Protein AF-A0A0R3LY32-F1 (afdb_monomer_lite)

Foldseek 3Di:
DDPVVLVVLVVVLVVLVVVLVVLVVVCVVPNDPVSVVVNVVSVVVSVVSVVVSVVVVVPVVDDDDDDDDDDPPPDDPAFEEEEEEPFAPQEPTQADAAPADPPPPDPVNHSGFRSSVVVLLVLLVVLCVVLVGHYDYFGQHYDDLNSLVVRVVVVVVVPHLEYEYEGAAADAQPDKAKEKEAADPQLLLLSQLLLVLLCVLLVADDVRSVYYDHCVVVVPCNSNHVDPGPPYMYIHSIYSNYHVRSVSCVVCSSVSSVSNSVSSCVVVVHDDDDDPDDDDDDDDDDDDPLPVVQQVLLVVLLVCLLPDDDLQNQLSLLVNLQLCVQCVSRSRCCCVVQVASNQAFDDPQLVVLFDWDWDQDPVGIGTGTRGPDSNSNVVSVVVCCVPPPQNPPLVVQSPHNLSSCVSVVCVSQNCVRPVCSSVSSVVSSVVRPCSSHDDDPDDDRADDAQLNVDDFDAPVNVVVVVVPDDPVRVVVLVVQLVFQFEDDLCFALFRVLVVDPDDFFDKFKFFLQLVVLLCVLAQFPCCVCPQFWAKEKAAQKDFPAPACQPPLDKDRITMMGGGHDGLFFQRMKIWTARPVVRIIHIAGWHQAHHSSLLVCCQPPVNFAWAAAFDKAKWWFADRNLFAGWTWRAPARPGAFWAKIWHAHPGSYTGLLTDIDTHRNRQIEEAQSAQHRRGGHGRHHIHGHWDTDSVQDTDTSRQSRSVSSVQDGSHRDHGHMHMYGYHHPVSSVVSRVCVVVVHDSVNVNQSHKHAANNFDDLQLLLCVVLVPPDRPRHRGRVVLVSQSVVVCVPPSGGSSIDGPVNCVVVVSCSSPDDD

Structure (mmCIF, N/CA/C/O backbone):
data_AF-A0A0R3LY32-F1
#
_entry.id   AF-A0A0R3LY32-F1
#
loop_
_atom_site.group_PDB
_atom_site.id
_atom_site.type_symbol
_atom_site.label_atom_id
_atom_site.label_alt_id
_atom_site.label_comp_id
_atom_site.label_asym_id
_atom_site.label_entity_id
_atom_site.label_seq_id
_atom_site.pdbx_PDB_ins_code
_atom_site.Cartn_x
_atom_site.Cartn_y
_atom_site.Cartn_z
_atom_site.occupancy
_atom_site.B_iso_or_equiv
_atom_site.auth_seq_id
_atom_site.auth_comp_id
_atom_site.auth_asym_id
_atom_site.auth_atom_id
_atom_site.pdbx_PDB_model_num
ATOM 1 N N . MET A 1 1 ? -9.231 22.527 -45.638 1.00 42.41 1 MET A N 1
ATOM 2 C CA . MET A 1 1 ? -8.160 21.732 -46.288 1.00 42.41 1 MET A CA 1
ATOM 3 C C . MET A 1 1 ? -8.344 21.859 -47.798 1.00 42.41 1 MET A C 1
ATOM 5 O O . MET A 1 1 ? -9.481 22.056 -48.208 1.00 42.41 1 MET A O 1
ATOM 9 N N . SER A 1 2 ? -7.267 21.922 -48.592 1.00 38.91 2 SER A N 1
ATOM 10 C CA . SER A 1 2 ? -7.302 22.518 -49.944 1.00 38.91 2 SER A CA 1
ATOM 11 C C . SER A 1 2 ? -7.396 21.487 -51.077 1.00 38.91 2 SER A C 1
ATOM 13 O O . SER A 1 2 ? -6.836 20.403 -50.977 1.00 38.91 2 SER A O 1
ATOM 15 N N . SER A 1 3 ? -8.035 21.874 -52.186 1.00 42.81 3 SER A N 1
ATOM 16 C CA . SER A 1 3 ? -8.143 21.127 -53.454 1.00 42.81 3 SER A CA 1
ATOM 17 C C . SER A 1 3 ? -6.811 20.604 -54.024 1.00 42.81 3 SER A C 1
ATOM 19 O O . SER A 1 3 ? -6.834 19.724 -54.880 1.00 42.81 3 SER A O 1
ATOM 21 N N . ASN A 1 4 ? -5.664 21.128 -53.575 1.00 52.22 4 ASN A N 1
ATOM 22 C CA . ASN A 1 4 ? -4.347 20.751 -54.091 1.00 52.22 4 ASN A CA 1
ATOM 23 C C . ASN A 1 4 ? -3.917 19.336 -53.662 1.00 52.22 4 ASN A C 1
ATOM 25 O O . ASN A 1 4 ? -3.272 18.642 -54.442 1.00 52.22 4 ASN A O 1
ATOM 29 N N . ASP A 1 5 ? -4.338 18.867 -52.481 1.00 50.03 5 ASP A N 1
ATOM 30 C CA . ASP A 1 5 ? -3.900 17.567 -51.940 1.00 50.03 5 ASP A CA 1
ATOM 31 C C . ASP A 1 5 ? -4.476 16.376 -52.734 1.00 50.03 5 ASP A C 1
ATOM 33 O O . ASP A 1 5 ? -3.847 15.325 -52.863 1.00 50.03 5 ASP A O 1
ATOM 37 N N . VAL A 1 6 ? -5.668 16.546 -53.317 1.00 57.12 6 VAL A N 1
ATOM 38 C CA . VAL A 1 6 ? -6.326 15.533 -54.162 1.00 57.12 6 VAL A CA 1
ATOM 39 C C . VAL A 1 6 ? -5.611 15.405 -55.511 1.00 57.12 6 VAL A C 1
ATOM 41 O O . VAL A 1 6 ? -5.363 14.295 -55.989 1.00 57.12 6 VAL A O 1
ATOM 44 N N . ASP A 1 7 ? -5.232 16.529 -56.122 1.00 59.78 7 ASP A N 1
ATOM 45 C CA . ASP A 1 7 ? -4.575 16.539 -57.432 1.00 59.78 7 ASP A CA 1
ATOM 46 C C . ASP A 1 7 ? -3.114 16.070 -57.367 1.00 59.78 7 ASP A C 1
ATOM 48 O O . ASP A 1 7 ? -2.643 15.392 -58.289 1.00 59.78 7 ASP A O 1
ATOM 52 N N . ASP A 1 8 ? -2.416 16.347 -56.264 1.00 62.34 8 ASP A N 1
ATOM 53 C CA . ASP A 1 8 ? -1.052 15.865 -56.035 1.00 62.34 8 ASP A CA 1
ATOM 54 C C . ASP A 1 8 ? -1.019 14.346 -55.794 1.00 62.34 8 ASP A C 1
ATOM 56 O O . ASP A 1 8 ? -0.195 13.644 -56.394 1.00 62.34 8 ASP A O 1
ATOM 60 N N . ASN A 1 9 ? -1.982 13.806 -55.035 1.00 53.28 9 ASN A N 1
ATOM 61 C CA . ASN A 1 9 ? -2.132 12.359 -54.853 1.00 53.28 9 ASN A CA 1
ATOM 62 C C . ASN A 1 9 ? -2.459 11.642 -56.170 1.00 53.28 9 ASN A C 1
ATOM 64 O O . ASN A 1 9 ? -1.853 10.613 -56.479 1.00 53.28 9 ASN A O 1
ATOM 68 N N . ARG A 1 10 ? -3.332 12.208 -57.018 1.00 66.69 10 ARG A N 1
ATOM 69 C CA . ARG A 1 10 ? -3.610 11.647 -58.355 1.00 66.69 10 ARG A CA 1
ATOM 70 C C . ARG A 1 10 ? -2.364 11.600 -59.242 1.00 66.69 10 ARG A C 1
ATOM 72 O O . ARG A 1 10 ? -2.136 10.593 -59.918 1.00 66.69 10 ARG A O 1
ATOM 79 N N . ARG A 1 11 ? -1.538 12.655 -59.246 1.00 71.94 11 ARG A N 1
ATOM 80 C CA . ARG A 1 11 ? -0.281 12.677 -60.022 1.00 71.94 11 ARG A CA 1
ATOM 81 C C . ARG A 1 11 ? 0.721 11.649 -59.511 1.00 71.94 11 ARG A C 1
ATOM 83 O O . ARG A 1 11 ? 1.347 10.960 -60.318 1.00 71.94 11 ARG A O 1
ATOM 90 N N . LEU A 1 12 ? 0.854 11.528 -58.192 1.00 61.16 12 LEU A N 1
ATOM 91 C CA . LEU A 1 12 ? 1.777 10.590 -57.563 1.00 61.16 12 LEU A CA 1
ATOM 92 C C . LEU A 1 12 ? 1.381 9.132 -57.838 1.00 61.16 12 LEU A C 1
ATOM 94 O O . LEU A 1 12 ? 2.223 8.346 -58.273 1.00 61.16 12 LEU A O 1
ATOM 98 N N . ILE A 1 13 ? 0.097 8.793 -57.697 1.00 72.12 13 ILE A N 1
ATOM 99 C CA . ILE A 1 13 ? -0.440 7.466 -58.039 1.00 72.12 13 ILE A CA 1
ATOM 100 C C . ILE A 1 13 ? -0.177 7.137 -59.515 1.00 72.12 13 ILE A C 1
ATOM 102 O O . ILE A 1 13 ? 0.242 6.025 -59.842 1.00 72.12 13 ILE A O 1
ATOM 106 N N . GLY A 1 14 ? -0.376 8.106 -60.416 1.00 74.19 14 GLY A N 1
ATOM 107 C CA . GLY A 1 14 ? -0.093 7.940 -61.844 1.00 74.19 14 GLY A CA 1
ATOM 108 C C . GLY A 1 14 ? 1.374 7.605 -62.131 1.00 74.19 14 GLY A C 1
ATOM 109 O O . GLY A 1 14 ? 1.659 6.676 -62.889 1.00 74.19 14 GLY A O 1
ATOM 110 N N . LYS A 1 15 ? 2.305 8.314 -61.481 1.00 80.44 15 LYS A N 1
ATOM 111 C CA . LYS A 1 15 ? 3.748 8.069 -61.607 1.00 80.44 15 LYS A CA 1
ATOM 112 C C . LYS A 1 15 ? 4.141 6.690 -61.061 1.00 80.44 15 LYS A C 1
ATOM 114 O O . LYS A 1 15 ? 4.816 5.926 -61.748 1.00 80.44 15 LYS A O 1
ATOM 119 N N . LEU A 1 16 ? 3.661 6.335 -59.869 1.00 67.12 16 LEU A N 1
ATOM 120 C CA . LEU A 1 16 ? 3.981 5.063 -59.212 1.00 67.12 16 LEU A CA 1
ATOM 121 C C . LEU A 1 16 ? 3.446 3.851 -59.985 1.00 67.12 16 LEU A C 1
ATOM 123 O O . LEU A 1 16 ? 4.120 2.826 -60.058 1.00 67.12 16 LEU A O 1
ATOM 127 N N . ARG A 1 17 ? 2.279 3.970 -60.632 1.00 80.69 17 ARG A N 1
ATOM 128 C CA . ARG A 1 17 ? 1.744 2.917 -61.512 1.00 80.69 17 ARG A CA 1
ATOM 129 C C . ARG A 1 17 ? 2.620 2.670 -62.742 1.00 80.69 17 ARG A C 1
ATOM 131 O O . ARG A 1 17 ? 2.796 1.517 -63.128 1.00 80.69 17 ARG A O 1
ATOM 138 N N . GLN A 1 18 ? 3.190 3.718 -63.343 1.00 83.62 18 GLN A N 1
ATOM 139 C CA . GLN A 1 18 ? 4.129 3.561 -64.464 1.00 83.62 18 GLN A CA 1
ATOM 140 C C . GLN A 1 18 ? 5.429 2.878 -64.026 1.00 83.62 18 GLN A C 1
ATOM 142 O O . GLN A 1 18 ? 5.930 1.992 -64.717 1.00 83.62 18 GLN A O 1
ATOM 147 N N . GLU A 1 19 ? 5.956 3.252 -62.861 1.00 77.75 19 GLU A N 1
ATOM 148 C CA . GLU A 1 19 ? 7.166 2.647 -62.302 1.00 77.75 19 GLU A CA 1
ATOM 149 C C . GLU A 1 19 ? 6.949 1.184 -61.892 1.00 77.75 19 GLU A C 1
ATOM 151 O O . GLU A 1 19 ? 7.805 0.338 -62.159 1.00 77.75 19 GLU A O 1
ATOM 156 N N . LEU A 1 20 ? 5.789 0.861 -61.307 1.00 83.12 20 LEU A N 1
ATOM 157 C CA . LEU A 1 20 ? 5.402 -0.514 -60.993 1.00 83.12 20 LEU A CA 1
ATOM 158 C C . LEU A 1 20 ? 5.328 -1.366 -62.266 1.00 83.12 20 LEU A C 1
ATOM 160 O O . LEU A 1 20 ? 5.907 -2.449 -62.302 1.00 83.12 20 LEU A O 1
ATOM 164 N N . ALA A 1 21 ? 4.706 -0.858 -63.333 1.00 85.81 21 ALA A N 1
ATOM 165 C CA . ALA A 1 21 ? 4.637 -1.566 -64.611 1.00 85.81 21 ALA A CA 1
ATOM 166 C C . ALA A 1 21 ? 6.034 -1.851 -65.202 1.00 85.81 21 ALA A C 1
ATOM 168 O O . ALA A 1 21 ? 6.264 -2.924 -65.760 1.00 85.81 21 ALA A O 1
ATOM 169 N N . ALA A 1 22 ? 6.990 -0.928 -65.044 1.00 83.50 22 ALA A N 1
ATOM 170 C CA . ALA A 1 22 ? 8.373 -1.135 -65.475 1.00 83.50 22 ALA A CA 1
ATOM 171 C C . ALA A 1 22 ? 9.093 -2.223 -64.652 1.00 83.50 22 ALA A C 1
ATOM 173 O O . ALA A 1 22 ? 9.836 -3.031 -65.214 1.00 83.50 22 ALA A O 1
ATOM 174 N N . ARG A 1 23 ? 8.852 -2.285 -63.336 1.00 80.44 23 ARG A N 1
ATOM 175 C CA . ARG A 1 23 ? 9.426 -3.312 -62.446 1.00 80.44 23 ARG A CA 1
ATOM 176 C C . ARG A 1 23 ? 8.814 -4.689 -62.681 1.00 80.44 23 ARG A C 1
ATOM 178 O O . ARG A 1 23 ? 9.544 -5.671 -62.762 1.00 80.44 23 ARG A O 1
ATOM 185 N N . GLU A 1 24 ? 7.506 -4.756 -62.900 1.00 82.62 24 GLU A N 1
ATOM 186 C CA . GLU A 1 24 ? 6.819 -5.992 -63.286 1.00 82.62 24 GLU A CA 1
ATOM 187 C C . GLU A 1 24 ? 7.280 -6.510 -64.655 1.00 82.62 24 GLU A C 1
ATOM 189 O O . GLU A 1 24 ? 7.365 -7.720 -64.859 1.00 82.62 24 GLU A O 1
ATOM 194 N N . ALA A 1 25 ? 7.622 -5.619 -65.592 1.00 86.19 25 ALA A N 1
ATOM 195 C CA . ALA A 1 25 ? 8.221 -6.009 -66.866 1.00 86.19 25 ALA A CA 1
ATOM 196 C C . ALA A 1 25 ? 9.640 -6.578 -66.691 1.00 86.19 25 ALA A C 1
ATOM 198 O O . ALA A 1 25 ? 9.965 -7.582 -67.322 1.00 86.19 25 ALA A O 1
ATOM 199 N N . ALA A 1 26 ? 10.456 -5.994 -65.806 1.00 76.81 26 ALA A N 1
ATOM 200 C CA . ALA A 1 26 ? 11.775 -6.530 -65.459 1.00 76.81 26 ALA A CA 1
ATOM 201 C C . ALA A 1 26 ? 11.676 -7.915 -64.790 1.00 76.81 26 ALA A C 1
ATOM 203 O O . ALA A 1 26 ? 12.422 -8.826 -65.144 1.00 76.81 26 ALA A O 1
ATOM 204 N N . ALA A 1 27 ? 10.684 -8.114 -63.919 1.00 80.94 27 ALA A N 1
ATOM 205 C CA . ALA A 1 27 ? 10.439 -9.382 -63.231 1.00 80.94 27 ALA A CA 1
ATOM 206 C C . ALA A 1 27 ? 9.991 -10.528 -64.155 1.00 80.94 27 ALA A C 1
ATOM 208 O O . ALA A 1 27 ? 10.141 -11.699 -63.812 1.00 80.94 27 ALA A O 1
ATOM 209 N N . ARG A 1 28 ? 9.463 -10.212 -65.348 1.00 85.00 28 ARG A N 1
ATOM 210 C CA . ARG A 1 28 ? 9.167 -11.214 -66.390 1.00 85.00 28 ARG A CA 1
ATOM 211 C C . ARG A 1 28 ? 10.420 -11.733 -67.095 1.00 85.00 28 ARG A C 1
ATOM 213 O O . ARG A 1 28 ? 10.343 -12.778 -67.734 1.00 85.00 28 ARG A O 1
ATOM 220 N N . VAL A 1 29 ? 11.532 -11.000 -67.021 1.00 84.31 29 VAL A N 1
ATOM 221 C CA . VAL A 1 29 ? 12.822 -11.403 -67.599 1.00 84.31 29 VAL A CA 1
ATOM 222 C C . VAL A 1 29 ? 13.613 -12.228 -66.587 1.00 84.31 29 VAL A C 1
ATOM 224 O O . VAL A 1 29 ? 14.092 -13.304 -66.930 1.00 84.31 29 VAL A O 1
ATOM 227 N N . GLU A 1 30 ? 13.702 -11.762 -65.340 1.00 75.50 30 GLU A N 1
ATOM 228 C CA . GLU A 1 30 ? 14.345 -12.486 -64.242 1.00 75.50 30 GLU A CA 1
ATOM 229 C C . GLU A 1 30 ? 13.711 -12.078 -62.905 1.00 75.50 30 GLU A C 1
ATOM 231 O O . GLU A 1 30 ? 13.680 -10.898 -62.555 1.00 75.50 30 GLU A O 1
ATOM 236 N N . MET A 1 31 ? 13.182 -13.055 -62.164 1.00 80.69 31 MET A N 1
ATOM 237 C CA . MET A 1 31 ? 12.542 -12.825 -60.868 1.00 80.69 31 MET A CA 1
ATOM 238 C C . MET A 1 31 ? 13.539 -13.104 -59.743 1.00 80.69 31 MET A C 1
ATOM 240 O O . MET A 1 31 ? 13.928 -14.251 -59.524 1.00 80.69 31 MET A O 1
ATOM 244 N N . THR A 1 32 ? 13.920 -12.061 -59.008 1.00 83.69 32 THR A N 1
ATOM 245 C CA . THR A 1 32 ? 14.703 -12.182 -57.773 1.00 83.69 32 THR A CA 1
ATOM 246 C C . THR A 1 32 ? 13.819 -11.911 -56.562 1.00 83.69 32 THR A C 1
ATOM 248 O O . THR A 1 32 ? 12.832 -11.182 -56.647 1.00 83.69 32 THR A O 1
ATOM 251 N N . GLN A 1 33 ? 14.192 -12.468 -55.411 1.00 58.34 33 GLN A N 1
ATOM 252 C CA . GLN A 1 33 ? 13.443 -12.295 -54.163 1.00 58.34 33 GLN A CA 1
ATOM 253 C C . GLN A 1 33 ? 13.342 -10.814 -53.747 1.00 58.34 33 GLN A C 1
ATOM 255 O O . GLN A 1 33 ? 12.326 -10.382 -53.213 1.00 58.34 33 GLN A O 1
ATOM 260 N N . GLU A 1 34 ? 14.371 -10.015 -54.048 1.00 60.59 34 GLU A N 1
ATOM 261 C CA . GLU A 1 34 ? 14.364 -8.563 -53.837 1.00 60.59 34 GLU A CA 1
ATOM 262 C C . GLU A 1 34 ? 13.367 -7.853 -54.762 1.00 60.59 34 GLU A C 1
ATOM 264 O O . GLU A 1 34 ? 12.639 -6.977 -54.302 1.00 60.59 34 GLU A O 1
ATOM 269 N N . LEU A 1 35 ? 13.283 -8.252 -56.036 1.00 66.25 35 LEU A N 1
ATOM 270 C CA . LEU A 1 35 ? 12.363 -7.659 -57.010 1.00 66.25 35 LEU A CA 1
ATOM 271 C C . LEU A 1 35 ? 10.898 -8.053 -56.746 1.00 66.25 35 LEU A C 1
ATOM 273 O O . LEU A 1 35 ? 9.997 -7.239 -56.941 1.00 66.25 35 LEU A O 1
ATOM 277 N N . GLU A 1 36 ? 10.658 -9.271 -56.257 1.00 62.66 36 GLU A N 1
ATOM 278 C CA . GLU A 1 36 ? 9.332 -9.754 -55.847 1.00 62.66 36 GLU A CA 1
ATOM 279 C C . GLU A 1 36 ? 8.795 -8.950 -54.652 1.00 62.66 36 GLU A C 1
ATOM 281 O O . GLU A 1 36 ? 7.685 -8.417 -54.695 1.00 62.66 36 GLU A O 1
ATOM 286 N N . ILE A 1 37 ? 9.632 -8.757 -53.627 1.00 56.50 37 ILE A N 1
ATOM 287 C CA . ILE A 1 37 ? 9.325 -7.894 -52.479 1.00 56.50 37 ILE A CA 1
ATOM 288 C C . ILE A 1 37 ? 9.106 -6.444 -52.937 1.00 56.50 37 ILE A C 1
ATOM 290 O O . ILE A 1 37 ? 8.165 -5.787 -52.488 1.00 56.50 37 ILE A O 1
ATOM 294 N N . GLU A 1 38 ? 9.945 -5.952 -53.851 1.00 66.38 38 GLU A N 1
ATOM 295 C CA . GLU A 1 38 ? 9.885 -4.592 -54.389 1.00 66.38 38 GLU A CA 1
ATOM 296 C C . GLU A 1 38 ? 8.553 -4.306 -55.126 1.00 66.38 38 GLU A C 1
ATOM 298 O O . GLU A 1 38 ? 7.985 -3.214 -54.993 1.00 66.38 38 GLU A O 1
ATOM 303 N N . ILE A 1 39 ? 8.035 -5.282 -55.879 1.00 72.25 39 ILE A N 1
ATOM 304 C CA . ILE A 1 39 ? 6.747 -5.208 -56.590 1.00 72.25 39 ILE A CA 1
ATOM 305 C C . ILE A 1 39 ? 5.574 -5.252 -55.607 1.00 72.25 39 ILE A C 1
ATOM 307 O O . ILE A 1 39 ? 4.672 -4.412 -55.686 1.00 72.25 39 ILE A O 1
ATOM 311 N N . ASP A 1 40 ? 5.597 -6.178 -54.649 1.00 59.28 40 ASP A N 1
ATOM 312 C CA . ASP A 1 40 ? 4.524 -6.345 -53.664 1.00 59.28 40 ASP A CA 1
ATOM 313 C C . ASP A 1 40 ? 4.396 -5.156 -52.707 1.00 59.28 40 ASP A C 1
ATOM 315 O O . ASP A 1 40 ? 3.289 -4.812 -52.281 1.00 59.28 40 ASP A O 1
ATOM 319 N N . GLN A 1 41 ? 5.512 -4.511 -52.366 1.00 52.53 41 GLN A N 1
ATOM 320 C CA . GLN A 1 41 ? 5.515 -3.284 -51.572 1.00 52.53 41 GLN A CA 1
ATOM 321 C C . GLN A 1 41 ? 4.938 -2.106 -52.363 1.00 52.53 41 GLN A C 1
ATOM 323 O O . GLN A 1 41 ? 4.119 -1.356 -51.835 1.00 52.53 41 GLN A O 1
ATOM 328 N N . ARG A 1 42 ? 5.302 -1.963 -53.644 1.00 72.62 42 ARG A N 1
ATOM 329 C CA . ARG A 1 42 ? 4.770 -0.889 -54.498 1.00 72.62 42 ARG A CA 1
ATOM 330 C C . ARG A 1 42 ? 3.281 -1.048 -54.802 1.00 72.62 42 ARG A C 1
ATOM 332 O O . ARG A 1 42 ? 2.581 -0.040 -54.838 1.00 72.62 42 ARG A O 1
ATOM 339 N N . ARG A 1 43 ? 2.783 -2.277 -54.985 1.00 66.25 43 ARG A N 1
ATOM 340 C CA . ARG A 1 43 ? 1.340 -2.549 -55.143 1.00 66.25 43 ARG A CA 1
ATOM 341 C C . ARG A 1 43 ? 0.552 -2.113 -53.916 1.00 66.25 43 ARG A C 1
ATOM 343 O O . ARG A 1 43 ? -0.351 -1.296 -54.045 1.00 66.25 43 ARG A O 1
ATOM 350 N N . ARG A 1 44 ? 0.977 -2.564 -52.732 1.00 55.31 44 ARG A N 1
ATOM 351 C CA . ARG A 1 44 ? 0.367 -2.159 -51.458 1.00 55.31 44 ARG A CA 1
ATOM 352 C C . ARG A 1 44 ? 0.372 -0.644 -51.272 1.00 55.31 44 ARG A C 1
ATOM 354 O O . ARG A 1 44 ? -0.645 -0.080 -50.896 1.00 55.31 44 ARG A O 1
ATOM 361 N N . TYR A 1 45 ? 1.474 0.018 -51.617 1.00 56.66 45 TYR A N 1
ATOM 362 C CA . TYR A 1 45 ? 1.577 1.471 -51.501 1.00 56.66 45 TYR A CA 1
ATOM 363 C C . TYR A 1 45 ? 0.632 2.229 -52.451 1.00 56.66 45 TYR A C 1
ATOM 365 O O . TYR A 1 45 ? 0.042 3.238 -52.071 1.00 56.66 45 TYR A O 1
ATOM 373 N N . ILE A 1 46 ? 0.442 1.738 -53.681 1.00 68.25 46 ILE A N 1
ATOM 374 C CA . ILE A 1 46 ? -0.535 2.307 -54.622 1.00 68.25 46 ILE A CA 1
ATOM 375 C C . ILE A 1 46 ? -1.968 2.087 -54.121 1.00 68.25 46 ILE A C 1
ATOM 377 O O . ILE A 1 46 ? -2.788 2.995 -54.250 1.00 68.25 46 ILE A O 1
ATOM 381 N N . ASP A 1 47 ? -2.270 0.921 -53.548 1.00 55.91 47 ASP A N 1
ATOM 382 C CA . ASP A 1 47 ? -3.598 0.608 -53.005 1.00 55.91 47 ASP A CA 1
ATOM 383 C C . ASP A 1 47 ? -3.933 1.475 -51.778 1.00 55.91 47 ASP A C 1
ATOM 385 O O . ASP A 1 47 ? -5.046 1.987 -51.669 1.00 55.91 47 ASP A O 1
ATOM 389 N N . GLU A 1 48 ? -2.956 1.722 -50.903 1.00 51.31 48 GLU A N 1
ATOM 390 C CA . GLU A 1 48 ? -3.090 2.629 -49.754 1.00 51.31 48 GLU A CA 1
ATOM 391 C C . GLU A 1 48 ? -3.329 4.084 -50.191 1.00 51.31 48 GLU A C 1
ATOM 393 O O . GLU A 1 48 ? -4.273 4.716 -49.719 1.00 51.31 48 GLU A O 1
ATOM 398 N N . LEU A 1 49 ? -2.553 4.598 -51.156 1.00 55.53 49 LEU A N 1
ATOM 399 C CA . LEU A 1 49 ? -2.751 5.952 -51.697 1.00 55.53 49 LEU A CA 1
ATOM 400 C C . LEU A 1 49 ? -4.109 6.116 -52.401 1.00 55.53 49 LEU A C 1
ATOM 402 O O . LEU A 1 49 ? -4.696 7.197 -52.379 1.00 55.53 49 LEU A O 1
ATOM 406 N N . MET A 1 50 ? -4.619 5.054 -53.030 1.00 58.97 50 MET A N 1
ATOM 407 C CA . MET A 1 50 ? -5.961 5.043 -53.622 1.00 58.97 50 MET A CA 1
ATOM 408 C C . MET A 1 50 ? -7.063 5.087 -52.555 1.00 58.97 50 MET A C 1
ATOM 410 O O . MET A 1 50 ? -8.073 5.755 -52.774 1.00 58.97 50 MET A O 1
ATOM 414 N N . GLY A 1 51 ? -6.866 4.417 -51.414 1.00 53.22 51 GLY A N 1
ATOM 415 C CA . GLY A 1 51 ? -7.761 4.509 -50.257 1.00 53.22 51 GLY A CA 1
ATOM 416 C C . GLY A 1 51 ? -7.778 5.914 -49.648 1.00 53.22 51 GLY A C 1
ATOM 417 O O . GLY A 1 51 ? -8.850 6.485 -49.453 1.00 53.22 51 GLY A O 1
ATOM 418 N N . ASP A 1 52 ? -6.602 6.518 -49.459 1.00 53.38 52 ASP A N 1
ATOM 419 C CA . ASP A 1 52 ? -6.468 7.902 -48.981 1.00 53.38 52 ASP A CA 1
ATOM 420 C C . ASP A 1 52 ? -7.148 8.906 -49.934 1.00 53.38 52 ASP A C 1
ATOM 422 O O . ASP A 1 52 ? -7.803 9.848 -49.485 1.00 53.38 52 ASP A O 1
ATOM 426 N N . LEU A 1 53 ? -7.036 8.707 -51.255 1.00 58.97 53 LEU A N 1
ATOM 427 C CA . LEU A 1 53 ? -7.703 9.553 -52.250 1.00 58.97 53 LEU A CA 1
ATOM 428 C C . LEU A 1 53 ? -9.235 9.450 -52.155 1.00 58.97 53 LEU A C 1
ATOM 430 O O . LEU A 1 53 ? -9.909 10.475 -52.230 1.00 58.97 53 LEU A O 1
ATOM 434 N N . GLN A 1 54 ? -9.780 8.245 -51.943 1.00 60.56 54 GLN A N 1
ATOM 435 C CA . GLN A 1 54 ? -11.222 8.035 -51.754 1.00 60.56 54 GLN A CA 1
ATOM 436 C C . GLN A 1 54 ? -11.742 8.712 -50.481 1.00 60.56 54 GLN A C 1
ATOM 438 O O . GLN A 1 54 ? -12.796 9.345 -50.508 1.00 60.56 54 GLN A O 1
ATOM 443 N N . GLU A 1 55 ? -10.998 8.633 -49.378 1.00 54.09 55 GLU A N 1
ATOM 444 C CA . GLU A 1 55 ? -11.368 9.312 -48.134 1.00 54.09 55 GLU A CA 1
ATOM 445 C C . GLU A 1 55 ? -11.284 10.840 -48.264 1.00 54.09 55 GLU A C 1
ATOM 447 O O . GLU A 1 55 ? -12.171 11.553 -47.794 1.00 54.09 55 GLU A O 1
ATOM 452 N N . LEU A 1 56 ? -10.262 11.364 -48.948 1.00 53.97 56 LEU A N 1
ATOM 453 C CA . LEU A 1 56 ? -10.117 12.802 -49.199 1.00 53.97 56 LEU A CA 1
ATOM 454 C C . LEU A 1 56 ? -11.231 13.355 -50.098 1.00 53.97 56 LEU A C 1
ATOM 456 O O . LEU A 1 56 ? -11.709 14.466 -49.863 1.00 53.97 56 LEU A O 1
ATOM 460 N N . GLU A 1 57 ? -11.673 12.582 -51.090 1.00 58.38 57 GLU A N 1
ATOM 461 C CA . GLU A 1 57 ? -12.815 12.929 -51.941 1.00 58.38 57 GLU A CA 1
ATOM 462 C C . GLU A 1 57 ? -14.142 12.908 -51.158 1.00 58.38 57 GLU A C 1
ATOM 464 O O . GLU A 1 57 ? -15.003 13.751 -51.405 1.00 58.38 57 GLU A O 1
ATOM 469 N N . MET A 1 58 ? -14.283 12.034 -50.152 1.00 52.81 58 MET A N 1
ATOM 470 C CA . MET A 1 58 ? -15.460 11.978 -49.270 1.00 52.81 58 MET A CA 1
ATOM 471 C C . MET A 1 58 ? -15.543 13.126 -48.247 1.00 52.81 58 MET A C 1
ATOM 473 O O . MET A 1 58 ? -16.638 13.533 -47.860 1.00 52.81 58 MET A O 1
ATOM 477 N N . VAL A 1 59 ? -14.410 13.672 -47.793 1.00 47.34 59 VAL A N 1
ATOM 478 C CA . VAL A 1 59 ? -14.370 14.766 -46.797 1.00 47.34 59 VAL A CA 1
ATOM 479 C C . VAL A 1 59 ? -14.738 16.132 -47.408 1.00 47.34 59 VAL A C 1
ATOM 481 O O . VAL A 1 59 ? -15.132 17.049 -46.685 1.00 47.34 59 VAL A O 1
ATOM 484 N N . GLY A 1 60 ? -14.689 16.273 -48.738 1.00 43.62 60 GLY A N 1
ATOM 485 C CA . GLY A 1 60 ? -15.050 17.505 -49.453 1.00 43.62 60 GLY A CA 1
ATOM 486 C C . GLY A 1 60 ? -16.528 17.918 -49.361 1.00 43.62 60 GLY A C 1
ATOM 487 O O . GLY A 1 60 ? -16.845 19.070 -49.649 1.00 43.62 60 GLY A O 1
ATOM 488 N N . GLU A 1 61 ? -17.428 17.027 -48.930 1.00 39.00 61 GLU A N 1
ATOM 489 C CA . GLU A 1 61 ? -18.876 17.296 -48.867 1.00 39.00 61 GLU A CA 1
ATOM 490 C C . GLU A 1 61 ? -19.382 17.743 -47.482 1.00 39.00 61 GLU A C 1
ATOM 492 O O . GLU A 1 61 ? -20.533 18.159 -47.349 1.00 39.00 61 GLU A O 1
ATOM 497 N N . ALA A 1 62 ? -18.536 17.729 -46.446 1.00 38.75 62 ALA A N 1
ATOM 498 C CA . ALA A 1 62 ? -18.947 18.035 -45.075 1.00 38.75 62 ALA A CA 1
ATOM 499 C C . ALA A 1 62 ? -18.036 19.081 -44.411 1.00 38.75 62 ALA A C 1
ATOM 501 O O . ALA A 1 62 ? -17.243 18.762 -43.528 1.00 38.75 62 ALA A O 1
ATOM 502 N N . SER A 1 63 ? -18.159 20.359 -44.787 1.00 32.31 63 SER A N 1
ATOM 503 C CA . SER A 1 63 ? -17.529 21.455 -44.034 1.00 32.31 63 SER A CA 1
ATOM 504 C C . SER A 1 63 ? -18.542 22.524 -43.615 1.00 32.31 63 SER A C 1
ATOM 506 O O . SER A 1 63 ? -18.917 23.384 -44.410 1.00 32.31 63 SER A O 1
ATOM 508 N N . GLY A 1 64 ? -18.951 22.487 -42.345 1.00 26.86 64 GLY A N 1
ATOM 509 C CA . GLY A 1 64 ? -19.515 23.627 -41.621 1.00 26.86 64 GLY A CA 1
ATOM 510 C C . GLY A 1 64 ? -18.439 24.224 -40.713 1.00 26.86 64 GLY A C 1
ATOM 511 O O . GLY A 1 64 ? -17.874 23.526 -39.874 1.00 26.86 64 GLY A O 1
ATOM 512 N N . THR A 1 65 ? -18.117 25.495 -40.925 1.00 32.28 65 THR A N 1
ATOM 513 C CA . THR A 1 65 ? -17.091 26.276 -40.220 1.00 32.28 65 THR A CA 1
ATOM 514 C C . THR A 1 65 ? -17.510 26.633 -38.793 1.00 32.28 65 THR A C 1
ATOM 516 O O . THR A 1 65 ? -18.615 27.133 -38.592 1.00 32.28 65 THR A O 1
ATOM 519 N N . VAL A 1 66 ? -16.607 26.463 -37.824 1.00 27.25 66 VAL A N 1
ATOM 520 C CA . VAL A 1 66 ? -16.715 27.052 -36.478 1.00 27.25 66 VAL A CA 1
ATOM 521 C C . VAL A 1 66 ? -15.495 27.949 -36.256 1.00 27.25 66 VAL A C 1
ATOM 523 O O . VAL A 1 66 ? -14.360 27.492 -36.393 1.00 27.25 66 VAL A O 1
ATOM 526 N N . GLU A 1 67 ? -15.748 29.228 -35.979 1.00 31.81 67 GLU A N 1
ATOM 527 C CA . GLU A 1 67 ? -14.752 30.256 -35.649 1.00 31.81 67 GLU A CA 1
ATOM 528 C C . GLU A 1 67 ? -14.181 30.049 -34.237 1.00 31.81 67 GLU A C 1
ATOM 530 O O . GLU A 1 67 ? -14.899 29.640 -33.323 1.00 31.81 67 GLU A O 1
ATOM 535 N N . PHE A 1 68 ? -12.891 30.352 -34.057 1.00 26.58 68 PHE A N 1
ATOM 536 C CA . PHE A 1 68 ? -12.202 30.323 -32.763 1.00 26.58 68 PHE A CA 1
ATOM 537 C C . PHE A 1 68 ? -11.845 31.737 -32.296 1.00 26.58 68 PHE A C 1
ATOM 539 O O . PHE A 1 68 ? -11.381 32.563 -33.082 1.00 26.58 68 PHE A O 1
ATOM 546 N N . ASP A 1 69 ? -12.055 31.973 -31.001 1.00 26.42 69 ASP A N 1
ATOM 547 C CA . ASP A 1 69 ? -11.886 33.252 -30.310 1.00 26.42 69 ASP A CA 1
ATOM 548 C C . ASP A 1 69 ? -10.402 33.573 -30.027 1.00 26.42 69 ASP A C 1
ATOM 550 O O . ASP A 1 69 ? -9.630 32.726 -29.572 1.00 26.42 69 ASP A O 1
ATOM 554 N N . ALA A 1 70 ? -10.004 34.821 -30.279 1.00 34.00 70 ALA A N 1
ATOM 555 C CA . ALA A 1 70 ? -8.617 35.292 -30.393 1.00 34.00 70 ALA A CA 1
ATOM 556 C C . ALA A 1 70 ? -7.901 35.611 -29.055 1.00 34.00 70 ALA A C 1
ATOM 558 O O . ALA A 1 70 ? -7.011 36.460 -29.007 1.00 34.00 70 ALA A O 1
ATOM 559 N N . ALA A 1 71 ? -8.264 34.958 -27.947 1.00 31.44 71 ALA A N 1
ATOM 560 C CA . ALA A 1 71 ? -7.772 35.323 -26.607 1.00 31.44 71 ALA A CA 1
ATOM 561 C C . ALA A 1 71 ? -6.638 34.435 -26.042 1.00 31.44 71 ALA A C 1
ATOM 563 O O . ALA A 1 71 ? -6.134 34.711 -24.956 1.00 31.44 71 ALA A O 1
ATOM 564 N N . GLU A 1 72 ? -6.181 33.411 -26.771 1.00 32.81 72 GLU A N 1
ATOM 565 C CA . GLU A 1 72 ? -5.105 32.486 -26.344 1.00 32.81 72 GLU A CA 1
ATOM 566 C C . GLU A 1 72 ? -3.771 32.676 -27.104 1.00 32.81 72 GLU A C 1
ATOM 568 O O . GLU A 1 72 ? -2.913 31.792 -27.141 1.00 32.81 72 GLU A O 1
ATOM 573 N N . GLU A 1 73 ? -3.550 33.836 -27.729 1.00 36.66 73 GLU A N 1
ATOM 574 C CA . GLU A 1 73 ? -2.330 34.094 -28.515 1.00 36.66 73 GLU A CA 1
ATOM 575 C C . GLU A 1 73 ? -1.130 34.658 -27.731 1.00 36.66 73 GLU A C 1
ATOM 577 O O . GLU A 1 73 ? -0.040 34.761 -28.290 1.00 36.66 73 GLU A O 1
ATOM 582 N N . ALA A 1 74 ? -1.243 34.945 -26.430 1.00 35.69 74 ALA A N 1
ATOM 583 C CA . ALA A 1 74 ? -0.186 35.657 -25.699 1.00 35.69 74 ALA A CA 1
ATOM 584 C C . ALA A 1 74 ? 0.283 34.970 -24.398 1.00 35.69 74 ALA A C 1
ATOM 586 O O . ALA A 1 74 ? -0.042 35.416 -23.304 1.00 35.69 74 ALA A O 1
ATOM 587 N N . SER A 1 75 ? 1.103 33.912 -24.510 1.00 37.88 75 SER A N 1
ATOM 588 C CA . SER A 1 75 ? 2.240 33.630 -23.593 1.00 37.88 75 SER A CA 1
ATOM 589 C C . SER A 1 75 ? 3.129 32.477 -24.106 1.00 37.88 75 SER A C 1
ATOM 591 O O . SER A 1 75 ? 3.301 31.434 -23.478 1.00 37.88 75 SER A O 1
ATOM 593 N N . ALA A 1 76 ? 3.725 32.639 -25.290 1.00 38.94 76 ALA A N 1
ATOM 594 C CA . ALA A 1 76 ? 4.731 31.698 -25.777 1.00 38.94 76 ALA A CA 1
ATOM 595 C C . ALA A 1 76 ? 6.064 31.926 -25.043 1.00 38.94 76 ALA A C 1
ATOM 597 O O . ALA A 1 76 ? 6.780 32.880 -25.336 1.00 38.94 76 ALA A O 1
ATOM 598 N N . ASN A 1 77 ? 6.416 31.046 -24.104 1.00 48.28 77 ASN A N 1
ATOM 599 C CA . ASN A 1 77 ? 7.787 30.975 -23.599 1.00 48.28 77 ASN A CA 1
ATOM 600 C C . ASN A 1 77 ? 8.639 30.156 -24.605 1.00 48.28 77 ASN A C 1
ATOM 602 O O . ASN A 1 77 ? 8.262 29.018 -24.916 1.00 48.28 77 ASN A O 1
ATOM 606 N N . PRO A 1 78 ? 9.745 30.692 -25.161 1.00 53.81 78 PRO A N 1
ATOM 607 C CA . PRO A 1 78 ? 10.275 30.258 -26.458 1.00 53.81 78 PRO A CA 1
ATOM 608 C C . PRO A 1 78 ? 11.205 29.012 -26.485 1.00 53.81 78 PRO A C 1
ATOM 610 O O . PRO A 1 78 ? 11.962 28.867 -27.436 1.00 53.81 78 PRO A O 1
ATOM 613 N N . ASN A 1 79 ? 11.149 28.079 -25.519 1.00 67.38 79 ASN A N 1
ATOM 614 C CA . ASN A 1 79 ? 12.134 26.971 -25.390 1.00 67.38 79 ASN A CA 1
ATOM 615 C C . ASN A 1 79 ? 11.520 25.551 -25.312 1.00 67.38 79 ASN A C 1
ATOM 617 O O . ASN A 1 79 ? 11.828 24.786 -24.403 1.00 67.38 79 ASN A O 1
ATOM 621 N N . GLY A 1 80 ? 10.608 25.210 -26.218 1.00 86.75 80 GLY A N 1
ATOM 622 C CA . GLY A 1 80 ? 9.887 23.936 -26.320 1.00 86.75 80 GLY A CA 1
ATOM 623 C C . GLY A 1 80 ? 10.521 22.912 -27.273 1.00 86.75 80 GLY A C 1
ATOM 624 O O . GLY A 1 80 ? 10.508 23.128 -28.482 1.00 86.75 80 GLY A O 1
ATOM 625 N N . LEU A 1 81 ? 10.988 21.770 -26.766 1.00 95.44 81 LEU A N 1
ATOM 626 C CA . LEU A 1 81 ? 11.401 20.601 -27.556 1.00 95.44 81 LEU A CA 1
ATOM 627 C C . LEU A 1 81 ? 10.304 19.527 -27.523 1.00 95.44 81 LEU A C 1
ATOM 629 O O . LEU A 1 81 ? 9.969 19.015 -26.457 1.00 95.44 81 LEU A O 1
ATOM 633 N N . ALA A 1 82 ? 9.762 19.155 -28.682 1.00 97.00 82 ALA A N 1
ATOM 634 C CA . ALA A 1 82 ? 8.856 18.013 -28.787 1.00 97.00 82 ALA A CA 1
ATOM 635 C C . ALA A 1 82 ? 9.622 16.737 -29.151 1.00 97.00 82 ALA A C 1
ATOM 637 O O . ALA A 1 82 ? 10.379 16.712 -30.122 1.00 97.00 82 ALA A O 1
ATOM 638 N N . ILE A 1 83 ? 9.391 15.666 -28.402 1.00 98.06 83 ILE A N 1
ATOM 639 C CA . ILE A 1 83 ? 9.941 14.339 -28.679 1.00 98.06 83 ILE A CA 1
ATOM 640 C C . ILE A 1 83 ? 8.816 13.482 -29.248 1.00 98.06 83 ILE A C 1
ATOM 642 O O . ILE A 1 83 ? 7.744 13.414 -28.657 1.00 98.06 83 ILE A O 1
ATOM 646 N N . VAL A 1 84 ? 9.041 12.808 -30.369 1.00 97.38 84 VAL A N 1
ATOM 647 C CA . VAL A 1 84 ? 8.099 11.827 -30.920 1.00 97.38 84 VAL A CA 1
ATOM 648 C C . VAL A 1 84 ? 8.749 10.451 -30.850 1.00 97.38 84 VAL A C 1
ATOM 650 O O . VAL A 1 84 ? 9.857 10.261 -31.340 1.00 97.38 84 VAL A O 1
ATOM 653 N N . ILE A 1 85 ? 8.090 9.480 -30.222 1.00 96.56 85 ILE A N 1
ATOM 654 C CA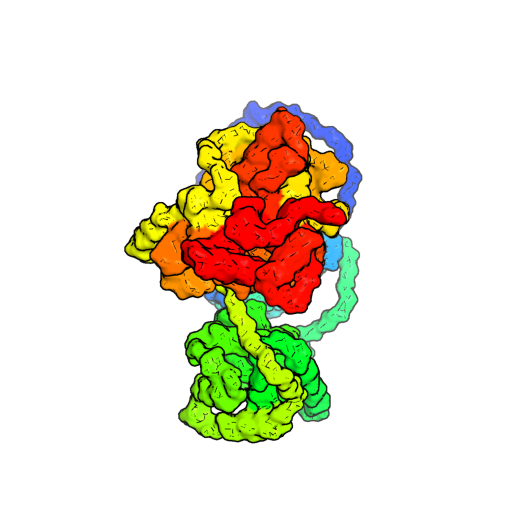 . ILE A 1 85 ? 8.580 8.095 -30.220 1.00 96.56 85 ILE A CA 1
ATOM 655 C C . ILE A 1 85 ? 8.163 7.447 -31.546 1.00 96.56 85 ILE A C 1
ATOM 657 O O . ILE A 1 85 ? 6.976 7.454 -31.888 1.00 96.56 85 ILE A O 1
ATOM 661 N N . GLY A 1 86 ? 9.132 6.919 -32.299 1.00 91.81 86 GLY A N 1
ATOM 662 C CA . GLY A 1 86 ? 8.878 6.123 -33.496 1.00 91.81 86 GLY A CA 1
ATOM 663 C C . GLY A 1 86 ? 8.054 4.874 -33.180 1.00 91.81 86 GLY A C 1
ATOM 664 O O . GLY A 1 86 ? 8.143 4.321 -32.086 1.00 91.81 86 GLY A O 1
ATOM 665 N N . HIS A 1 87 ? 7.272 4.409 -34.157 1.00 93.56 87 HIS A N 1
ATOM 666 C CA . HIS A 1 87 ? 6.350 3.270 -34.015 1.00 93.56 87 HIS A CA 1
ATOM 667 C C . HIS A 1 87 ? 5.210 3.501 -33.011 1.00 93.56 87 HIS A C 1
ATOM 669 O O . HIS A 1 87 ? 5.050 4.586 -32.454 1.00 93.56 87 HIS A O 1
ATOM 675 N N . SER A 1 88 ? 4.335 2.508 -32.858 1.00 83.75 88 SER A N 1
ATOM 676 C CA . SER A 1 88 ? 3.030 2.684 -32.221 1.00 83.75 88 SER A CA 1
ATOM 677 C C . SER A 1 88 ? 2.984 2.193 -30.771 1.00 83.75 88 SER A C 1
ATOM 679 O O . SER A 1 88 ? 3.502 1.127 -30.434 1.00 83.75 88 SER A O 1
ATOM 681 N N . SER A 1 89 ? 2.298 2.935 -29.900 1.00 81.94 89 SER A N 1
ATOM 682 C CA . SER A 1 89 ? 2.073 2.547 -28.505 1.00 81.94 89 SER A CA 1
ATOM 683 C C . SER A 1 89 ? 0.969 1.498 -28.369 1.00 81.94 89 SER A C 1
ATOM 685 O O . SER A 1 89 ? 1.140 0.523 -27.640 1.00 81.94 89 SER A O 1
ATOM 687 N N . GLU A 1 90 ? -0.123 1.639 -29.122 1.00 78.12 90 GLU A N 1
ATOM 688 C CA . GLU A 1 90 ? -1.315 0.774 -29.055 1.00 78.12 90 GLU A CA 1
ATOM 689 C C . GLU A 1 90 ? -1.487 -0.102 -30.307 1.00 78.12 90 GLU A C 1
ATOM 691 O O . GLU A 1 90 ? -2.249 -1.063 -30.285 1.00 78.12 90 GLU A O 1
ATOM 696 N N . GLY A 1 91 ? -0.754 0.185 -31.386 1.00 68.94 91 GLY A N 1
ATOM 697 C CA . GLY A 1 91 ? -0.715 -0.641 -32.591 1.00 68.94 91 GLY A CA 1
ATOM 698 C C . GLY A 1 91 ? 0.296 -1.795 -32.521 1.00 68.94 91 GLY A C 1
ATOM 699 O O . GLY A 1 91 ? 1.034 -1.960 -31.544 1.00 68.94 91 GLY A O 1
ATOM 700 N N . THR A 1 92 ? 0.322 -2.623 -33.567 1.00 78.38 92 THR A N 1
ATOM 701 C CA . THR A 1 92 ? 1.228 -3.784 -33.679 1.00 78.38 92 THR A CA 1
ATOM 702 C C . THR A 1 92 ? 2.625 -3.431 -34.184 1.00 78.38 92 THR A C 1
ATOM 704 O O . THR A 1 92 ? 3.547 -4.225 -34.012 1.00 78.38 92 THR A O 1
ATOM 707 N N . ASP A 1 93 ? 2.809 -2.257 -34.788 1.00 84.19 93 ASP A N 1
ATOM 708 C CA . ASP A 1 93 ? 4.123 -1.787 -35.212 1.00 84.19 93 ASP A CA 1
ATOM 709 C C . ASP A 1 93 ? 4.912 -1.336 -33.978 1.00 84.19 93 ASP A C 1
ATOM 711 O O . ASP A 1 93 ? 4.611 -0.286 -33.405 1.00 84.19 93 ASP A O 1
ATOM 715 N N . LYS A 1 94 ? 5.889 -2.148 -33.557 1.00 88.44 94 LYS A N 1
ATOM 716 C CA . LYS A 1 94 ? 6.839 -1.844 -32.470 1.00 88.44 94 LYS A CA 1
ATOM 717 C C . LYS A 1 94 ? 8.253 -1.530 -32.978 1.00 88.44 94 LYS A C 1
ATOM 719 O O . LYS A 1 94 ? 9.153 -1.333 -32.159 1.00 88.44 94 LYS A O 1
ATOM 724 N N . GLY A 1 95 ? 8.435 -1.469 -34.297 1.00 89.38 95 GLY A N 1
ATOM 725 C CA . GLY A 1 95 ? 9.718 -1.223 -34.947 1.00 89.38 95 GLY A CA 1
ATOM 726 C C . GLY A 1 95 ? 10.717 -2.369 -34.862 1.00 89.38 95 GLY A C 1
ATOM 727 O O . GLY A 1 95 ? 10.366 -3.516 -34.567 1.00 89.38 95 GLY A O 1
ATOM 728 N N . ALA A 1 96 ? 11.974 -2.065 -35.175 1.00 88.50 96 ALA A N 1
ATOM 729 C CA . ALA A 1 96 ? 13.018 -3.067 -35.308 1.00 88.50 96 ALA A CA 1
ATOM 730 C C . ALA A 1 96 ? 13.380 -3.742 -33.975 1.00 88.50 96 ALA A C 1
ATOM 732 O O . ALA A 1 96 ? 13.226 -3.179 -32.895 1.00 88.50 96 ALA A O 1
ATOM 733 N N . LEU A 1 97 ? 13.902 -4.970 -34.046 1.00 86.56 97 LEU A N 1
ATOM 734 C CA . LEU A 1 97 ? 14.399 -5.695 -32.877 1.00 86.56 97 LEU A CA 1
ATOM 735 C C . LEU A 1 97 ? 15.919 -5.552 -32.766 1.00 86.56 97 LEU A C 1
ATOM 737 O O . LEU A 1 97 ? 16.651 -5.905 -33.689 1.00 86.56 97 LEU A O 1
ATOM 741 N N . GLY A 1 98 ? 16.397 -5.101 -31.612 1.00 81.88 98 GLY A N 1
ATOM 742 C CA . GLY A 1 98 ? 17.817 -5.065 -31.292 1.00 81.88 98 GLY A CA 1
ATOM 743 C C . GLY A 1 98 ? 18.404 -6.461 -31.058 1.00 81.88 98 GLY A C 1
ATOM 744 O O . GLY A 1 98 ? 17.775 -7.303 -30.415 1.00 81.88 98 GLY A O 1
ATOM 745 N N . VAL A 1 99 ? 19.616 -6.726 -31.549 1.00 78.31 99 VAL A N 1
ATOM 746 C CA . VAL A 1 99 ? 20.265 -8.046 -31.430 1.00 78.31 99 VAL A CA 1
ATOM 747 C C . VAL A 1 99 ? 21.115 -8.196 -30.164 1.00 78.31 99 VAL A C 1
ATOM 749 O O . VAL A 1 99 ? 21.252 -9.315 -29.675 1.00 78.31 99 VAL A O 1
ATOM 752 N N . SER A 1 100 ? 21.575 -7.086 -29.570 1.00 67.38 100 SER A N 1
ATOM 753 C CA . SER A 1 100 ? 22.384 -7.085 -28.342 1.00 67.38 100 SER A CA 1
ATOM 754 C C . SER A 1 100 ? 21.614 -6.565 -27.123 1.00 67.38 100 SER A C 1
ATOM 756 O O . SER A 1 100 ? 21.343 -5.378 -27.070 1.00 67.38 100 SER A O 1
ATOM 758 N N . PRO A 1 101 ? 21.225 -7.379 -26.131 1.00 58.81 101 PRO A N 1
ATOM 759 C CA . PRO A 1 101 ? 20.647 -6.884 -24.876 1.00 58.81 101 PRO A CA 1
ATOM 760 C C . PRO A 1 101 ? 21.714 -6.252 -23.946 1.00 58.81 101 PRO A C 1
ATOM 762 O O . PRO A 1 101 ? 22.875 -6.651 -24.016 1.00 58.81 101 PRO A O 1
ATOM 765 N N . PRO A 1 102 ? 21.361 -5.342 -23.008 1.00 49.78 102 PRO A N 1
ATOM 766 C CA . PRO A 1 102 ? 20.012 -5.011 -22.544 1.00 49.78 102 PRO A CA 1
ATOM 767 C C . PRO A 1 102 ? 19.264 -3.961 -23.387 1.00 49.78 102 PRO A C 1
ATOM 769 O O . PRO A 1 102 ? 19.481 -2.757 -23.285 1.00 49.78 102 PRO A O 1
ATOM 772 N N . PHE A 1 103 ? 18.263 -4.438 -24.122 1.00 59.56 103 PHE A N 1
ATOM 773 C CA . PHE A 1 103 ? 17.014 -3.717 -24.366 1.00 59.56 103 PHE A CA 1
ATOM 774 C C . PHE A 1 103 ? 16.067 -4.055 -23.190 1.00 59.56 103 PHE A C 1
ATOM 776 O O . PHE A 1 103 ? 16.275 -5.104 -22.571 1.00 59.56 103 PHE A O 1
ATOM 783 N N . PRO A 1 104 ? 15.095 -3.205 -22.804 1.00 49.91 104 PRO A N 1
ATOM 784 C CA . PRO A 1 104 ? 14.250 -3.452 -21.628 1.00 49.91 104 PRO A CA 1
ATOM 785 C C . PRO A 1 104 ? 13.679 -4.885 -21.616 1.00 49.91 104 PRO A C 1
ATOM 787 O O . PRO A 1 104 ? 13.077 -5.340 -22.583 1.00 49.91 104 PRO A O 1
ATOM 790 N N . ALA A 1 105 ? 13.934 -5.619 -20.529 1.00 40.97 105 ALA A N 1
ATOM 791 C CA . ALA A 1 105 ? 13.823 -7.081 -20.457 1.00 40.97 105 ALA A CA 1
ATOM 792 C C . ALA A 1 105 ? 12.464 -7.599 -19.935 1.00 40.97 105 ALA A C 1
ATOM 794 O O . ALA A 1 105 ? 12.408 -8.660 -19.316 1.00 40.97 105 ALA A O 1
ATOM 795 N N . ALA A 1 106 ? 11.365 -6.872 -20.156 1.00 40.09 106 ALA A N 1
ATOM 796 C CA . ALA A 1 106 ? 10.030 -7.377 -19.830 1.00 40.09 106 ALA A CA 1
ATOM 797 C C . ALA A 1 106 ? 9.527 -8.319 -20.945 1.00 40.09 106 ALA A C 1
ATOM 799 O O . ALA A 1 106 ? 9.555 -7.971 -22.128 1.00 40.09 106 ALA A O 1
ATOM 800 N N . ALA A 1 107 ? 9.061 -9.516 -20.571 1.00 38.12 107 ALA A N 1
ATOM 801 C CA . ALA A 1 107 ? 8.746 -10.612 -21.494 1.00 38.12 107 ALA A CA 1
ATOM 802 C C . ALA A 1 107 ? 7.583 -10.347 -22.477 1.00 38.12 107 ALA A C 1
ATOM 804 O O . ALA A 1 107 ? 7.477 -11.063 -23.467 1.00 38.12 107 ALA A O 1
ATOM 805 N N . SER A 1 108 ? 6.744 -9.325 -22.275 1.00 42.53 108 SER A N 1
ATOM 806 C CA . SER A 1 108 ? 5.664 -8.982 -23.219 1.00 42.53 108 SER A CA 1
ATOM 807 C C . SER A 1 108 ? 6.043 -7.933 -24.278 1.00 42.53 108 SER A C 1
ATOM 809 O O . SER A 1 108 ? 5.300 -7.765 -25.240 1.00 42.53 108 SER A O 1
ATOM 811 N N . ALA A 1 109 ? 7.181 -7.241 -24.135 1.00 49.47 109 ALA A N 1
ATOM 812 C CA . ALA A 1 109 ? 7.509 -6.036 -24.914 1.00 49.47 109 ALA A CA 1
ATOM 813 C C . ALA A 1 109 ? 8.801 -6.141 -25.756 1.00 49.47 109 ALA A C 1
ATOM 815 O O . ALA A 1 109 ? 8.943 -5.456 -26.763 1.00 49.47 109 ALA A O 1
ATOM 816 N N . GLY A 1 110 ? 9.717 -7.058 -25.436 1.00 53.78 110 GLY A N 1
ATOM 817 C CA . GLY A 1 110 ? 10.806 -7.447 -26.340 1.00 53.78 110 GLY A CA 1
ATOM 818 C C . GLY A 1 110 ? 11.843 -6.360 -26.672 1.00 53.78 110 GLY A C 1
ATOM 819 O O . GLY A 1 110 ? 11.777 -5.208 -26.256 1.00 53.78 110 GLY A O 1
ATOM 820 N N . ARG A 1 111 ? 12.848 -6.756 -27.463 1.00 68.56 111 ARG A N 1
ATOM 821 C CA . ARG A 1 111 ? 13.995 -5.938 -27.913 1.00 68.56 111 ARG A CA 1
ATOM 822 C C . ARG A 1 111 ? 13.600 -4.834 -28.910 1.00 68.56 111 ARG A C 1
ATOM 824 O O . ARG A 1 111 ? 14.433 -4.419 -29.709 1.00 68.56 111 ARG A O 1
ATOM 831 N N . ALA A 1 112 ? 12.330 -4.441 -28.921 1.00 82.81 112 ALA A N 1
ATOM 832 C CA . ALA A 1 112 ? 11.742 -3.618 -29.957 1.00 82.81 112 ALA A CA 1
ATOM 833 C C . ALA A 1 112 ? 12.084 -2.137 -29.787 1.00 82.81 112 ALA A C 1
ATOM 835 O O . ALA A 1 112 ? 12.240 -1.614 -28.678 1.00 82.81 112 ALA A O 1
ATOM 836 N N . GLU A 1 113 ? 12.181 -1.476 -30.926 1.00 89.44 113 GLU A N 1
ATOM 837 C CA . GLU A 1 113 ? 12.576 -0.091 -31.092 1.00 89.44 113 GLU A CA 1
ATOM 838 C C . GLU A 1 113 ? 11.717 0.888 -30.312 1.00 89.44 113 GLU A C 1
ATOM 840 O O . GLU A 1 113 ? 12.256 1.756 -29.622 1.00 89.44 113 GLU A O 1
ATOM 845 N N . TYR A 1 114 ? 10.400 0.680 -30.317 1.00 90.19 114 TYR A N 1
ATOM 846 C CA . TYR A 1 114 ? 9.458 1.495 -29.559 1.00 90.19 114 TYR A CA 1
ATOM 847 C C . TYR A 1 114 ? 9.847 1.605 -28.071 1.00 90.19 114 TYR A C 1
ATOM 849 O O . TYR A 1 114 ? 9.989 2.704 -27.537 1.00 90.19 114 TYR A O 1
ATOM 857 N N . TYR A 1 115 ? 10.092 0.476 -27.397 1.00 84.94 115 TYR A N 1
ATOM 858 C CA . TYR A 1 115 ? 10.375 0.461 -25.955 1.00 84.94 115 TYR A CA 1
ATOM 859 C C . TYR A 1 115 ? 11.773 0.984 -25.621 1.00 84.94 115 TYR A C 1
ATOM 861 O O . TYR A 1 115 ? 11.996 1.578 -24.564 1.00 84.94 115 TYR A O 1
ATOM 869 N N . TRP A 1 116 ? 12.739 0.793 -26.523 1.00 89.75 116 TRP A N 1
ATOM 870 C CA . TRP A 1 116 ? 14.063 1.383 -26.354 1.00 89.75 116 TRP A CA 1
ATOM 871 C C . TRP A 1 116 ? 14.013 2.909 -26.442 1.00 89.75 116 TRP A C 1
ATOM 873 O O . TRP A 1 116 ? 14.653 3.578 -25.620 1.00 89.75 116 TRP A O 1
ATOM 883 N N . ASN A 1 117 ? 13.239 3.426 -27.403 1.00 93.88 117 ASN A N 1
ATOM 884 C CA . ASN A 1 117 ? 13.022 4.852 -27.616 1.00 93.88 117 ASN A CA 1
ATOM 885 C C . ASN A 1 117 ? 12.132 5.478 -26.538 1.00 93.88 117 ASN A C 1
ATOM 887 O O . ASN A 1 117 ? 12.334 6.642 -26.215 1.00 93.88 117 ASN A O 1
ATOM 891 N N . GLU A 1 118 ? 11.227 4.725 -25.910 1.00 88.38 118 GLU A N 1
ATOM 892 C CA . GLU A 1 118 ? 10.469 5.192 -24.742 1.00 88.38 118 GLU A CA 1
ATOM 893 C C . GLU A 1 118 ? 11.384 5.474 -23.539 1.00 88.38 118 GLU A C 1
ATOM 895 O O . GLU A 1 118 ? 11.291 6.533 -22.914 1.00 88.38 118 GLU A O 1
ATOM 900 N N . ASP A 1 119 ? 12.344 4.585 -23.260 1.00 88.38 119 ASP A N 1
ATOM 901 C CA . ASP A 1 119 ? 13.371 4.840 -22.241 1.00 88.38 119 ASP A CA 1
ATOM 902 C C . ASP A 1 119 ? 14.317 5.988 -22.643 1.00 88.38 119 ASP A C 1
ATOM 904 O O . ASP A 1 119 ? 14.728 6.771 -21.786 1.00 88.38 119 ASP A O 1
ATOM 908 N N . LEU A 1 120 ? 14.655 6.127 -23.932 1.00 93.19 120 LEU A N 1
ATOM 909 C CA . LEU A 1 120 ? 15.454 7.261 -24.409 1.00 93.19 120 LEU A CA 1
ATOM 910 C C . LEU A 1 120 ? 14.700 8.593 -24.253 1.00 93.19 120 LEU A C 1
ATOM 912 O O . LEU A 1 120 ? 15.285 9.554 -23.758 1.00 93.19 120 LEU A O 1
ATOM 916 N N . ALA A 1 121 ? 13.417 8.647 -24.620 1.00 94.62 121 ALA A N 1
ATOM 917 C CA . ALA A 1 121 ? 12.570 9.830 -24.490 1.00 94.62 121 ALA A CA 1
ATOM 918 C C . ALA A 1 121 ? 12.499 10.304 -23.035 1.00 94.62 121 ALA A C 1
ATOM 920 O O . ALA A 1 121 ? 12.768 11.472 -22.765 1.00 94.62 121 ALA A O 1
ATOM 921 N N . ARG A 1 122 ? 12.274 9.381 -22.088 1.00 91.06 122 ARG A N 1
ATOM 922 C CA . ARG A 1 122 ? 12.298 9.680 -20.646 1.00 91.06 122 ARG A CA 1
ATOM 923 C C . ARG A 1 122 ? 13.621 10.322 -20.212 1.00 91.06 122 ARG A C 1
ATOM 925 O O . ARG A 1 122 ? 13.624 11.320 -19.498 1.00 91.06 122 ARG A O 1
ATOM 932 N N . ARG A 1 123 ? 14.760 9.787 -20.668 1.00 93.06 123 ARG A N 1
ATOM 933 C CA . ARG A 1 123 ? 16.091 10.340 -20.347 1.00 93.06 123 ARG A CA 1
ATOM 934 C C . ARG A 1 123 ? 16.319 11.719 -20.970 1.00 93.06 123 ARG A C 1
ATOM 936 O O . ARG A 1 123 ? 16.995 12.549 -20.364 1.00 93.06 123 ARG A O 1
ATOM 943 N N . ILE A 1 124 ? 15.799 11.966 -22.176 1.00 94.81 124 ILE A N 1
ATOM 944 C CA . ILE A 1 124 ? 15.846 13.292 -22.811 1.00 94.81 124 ILE A CA 1
ATOM 945 C C . ILE A 1 124 ? 14.991 14.272 -22.002 1.00 94.81 124 ILE A C 1
ATOM 947 O O . ILE A 1 124 ? 15.472 15.363 -21.712 1.00 94.81 124 ILE A O 1
ATOM 951 N N . GLU A 1 125 ? 13.781 13.886 -21.579 1.00 90.31 125 GLU A N 1
ATOM 952 C CA . GLU A 1 125 ? 12.913 14.727 -20.744 1.00 90.31 125 GLU A CA 1
ATOM 953 C C . GLU A 1 125 ? 13.583 15.103 -19.420 1.00 90.31 125 GLU A C 1
ATOM 955 O O . GLU A 1 125 ? 13.621 16.278 -19.064 1.00 90.31 125 GLU A O 1
ATOM 960 N N . GLU A 1 126 ? 14.176 14.136 -18.717 1.00 88.31 126 GLU A N 1
ATOM 961 C CA . GLU A 1 126 ? 14.916 14.376 -17.471 1.00 88.31 126 GLU A CA 1
ATOM 962 C C . GLU A 1 126 ? 16.027 15.419 -17.659 1.00 88.31 126 GLU A C 1
ATOM 964 O O . GLU A 1 126 ? 16.131 16.379 -16.892 1.00 88.31 126 GLU A O 1
ATOM 969 N N . LYS A 1 127 ? 16.840 15.271 -18.711 1.00 92.19 127 LYS A N 1
ATOM 970 C CA . LYS A 1 127 ? 17.958 16.185 -18.983 1.00 92.19 127 LYS A CA 1
ATOM 971 C C . LYS A 1 127 ? 17.494 17.545 -19.501 1.00 92.19 127 LYS A C 1
ATOM 973 O O . LYS A 1 127 ? 18.098 18.552 -19.146 1.00 92.19 127 LYS A O 1
ATOM 978 N N . ALA A 1 128 ? 16.440 17.600 -20.311 1.00 89.50 128 ALA A N 1
ATOM 979 C CA . ALA A 1 128 ? 15.869 18.848 -20.808 1.00 89.50 128 ALA A CA 1
ATOM 980 C C . ALA A 1 128 ? 15.250 19.662 -19.663 1.00 89.50 128 ALA A C 1
ATOM 982 O O . ALA A 1 128 ? 15.572 20.842 -19.512 1.00 89.50 128 ALA A O 1
ATOM 983 N N . ASN A 1 129 ? 14.471 19.015 -18.791 1.00 85.19 129 ASN A N 1
ATOM 984 C CA . ASN A 1 129 ? 13.899 19.646 -17.602 1.00 85.19 129 ASN A CA 1
ATOM 985 C C . ASN A 1 129 ? 14.993 20.197 -16.676 1.00 85.19 129 ASN A C 1
ATOM 987 O O . ASN A 1 129 ? 14.893 21.333 -16.215 1.00 85.19 129 ASN A O 1
ATOM 991 N N . ALA A 1 130 ? 16.089 19.454 -16.478 1.00 84.62 130 ALA A N 1
ATOM 992 C CA . ALA A 1 130 ? 17.240 19.925 -15.704 1.00 84.62 130 ALA A CA 1
ATOM 993 C C . ALA A 1 130 ? 17.928 21.169 -16.306 1.00 84.62 130 ALA A C 1
ATOM 995 O O . ALA A 1 130 ? 18.600 21.908 -15.590 1.00 84.62 130 ALA A O 1
ATOM 996 N N . ARG A 1 131 ? 17.761 21.423 -17.611 1.00 82.44 131 ARG A N 1
ATOM 997 C CA . ARG A 1 131 ? 18.275 22.615 -18.311 1.00 82.44 131 ARG A CA 1
ATOM 998 C C . ARG A 1 131 ? 17.221 23.716 -18.488 1.00 82.44 131 ARG A C 1
ATOM 1000 O O . ARG A 1 131 ? 17.473 24.677 -19.210 1.00 82.44 131 ARG A O 1
ATOM 1007 N N . GLY A 1 132 ? 16.053 23.588 -17.851 1.00 83.06 132 GLY A N 1
ATOM 1008 C CA . GLY A 1 132 ? 14.953 24.548 -17.982 1.00 83.06 132 GLY A CA 1
ATOM 1009 C C . GLY A 1 132 ? 14.324 24.579 -19.380 1.00 83.06 132 GLY A C 1
ATOM 1010 O O . GLY A 1 132 ? 13.677 25.561 -19.744 1.00 83.06 132 GLY A O 1
ATOM 1011 N N . ILE A 1 133 ? 14.528 23.530 -20.180 1.00 89.06 133 ILE A N 1
ATOM 1012 C CA . ILE A 1 133 ? 13.909 23.370 -21.496 1.00 89.06 133 ILE A CA 1
ATOM 1013 C C . ILE A 1 133 ? 12.513 22.787 -21.292 1.00 89.06 133 ILE A C 1
ATOM 1015 O O . ILE A 1 133 ? 12.354 21.738 -20.669 1.00 89.06 133 ILE A O 1
ATOM 1019 N N . ARG A 1 134 ? 11.496 23.449 -21.852 1.00 91.38 134 ARG A N 1
ATOM 1020 C CA . ARG A 1 134 ? 10.135 22.915 -21.897 1.00 91.38 134 ARG A CA 1
ATOM 1021 C C . ARG A 1 134 ? 10.160 21.719 -22.842 1.00 91.38 134 ARG A C 1
ATOM 1023 O O . ARG A 1 134 ? 10.526 21.857 -24.003 1.00 91.38 134 ARG A O 1
ATOM 1030 N N . VAL A 1 135 ? 9.787 20.543 -22.367 1.00 95.06 135 VAL A N 1
ATOM 1031 C CA . VAL A 1 135 ? 9.881 19.302 -23.144 1.00 95.06 135 VAL A CA 1
ATOM 1032 C C . VAL A 1 135 ? 8.605 18.487 -22.981 1.00 95.06 135 VAL A C 1
ATOM 1034 O O . VAL A 1 135 ? 7.986 18.521 -21.919 1.00 95.06 135 VAL A O 1
ATOM 1037 N N . ALA A 1 136 ? 8.188 17.795 -24.037 1.00 92.25 136 ALA A N 1
ATOM 1038 C CA . ALA A 1 136 ? 7.083 16.846 -23.971 1.00 92.25 136 ALA A CA 1
ATOM 1039 C C . ALA A 1 136 ? 7.271 15.709 -24.975 1.00 92.25 136 ALA A C 1
ATOM 1041 O O . ALA A 1 136 ? 7.659 15.941 -26.124 1.00 92.25 136 ALA A O 1
ATOM 1042 N N . THR A 1 137 ? 6.939 14.495 -24.544 1.00 96.69 137 THR A N 1
ATOM 1043 C CA . THR A 1 137 ? 6.932 13.297 -25.384 1.00 96.69 137 THR A CA 1
ATOM 1044 C C . THR A 1 137 ? 5.543 12.985 -25.933 1.00 96.69 137 THR A C 1
ATOM 1046 O O . THR A 1 137 ? 4.560 12.882 -25.199 1.00 96.69 137 THR A O 1
ATOM 1049 N N . PHE A 1 138 ? 5.482 12.745 -27.238 1.00 95.69 138 PHE A N 1
ATOM 1050 C CA . PHE A 1 138 ? 4.294 12.387 -27.997 1.00 95.69 138 PHE A CA 1
ATOM 1051 C C . PHE A 1 138 ? 4.445 10.971 -28.553 1.00 95.69 138 PHE A C 1
ATOM 1053 O O . PHE A 1 138 ? 5.502 10.577 -29.049 1.00 95.69 138 PHE A O 1
ATOM 1060 N N . ARG A 1 139 ? 3.364 10.194 -28.470 1.00 91.38 139 ARG A N 1
ATOM 1061 C CA . ARG A 1 139 ? 3.307 8.808 -28.944 1.00 91.38 139 ARG A CA 1
ATOM 1062 C C . ARG A 1 139 ? 2.382 8.709 -30.145 1.00 91.38 139 ARG A C 1
ATOM 1064 O O . ARG A 1 139 ? 1.316 9.325 -30.162 1.00 91.38 139 ARG A O 1
ATOM 1071 N N . ARG A 1 140 ? 2.752 7.875 -31.113 1.00 90.12 140 ARG A N 1
ATOM 1072 C CA . ARG A 1 140 ? 1.829 7.426 -32.157 1.00 90.12 140 ARG A CA 1
ATOM 1073 C C . ARG A 1 140 ? 0.960 6.341 -31.547 1.00 90.12 140 ARG A C 1
ATOM 1075 O O . ARG A 1 140 ? 1.478 5.310 -31.136 1.00 90.12 140 ARG A O 1
ATOM 1082 N N . ARG A 1 141 ? -0.348 6.557 -31.437 1.00 80.75 141 ARG A N 1
ATOM 1083 C CA . ARG A 1 141 ? -1.222 5.548 -30.815 1.00 80.75 141 ARG A CA 1
ATOM 1084 C C . ARG A 1 141 ? -1.407 4.339 -31.729 1.00 80.75 141 ARG A C 1
ATOM 1086 O O . ARG A 1 141 ? -1.231 3.211 -31.290 1.00 80.75 141 ARG A O 1
ATOM 1093 N N . GLN A 1 142 ? -1.645 4.581 -33.014 1.00 81.75 142 GLN A N 1
ATOM 1094 C CA . GLN A 1 142 ? -1.902 3.557 -34.031 1.00 81.75 142 GLN A CA 1
ATOM 1095 C C . GLN A 1 142 ? -0.763 3.431 -35.060 1.00 81.75 142 GLN A C 1
ATOM 1097 O O . GLN A 1 142 ? 0.157 4.249 -35.080 1.00 81.75 142 GLN A O 1
ATOM 1102 N N . ASN A 1 143 ? -0.815 2.389 -35.895 1.00 84.31 143 ASN A N 1
ATOM 1103 C CA . ASN A 1 143 ? 0.185 2.116 -36.934 1.00 84.31 143 ASN A CA 1
ATOM 1104 C C . ASN A 1 143 ? 0.125 3.134 -38.090 1.00 84.31 143 ASN A C 1
ATOM 1106 O O . ASN A 1 143 ? -0.901 3.773 -38.331 1.00 84.31 143 ASN A O 1
ATOM 1110 N N . GLY A 1 144 ? 1.218 3.209 -38.856 1.00 81.25 144 GLY A N 1
ATOM 1111 C CA . GLY A 1 144 ? 1.255 3.875 -40.160 1.00 81.25 144 GLY A CA 1
ATOM 1112 C C . GLY A 1 144 ? 1.013 5.387 -40.122 1.00 81.25 144 GLY A C 1
ATOM 1113 O O . GLY A 1 144 ? 1.047 6.033 -39.072 1.00 81.25 144 GLY A O 1
ATOM 1114 N N . THR A 1 145 ? 0.766 5.964 -41.299 1.00 80.19 145 THR A N 1
ATOM 1115 C CA . THR A 1 145 ? 0.633 7.416 -41.512 1.00 80.19 145 THR A CA 1
ATOM 1116 C C . THR A 1 145 ? -0.477 8.049 -40.670 1.00 80.19 145 THR A C 1
ATOM 1118 O O . THR A 1 145 ? -0.353 9.204 -40.268 1.00 80.19 145 THR A O 1
ATOM 1121 N N . ALA A 1 146 ? -1.545 7.313 -40.348 1.00 79.56 146 ALA A N 1
ATOM 1122 C CA . ALA A 1 146 ? -2.605 7.793 -39.461 1.00 79.56 146 ALA A CA 1
ATOM 1123 C C . ALA A 1 146 ? -2.074 8.090 -38.045 1.00 79.56 146 ALA A C 1
ATOM 1125 O O . ALA A 1 146 ? -2.274 9.188 -37.527 1.00 79.56 146 ALA A O 1
ATOM 1126 N N . GLY A 1 147 ? -1.293 7.171 -37.465 1.00 82.56 147 GLY A N 1
ATOM 1127 C CA . GLY A 1 147 ? -0.659 7.380 -36.161 1.00 82.56 147 GLY A CA 1
ATOM 1128 C C . GLY A 1 147 ? 0.361 8.518 -36.158 1.00 82.56 147 GLY A C 1
ATOM 1129 O O . GLY A 1 147 ? 0.452 9.257 -35.175 1.00 82.56 147 GLY A O 1
ATOM 1130 N N . VAL A 1 148 ? 1.089 8.699 -37.267 1.00 87.75 148 VAL A N 1
ATOM 1131 C CA . VAL A 1 148 ? 2.005 9.837 -37.456 1.00 87.75 148 VAL A CA 1
ATOM 1132 C C . VAL A 1 148 ? 1.235 11.158 -37.485 1.00 87.75 148 VAL A C 1
ATOM 1134 O O . VAL A 1 148 ? 1.562 12.069 -36.725 1.00 87.75 148 VAL A O 1
ATOM 1137 N N . ARG A 1 149 ? 0.176 11.253 -38.302 1.00 86.56 149 ARG A N 1
ATOM 1138 C CA . ARG A 1 149 ? -0.672 12.453 -38.406 1.00 86.56 149 ARG A CA 1
ATOM 1139 C C . ARG A 1 149 ? -1.273 12.839 -37.056 1.00 86.56 149 ARG A C 1
ATOM 1141 O O . ARG A 1 149 ? -1.261 14.015 -36.699 1.00 86.56 149 ARG A O 1
ATOM 1148 N N . ASP A 1 150 ? -1.754 11.866 -36.286 1.00 83.19 150 ASP A N 1
ATOM 1149 C CA . ASP A 1 150 ? -2.331 12.120 -34.965 1.00 83.19 150 ASP A CA 1
ATOM 1150 C C . ASP A 1 150 ? -1.297 12.649 -33.969 1.00 83.19 150 ASP A C 1
ATOM 1152 O O . ASP A 1 150 ? -1.554 13.645 -33.288 1.00 83.19 150 ASP A O 1
ATOM 1156 N N . ALA A 1 151 ? -0.114 12.027 -33.918 1.00 89.50 151 ALA A N 1
ATOM 1157 C CA . ALA A 1 151 ? 0.971 12.475 -33.053 1.00 89.50 151 ALA A CA 1
ATOM 1158 C C . ALA A 1 151 ? 1.395 13.907 -33.406 1.00 89.50 151 ALA A C 1
ATOM 1160 O O . ALA A 1 151 ? 1.414 14.775 -32.534 1.00 89.50 151 ALA A O 1
ATOM 1161 N N . TYR A 1 152 ? 1.643 14.195 -34.686 1.00 92.38 152 TYR A N 1
ATOM 1162 C CA . TYR A 1 152 ? 2.078 15.525 -35.112 1.00 92.38 152 TYR A CA 1
ATOM 1163 C C . TYR A 1 152 ? 0.981 16.595 -35.022 1.00 92.38 152 TYR A C 1
ATOM 1165 O O . TYR A 1 152 ? 1.304 17.761 -34.806 1.00 92.38 152 TYR A O 1
ATOM 1173 N N . ARG A 1 153 ? -0.309 16.227 -35.047 1.00 88.81 153 ARG A N 1
ATOM 1174 C CA . ARG A 1 153 ? -1.406 17.147 -34.692 1.00 88.81 153 ARG A CA 1
ATOM 1175 C C . ARG A 1 153 ? -1.310 17.597 -33.231 1.00 88.81 153 ARG A C 1
ATOM 1177 O O . ARG A 1 153 ? -1.539 18.767 -32.929 1.00 88.81 153 ARG A O 1
ATOM 1184 N N . LEU A 1 154 ? -0.977 16.684 -32.316 1.00 84.75 154 LEU A N 1
ATOM 1185 C CA . LEU A 1 154 ? -0.774 17.012 -30.900 1.00 84.75 154 LEU A CA 1
ATOM 1186 C C . LEU A 1 154 ? 0.502 17.834 -30.690 1.00 84.75 154 LEU A C 1
ATOM 1188 O O . LEU A 1 154 ? 0.479 18.801 -29.929 1.00 84.75 154 LEU A O 1
ATOM 1192 N N . VAL A 1 155 ? 1.576 17.507 -31.415 1.00 91.38 155 VAL A N 1
ATOM 1193 C CA . VAL A 1 155 ? 2.815 18.295 -31.412 1.00 91.38 155 VAL A CA 1
ATOM 1194 C C . VAL A 1 155 ? 2.536 19.729 -31.876 1.00 91.38 155 VAL A C 1
ATOM 1196 O O . VAL A 1 155 ? 2.920 20.671 -31.189 1.00 91.38 155 VAL A O 1
ATOM 1199 N N . ALA A 1 156 ? 1.812 19.920 -32.983 1.00 88.75 156 ALA A N 1
ATOM 1200 C CA . ALA A 1 156 ? 1.471 21.246 -33.501 1.00 88.75 156 ALA A CA 1
ATOM 1201 C C . ALA A 1 156 ? 0.668 22.080 -32.491 1.00 88.75 156 ALA A C 1
ATOM 1203 O O . ALA A 1 156 ? 0.971 23.253 -32.269 1.00 88.75 156 ALA A O 1
ATOM 1204 N N . ARG A 1 157 ? -0.298 21.459 -31.798 1.00 86.56 157 ARG A N 1
ATOM 1205 C CA . ARG A 1 157 ? -1.064 22.110 -30.718 1.00 86.56 157 ARG A CA 1
ATOM 1206 C C . ARG A 1 157 ? -0.190 22.538 -29.541 1.00 86.56 157 ARG A C 1
ATOM 1208 O O . ARG A 1 157 ? -0.462 23.561 -28.926 1.00 86.56 157 ARG A O 1
ATOM 1215 N N . TRP A 1 158 ? 0.862 21.782 -29.241 1.00 88.75 158 TRP A N 1
ATOM 1216 C CA . TRP A 1 158 ? 1.790 22.089 -28.151 1.00 88.75 158 TRP A CA 1
ATOM 1217 C C . TRP A 1 158 ? 2.818 23.183 -28.498 1.00 88.75 158 TRP A C 1
ATOM 1219 O O . TRP A 1 158 ? 3.529 23.671 -27.609 1.00 88.75 158 TRP A O 1
ATOM 1229 N N . ARG A 1 159 ? 2.874 23.588 -29.777 1.00 88.38 159 ARG A N 1
ATOM 1230 C CA . ARG A 1 159 ? 3.687 24.692 -30.313 1.00 88.38 159 ARG A CA 1
ATOM 1231 C C . ARG A 1 159 ? 5.165 24.623 -29.876 1.00 88.38 159 ARG A C 1
ATOM 1233 O O . ARG A 1 159 ? 5.616 25.495 -29.127 1.00 88.38 159 ARG A O 1
ATOM 1240 N N . PRO A 1 160 ? 5.923 23.577 -30.256 1.00 93.38 160 PRO A N 1
ATOM 1241 C CA . PRO A 1 160 ? 7.358 23.499 -29.987 1.00 93.38 160 PRO A CA 1
ATOM 1242 C C . PRO A 1 160 ? 8.172 24.392 -30.934 1.00 93.38 160 PRO A C 1
ATOM 1244 O O . PRO A 1 160 ? 7.713 24.767 -32.009 1.00 93.38 160 PRO A O 1
ATOM 1247 N N . GLN A 1 161 ? 9.422 24.645 -30.558 1.00 92.75 161 GLN A N 1
ATOM 1248 C CA . GLN A 1 161 ? 10.448 25.278 -31.387 1.00 92.75 161 GLN A CA 1
ATOM 1249 C C . GLN A 1 161 ? 11.156 24.277 -32.285 1.00 92.75 161 GLN A C 1
ATOM 1251 O O . GLN A 1 161 ? 11.621 24.646 -33.353 1.00 92.75 161 GLN A O 1
ATOM 1256 N N . ALA A 1 162 ? 11.273 23.026 -31.853 1.00 94.75 162 ALA A N 1
ATOM 1257 C CA . ALA A 1 162 ? 11.781 21.951 -32.687 1.00 94.75 162 ALA A CA 1
ATOM 1258 C C . ALA A 1 162 ? 11.138 20.628 -32.283 1.00 94.75 162 ALA A C 1
ATOM 1260 O O . ALA A 1 162 ? 10.723 20.448 -31.133 1.00 94.75 162 ALA A O 1
ATOM 1261 N N . SER A 1 163 ? 11.092 19.689 -33.222 1.00 97.00 163 SER A N 1
ATOM 1262 C CA . SER A 1 163 ? 10.740 18.300 -32.930 1.00 97.00 163 SER A CA 1
ATOM 1263 C C . SER A 1 163 ? 11.878 17.347 -33.279 1.00 97.00 163 SER A C 1
ATOM 1265 O O . SER A 1 163 ? 12.624 17.568 -34.239 1.00 97.00 163 SER A O 1
ATOM 1267 N N . VAL A 1 164 ? 12.007 16.282 -32.491 1.00 98.19 164 VAL A N 1
ATOM 1268 C CA . VAL A 1 164 ? 12.884 15.147 -32.780 1.00 98.19 164 VAL A CA 1
ATOM 1269 C C . VAL A 1 164 ? 12.096 13.850 -32.666 1.00 98.19 164 VAL A C 1
ATOM 1271 O O . VAL A 1 164 ? 11.474 13.581 -31.640 1.00 98.19 164 VAL A O 1
ATOM 1274 N N . GLU A 1 165 ? 12.112 13.051 -33.724 1.00 98.25 165 GLU A N 1
ATOM 1275 C CA . GLU A 1 165 ? 11.555 11.706 -33.719 1.00 98.25 165 GLU A CA 1
ATOM 1276 C C . GLU A 1 165 ? 12.655 10.671 -33.456 1.00 98.25 165 GLU A C 1
ATOM 1278 O O . GLU A 1 165 ? 13.723 10.716 -34.070 1.00 98.25 165 GLU A O 1
ATOM 1283 N N . LEU A 1 166 ? 12.407 9.759 -32.517 1.00 98.25 166 LEU A N 1
ATOM 1284 C CA . LEU A 1 166 ? 13.386 8.785 -32.037 1.00 98.25 166 LEU A CA 1
ATOM 1285 C C . LEU A 1 166 ? 13.193 7.427 -32.717 1.00 98.25 166 LEU A C 1
ATOM 1287 O O . LEU A 1 166 ? 12.121 6.831 -32.588 1.00 98.25 166 LEU A O 1
ATOM 1291 N N . HIS A 1 167 ? 14.248 6.949 -33.378 1.00 97.19 167 HIS A N 1
ATOM 1292 C CA . HIS A 1 167 ? 14.369 5.631 -34.010 1.00 97.19 167 HIS A CA 1
ATOM 1293 C C . HIS A 1 167 ? 15.732 4.998 -33.680 1.00 97.19 167 HIS A C 1
ATOM 1295 O O . HIS A 1 167 ? 16.597 5.623 -33.062 1.00 97.19 167 HIS A O 1
ATOM 1301 N N . PHE A 1 168 ? 15.937 3.754 -34.101 1.00 95.31 168 PHE A N 1
ATOM 1302 C CA . PHE A 1 168 ? 17.236 3.163 -34.408 1.00 95.31 168 PHE A CA 1
ATOM 1303 C C . PHE A 1 168 ? 17.136 2.356 -35.707 1.00 95.31 168 PHE A C 1
ATOM 1305 O O . PHE A 1 168 ? 16.099 1.799 -36.035 1.00 95.31 168 PHE A O 1
ATOM 1312 N N . ASN A 1 169 ? 18.226 2.251 -36.461 1.00 94.88 169 ASN A N 1
ATOM 1313 C CA . ASN A 1 169 ? 18.178 1.603 -37.770 1.00 94.88 169 ASN A CA 1
ATOM 1314 C C . ASN A 1 169 ? 18.226 0.066 -37.652 1.00 94.88 169 ASN A C 1
ATOM 1316 O O . ASN A 1 169 ? 18.643 -0.503 -36.641 1.00 94.88 169 ASN A O 1
ATOM 1320 N N . SER A 1 170 ? 17.848 -0.635 -38.713 1.00 91.69 170 SER A N 1
ATOM 1321 C CA . SER A 1 170 ? 17.987 -2.078 -38.858 1.00 91.69 170 SER A CA 1
ATOM 1322 C C . SER A 1 170 ? 18.078 -2.440 -40.338 1.00 91.69 170 SER A C 1
ATOM 1324 O O . SER A 1 170 ? 17.261 -1.999 -41.141 1.00 91.69 170 SER A O 1
ATOM 1326 N N . ALA A 1 171 ? 19.072 -3.248 -40.711 1.00 90.94 171 ALA A N 1
ATOM 1327 C CA . ALA A 1 171 ? 19.228 -3.730 -42.084 1.00 90.94 171 ALA A CA 1
ATOM 1328 C C . ALA A 1 171 ? 19.867 -5.125 -42.119 1.00 90.94 171 ALA A C 1
ATOM 1330 O O . ALA A 1 171 ? 19.176 -6.134 -42.206 1.00 90.94 171 ALA A O 1
ATOM 1331 N N . THR A 1 172 ? 21.195 -5.197 -42.018 1.00 91.12 172 THR A N 1
ATOM 1332 C CA . THR A 1 172 ? 21.957 -6.454 -41.961 1.00 91.12 172 THR A CA 1
ATOM 1333 C C . THR A 1 172 ? 22.791 -6.512 -40.683 1.00 91.12 172 THR A C 1
ATOM 1335 O O . THR A 1 172 ? 22.960 -5.505 -39.990 1.00 91.12 172 THR A O 1
ATOM 1338 N N . ALA A 1 173 ? 23.361 -7.681 -40.379 1.00 86.31 173 ALA A N 1
ATOM 1339 C CA . ALA A 1 173 ? 24.252 -7.851 -39.229 1.00 86.31 173 ALA A CA 1
ATOM 1340 C C . ALA A 1 173 ? 25.569 -7.054 -39.339 1.00 86.31 173 ALA A C 1
ATOM 1342 O O . ALA A 1 173 ? 26.244 -6.850 -38.334 1.00 86.31 173 ALA A O 1
ATOM 1343 N N . SER A 1 174 ? 25.942 -6.603 -40.544 1.00 87.75 174 SER A N 1
ATOM 1344 C CA . SER A 1 174 ? 27.149 -5.804 -40.801 1.00 87.75 174 SER A CA 1
ATOM 1345 C C . SER A 1 174 ? 26.878 -4.302 -40.924 1.00 87.75 174 SER A C 1
ATOM 1347 O O . SER A 1 174 ? 27.806 -3.509 -40.749 1.00 87.75 174 SER A O 1
ATOM 1349 N N . ALA A 1 175 ? 25.631 -3.894 -41.187 1.00 92.12 175 ALA A N 1
ATOM 1350 C CA . ALA A 1 175 ? 25.242 -2.489 -41.275 1.00 92.12 175 ALA A CA 1
ATOM 1351 C C . ALA A 1 175 ? 25.450 -1.784 -39.928 1.00 92.12 175 ALA A C 1
ATOM 1353 O O . ALA A 1 175 ? 25.080 -2.314 -38.889 1.00 92.12 175 ALA A O 1
ATOM 1354 N N . ARG A 1 176 ? 26.089 -0.614 -39.938 1.00 95.50 176 ARG A N 1
ATOM 1355 C CA . ARG A 1 176 ? 26.363 0.191 -38.741 1.00 95.50 176 ARG A CA 1
ATOM 1356 C C . ARG A 1 176 ? 26.554 1.651 -39.111 1.00 95.50 176 ARG A C 1
ATOM 1358 O O . ARG A 1 176 ? 26.907 1.953 -40.254 1.00 95.50 176 ARG A O 1
ATOM 1365 N N . GLY A 1 177 ? 26.380 2.537 -38.142 1.00 95.31 177 GLY A N 1
ATOM 1366 C CA . GLY A 1 177 ? 26.569 3.973 -38.328 1.00 95.31 177 GLY A CA 1
ATOM 1367 C C . GLY A 1 177 ? 25.381 4.801 -37.858 1.00 95.31 177 GLY A C 1
ATOM 1368 O O . GLY A 1 177 ? 24.377 4.255 -37.411 1.00 95.31 177 GLY A O 1
ATOM 1369 N N . SER A 1 178 ? 25.510 6.121 -37.968 1.00 98.00 178 SER A N 1
ATOM 1370 C CA . SER A 1 178 ? 24.485 7.081 -37.541 1.00 98.00 178 SER A CA 1
ATOM 1371 C C . SER A 1 178 ? 24.001 7.920 -38.719 1.00 98.00 178 SER A C 1
ATOM 1373 O O . SER A 1 178 ? 24.828 8.428 -39.479 1.00 98.00 178 SER A O 1
ATOM 1375 N N . GLU A 1 179 ? 22.689 8.106 -38.847 1.00 97.50 179 GLU A N 1
ATOM 1376 C CA . GLU A 1 179 ? 22.069 9.046 -39.791 1.00 97.50 179 GLU A CA 1
ATOM 1377 C C . GLU A 1 179 ? 20.961 9.869 -39.131 1.00 97.50 179 GLU A C 1
ATOM 1379 O O . GLU A 1 179 ? 20.373 9.470 -38.126 1.00 97.50 179 GLU A O 1
ATOM 1384 N N . THR A 1 180 ? 20.679 11.030 -39.720 1.00 98.38 180 THR A N 1
ATOM 1385 C CA . THR A 1 180 ? 19.584 11.912 -39.307 1.00 98.38 180 THR A CA 1
ATOM 1386 C C . THR A 1 180 ? 18.793 12.337 -40.538 1.00 98.38 180 THR A C 1
ATOM 1388 O O . THR A 1 180 ? 19.360 12.820 -41.521 1.00 98.38 180 THR A O 1
ATOM 1391 N N . LEU A 1 181 ? 17.478 12.147 -40.507 1.00 97.94 181 LEU A N 1
ATOM 1392 C CA . LEU A 1 181 ? 16.584 12.472 -41.612 1.00 97.94 181 LEU A CA 1
ATOM 1393 C C . LEU A 1 181 ? 15.949 13.855 -41.401 1.00 97.94 181 LEU A C 1
ATOM 1395 O O . LEU A 1 181 ? 15.664 14.259 -40.271 1.00 97.94 181 LEU A O 1
ATOM 1399 N N . TYR A 1 182 ? 15.691 14.561 -42.501 1.00 95.69 182 TYR A N 1
ATOM 1400 C CA . TYR A 1 182 ? 14.956 15.828 -42.536 1.00 95.69 182 TYR A CA 1
ATOM 1401 C C . TYR A 1 182 ? 14.033 15.869 -43.761 1.00 95.69 182 TYR A C 1
ATOM 1403 O O . TYR A 1 182 ? 14.299 15.199 -44.751 1.00 95.69 182 TYR A O 1
ATOM 1411 N N . GLY A 1 183 ? 12.946 16.644 -43.704 1.00 83.56 183 GLY A N 1
ATOM 1412 C CA . GLY A 1 183 ? 11.956 16.712 -44.794 1.00 83.56 183 GLY A CA 1
ATOM 1413 C C . GLY A 1 183 ? 11.770 18.097 -45.411 1.00 83.56 183 GLY A C 1
ATOM 1414 O O . GLY A 1 183 ? 11.149 18.222 -46.462 1.00 83.56 183 GLY A O 1
ATOM 1415 N N . ARG A 1 184 ? 12.298 19.154 -44.782 1.00 86.06 184 ARG A N 1
ATOM 1416 C CA . ARG A 1 184 ? 12.270 20.527 -45.306 1.00 86.06 184 ARG A CA 1
ATOM 1417 C C . ARG A 1 184 ? 13.639 21.174 -45.149 1.00 86.06 184 ARG A C 1
ATOM 1419 O O . ARG A 1 184 ? 14.313 20.950 -44.147 1.00 86.06 184 ARG A O 1
ATOM 1426 N N . SER A 1 185 ? 14.024 22.027 -46.095 1.00 81.81 185 SER A N 1
ATOM 1427 C CA . SER A 1 185 ? 15.333 22.700 -46.099 1.00 81.81 185 SER A CA 1
ATOM 1428 C C . SER A 1 185 ? 15.610 23.504 -44.820 1.00 81.81 185 SER A C 1
ATOM 1430 O O . SER A 1 185 ? 16.733 23.501 -44.323 1.00 81.81 185 SER A O 1
ATOM 1432 N N . GLY A 1 186 ? 14.578 24.114 -44.224 1.00 82.44 186 GLY A N 1
ATOM 1433 C CA . GLY A 1 186 ? 14.679 24.825 -42.942 1.00 82.44 186 GLY A CA 1
ATOM 1434 C C . GLY A 1 186 ? 15.071 23.945 -41.744 1.00 82.44 186 GLY A C 1
ATOM 1435 O O . GLY A 1 186 ? 15.537 24.466 -40.736 1.00 82.44 186 GLY A O 1
ATOM 1436 N N . SER A 1 187 ? 14.945 22.620 -41.858 1.00 93.56 187 SER A N 1
ATOM 1437 C CA . SER A 1 187 ? 15.312 21.654 -40.812 1.00 93.56 187 SER A CA 1
ATOM 1438 C C . SER A 1 187 ? 16.754 21.162 -40.906 1.00 93.56 187 SER A C 1
ATOM 1440 O O . SER A 1 187 ? 17.228 20.505 -39.982 1.00 93.56 187 SER A O 1
ATOM 1442 N N . ILE A 1 188 ? 17.480 21.504 -41.977 1.00 89.25 188 ILE A N 1
ATOM 1443 C CA . ILE A 1 188 ? 18.871 21.076 -42.184 1.00 89.25 188 ILE A CA 1
ATOM 1444 C C . ILE A 1 188 ? 19.789 21.489 -41.022 1.00 89.25 188 ILE A C 1
ATOM 1446 O O . ILE A 1 188 ? 20.540 20.629 -40.564 1.00 89.25 188 ILE A O 1
ATOM 1450 N N . PRO A 1 189 ? 19.753 22.732 -40.491 1.00 90.81 189 PRO A N 1
ATOM 1451 C CA . PRO A 1 189 ? 20.617 23.112 -39.370 1.00 90.81 189 PRO A CA 1
ATOM 1452 C C . PRO A 1 189 ? 20.344 22.290 -38.106 1.00 90.81 189 PRO A C 1
ATOM 1454 O O . PRO A 1 189 ? 21.277 21.872 -37.424 1.00 90.81 189 PRO A O 1
ATOM 1457 N N . TRP A 1 190 ? 19.068 22.007 -37.829 1.00 95.06 190 TRP A N 1
ATOM 1458 C CA . TRP A 1 190 ? 18.657 21.190 -36.689 1.00 95.06 190 TRP A CA 1
ATOM 1459 C C . TRP A 1 190 ? 19.108 19.734 -36.843 1.00 95.06 190 TRP A C 1
ATOM 1461 O O . TRP A 1 190 ? 19.755 19.177 -35.956 1.00 95.06 190 TRP A O 1
ATOM 1471 N N . ALA A 1 191 ? 18.846 19.143 -38.009 1.00 96.31 191 ALA A N 1
ATOM 1472 C CA . ALA A 1 191 ? 19.267 17.787 -38.327 1.00 96.31 191 ALA A CA 1
ATOM 1473 C C . ALA A 1 191 ? 20.800 17.649 -38.314 1.00 96.31 191 ALA A C 1
ATOM 1475 O O . ALA A 1 191 ? 21.326 16.660 -37.808 1.00 96.31 191 ALA A O 1
ATOM 1476 N N . ARG A 1 192 ? 21.533 18.658 -38.809 1.00 96.25 192 ARG A N 1
ATOM 1477 C CA . ARG A 1 192 ? 23.002 18.699 -38.773 1.00 96.25 192 ARG A CA 1
ATOM 1478 C C . ARG A 1 192 ? 23.535 18.708 -37.344 1.00 96.25 192 ARG A C 1
ATOM 1480 O O . ARG A 1 192 ? 24.403 17.903 -37.032 1.00 96.25 192 ARG A O 1
ATOM 1487 N N . ALA A 1 193 ? 22.986 19.561 -36.479 1.00 94.88 193 ALA A N 1
ATOM 1488 C CA . ALA A 1 193 ? 23.406 19.644 -35.082 1.00 94.88 193 ALA A CA 1
ATOM 1489 C C . ALA A 1 193 ? 23.222 18.307 -34.343 1.00 94.88 193 ALA A C 1
ATOM 1491 O O . ALA A 1 193 ? 24.095 17.897 -33.577 1.00 94.88 193 ALA A O 1
ATOM 1492 N N . LEU A 1 194 ? 22.114 17.607 -34.603 1.00 97.88 194 LEU A N 1
ATOM 1493 C CA . LEU A 1 194 ? 21.893 16.256 -34.091 1.00 97.88 194 LEU A CA 1
ATOM 1494 C C . LEU A 1 194 ? 22.913 15.269 -34.673 1.00 97.88 194 LEU A C 1
ATOM 1496 O O . LEU A 1 194 ? 23.586 14.586 -33.903 1.00 97.88 194 LEU A O 1
ATOM 1500 N N . GLN A 1 195 ? 23.092 15.242 -35.997 1.00 97.88 195 GLN A N 1
ATOM 1501 C CA . GLN A 1 195 ? 24.030 14.338 -36.670 1.00 97.88 195 GLN A CA 1
ATOM 1502 C C . GLN A 1 195 ? 25.457 14.471 -36.127 1.00 97.88 195 GLN A C 1
ATOM 1504 O O . GLN A 1 195 ? 26.084 13.461 -35.817 1.00 97.88 195 GLN A O 1
ATOM 1509 N N . ASP A 1 196 ? 25.957 15.692 -35.949 1.00 93.62 196 ASP A N 1
ATOM 1510 C CA . ASP A 1 196 ? 27.322 15.931 -35.472 1.00 93.62 196 ASP A CA 1
ATOM 1511 C C . ASP A 1 196 ? 27.514 15.401 -34.039 1.00 93.62 196 ASP A C 1
ATOM 1513 O O . ASP A 1 196 ? 28.545 14.805 -33.706 1.00 93.62 196 ASP A O 1
ATOM 1517 N N . LYS A 1 197 ? 26.485 15.541 -33.189 1.00 96.19 197 LYS A N 1
ATOM 1518 C CA . LYS A 1 197 ? 26.485 14.957 -31.843 1.00 96.19 197 LYS A CA 1
ATOM 1519 C C . LYS A 1 197 ? 26.447 13.431 -31.879 1.00 96.19 197 LYS A C 1
ATOM 1521 O O . LYS A 1 197 ? 27.153 12.812 -31.087 1.00 96.19 197 LYS A O 1
ATOM 1526 N N . LEU A 1 198 ? 25.674 12.823 -32.782 1.00 96.44 198 LEU A N 1
ATOM 1527 C CA . LEU A 1 198 ? 25.645 11.366 -32.959 1.00 96.44 198 LEU A CA 1
ATOM 1528 C C . LEU A 1 198 ? 27.005 10.839 -33.427 1.00 96.44 198 LEU A C 1
ATOM 1530 O O . LEU A 1 198 ? 27.539 9.901 -32.841 1.00 96.44 198 LEU A O 1
ATOM 1534 N N . VAL A 1 199 ? 27.596 11.472 -34.439 1.00 95.69 199 VAL A N 1
ATOM 1535 C CA . VAL A 1 199 ? 28.908 11.110 -34.987 1.00 95.69 199 VAL A CA 1
ATOM 1536 C C . VAL A 1 199 ? 29.981 11.148 -33.904 1.00 95.69 199 VAL A C 1
ATOM 1538 O O . VAL A 1 199 ? 30.711 10.170 -33.734 1.00 95.69 199 VAL A O 1
ATOM 1541 N N . SER A 1 200 ? 30.027 12.229 -33.122 1.00 92.06 200 SER A N 1
ATOM 1542 C CA . SER A 1 200 ? 30.959 12.363 -32.001 1.00 92.06 200 SER A CA 1
ATOM 1543 C C . SER A 1 200 ? 30.694 11.321 -30.916 1.00 92.06 200 SER A C 1
ATOM 1545 O O . SER A 1 200 ? 31.601 10.577 -30.541 1.00 92.06 200 SER A O 1
ATOM 1547 N N . LEU A 1 201 ? 29.444 11.209 -30.454 1.00 93.06 201 LEU A N 1
ATOM 1548 C CA . LEU A 1 201 ? 29.078 10.309 -29.368 1.00 93.06 201 LEU A CA 1
ATOM 1549 C C . LEU A 1 201 ? 29.368 8.856 -29.717 1.00 93.06 201 LEU A C 1
ATOM 1551 O O . LEU A 1 201 ? 29.838 8.127 -28.855 1.00 93.06 201 LEU A O 1
ATOM 1555 N N . TYR A 1 202 ? 29.093 8.421 -30.947 1.00 90.69 202 TYR A N 1
ATOM 1556 C CA . TYR A 1 202 ? 29.285 7.041 -31.393 1.00 90.69 202 TYR A CA 1
ATOM 1557 C C . TYR A 1 202 ? 30.667 6.782 -32.018 1.00 90.69 202 TYR A C 1
ATOM 1559 O O . TYR A 1 202 ? 30.970 5.642 -32.360 1.00 90.69 202 TYR A O 1
ATOM 1567 N N . GLY A 1 203 ? 31.539 7.795 -32.095 1.00 91.38 203 GLY A N 1
ATOM 1568 C CA . GLY A 1 203 ? 32.883 7.669 -32.669 1.00 91.38 203 GLY A CA 1
ATOM 1569 C C . GLY A 1 203 ? 32.858 7.267 -34.146 1.00 91.38 203 GLY A C 1
ATOM 1570 O O . GLY A 1 203 ? 33.643 6.418 -34.570 1.00 91.38 203 GLY A O 1
ATOM 1571 N N . ARG A 1 204 ? 31.910 7.810 -34.920 1.00 94.38 204 ARG A N 1
ATOM 1572 C CA . ARG A 1 204 ? 31.692 7.425 -36.319 1.00 94.38 204 ARG A CA 1
ATOM 1573 C C . ARG A 1 204 ? 32.806 7.964 -37.207 1.00 94.38 204 ARG A C 1
ATOM 1575 O O . ARG A 1 204 ? 33.116 9.150 -37.182 1.00 94.38 204 ARG A O 1
ATOM 1582 N N . VAL A 1 205 ? 33.375 7.084 -38.026 1.00 89.75 205 VAL A N 1
ATOM 1583 C CA . VAL A 1 205 ? 34.417 7.420 -39.003 1.00 89.75 205 VAL A CA 1
ATOM 1584 C C . VAL A 1 205 ? 34.080 6.847 -40.376 1.00 89.75 205 VAL A C 1
ATOM 1586 O O . VAL A 1 205 ? 33.465 5.781 -40.486 1.00 89.75 205 VAL A O 1
ATOM 1589 N N . GLY A 1 206 ? 34.499 7.543 -41.436 1.00 93.38 206 GLY A N 1
ATOM 1590 C CA . GLY A 1 206 ? 34.263 7.127 -42.820 1.00 93.38 206 GLY A CA 1
ATOM 1591 C C . GLY A 1 206 ? 32.780 6.866 -43.096 1.00 93.38 206 GLY A C 1
ATOM 1592 O O . GLY A 1 206 ? 31.929 7.677 -42.754 1.00 93.38 206 GLY A O 1
ATOM 1593 N N . LEU A 1 207 ? 32.464 5.694 -43.657 1.00 90.69 207 LEU A N 1
ATOM 1594 C CA . LEU A 1 207 ? 31.095 5.303 -44.030 1.00 90.69 207 LEU A CA 1
ATOM 1595 C C . LEU A 1 207 ? 30.138 5.083 -42.840 1.00 90.69 207 LEU A C 1
ATOM 1597 O O . LEU A 1 207 ? 28.957 4.814 -43.054 1.00 90.69 207 LEU A O 1
ATOM 1601 N N . GLN A 1 208 ? 30.629 5.153 -41.597 1.00 92.94 208 GLN A N 1
ATOM 1602 C CA . GLN A 1 208 ? 29.786 5.048 -40.404 1.00 92.94 208 GLN A CA 1
ATOM 1603 C C . GLN A 1 208 ? 29.120 6.383 -40.037 1.00 92.94 208 GLN A C 1
ATOM 1605 O O . GLN A 1 208 ? 28.112 6.376 -39.330 1.00 92.94 208 GLN A O 1
ATOM 1610 N N . ASP A 1 209 ? 29.655 7.517 -40.503 1.00 96.81 209 ASP A N 1
ATOM 1611 C CA . ASP A 1 209 ? 28.885 8.757 -40.575 1.00 96.81 209 ASP A CA 1
ATOM 1612 C C . ASP A 1 209 ? 28.062 8.698 -41.859 1.00 96.81 209 ASP A C 1
ATOM 1614 O O . ASP A 1 209 ? 28.559 8.899 -42.968 1.00 96.81 209 ASP A O 1
ATOM 1618 N N . ARG A 1 210 ? 26.788 8.343 -41.712 1.00 96.19 210 ARG A N 1
ATOM 1619 C CA . ARG A 1 210 ? 25.886 8.144 -42.849 1.00 96.19 210 ARG A CA 1
ATOM 1620 C C . ARG A 1 210 ? 25.230 9.457 -43.288 1.00 96.19 210 ARG A C 1
ATOM 1622 O O . ARG A 1 210 ? 24.523 9.475 -44.302 1.00 96.19 210 ARG A O 1
ATOM 1629 N N . GLY A 1 211 ? 25.525 10.547 -42.579 1.00 96.00 211 GLY A N 1
ATOM 1630 C CA . GLY A 1 211 ? 25.141 11.908 -42.909 1.00 96.00 211 GLY A CA 1
ATOM 1631 C C . GLY A 1 211 ? 23.646 12.188 -42.788 1.00 96.00 211 GLY A C 1
ATOM 1632 O O . GLY A 1 211 ? 22.873 11.428 -42.203 1.00 96.00 211 GLY A O 1
ATOM 1633 N N . LEU A 1 212 ? 23.250 13.321 -43.369 1.00 97.25 212 LEU A N 1
ATOM 1634 C CA . LEU A 1 212 ? 21.849 13.707 -43.461 1.00 97.25 212 LEU A CA 1
ATOM 1635 C C . LEU A 1 212 ? 21.170 13.014 -44.633 1.00 97.25 212 LEU A C 1
ATOM 1637 O O . LEU A 1 212 ? 21.771 12.849 -45.696 1.00 97.25 212 LEU A O 1
ATOM 1641 N N . LYS A 1 213 ? 19.905 12.654 -44.439 1.00 95.94 213 LYS A N 1
ATOM 1642 C CA . LYS A 1 213 ? 19.058 12.024 -45.450 1.00 95.94 213 LYS A CA 1
ATOM 1643 C C . LYS A 1 213 ? 17.825 12.888 -45.694 1.00 95.94 213 LYS A C 1
ATOM 1645 O O . LYS A 1 213 ? 17.105 13.200 -44.749 1.00 95.94 213 LYS A O 1
ATOM 1650 N N . ASP A 1 214 ? 17.584 13.264 -46.945 1.00 90.25 214 ASP A N 1
ATOM 1651 C CA . ASP A 1 214 ? 16.330 13.921 -47.313 1.00 90.25 214 ASP A CA 1
ATOM 1652 C C . ASP A 1 214 ? 15.216 12.864 -47.375 1.00 90.25 214 ASP A C 1
ATOM 1654 O O . ASP A 1 214 ? 15.300 11.867 -48.103 1.00 90.25 214 ASP A O 1
ATOM 1658 N N . ALA A 1 215 ? 14.177 13.053 -46.569 1.00 85.88 215 ALA A N 1
ATOM 1659 C CA . ALA A 1 215 ? 13.012 12.182 -46.526 1.00 85.88 215 ALA A CA 1
ATOM 1660 C C . ALA A 1 215 ? 12.292 12.129 -47.882 1.00 85.88 215 ALA A C 1
ATOM 1662 O O . ALA A 1 215 ? 11.794 11.072 -48.260 1.00 85.88 215 ALA A O 1
ATOM 1663 N N . ASN A 1 216 ? 12.284 13.230 -48.641 1.00 79.56 216 ASN A N 1
ATOM 1664 C CA . ASN A 1 216 ? 11.631 13.310 -49.950 1.00 79.56 216 ASN A CA 1
ATOM 1665 C C . ASN A 1 216 ? 12.386 12.520 -51.026 1.00 79.56 216 ASN A C 1
ATOM 1667 O O . ASN A 1 216 ? 11.770 12.007 -51.956 1.00 79.56 216 ASN A O 1
ATOM 1671 N N . GLU A 1 217 ? 13.710 12.396 -50.895 1.00 78.62 217 GLU A N 1
ATOM 1672 C CA . GLU A 1 217 ? 14.533 11.585 -51.800 1.00 78.62 217 GLU A CA 1
ATOM 1673 C C . GLU A 1 217 ? 14.527 10.107 -51.401 1.00 78.62 217 GLU A C 1
ATOM 1675 O O . GLU A 1 217 ? 14.491 9.223 -52.254 1.00 78.62 217 GLU A O 1
ATOM 1680 N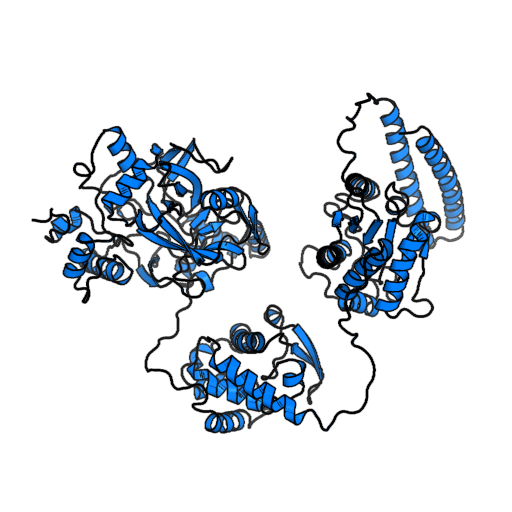 N . THR A 1 218 ? 14.568 9.826 -50.096 1.00 74.25 218 THR A N 1
ATOM 1681 C CA . THR A 1 218 ? 14.677 8.452 -49.579 1.00 74.25 218 THR A CA 1
ATOM 1682 C C . THR A 1 218 ? 13.336 7.748 -49.393 1.00 74.25 218 THR A C 1
ATOM 1684 O O . THR A 1 218 ? 13.319 6.536 -49.194 1.00 74.25 218 THR A O 1
ATOM 1687 N N . GLY A 1 219 ? 12.219 8.479 -49.392 1.00 73.25 219 GLY A N 1
ATOM 1688 C CA . GLY A 1 219 ? 10.889 7.940 -49.098 1.00 73.25 219 GLY A CA 1
ATOM 1689 C C . GLY A 1 219 ? 10.621 7.672 -47.610 1.00 73.25 219 GLY A C 1
ATOM 1690 O O . GLY A 1 219 ? 9.483 7.406 -47.227 1.00 73.25 219 GLY A O 1
ATOM 1691 N N . ARG A 1 220 ? 11.643 7.736 -46.745 1.00 79.62 220 ARG A N 1
ATOM 1692 C CA . ARG A 1 220 ? 11.547 7.342 -45.331 1.00 79.62 220 ARG A CA 1
ATOM 1693 C C . ARG A 1 220 ? 11.135 8.514 -44.451 1.00 79.62 220 ARG A C 1
ATOM 1695 O O . ARG A 1 220 ? 11.712 9.593 -44.529 1.00 79.62 220 ARG A O 1
ATOM 1702 N N . GLY A 1 221 ? 10.150 8.286 -43.583 1.00 81.44 221 GLY A N 1
ATOM 1703 C CA . GLY A 1 221 ? 9.723 9.275 -42.590 1.00 81.44 221 GLY A CA 1
ATOM 1704 C C . GLY A 1 221 ? 9.071 10.533 -43.175 1.00 81.44 221 GLY A C 1
ATOM 1705 O O . GLY A 1 221 ? 8.963 11.522 -42.458 1.00 81.44 221 GLY A O 1
ATOM 1706 N N . ILE A 1 222 ? 8.620 10.521 -44.441 1.00 81.38 222 ILE A N 1
ATOM 1707 C CA . ILE A 1 222 ? 8.026 11.699 -45.105 1.00 81.38 222 ILE A CA 1
ATOM 1708 C C . ILE A 1 222 ? 6.914 12.305 -44.245 1.00 81.38 222 ILE A C 1
ATOM 1710 O O . ILE A 1 222 ? 7.006 13.472 -43.881 1.00 81.38 222 ILE A O 1
ATOM 1714 N N . ALA A 1 223 ? 5.925 11.505 -43.833 1.00 83.06 223 ALA A N 1
ATOM 1715 C CA . ALA A 1 223 ? 4.800 11.983 -43.023 1.00 83.06 223 ALA A CA 1
ATOM 1716 C C . ALA A 1 223 ? 5.232 12.626 -41.690 1.00 83.06 223 ALA A C 1
ATOM 1718 O O . ALA A 1 223 ? 4.571 13.542 -41.205 1.00 83.06 223 ALA A O 1
ATOM 1719 N N . SER A 1 224 ? 6.349 12.173 -41.114 1.00 86.62 224 SER A N 1
ATOM 1720 C CA . SER A 1 224 ? 6.927 12.753 -39.900 1.00 86.62 224 SER A CA 1
ATOM 1721 C C . SER A 1 224 ? 7.669 14.046 -40.155 1.00 86.62 224 SER A C 1
ATOM 1723 O O . SER A 1 224 ? 7.694 14.913 -39.296 1.00 86.62 224 SER A O 1
ATOM 1725 N N . LEU A 1 225 ? 8.321 14.183 -41.305 1.00 90.88 225 LEU A N 1
ATOM 1726 C CA . LEU A 1 225 ? 9.340 15.209 -41.521 1.00 90.88 225 LEU A CA 1
ATOM 1727 C C . LEU A 1 225 ? 8.870 16.348 -42.431 1.00 90.88 225 LEU A C 1
ATOM 1729 O O . LEU A 1 225 ? 9.465 17.428 -42.418 1.00 90.88 225 LEU A O 1
ATOM 1733 N N . THR A 1 226 ? 7.778 16.151 -43.171 1.00 84.44 226 THR A N 1
ATOM 1734 C CA . THR A 1 226 ? 7.126 17.185 -43.992 1.00 84.44 226 THR A CA 1
ATOM 1735 C C . THR A 1 226 ? 5.894 17.802 -43.322 1.00 84.44 226 THR A C 1
ATOM 1737 O O . THR A 1 226 ? 5.244 18.661 -43.922 1.00 84.44 226 THR A O 1
ATOM 1740 N N . ASN A 1 227 ? 5.621 17.442 -42.063 1.00 83.81 227 ASN A N 1
ATOM 1741 C CA . ASN A 1 227 ? 4.528 17.966 -41.240 1.00 83.81 227 ASN A CA 1
ATOM 1742 C C . ASN A 1 227 ? 4.629 19.497 -40.983 1.00 83.81 227 ASN A C 1
ATOM 1744 O O . ASN A 1 227 ? 5.615 20.147 -41.343 1.00 83.81 227 ASN A O 1
ATOM 1748 N N . GLU A 1 228 ? 3.606 20.085 -40.357 1.00 81.56 228 GLU A N 1
ATOM 1749 C CA . GLU A 1 228 ? 3.493 21.538 -40.119 1.00 81.56 228 GLU A CA 1
ATOM 1750 C C . GLU A 1 228 ? 4.472 22.098 -39.062 1.00 81.56 228 GLU A C 1
ATOM 1752 O O . GLU A 1 228 ? 4.742 23.297 -39.045 1.00 81.56 228 GLU A O 1
ATOM 1757 N N . VAL A 1 229 ? 5.043 21.250 -38.205 1.00 84.56 229 VAL A N 1
ATOM 1758 C CA . VAL A 1 229 ? 5.978 21.611 -37.129 1.00 84.56 229 VAL A CA 1
ATOM 1759 C C . VAL A 1 229 ? 7.413 21.583 -37.641 1.00 84.56 229 VAL A C 1
ATOM 1761 O O . VAL A 1 229 ? 7.916 20.527 -38.022 1.00 84.56 229 VAL A O 1
ATOM 1764 N N . GLN A 1 230 ? 8.096 22.729 -37.622 1.00 87.56 230 GLN A N 1
ATOM 1765 C CA . GLN A 1 230 ? 9.458 22.877 -38.140 1.00 87.56 230 GLN A CA 1
ATOM 1766 C C . GLN A 1 230 ? 10.291 23.834 -37.258 1.00 87.56 230 GLN A C 1
ATOM 1768 O O . GLN A 1 230 ? 9.733 24.819 -36.776 1.00 87.56 230 GLN A O 1
ATOM 1773 N N . PRO A 1 231 ? 11.611 23.609 -37.098 1.00 94.19 231 PRO A N 1
ATOM 1774 C CA . PRO A 1 231 ? 12.385 22.487 -37.631 1.00 94.19 231 PRO A CA 1
ATOM 1775 C C . PRO A 1 231 ? 12.032 21.114 -37.018 1.00 94.19 231 PRO A C 1
ATOM 1777 O O . PRO A 1 231 ? 11.686 20.995 -35.843 1.00 94.19 231 PRO A O 1
ATOM 1780 N N . SER A 1 232 ? 12.123 20.061 -37.833 1.00 95.69 232 SER A N 1
ATOM 1781 C CA . SER A 1 232 ? 11.846 18.665 -37.463 1.00 95.69 232 SER A CA 1
ATOM 1782 C C . SER A 1 232 ? 12.928 17.729 -37.996 1.00 95.69 232 SER A C 1
ATOM 1784 O O . SER A 1 232 ? 13.374 17.882 -39.135 1.00 95.69 232 SER A O 1
ATOM 1786 N N . ALA A 1 233 ? 13.351 16.769 -37.177 1.00 97.81 233 ALA A N 1
ATOM 1787 C CA . ALA A 1 233 ? 14.344 15.763 -37.541 1.00 97.81 233 ALA A CA 1
ATOM 1788 C C . ALA A 1 233 ? 13.973 14.388 -36.973 1.00 97.81 233 ALA A C 1
ATOM 1790 O O . ALA A 1 233 ? 13.295 14.300 -35.952 1.00 97.81 233 ALA A O 1
ATOM 1791 N N . LEU A 1 234 ? 14.453 13.322 -37.609 1.00 98.19 234 LEU A N 1
ATOM 1792 C CA . LEU A 1 234 ? 14.339 11.941 -37.131 1.00 98.19 234 LEU A CA 1
ATOM 1793 C C . LEU A 1 234 ? 15.750 11.376 -37.000 1.00 98.19 234 LEU A C 1
ATOM 1795 O O . LEU A 1 234 ? 16.526 11.460 -37.952 1.00 98.19 234 LEU A O 1
ATOM 1799 N N . ILE A 1 235 ? 16.097 10.845 -35.828 1.00 98.38 235 ILE A N 1
ATOM 1800 C CA . ILE A 1 235 ? 17.440 10.317 -35.561 1.00 98.38 235 ILE A CA 1
ATOM 1801 C C . ILE A 1 235 ? 17.477 8.794 -35.642 1.00 98.38 235 ILE A C 1
ATOM 1803 O O . ILE A 1 235 ? 16.620 8.117 -35.084 1.00 98.38 235 ILE A O 1
ATOM 1807 N N . GLU A 1 236 ? 18.531 8.265 -36.259 1.00 97.62 236 GLU A N 1
ATOM 1808 C CA . GLU A 1 236 ? 18.871 6.845 -36.255 1.00 97.62 236 GLU A CA 1
ATOM 1809 C C . GLU A 1 236 ? 20.328 6.689 -35.771 1.00 97.62 236 GLU A C 1
ATOM 1811 O O . GLU A 1 236 ? 21.279 6.722 -36.559 1.00 97.62 236 GLU A O 1
ATOM 1816 N N . PRO A 1 237 ? 20.543 6.590 -34.447 1.00 96.38 237 PRO A N 1
ATOM 1817 C CA . PRO A 1 237 ? 21.861 6.716 -33.827 1.00 96.38 237 PRO A CA 1
ATOM 1818 C C . PRO A 1 237 ? 22.777 5.502 -34.051 1.00 96.38 237 PRO A C 1
ATOM 1820 O O . PRO A 1 237 ? 24.003 5.646 -34.045 1.00 96.38 237 PRO A O 1
ATOM 1823 N N . PHE A 1 238 ? 22.212 4.312 -34.239 1.00 97.19 238 PHE A N 1
ATOM 1824 C CA . PHE A 1 238 ? 22.931 3.056 -34.463 1.00 97.19 238 PHE A CA 1
ATOM 1825 C C . PHE A 1 238 ? 22.011 2.035 -35.144 1.00 97.19 238 PHE A C 1
ATOM 1827 O O . PHE A 1 238 ? 20.804 2.258 -35.250 1.00 97.19 238 PHE A O 1
ATOM 1834 N N . PHE A 1 239 ? 22.576 0.899 -35.559 1.00 96.25 239 PHE A N 1
ATOM 1835 C CA . PHE A 1 239 ? 21.829 -0.238 -36.093 1.00 96.25 239 PHE A CA 1
ATOM 1836 C C . PHE A 1 239 ? 21.542 -1.289 -35.017 1.00 96.25 239 PHE A C 1
ATOM 1838 O O . PHE A 1 239 ? 22.446 -1.986 -34.557 1.00 96.25 239 PHE A O 1
ATOM 1845 N N . GLY A 1 240 ? 20.270 -1.473 -34.665 1.00 89.94 240 GLY A N 1
ATOM 1846 C CA . GLY A 1 240 ? 19.814 -2.542 -33.779 1.00 89.94 240 GLY A CA 1
ATOM 1847 C C . GLY A 1 240 ? 20.082 -3.943 -34.335 1.00 89.94 240 GLY A C 1
ATOM 1848 O O . GLY A 1 240 ? 20.258 -4.870 -33.552 1.00 89.94 240 GLY A O 1
ATOM 1849 N N . SER A 1 241 ? 20.188 -4.102 -35.659 1.00 90.69 241 SER A N 1
ATOM 1850 C CA . SER A 1 241 ? 20.519 -5.379 -36.313 1.00 90.69 241 SER A CA 1
ATOM 1851 C C . SER A 1 241 ? 21.990 -5.791 -36.192 1.00 90.69 241 SER A C 1
ATOM 1853 O O . SER A 1 241 ? 22.323 -6.930 -36.515 1.00 90.69 241 SER A O 1
ATOM 1855 N N . ASN A 1 242 ? 22.876 -4.894 -35.752 1.00 94.19 242 ASN A N 1
ATOM 1856 C CA . ASN A 1 242 ? 24.311 -5.138 -35.631 1.00 94.19 242 ASN A CA 1
ATOM 1857 C C . ASN A 1 242 ? 24.711 -5.230 -34.161 1.00 94.19 242 ASN A C 1
ATOM 1859 O O . ASN A 1 242 ? 24.460 -4.314 -33.388 1.00 94.19 242 ASN A O 1
ATOM 1863 N N . GLN A 1 243 ? 25.364 -6.327 -33.781 1.00 86.44 243 GLN A N 1
ATOM 1864 C CA . GLN A 1 243 ? 25.700 -6.619 -32.387 1.00 86.44 243 GLN A CA 1
ATOM 1865 C C . GLN A 1 243 ? 26.552 -5.522 -31.735 1.00 86.44 243 GLN A C 1
ATOM 1867 O O . GLN A 1 243 ? 26.180 -5.007 -30.685 1.00 86.44 243 GLN A O 1
ATOM 1872 N N . GLN A 1 244 ? 27.651 -5.125 -32.378 1.00 86.75 244 GLN A N 1
ATOM 1873 C CA . GLN A 1 244 ? 28.565 -4.110 -31.843 1.00 86.75 244 GLN A CA 1
ATOM 1874 C C . GLN A 1 244 ? 27.911 -2.726 -31.826 1.00 86.75 244 GLN A C 1
ATOM 1876 O O . GLN A 1 244 ? 28.127 -1.935 -30.910 1.00 86.75 244 GLN A O 1
ATOM 1881 N N . ASP A 1 245 ? 27.094 -2.425 -32.836 1.00 92.06 245 ASP A N 1
ATOM 1882 C CA . ASP A 1 245 ? 26.437 -1.126 -32.930 1.00 92.06 245 ASP A CA 1
ATOM 1883 C C . ASP A 1 245 ? 25.282 -0.987 -31.925 1.00 92.06 245 ASP A C 1
ATOM 1885 O O . ASP A 1 245 ? 25.115 0.060 -31.299 1.00 92.06 245 ASP A O 1
ATOM 1889 N N . ALA A 1 246 ? 24.547 -2.074 -31.684 1.00 85.19 246 ALA A N 1
ATOM 1890 C CA . ALA A 1 246 ? 23.540 -2.175 -30.635 1.00 85.19 246 ALA A CA 1
ATOM 1891 C C . ALA A 1 246 ? 24.151 -2.077 -29.224 1.00 85.19 246 ALA A C 1
ATOM 1893 O O . ALA A 1 246 ? 23.579 -1.411 -28.360 1.00 85.19 246 ALA A O 1
ATOM 1894 N N . GLU A 1 247 ? 25.333 -2.661 -28.992 1.00 83.81 247 GLU A N 1
ATOM 1895 C CA . GLU A 1 247 ? 26.084 -2.504 -27.734 1.00 83.81 247 GLU A CA 1
ATOM 1896 C C . GLU A 1 247 ? 26.451 -1.042 -27.474 1.00 83.81 247 GLU A C 1
ATOM 1898 O O . GLU A 1 247 ? 26.260 -0.550 -26.360 1.00 83.81 247 GLU A O 1
ATOM 1903 N N . LEU A 1 248 ? 26.905 -0.317 -28.504 1.00 87.19 248 LEU A N 1
ATOM 1904 C CA . LEU A 1 248 ? 27.129 1.126 -28.403 1.00 87.19 248 LEU A CA 1
ATOM 1905 C C . LEU A 1 248 ? 25.823 1.874 -28.124 1.00 87.19 248 LEU A C 1
ATOM 1907 O O . LEU A 1 248 ? 25.805 2.773 -27.283 1.00 87.19 248 LEU A O 1
ATOM 1911 N N . GLY A 1 249 ? 24.731 1.493 -28.794 1.00 83.75 249 GLY A N 1
ATOM 1912 C CA . GLY A 1 249 ? 23.387 2.022 -28.560 1.00 83.75 249 GLY A CA 1
ATOM 1913 C C . GLY A 1 249 ? 22.988 1.964 -27.088 1.00 83.75 249 GLY A C 1
ATOM 1914 O O . GLY A 1 249 ? 22.528 2.953 -26.521 1.00 83.75 249 GLY A O 1
ATOM 1915 N N . ILE A 1 250 ? 23.241 0.829 -26.442 1.00 81.19 250 ILE A N 1
ATOM 1916 C CA . ILE A 1 250 ? 22.970 0.622 -25.019 1.00 81.19 250 ILE A CA 1
ATOM 1917 C C . ILE A 1 250 ? 23.943 1.404 -24.143 1.00 81.19 250 ILE A C 1
ATOM 1919 O O . ILE A 1 250 ? 23.510 2.176 -23.285 1.00 81.19 250 ILE A O 1
ATOM 1923 N N . ALA A 1 251 ? 25.247 1.223 -24.359 1.00 81.56 251 ALA A N 1
ATOM 1924 C CA . ALA A 1 251 ? 26.290 1.806 -23.521 1.00 81.56 251 ALA A CA 1
ATOM 1925 C C . ALA A 1 251 ? 26.236 3.339 -23.516 1.00 81.56 251 ALA A C 1
ATOM 1927 O O . ALA A 1 251 ? 26.535 3.974 -22.506 1.00 81.56 251 ALA A O 1
ATOM 1928 N N . ARG A 1 252 ? 25.828 3.941 -24.639 1.00 89.81 252 ARG A N 1
ATOM 1929 C CA . ARG A 1 252 ? 25.832 5.392 -24.843 1.00 89.81 252 ARG A CA 1
ATOM 1930 C C . ARG A 1 252 ? 24.446 6.026 -24.761 1.00 89.81 252 ARG A C 1
ATOM 1932 O O . ARG A 1 252 ? 24.341 7.225 -25.001 1.00 89.81 252 ARG A O 1
ATOM 1939 N N . LYS A 1 253 ? 23.394 5.291 -24.366 1.00 91.81 253 LYS A N 1
ATOM 1940 C CA . LYS A 1 253 ? 22.014 5.815 -24.320 1.00 91.81 253 LYS A CA 1
ATOM 1941 C C . LYS A 1 253 ? 21.875 7.091 -23.477 1.00 91.81 253 LYS A C 1
ATOM 1943 O O . LYS A 1 253 ? 21.192 8.027 -23.886 1.00 91.81 253 LYS A O 1
ATOM 1948 N N . ASP A 1 254 ? 22.534 7.168 -22.319 1.00 85.94 254 ASP A N 1
ATOM 1949 C CA . ASP A 1 254 ? 22.502 8.389 -21.496 1.00 85.94 254 ASP A CA 1
ATOM 1950 C C . ASP A 1 254 ? 23.233 9.564 -22.168 1.00 85.94 254 ASP A C 1
ATOM 1952 O O . ASP A 1 254 ? 22.753 10.699 -22.156 1.00 85.94 254 ASP A O 1
ATOM 1956 N N . GLY A 1 255 ? 24.361 9.274 -22.824 1.00 88.44 255 GLY A N 1
ATOM 1957 C CA . GLY A 1 255 ? 25.088 10.242 -23.642 1.00 88.44 255 GLY A CA 1
ATOM 1958 C C . GLY A 1 255 ? 24.261 10.736 -24.829 1.00 88.44 255 GLY A C 1
ATOM 1959 O O . GLY A 1 255 ? 24.301 11.922 -25.139 1.00 88.44 255 GLY A O 1
ATOM 1960 N N . LEU A 1 256 ? 23.451 9.866 -25.438 1.00 96.62 256 LEU A N 1
ATOM 1961 C CA . LEU A 1 256 ? 22.553 10.211 -26.538 1.00 96.62 256 LEU A CA 1
ATOM 1962 C C . LEU A 1 256 ? 21.443 11.152 -26.073 1.00 96.62 256 LEU A C 1
ATOM 1964 O O . LEU A 1 256 ? 21.179 12.161 -26.722 1.00 96.62 256 LEU A O 1
ATOM 1968 N N . ALA A 1 257 ? 20.847 10.874 -24.913 1.00 96.31 257 ALA A N 1
ATOM 1969 C CA . ALA A 1 257 ? 19.876 11.782 -24.322 1.00 96.31 257 ALA A CA 1
ATOM 1970 C C . ALA A 1 257 ? 20.479 13.175 -24.074 1.00 96.31 257 ALA A C 1
ATOM 1972 O O . ALA A 1 257 ? 19.863 14.188 -24.396 1.00 96.31 257 ALA A O 1
ATOM 1973 N N . ARG A 1 258 ? 21.716 13.236 -23.556 1.00 92.62 258 ARG A N 1
ATOM 1974 C CA . ARG A 1 258 ? 22.436 14.504 -23.351 1.00 92.62 258 ARG A CA 1
ATOM 1975 C C . ARG A 1 258 ? 22.727 15.211 -24.678 1.00 92.62 258 ARG A C 1
ATOM 1977 O O . ARG A 1 258 ? 22.505 16.410 -24.778 1.00 92.62 258 ARG A O 1
ATOM 1984 N N . ALA A 1 259 ? 23.157 14.472 -25.697 1.00 94.62 259 ALA A N 1
ATOM 1985 C CA . ALA A 1 259 ? 23.436 14.989 -27.034 1.00 94.62 259 ALA A CA 1
ATOM 1986 C C . ALA A 1 259 ? 22.225 15.688 -27.673 1.00 94.62 259 ALA A C 1
ATOM 1988 O O . ALA A 1 259 ? 22.384 16.782 -28.214 1.00 94.62 259 ALA A O 1
ATOM 1989 N N . VAL A 1 260 ? 21.026 15.102 -27.569 1.00 97.25 260 VAL A N 1
ATOM 1990 C CA . VAL A 1 260 ? 19.779 15.706 -28.080 1.00 97.25 260 VAL A CA 1
ATOM 1991 C C . VAL A 1 260 ? 19.463 17.017 -27.354 1.00 97.25 260 VAL A C 1
ATOM 1993 O O . VAL A 1 260 ? 19.164 18.026 -27.995 1.00 97.25 260 VAL A O 1
ATOM 1996 N N . VAL A 1 261 ? 19.580 17.029 -26.023 1.00 95.56 261 VAL A N 1
ATOM 1997 C CA . VAL A 1 261 ? 19.331 18.228 -25.207 1.00 95.56 261 VAL A CA 1
ATOM 1998 C C . VAL A 1 261 ? 20.355 19.323 -25.489 1.00 95.56 261 VAL A C 1
ATOM 2000 O O . VAL A 1 261 ? 19.984 20.486 -25.612 1.00 95.56 261 VAL A O 1
ATOM 2003 N N . ASP A 1 262 ? 21.631 18.973 -25.636 1.00 91.50 262 ASP A N 1
ATOM 2004 C CA . ASP A 1 262 ? 22.695 19.933 -25.931 1.00 91.50 262 ASP A CA 1
ATOM 2005 C C . ASP A 1 262 ? 22.569 20.521 -27.338 1.00 91.50 262 ASP A C 1
ATOM 2007 O O . ASP A 1 262 ? 22.822 21.711 -27.523 1.00 91.50 262 ASP A O 1
ATOM 2011 N N . ALA A 1 263 ? 22.154 19.716 -28.323 1.00 94.25 263 ALA A N 1
ATOM 2012 C CA . ALA A 1 263 ? 21.848 20.210 -29.661 1.00 94.25 263 ALA A CA 1
ATOM 2013 C C . ALA A 1 263 ? 20.690 21.219 -29.619 1.00 94.25 263 ALA A C 1
ATOM 2015 O O . ALA A 1 263 ? 20.784 22.284 -30.228 1.00 94.25 263 ALA A O 1
ATOM 2016 N N . PHE A 1 264 ? 19.614 20.918 -28.880 1.00 94.94 264 PHE A N 1
ATOM 2017 C CA . PHE A 1 264 ? 18.479 21.836 -28.757 1.00 94.94 264 PHE A CA 1
ATOM 2018 C C . PHE A 1 264 ? 18.856 23.105 -27.987 1.00 94.94 264 PHE A C 1
ATOM 2020 O O . PHE A 1 264 ? 18.531 24.204 -28.421 1.00 94.94 264 PHE A O 1
ATOM 2027 N N . ALA A 1 265 ? 19.592 22.973 -26.881 1.00 90.12 265 ALA A N 1
ATOM 2028 C CA . ALA A 1 265 ? 20.089 24.103 -26.105 1.00 90.12 265 ALA A CA 1
ATOM 2029 C C . ALA A 1 265 ? 20.912 25.062 -26.977 1.00 90.12 265 ALA A C 1
ATOM 2031 O O . ALA A 1 265 ? 20.715 26.272 -26.903 1.00 90.12 265 ALA A O 1
ATOM 2032 N N . ALA A 1 266 ? 21.773 24.528 -27.849 1.00 88.19 266 ALA A N 1
ATOM 2033 C CA . ALA A 1 266 ? 22.515 25.331 -28.815 1.00 88.19 266 ALA A CA 1
ATOM 2034 C C . ALA A 1 266 ? 21.592 26.011 -29.843 1.00 88.19 266 ALA A C 1
ATOM 2036 O O . ALA A 1 266 ? 21.782 27.190 -30.133 1.00 88.19 266 ALA A O 1
ATOM 2037 N N . LEU A 1 267 ? 20.571 25.304 -30.348 1.00 88.19 267 LEU A N 1
ATOM 2038 C CA . LEU A 1 267 ? 19.584 25.852 -31.288 1.00 88.19 267 LEU A CA 1
ATOM 2039 C C . LEU A 1 267 ? 18.830 27.059 -30.705 1.00 88.19 267 LEU A C 1
ATOM 2041 O O . LEU A 1 267 ? 18.594 28.028 -31.422 1.00 88.19 267 LEU A O 1
ATOM 2045 N N . VAL A 1 268 ? 18.474 27.015 -29.416 1.00 86.75 268 VAL A N 1
ATOM 2046 C CA . VAL A 1 268 ? 17.739 28.096 -28.730 1.00 86.75 268 VAL A CA 1
ATOM 2047 C C . VAL A 1 268 ? 18.641 29.096 -27.989 1.00 86.75 268 VAL A C 1
ATOM 2049 O O . VAL A 1 268 ? 18.143 29.977 -27.293 1.00 86.75 268 VAL A O 1
ATOM 2052 N N . GLY A 1 269 ? 19.967 28.984 -28.123 1.00 84.50 269 GLY A N 1
ATOM 2053 C CA . GLY A 1 269 ? 20.921 29.928 -27.531 1.00 84.50 269 GLY A CA 1
ATOM 2054 C C . GLY A 1 269 ? 21.072 29.836 -26.006 1.00 84.50 269 GLY A C 1
ATOM 2055 O O . GLY A 1 269 ? 21.452 30.818 -25.369 1.00 84.50 269 GLY A O 1
ATOM 2056 N N . LEU A 1 270 ? 20.789 28.677 -25.403 1.00 80.31 270 LEU A N 1
ATOM 2057 C CA . LEU A 1 270 ? 21.039 28.427 -23.982 1.00 80.31 270 LEU A CA 1
ATOM 2058 C C . LEU A 1 270 ? 22.538 28.165 -23.725 1.00 80.31 270 LEU A C 1
ATOM 2060 O O . LEU A 1 270 ? 23.183 27.456 -24.503 1.00 80.31 270 LEU A O 1
ATOM 2064 N N . PRO A 1 271 ? 23.111 28.689 -22.624 1.00 72.00 271 PRO A N 1
ATOM 2065 C CA . PRO A 1 271 ? 24.532 28.542 -22.330 1.00 72.00 271 PRO A CA 1
ATOM 2066 C C . PRO A 1 271 ? 24.936 27.074 -22.119 1.00 72.00 271 PRO A C 1
ATOM 2068 O O . PRO A 1 271 ? 24.182 26.247 -21.590 1.00 72.00 271 PRO A O 1
ATOM 2071 N N . ALA A 1 272 ? 26.166 26.742 -22.520 1.00 61.28 272 ALA A N 1
ATOM 2072 C CA . ALA A 1 272 ? 26.781 25.463 -22.179 1.00 61.28 272 ALA A CA 1
ATOM 2073 C C . ALA A 1 272 ? 26.858 25.316 -20.644 1.00 61.28 272 ALA A C 1
ATOM 2075 O O . ALA A 1 272 ? 27.014 26.319 -19.943 1.00 61.28 272 ALA A O 1
ATOM 2076 N N . PRO A 1 273 ? 26.716 24.098 -20.095 1.00 58.56 273 PRO A N 1
ATOM 2077 C CA . PRO A 1 273 ? 26.819 23.914 -18.657 1.00 58.56 273 PRO A CA 1
ATOM 2078 C C . PRO A 1 273 ? 28.255 24.225 -18.206 1.00 58.56 273 PRO A C 1
ATOM 2080 O O . PRO A 1 273 ? 29.204 23.939 -18.938 1.00 58.56 273 PRO A O 1
ATOM 2083 N N . ALA A 1 274 ? 28.417 24.799 -17.009 1.00 42.88 274 ALA A N 1
ATOM 2084 C CA . ALA A 1 274 ? 29.732 24.933 -16.383 1.00 42.88 274 ALA A CA 1
ATOM 2085 C C . ALA A 1 274 ? 30.371 23.537 -16.265 1.00 42.88 274 ALA A C 1
ATOM 2087 O O . ALA A 1 274 ? 29.701 22.576 -15.884 1.00 42.88 274 ALA A O 1
ATOM 2088 N N . SER A 1 275 ? 31.630 23.421 -16.679 1.00 36.75 275 SER A N 1
ATOM 2089 C CA . SER A 1 275 ? 32.325 22.163 -16.958 1.00 36.75 275 SER A CA 1
ATOM 2090 C C . SER A 1 275 ? 32.312 21.175 -15.785 1.00 36.75 275 SER A C 1
ATOM 2092 O O . SER A 1 275 ? 33.003 21.362 -14.789 1.00 36.75 275 SER A O 1
ATOM 2094 N N . LEU A 1 276 ? 31.594 20.063 -15.958 1.00 32.50 276 LEU A N 1
ATOM 2095 C CA . LEU A 1 276 ? 32.018 18.765 -15.433 1.00 32.50 276 LEU A CA 1
ATOM 2096 C C . LEU A 1 276 ? 32.924 18.167 -16.511 1.00 32.50 276 LEU A C 1
ATOM 2098 O O . LEU A 1 276 ? 32.443 17.757 -17.569 1.00 32.50 276 LEU A O 1
ATOM 2102 N N . GLU A 1 277 ? 34.234 18.255 -16.285 1.00 30.80 277 GLU A N 1
ATOM 2103 C CA . GLU A 1 277 ? 35.252 17.861 -17.253 1.00 30.80 277 GLU A CA 1
ATOM 2104 C C . GLU A 1 277 ? 35.166 16.379 -17.639 1.00 30.80 277 GLU A C 1
ATOM 2106 O O . GLU A 1 277 ? 34.798 15.489 -16.873 1.00 30.80 277 GLU A O 1
ATOM 2111 N N . THR A 1 278 ? 35.487 16.187 -18.908 1.00 32.44 278 THR A N 1
ATOM 2112 C CA . THR A 1 278 ? 35.461 14.997 -19.747 1.00 32.44 278 THR A CA 1
ATOM 2113 C C . THR A 1 278 ? 36.394 13.889 -19.265 1.00 32.44 278 THR A C 1
ATOM 2115 O O . THR A 1 278 ? 37.591 14.116 -19.115 1.00 32.44 278 THR A O 1
ATOM 2118 N N . ALA A 1 279 ? 35.872 12.668 -19.149 1.00 27.00 279 ALA A N 1
ATOM 2119 C CA . ALA A 1 279 ? 36.676 11.451 -19.106 1.00 27.00 279 ALA A CA 1
ATOM 2120 C C . ALA A 1 279 ? 36.718 10.837 -20.513 1.00 27.00 279 ALA A C 1
ATOM 2122 O O . ALA A 1 279 ? 35.700 10.338 -20.988 1.00 27.00 279 ALA A O 1
ATOM 2123 N N . ASP A 1 280 ? 37.851 10.982 -21.205 1.00 29.97 280 ASP A N 1
ATOM 2124 C CA . ASP A 1 280 ? 38.635 9.852 -21.732 1.00 29.97 280 ASP A CA 1
ATOM 2125 C C . ASP A 1 280 ? 39.871 10.330 -22.528 1.00 29.97 280 ASP A C 1
ATOM 2127 O O . ASP A 1 280 ? 39.810 11.317 -23.260 1.00 29.97 280 ASP A O 1
ATOM 2131 N N . ALA A 1 281 ? 40.955 9.543 -22.402 1.00 28.31 281 ALA A N 1
ATOM 2132 C CA . ALA A 1 281 ? 42.349 9.701 -22.867 1.00 28.31 281 ALA A CA 1
ATOM 2133 C C . ALA A 1 281 ? 43.239 10.484 -21.869 1.00 28.31 281 ALA A C 1
ATOM 2135 O O . ALA A 1 281 ? 42.907 11.591 -21.483 1.00 28.31 281 ALA A O 1
ATOM 2136 N N . VAL A 1 282 ? 44.380 9.998 -21.364 1.00 27.59 282 VAL A N 1
ATOM 2137 C CA . VAL A 1 282 ? 45.464 9.206 -21.969 1.00 27.59 282 VAL A CA 1
ATOM 2138 C C . VAL A 1 282 ? 46.155 8.379 -20.866 1.00 27.59 282 VAL A C 1
ATOM 2140 O O . VAL A 1 282 ? 46.207 8.785 -19.709 1.00 27.59 282 VAL A O 1
ATOM 2143 N N . ALA A 1 283 ? 46.666 7.208 -21.241 1.00 36.16 283 ALA A N 1
ATOM 2144 C CA . ALA A 1 283 ? 47.490 6.337 -20.413 1.00 36.16 283 ALA A CA 1
ATOM 2145 C C . ALA A 1 283 ? 48.845 6.964 -20.015 1.00 36.16 283 ALA A C 1
ATOM 2147 O O . ALA A 1 283 ? 49.353 7.836 -20.715 1.00 36.16 283 ALA A O 1
ATOM 2148 N N . ALA A 1 284 ? 49.442 6.359 -18.982 1.00 31.16 284 ALA A N 1
ATOM 2149 C CA . ALA A 1 284 ? 50.795 6.512 -18.431 1.00 31.16 284 ALA A CA 1
ATOM 2150 C C . ALA A 1 284 ? 50.887 7.317 -17.122 1.00 31.16 284 ALA A C 1
ATOM 2152 O O . ALA A 1 284 ? 50.266 8.360 -16.963 1.00 31.16 284 ALA A O 1
ATOM 2153 N N . ASP A 1 285 ? 51.702 6.774 -16.215 1.00 27.91 285 ASP A N 1
ATOM 2154 C CA . ASP A 1 285 ? 52.176 7.327 -14.939 1.00 27.91 285 ASP A CA 1
ATOM 2155 C C . ASP A 1 285 ? 51.328 7.005 -13.692 1.00 27.91 285 ASP A C 1
ATOM 2157 O O . ASP A 1 285 ? 50.755 7.864 -13.025 1.00 27.91 285 ASP A O 1
ATOM 2161 N N . VAL A 1 286 ? 51.309 5.713 -13.340 1.00 38.25 286 VAL A N 1
ATOM 2162 C CA . VAL A 1 286 ? 50.766 5.163 -12.087 1.00 38.25 286 VAL A CA 1
ATOM 2163 C C . VAL A 1 286 ? 51.883 4.393 -11.391 1.00 38.25 286 VAL A C 1
ATOM 2165 O O . VAL A 1 286 ? 52.326 3.396 -11.946 1.00 38.25 286 VAL A O 1
ATOM 2168 N N . GLU A 1 287 ? 52.318 4.828 -10.201 1.00 29.70 287 GLU A N 1
ATOM 2169 C CA . GLU A 1 287 ? 52.814 3.888 -9.169 1.00 29.70 287 GLU A CA 1
ATOM 2170 C C . GLU A 1 287 ? 53.063 4.506 -7.778 1.00 29.70 287 GLU A C 1
ATOM 2172 O O . GLU A 1 287 ? 53.094 3.773 -6.796 1.00 29.70 287 GLU A O 1
ATOM 2177 N N . SER A 1 288 ? 53.181 5.832 -7.614 1.00 30.45 288 SER A N 1
ATOM 2178 C CA . SER A 1 288 ? 53.578 6.412 -6.309 1.00 30.45 288 SER A CA 1
ATOM 2179 C C . SER A 1 288 ? 52.470 7.103 -5.494 1.00 30.45 288 SER A C 1
ATOM 2181 O O . SER A 1 288 ? 52.728 7.516 -4.364 1.00 30.45 288 SER A O 1
ATOM 2183 N N . ALA A 1 289 ? 51.231 7.190 -6.002 1.00 31.50 289 ALA A N 1
ATOM 2184 C CA . ALA A 1 289 ? 50.115 7.887 -5.336 1.00 31.50 289 ALA A CA 1
ATOM 2185 C C . ALA A 1 289 ? 49.002 6.972 -4.761 1.00 31.50 289 ALA A C 1
ATOM 2187 O O . ALA A 1 289 ? 48.170 7.448 -3.991 1.00 31.50 289 ALA A O 1
ATOM 2188 N N . GLU A 1 290 ? 48.977 5.669 -5.077 1.00 35.44 290 GLU A N 1
ATOM 2189 C CA . GLU A 1 290 ? 47.876 4.746 -4.707 1.00 35.44 290 GLU A CA 1
ATOM 2190 C C . GLU A 1 290 ? 47.891 4.267 -3.237 1.00 35.44 290 GLU A C 1
ATOM 2192 O O . GLU A 1 290 ? 46.861 3.848 -2.696 1.00 35.44 290 GLU A O 1
ATOM 2197 N N . ALA A 1 291 ? 49.031 4.347 -2.543 1.00 34.31 291 ALA A N 1
ATOM 2198 C CA . ALA A 1 291 ? 49.144 3.834 -1.174 1.00 34.31 291 ALA A CA 1
ATOM 2199 C C . ALA A 1 291 ? 48.462 4.739 -0.123 1.00 34.31 291 ALA A C 1
ATOM 2201 O O . ALA A 1 291 ? 47.899 4.240 0.852 1.00 34.31 291 ALA A O 1
ATOM 2202 N N . ALA A 1 292 ? 48.466 6.063 -0.324 1.00 33.12 292 ALA A N 1
ATOM 2203 C CA . ALA A 1 292 ? 47.891 7.022 0.627 1.00 33.12 292 ALA A CA 1
ATOM 2204 C C . ALA A 1 292 ? 46.350 7.101 0.555 1.00 33.12 292 ALA A C 1
ATOM 2206 O O . ALA A 1 292 ? 45.694 7.379 1.559 1.00 33.12 292 ALA A O 1
ATOM 2207 N N . THR A 1 293 ? 45.757 6.808 -0.605 1.00 53.41 293 THR A N 1
ATOM 2208 C CA . THR A 1 293 ? 44.303 6.800 -0.854 1.00 53.41 293 THR A CA 1
ATOM 2209 C C . THR A 1 293 ? 43.621 5.506 -0.398 1.00 53.41 293 THR A C 1
ATOM 2211 O O . THR A 1 293 ? 42.481 5.547 0.065 1.00 53.41 293 THR A O 1
ATOM 2214 N N . SER A 1 294 ? 44.322 4.369 -0.438 1.00 55.41 294 SER A N 1
ATOM 2215 C CA . SER A 1 294 ? 43.765 3.065 -0.040 1.00 55.41 294 SER A CA 1
ATOM 2216 C C . SER A 1 294 ? 43.544 2.941 1.476 1.00 55.41 294 SER A C 1
ATOM 2218 O O . SER A 1 294 ? 42.516 2.427 1.916 1.00 55.41 294 SER A O 1
ATOM 2220 N N . ALA A 1 295 ? 44.459 3.482 2.292 1.00 65.00 295 ALA A N 1
ATOM 2221 C CA . ALA A 1 295 ? 44.314 3.492 3.752 1.00 65.00 295 ALA A CA 1
ATOM 2222 C C . ALA A 1 295 ? 43.137 4.370 4.218 1.00 65.00 295 ALA A C 1
ATOM 2224 O O . ALA A 1 295 ? 42.408 4.002 5.140 1.00 65.00 295 ALA A O 1
ATOM 2225 N N . ALA A 1 296 ? 42.915 5.511 3.555 1.00 74.88 296 ALA A N 1
ATOM 2226 C CA . ALA A 1 296 ? 41.767 6.372 3.825 1.00 74.88 296 ALA A CA 1
ATOM 2227 C C . ALA A 1 296 ? 40.443 5.668 3.482 1.00 74.88 296 ALA A C 1
ATOM 2229 O O . ALA A 1 296 ? 39.520 5.684 4.292 1.00 74.88 296 ALA A O 1
ATOM 2230 N N . LEU A 1 297 ? 40.381 4.980 2.335 1.00 82.19 297 LEU A N 1
ATOM 2231 C CA . LEU A 1 297 ? 39.202 4.222 1.915 1.00 82.19 297 LEU A CA 1
ATOM 2232 C C . LEU A 1 297 ? 38.865 3.075 2.881 1.00 82.19 297 LEU A C 1
ATOM 2234 O O . LEU A 1 297 ? 37.700 2.886 3.230 1.00 82.19 297 LEU A O 1
ATOM 2238 N N . TRP A 1 298 ? 39.873 2.334 3.345 1.00 91.31 298 TRP A N 1
ATOM 2239 C CA . TRP A 1 298 ? 39.676 1.260 4.320 1.00 91.31 298 TRP A CA 1
ATOM 2240 C C . TRP A 1 298 ? 39.143 1.781 5.662 1.00 91.31 298 TRP A C 1
ATOM 2242 O O . TRP A 1 298 ? 38.201 1.217 6.222 1.00 91.31 298 TRP A O 1
ATOM 2252 N N . ASN A 1 299 ? 39.673 2.911 6.140 1.00 86.69 299 ASN A N 1
ATOM 2253 C CA . ASN A 1 299 ? 39.172 3.571 7.345 1.00 86.69 299 ASN A CA 1
ATOM 2254 C C . ASN A 1 299 ? 37.730 4.075 7.168 1.00 86.69 299 ASN A C 1
ATOM 2256 O O . ASN A 1 299 ? 36.925 3.957 8.091 1.00 86.69 299 ASN A O 1
ATOM 2260 N N . SER A 1 300 ? 37.376 4.593 5.988 1.00 84.50 300 SER A N 1
ATOM 2261 C CA . SER A 1 300 ? 35.998 4.985 5.673 1.00 84.50 300 SER A CA 1
ATOM 2262 C C . SER A 1 300 ? 35.047 3.789 5.659 1.00 84.50 300 SER A C 1
ATOM 2264 O O . SER A 1 300 ? 33.951 3.895 6.206 1.00 84.50 300 SER A O 1
ATOM 2266 N N . LEU A 1 301 ? 35.461 2.634 5.119 1.00 93.81 301 LEU A N 1
ATOM 2267 C CA . LEU A 1 301 ? 34.671 1.400 5.198 1.00 93.81 301 LEU A CA 1
ATOM 2268 C C . LEU A 1 301 ? 34.468 0.965 6.651 1.00 93.81 301 LEU A C 1
ATOM 2270 O O . LEU A 1 301 ? 33.353 0.616 7.028 1.00 93.81 301 LEU A O 1
ATOM 2274 N N . GLN A 1 302 ? 35.516 1.011 7.476 1.00 92.50 302 GLN A N 1
ATOM 2275 C CA . GLN A 1 302 ? 35.409 0.693 8.899 1.00 92.50 302 GLN A CA 1
ATOM 2276 C C . GLN A 1 302 ? 34.404 1.622 9.600 1.00 92.50 302 GLN A C 1
ATOM 2278 O O . GLN A 1 302 ? 33.548 1.153 10.343 1.00 92.50 302 GLN A O 1
ATOM 2283 N N . GLN A 1 303 ? 34.445 2.930 9.336 1.00 86.06 303 GLN A N 1
ATOM 2284 C CA . GLN A 1 303 ? 33.500 3.888 9.922 1.00 86.06 303 GLN A CA 1
ATOM 2285 C C . GLN A 1 303 ? 32.059 3.655 9.452 1.00 86.06 303 GLN A C 1
ATOM 2287 O O . GLN A 1 303 ? 31.156 3.589 10.286 1.00 86.06 303 GLN A O 1
ATOM 2292 N N . ALA A 1 304 ? 31.849 3.468 8.145 1.00 84.12 304 ALA A N 1
ATOM 2293 C CA . ALA A 1 304 ? 30.537 3.156 7.579 1.00 84.12 304 ALA A CA 1
ATOM 2294 C C . ALA A 1 304 ? 29.985 1.842 8.152 1.00 84.12 304 ALA A C 1
ATOM 2296 O O . ALA A 1 304 ? 28.808 1.741 8.493 1.00 84.12 304 ALA A O 1
ATOM 2297 N N . TYR A 1 305 ? 30.843 0.835 8.334 1.00 94.69 305 TYR A N 1
ATOM 2298 C CA . TYR A 1 305 ? 30.410 -0.448 8.866 1.00 94.69 305 TYR A CA 1
ATOM 2299 C C . TYR A 1 305 ? 30.153 -0.425 10.374 1.00 94.69 305 TYR A C 1
ATOM 2301 O O . TYR A 1 305 ? 29.251 -1.116 10.851 1.00 94.69 305 TYR A O 1
ATOM 2309 N N . ALA A 1 306 ? 30.860 0.420 11.128 1.00 86.00 306 ALA A N 1
ATOM 2310 C CA . ALA A 1 306 ? 30.582 0.647 12.542 1.00 86.00 306 ALA A CA 1
ATOM 2311 C C . ALA A 1 306 ? 29.156 1.179 12.758 1.00 86.00 306 ALA A C 1
ATOM 2313 O O . ALA A 1 306 ? 28.440 0.666 13.620 1.00 86.00 306 ALA A O 1
ATOM 2314 N N . THR A 1 307 ? 28.711 2.129 11.931 1.00 82.19 307 THR A N 1
ATOM 2315 C CA . THR A 1 307 ? 27.383 2.760 12.034 1.00 82.19 307 THR A CA 1
ATOM 2316 C C . THR A 1 307 ? 26.274 2.007 11.294 1.00 82.19 307 THR A C 1
ATOM 2318 O O . THR A 1 307 ? 25.099 2.204 11.602 1.00 82.19 307 THR A O 1
ATOM 2321 N N . ALA A 1 308 ? 26.615 1.112 10.361 1.00 84.25 308 ALA A N 1
ATOM 2322 C CA . ALA A 1 308 ? 25.640 0.314 9.624 1.00 84.25 308 ALA A CA 1
ATOM 2323 C C . ALA A 1 308 ? 24.767 -0.540 10.560 1.00 84.25 308 ALA A C 1
ATOM 2325 O O . ALA A 1 308 ? 25.271 -1.315 11.378 1.00 84.25 308 ALA A O 1
ATOM 2326 N N . THR A 1 309 ? 23.448 -0.438 10.412 1.00 85.31 309 THR A N 1
ATOM 2327 C CA . THR A 1 309 ? 22.500 -1.325 11.100 1.00 85.31 309 THR A CA 1
ATOM 2328 C C . THR A 1 309 ? 22.370 -2.611 10.290 1.00 85.31 309 THR A C 1
ATOM 2330 O O . THR A 1 309 ? 21.934 -2.571 9.143 1.00 85.31 309 THR A O 1
ATOM 2333 N N . ILE A 1 310 ? 22.783 -3.741 10.866 1.00 85.88 310 ILE A N 1
ATOM 2334 C CA . ILE A 1 310 ? 22.732 -5.065 10.229 1.00 85.88 310 ILE A CA 1
ATOM 2335 C C . ILE A 1 310 ? 22.089 -6.076 11.184 1.00 85.88 310 ILE A C 1
ATOM 2337 O O . ILE A 1 310 ? 22.199 -5.914 12.397 1.00 85.88 310 ILE A O 1
ATOM 2341 N N . GLU A 1 311 ? 21.464 -7.126 10.642 1.00 85.44 311 GLU A N 1
ATOM 2342 C CA . GLU A 1 311 ? 20.726 -8.159 11.402 1.00 85.44 311 GLU A CA 1
ATOM 2343 C C . GLU A 1 311 ? 21.583 -8.839 12.489 1.00 85.44 311 GLU A C 1
ATOM 2345 O O . GLU A 1 311 ? 21.083 -9.156 13.566 1.00 85.44 311 GLU A O 1
ATOM 2350 N N . PHE A 1 312 ? 22.889 -9.011 12.244 1.00 91.38 312 PHE A N 1
ATOM 2351 C CA . PHE A 1 312 ? 23.817 -9.681 13.163 1.00 91.38 312 PHE A CA 1
ATOM 2352 C C . PHE A 1 312 ? 25.059 -8.818 13.467 1.00 91.38 312 PHE A C 1
ATOM 2354 O O . PHE A 1 312 ? 26.131 -9.054 12.901 1.00 91.38 312 PHE A O 1
ATOM 2361 N N . PRO A 1 313 ? 24.963 -7.814 14.362 1.00 88.12 313 PRO A N 1
ATOM 2362 C CA . PRO A 1 313 ? 26.070 -6.898 14.653 1.00 88.12 313 PRO A CA 1
ATOM 2363 C C . PRO A 1 313 ? 27.331 -7.586 15.194 1.00 88.12 313 PRO A C 1
ATOM 2365 O O . PRO A 1 313 ? 28.442 -7.148 14.905 1.00 88.12 313 PRO A O 1
ATOM 2368 N N . HIS A 1 314 ? 27.190 -8.698 15.922 1.00 89.81 314 HIS A N 1
ATOM 2369 C CA . HIS A 1 314 ? 28.325 -9.486 16.422 1.00 89.81 314 HIS A CA 1
ATOM 2370 C C . HIS A 1 314 ? 29.123 -10.182 15.308 1.00 89.81 314 HIS A C 1
ATOM 2372 O O . HIS A 1 314 ? 30.223 -10.670 15.562 1.00 89.81 314 HIS A O 1
ATOM 2378 N N . LEU A 1 315 ? 28.606 -10.221 14.073 1.00 94.38 315 LEU A N 1
ATOM 2379 C CA . LEU A 1 315 ? 29.328 -10.736 12.909 1.00 94.38 315 LEU A CA 1
ATOM 2380 C C . LEU A 1 315 ? 30.166 -9.671 12.188 1.00 94.38 315 LEU A C 1
ATOM 2382 O O . LEU A 1 315 ? 30.912 -10.023 11.273 1.00 94.38 315 LEU A O 1
ATOM 2386 N N . LYS A 1 316 ? 30.096 -8.393 12.592 1.00 94.75 316 LYS A N 1
ATOM 2387 C CA . LYS A 1 316 ? 30.851 -7.316 11.933 1.00 94.75 316 LYS A CA 1
ATOM 2388 C C . LYS A 1 316 ? 32.351 -7.584 11.925 1.00 94.75 316 LYS A C 1
ATOM 2390 O O . LYS A 1 316 ? 32.971 -7.507 10.872 1.00 94.75 316 LYS A O 1
ATOM 2395 N N . ASP A 1 317 ? 32.925 -7.965 13.062 1.00 94.00 317 ASP A N 1
ATOM 2396 C CA . ASP A 1 317 ? 34.366 -8.217 13.168 1.00 94.00 317 ASP A CA 1
ATOM 2397 C C . ASP A 1 317 ? 34.822 -9.344 12.216 1.00 94.00 317 ASP A C 1
ATOM 2399 O O . ASP A 1 317 ? 35.843 -9.218 11.536 1.00 94.00 317 ASP A O 1
ATOM 2403 N N . ILE A 1 318 ? 34.059 -10.441 12.114 1.00 96.19 318 ILE A N 1
ATOM 2404 C CA . ILE A 1 318 ? 34.436 -11.599 11.286 1.00 96.19 318 ILE A CA 1
ATOM 2405 C C . ILE A 1 318 ? 34.202 -11.358 9.792 1.00 96.19 318 ILE A C 1
ATOM 2407 O O . ILE A 1 318 ? 35.044 -11.742 8.980 1.00 96.19 318 ILE A O 1
ATOM 2411 N N . SER A 1 319 ? 33.119 -10.678 9.402 1.00 96.38 319 SER A N 1
ATOM 2412 C CA . SER A 1 319 ? 32.889 -10.336 7.994 1.00 96.38 319 SER A CA 1
ATOM 2413 C C . SER A 1 319 ? 33.858 -9.247 7.527 1.00 96.38 319 SER A C 1
ATOM 2415 O O . SER A 1 319 ? 34.372 -9.321 6.418 1.00 96.38 319 SER A O 1
ATOM 2417 N N . PHE A 1 320 ? 34.188 -8.280 8.387 1.00 96.88 320 PHE A N 1
ATOM 2418 C CA . PHE A 1 320 ? 35.207 -7.271 8.098 1.00 96.88 320 PHE A CA 1
ATOM 2419 C C . PHE A 1 320 ? 36.592 -7.904 7.932 1.00 96.88 320 PHE A C 1
ATOM 2421 O O . PHE A 1 320 ? 37.332 -7.540 7.022 1.00 96.88 320 PHE A O 1
ATOM 2428 N N . SER A 1 321 ? 36.907 -8.926 8.733 1.00 96.56 321 SER A N 1
ATOM 2429 C CA . SER A 1 321 ? 38.129 -9.729 8.580 1.00 96.56 321 SER A CA 1
ATOM 2430 C C . SER A 1 321 ? 38.161 -10.503 7.263 1.00 96.56 321 SER A C 1
ATOM 2432 O O . SER A 1 321 ? 39.216 -10.621 6.638 1.00 96.56 321 SER A O 1
ATOM 2434 N N . GLN A 1 322 ? 37.008 -11.002 6.807 1.00 96.50 322 GLN A N 1
ATOM 2435 C CA . GLN A 1 322 ? 36.883 -11.604 5.482 1.00 96.50 322 GLN A CA 1
ATOM 2436 C C . GLN A 1 322 ? 37.165 -10.565 4.390 1.00 96.50 322 GLN A C 1
ATOM 2438 O O . GLN A 1 322 ? 37.980 -10.816 3.508 1.00 96.50 322 GLN A O 1
ATOM 2443 N N . TRP A 1 323 ? 36.556 -9.380 4.466 1.00 97.38 323 TRP A N 1
ATOM 2444 C CA . TRP A 1 323 ? 36.781 -8.307 3.491 1.00 97.38 323 TRP A CA 1
ATOM 2445 C C . TRP A 1 323 ? 38.226 -7.815 3.503 1.00 97.38 323 TRP A C 1
ATOM 2447 O O . TRP A 1 323 ? 38.774 -7.495 2.452 1.00 97.38 323 TRP A O 1
ATOM 2457 N N . ALA A 1 324 ? 38.880 -7.802 4.665 1.00 95.00 324 ALA A N 1
ATOM 2458 C CA . ALA A 1 324 ? 40.294 -7.467 4.776 1.00 95.00 324 ALA A CA 1
ATOM 2459 C C . ALA A 1 324 ? 41.150 -8.467 3.991 1.00 95.00 324 ALA A C 1
ATOM 2461 O O . ALA A 1 324 ? 42.060 -8.064 3.270 1.00 95.00 324 ALA A O 1
ATOM 2462 N N . LEU A 1 325 ? 40.824 -9.761 4.062 1.00 94.38 325 LEU A N 1
ATOM 2463 C CA . LEU A 1 325 ? 41.515 -10.776 3.272 1.00 94.38 325 LEU A CA 1
ATOM 2464 C C . LEU A 1 325 ? 41.261 -10.610 1.768 1.00 94.38 325 LEU A C 1
ATOM 2466 O O . LEU A 1 325 ? 42.212 -10.611 0.993 1.00 94.38 325 LEU A O 1
ATOM 2470 N N . GLU A 1 326 ? 39.995 -10.465 1.370 1.00 92.25 326 GLU A N 1
ATOM 2471 C CA . GLU A 1 326 ? 39.567 -10.403 -0.038 1.00 92.25 326 GLU A CA 1
ATOM 2472 C C . GLU A 1 326 ? 40.075 -9.155 -0.761 1.00 92.25 326 GLU A C 1
ATOM 2474 O O . GLU A 1 326 ? 40.417 -9.194 -1.941 1.00 92.25 326 GLU A O 1
ATOM 2479 N N . SER A 1 327 ? 40.139 -8.033 -0.048 1.00 91.75 327 SER A N 1
ATOM 2480 C CA . SER A 1 327 ? 40.540 -6.752 -0.624 1.00 91.75 327 SER A CA 1
ATOM 2481 C C . SER A 1 327 ? 41.992 -6.378 -0.357 1.00 91.75 327 SER A C 1
ATOM 2483 O O . SER A 1 327 ? 42.410 -5.309 -0.797 1.00 91.75 327 SER A O 1
ATOM 2485 N N . GLY A 1 328 ? 42.750 -7.193 0.383 1.00 87.81 328 GLY A N 1
ATOM 2486 C CA . GLY A 1 328 ? 44.067 -6.795 0.883 1.00 87.81 328 GLY A CA 1
ATOM 2487 C C . GLY A 1 328 ? 43.978 -5.538 1.751 1.00 87.81 328 GLY A C 1
ATOM 2488 O O . GLY A 1 328 ? 44.736 -4.592 1.548 1.00 87.81 328 GLY A O 1
ATOM 2489 N N . THR A 1 329 ? 42.998 -5.492 2.656 1.00 90.06 329 THR A N 1
ATOM 2490 C CA . THR A 1 329 ? 42.715 -4.338 3.523 1.00 90.06 329 THR A CA 1
ATOM 2491 C C . THR A 1 329 ? 42.421 -3.077 2.694 1.00 90.06 329 THR A C 1
ATOM 2493 O O . THR A 1 329 ? 42.989 -2.010 2.907 1.00 90.06 329 THR A O 1
ATOM 2496 N N . GLY A 1 330 ? 41.553 -3.219 1.686 1.00 86.12 330 GLY A N 1
ATOM 2497 C CA . GLY A 1 330 ? 41.076 -2.129 0.830 1.00 86.12 330 GLY A CA 1
ATOM 2498 C C . GLY A 1 330 ? 41.995 -1.731 -0.326 1.00 86.12 330 GLY A C 1
ATOM 2499 O O . GLY A 1 330 ? 41.674 -0.780 -1.029 1.00 86.12 330 GLY A O 1
ATOM 2500 N N . THR A 1 331 ? 43.103 -2.440 -0.549 1.00 85.56 331 THR A N 1
ATOM 2501 C CA . THR A 1 331 ? 44.106 -2.091 -1.576 1.00 85.56 331 THR A CA 1
ATOM 2502 C C . THR A 1 331 ? 43.837 -2.699 -2.957 1.00 85.56 331 THR A C 1
ATOM 2504 O O . THR A 1 331 ? 44.378 -2.225 -3.953 1.00 85.56 331 THR A O 1
ATOM 2507 N N . SER A 1 332 ? 42.995 -3.731 -3.061 1.00 85.31 332 SER A N 1
ATOM 2508 C CA . SER A 1 332 ? 42.681 -4.372 -4.347 1.00 85.31 332 SER A CA 1
ATOM 2509 C C . SER A 1 332 ? 42.002 -3.401 -5.324 1.00 85.31 332 SER A C 1
ATOM 2511 O O . SER A 1 332 ? 41.168 -2.593 -4.917 1.00 85.31 332 SER A O 1
ATOM 2513 N N . GLN A 1 333 ? 42.272 -3.530 -6.630 1.00 81.94 333 GLN A N 1
ATOM 2514 C CA . GLN A 1 333 ? 41.624 -2.684 -7.649 1.00 81.94 333 GLN A CA 1
ATOM 2515 C C . GLN A 1 333 ? 40.097 -2.840 -7.653 1.00 81.94 333 GLN A C 1
ATOM 2517 O O . GLN A 1 333 ? 39.372 -1.887 -7.927 1.00 81.94 333 GLN A O 1
ATOM 2522 N N . LEU A 1 334 ? 39.593 -4.027 -7.310 1.00 82.50 334 LEU A N 1
ATOM 2523 C CA . LEU A 1 334 ? 38.163 -4.283 -7.170 1.00 82.50 334 LEU A CA 1
ATOM 2524 C C . LEU A 1 334 ? 37.552 -3.502 -5.985 1.00 82.50 334 LEU A C 1
ATOM 2526 O O . LEU A 1 334 ? 36.440 -2.984 -6.089 1.00 82.50 334 LEU A O 1
ATOM 2530 N N . ALA A 1 335 ? 38.295 -3.329 -4.889 1.00 86.44 335 ALA A N 1
ATOM 2531 C CA . ALA A 1 335 ? 37.895 -2.465 -3.781 1.00 86.44 335 ALA A CA 1
ATOM 2532 C C . ALA A 1 335 ? 38.011 -0.975 -4.140 1.00 86.44 335 ALA A C 1
ATOM 2534 O O . ALA A 1 335 ? 37.043 -0.235 -3.988 1.00 86.44 335 ALA A O 1
ATOM 2535 N N . THR A 1 336 ? 39.151 -0.531 -4.675 1.00 83.00 336 THR A N 1
ATOM 2536 C CA . THR A 1 336 ? 39.411 0.898 -4.917 1.00 83.00 336 THR A CA 1
ATOM 2537 C C . THR A 1 336 ? 38.607 1.474 -6.083 1.00 83.00 336 THR A C 1
ATOM 2539 O O . THR A 1 336 ? 38.174 2.621 -6.016 1.00 83.00 336 THR A O 1
ATOM 2542 N N . ARG A 1 337 ? 38.350 0.692 -7.141 1.00 79.88 337 ARG A N 1
ATOM 2543 C CA . ARG A 1 337 ? 37.628 1.161 -8.342 1.00 79.88 337 ARG A CA 1
ATOM 2544 C C . ARG A 1 337 ? 36.137 0.843 -8.329 1.00 79.88 337 ARG A C 1
ATOM 2546 O O . ARG A 1 337 ? 35.366 1.477 -9.059 1.00 79.88 337 ARG A O 1
ATOM 2553 N N . HIS A 1 338 ? 35.721 -0.172 -7.572 1.00 86.44 338 HIS A N 1
ATOM 2554 C CA . HIS A 1 338 ? 34.352 -0.698 -7.625 1.00 86.44 338 HIS A CA 1
ATOM 2555 C C . HIS A 1 338 ? 33.676 -0.834 -6.255 1.00 86.44 338 HIS A C 1
ATOM 2557 O O . HIS A 1 338 ? 32.548 -1.328 -6.198 1.00 86.44 338 HIS A O 1
ATOM 2563 N N . LEU A 1 339 ? 34.335 -0.385 -5.176 1.00 92.06 339 LEU A N 1
ATOM 2564 C CA . LEU A 1 339 ? 33.855 -0.484 -3.793 1.00 92.06 339 LEU A CA 1
ATOM 2565 C C . LEU A 1 339 ? 33.441 -1.911 -3.414 1.00 92.06 339 LEU A C 1
ATOM 2567 O O . LEU A 1 339 ? 32.516 -2.122 -2.641 1.00 92.06 339 LEU A O 1
ATOM 2571 N N . ASN A 1 340 ? 34.109 -2.916 -3.980 1.00 94.00 340 ASN A N 1
ATOM 2572 C CA . ASN A 1 340 ? 33.780 -4.318 -3.771 1.00 94.00 340 ASN A CA 1
ATOM 2573 C C . ASN A 1 340 ? 34.899 -5.009 -2.989 1.00 94.00 340 ASN A C 1
ATOM 2575 O O . ASN A 1 340 ? 35.789 -5.645 -3.551 1.00 94.00 340 ASN A O 1
ATOM 2579 N N . PHE A 1 341 ? 34.832 -4.879 -1.664 1.00 96.12 341 PHE A N 1
ATOM 2580 C CA . PHE A 1 341 ? 35.862 -5.370 -0.745 1.00 96.12 341 PHE A CA 1
ATOM 2581 C C . PHE A 1 341 ? 35.786 -6.876 -0.472 1.00 96.12 341 PHE A C 1
ATOM 2583 O O . PHE A 1 341 ? 36.640 -7.406 0.224 1.00 96.12 341 PHE A O 1
ATOM 2590 N N . ALA A 1 342 ? 34.771 -7.567 -0.998 1.00 94.25 342 ALA A N 1
ATOM 2591 C CA . ALA A 1 342 ? 34.527 -8.987 -0.745 1.00 94.25 342 ALA A CA 1
ATOM 2592 C C . ALA A 1 342 ? 34.701 -9.869 -1.994 1.00 94.25 342 ALA A C 1
ATOM 2594 O O . ALA A 1 342 ? 34.378 -11.055 -1.952 1.00 94.25 342 ALA A O 1
ATOM 2595 N N . GLY A 1 343 ? 35.128 -9.308 -3.131 1.00 90.00 343 GLY A N 1
ATOM 2596 C CA . GLY A 1 343 ? 35.265 -10.090 -4.363 1.00 90.00 343 GLY A CA 1
ATOM 2597 C C . GLY A 1 343 ? 33.925 -10.568 -4.938 1.00 90.00 343 GLY A C 1
ATOM 2598 O O . GLY A 1 343 ? 33.842 -11.619 -5.572 1.00 90.00 343 GLY A O 1
ATOM 2599 N N . MET A 1 344 ? 32.830 -9.837 -4.706 1.00 93.00 344 MET A N 1
ATOM 2600 C CA . MET A 1 344 ? 31.491 -10.296 -5.075 1.00 93.00 344 MET A CA 1
ATOM 2601 C C . MET A 1 344 ? 31.274 -10.316 -6.591 1.00 93.00 344 MET A C 1
ATOM 2603 O O . MET A 1 344 ? 31.119 -9.270 -7.219 1.00 93.00 344 MET A O 1
ATOM 2607 N N . LYS A 1 345 ? 31.175 -11.522 -7.159 1.00 88.56 345 LYS A N 1
ATOM 2608 C CA . LYS A 1 345 ? 30.724 -11.778 -8.540 1.00 88.56 345 LYS A CA 1
ATOM 2609 C C . LYS A 1 345 ? 29.273 -11.322 -8.762 1.00 88.56 345 LYS A C 1
ATOM 2611 O O . LYS A 1 345 ? 28.421 -11.563 -7.907 1.00 88.56 345 LYS A O 1
ATOM 2616 N N . TRP A 1 346 ? 28.967 -10.707 -9.898 1.00 83.75 346 TRP A N 1
ATOM 2617 C CA . TRP A 1 346 ? 27.635 -10.199 -10.220 1.00 83.75 346 TRP A CA 1
ATOM 2618 C C . TRP A 1 346 ? 26.627 -11.331 -10.425 1.00 83.75 346 TRP A C 1
ATOM 2620 O O . TRP A 1 346 ? 26.922 -12.356 -11.047 1.00 83.75 346 TRP A O 1
ATOM 2630 N N . ARG A 1 347 ? 25.405 -11.128 -9.931 1.00 85.56 347 ARG A N 1
ATOM 2631 C CA . ARG A 1 347 ? 24.254 -12.011 -10.148 1.00 85.56 347 ARG A CA 1
ATOM 2632 C C . ARG A 1 347 ? 23.018 -11.165 -10.454 1.00 85.56 347 ARG A C 1
ATOM 2634 O O . ARG A 1 347 ? 22.957 -10.034 -9.978 1.00 85.56 347 ARG A O 1
ATOM 2641 N N . PRO A 1 348 ? 22.017 -11.699 -11.176 1.00 71.19 348 PRO A N 1
ATOM 2642 C CA . PRO A 1 348 ? 20.820 -10.939 -11.538 1.00 71.19 348 PRO A CA 1
ATOM 2643 C C . PRO A 1 348 ? 20.117 -10.268 -10.351 1.00 71.19 348 PRO A C 1
ATOM 2645 O O . PRO A 1 348 ? 19.718 -9.119 -10.463 1.00 71.19 348 PRO A O 1
ATOM 2648 N N . PHE A 1 349 ? 20.053 -10.923 -9.186 1.00 78.19 349 PHE A N 1
ATOM 2649 C CA . PHE A 1 349 ? 19.419 -10.355 -7.987 1.00 78.19 349 PHE A CA 1
ATOM 2650 C C . PHE A 1 349 ? 20.194 -9.183 -7.354 1.00 78.19 349 PHE A C 1
ATOM 2652 O O . PHE A 1 349 ? 19.662 -8.506 -6.482 1.00 78.19 349 PHE A O 1
ATOM 2659 N N . MET A 1 350 ? 21.439 -8.933 -7.769 1.00 81.56 350 MET A N 1
ATOM 2660 C CA . MET A 1 350 ? 22.243 -7.808 -7.283 1.00 81.56 350 MET A CA 1
ATOM 2661 C C . MET A 1 350 ? 21.923 -6.501 -8.020 1.00 81.56 350 MET A C 1
ATOM 2663 O O . MET A 1 350 ? 22.410 -5.456 -7.609 1.00 81.56 350 MET A O 1
ATOM 2667 N N . SER A 1 351 ? 21.122 -6.524 -9.095 1.00 73.50 351 SER A N 1
ATOM 2668 C CA . SER A 1 351 ? 20.885 -5.353 -9.956 1.00 73.50 351 SER A CA 1
ATOM 2669 C C . SER A 1 351 ? 20.235 -4.163 -9.246 1.00 73.50 351 SER A C 1
ATOM 2671 O O . SER A 1 351 ? 20.369 -3.042 -9.721 1.00 73.50 351 SER A O 1
ATOM 2673 N N . GLY A 1 352 ? 19.532 -4.402 -8.134 1.00 73.00 352 GLY A N 1
ATOM 2674 C CA . GLY A 1 352 ? 18.926 -3.349 -7.316 1.00 73.00 352 GLY A CA 1
ATOM 2675 C C . GLY A 1 352 ? 19.910 -2.607 -6.406 1.00 73.00 352 GLY A C 1
ATOM 2676 O O . GLY A 1 352 ? 19.541 -1.578 -5.860 1.00 73.00 352 GLY A O 1
ATOM 2677 N N . ILE A 1 353 ? 21.138 -3.116 -6.237 1.00 75.94 353 ILE A N 1
ATOM 2678 C CA . ILE A 1 353 ? 22.122 -2.565 -5.287 1.00 75.94 353 ILE A CA 1
ATOM 2679 C C . ILE A 1 353 ? 23.548 -2.464 -5.847 1.00 75.94 353 ILE A C 1
ATOM 2681 O O . ILE A 1 353 ? 24.410 -1.804 -5.277 1.00 75.94 353 ILE A O 1
ATOM 2685 N N . ALA A 1 354 ? 23.822 -3.116 -6.977 1.00 82.44 354 ALA A N 1
ATOM 2686 C CA . ALA A 1 354 ? 25.120 -3.107 -7.629 1.00 82.44 354 ALA A CA 1
ATOM 2687 C C . ALA A 1 354 ? 24.989 -3.083 -9.152 1.00 82.44 354 ALA A C 1
ATOM 2689 O O . ALA A 1 354 ? 24.142 -3.747 -9.755 1.00 82.44 354 ALA A O 1
ATOM 2690 N N . THR A 1 355 ? 25.920 -2.384 -9.791 1.00 79.38 355 THR A N 1
ATOM 2691 C CA . THR A 1 355 ? 26.075 -2.385 -11.245 1.00 79.38 355 THR A CA 1
ATOM 2692 C C . THR A 1 355 ? 26.964 -3.550 -11.676 1.00 79.38 355 THR A C 1
ATOM 2694 O O . THR A 1 355 ? 27.943 -3.886 -11.009 1.00 79.38 355 THR A O 1
ATOM 2697 N N . LYS A 1 356 ? 26.633 -4.176 -12.807 1.00 83.88 356 LYS A N 1
ATOM 2698 C CA . LYS A 1 356 ? 27.451 -5.224 -13.423 1.00 83.88 356 LYS A CA 1
ATOM 2699 C C . LYS A 1 356 ? 28.698 -4.603 -14.052 1.00 83.88 356 LYS A C 1
ATOM 2701 O O . LYS A 1 356 ? 28.565 -3.786 -14.958 1.00 83.88 356 LYS A O 1
ATOM 2706 N N . VAL A 1 357 ? 29.888 -5.003 -13.611 1.00 67.94 357 VAL A N 1
ATOM 2707 C CA . VAL A 1 357 ? 31.162 -4.585 -14.215 1.00 67.94 357 VAL A CA 1
ATOM 2708 C C . VAL A 1 357 ? 31.976 -5.811 -14.608 1.00 67.94 357 VAL A C 1
ATOM 2710 O O . VAL A 1 357 ? 31.985 -6.797 -13.880 1.00 67.94 357 VAL A O 1
ATOM 2713 N N . TRP A 1 358 ? 32.617 -5.788 -15.774 1.00 65.19 358 TRP A N 1
ATOM 2714 C CA . TRP A 1 358 ? 33.600 -6.811 -16.131 1.00 65.19 358 TRP A CA 1
ATOM 2715 C C . TRP A 1 358 ? 34.921 -6.489 -15.441 1.00 65.19 358 TRP A C 1
ATOM 2717 O O . TRP A 1 358 ? 35.380 -5.349 -15.510 1.00 65.19 358 TRP A O 1
ATOM 2727 N N . TYR A 1 359 ? 35.517 -7.472 -14.775 1.00 68.44 359 TYR A N 1
ATOM 2728 C CA . TYR A 1 359 ? 36.807 -7.316 -14.117 1.00 68.44 359 TYR A CA 1
ATOM 2729 C C . TYR A 1 359 ? 37.644 -8.574 -14.349 1.00 68.44 359 TYR A C 1
ATOM 2731 O O . TYR A 1 359 ? 37.171 -9.690 -14.123 1.00 68.44 359 TYR A O 1
ATOM 2739 N N . GLU A 1 360 ? 38.877 -8.387 -14.817 1.00 70.19 360 GLU A N 1
ATOM 2740 C CA . GLU A 1 360 ? 39.850 -9.468 -14.976 1.00 70.19 360 GLU A CA 1
ATOM 2741 C C . GLU A 1 360 ? 40.592 -9.673 -13.660 1.00 70.19 360 GLU A C 1
ATOM 2743 O O . GLU A 1 360 ? 41.444 -8.877 -13.262 1.00 70.19 360 GLU A O 1
ATOM 2748 N N . ALA A 1 361 ? 40.216 -10.739 -12.959 1.00 59.81 361 ALA A N 1
ATOM 2749 C CA . ALA A 1 361 ? 40.944 -11.220 -11.802 1.00 59.81 361 ALA A CA 1
ATOM 2750 C C . ALA A 1 361 ? 42.060 -12.185 -12.244 1.00 59.81 361 ALA A C 1
ATOM 2752 O O . ALA A 1 361 ? 42.198 -12.534 -13.417 1.00 59.81 361 ALA A O 1
ATOM 2753 N N . HIS A 1 362 ? 42.888 -12.610 -11.289 1.00 51.59 362 HIS A N 1
ATOM 2754 C CA . HIS A 1 362 ? 44.049 -13.475 -11.528 1.00 51.59 362 HIS A CA 1
ATOM 2755 C C . HIS A 1 362 ? 43.697 -14.878 -12.070 1.00 51.59 362 HIS A C 1
ATOM 2757 O O . HIS A 1 362 ? 44.591 -15.601 -12.502 1.00 51.59 362 HIS A O 1
ATOM 2763 N N . ASP A 1 363 ? 42.417 -15.254 -12.055 1.00 46.16 363 ASP A N 1
ATOM 2764 C CA . ASP A 1 363 ? 41.842 -16.519 -12.523 1.00 46.16 363 ASP A CA 1
ATOM 2765 C C . ASP A 1 363 ? 40.992 -16.377 -13.807 1.00 46.16 363 ASP A C 1
ATOM 2767 O O . ASP A 1 363 ? 40.467 -17.372 -14.309 1.00 46.16 363 ASP A O 1
ATOM 2771 N N . GLY A 1 364 ? 40.883 -15.167 -14.372 1.00 53.12 364 GLY A N 1
ATOM 2772 C CA . GLY A 1 364 ? 40.123 -14.874 -15.591 1.00 53.12 364 GLY A CA 1
ATOM 2773 C C . GLY A 1 364 ? 39.170 -13.681 -15.455 1.00 53.12 364 GLY A C 1
ATOM 2774 O O . GLY A 1 364 ? 39.007 -13.087 -14.389 1.00 53.12 364 GLY A O 1
ATOM 2775 N N . GLY A 1 365 ? 38.540 -13.303 -16.569 1.00 59.34 365 GLY A N 1
ATOM 2776 C CA . GLY A 1 365 ? 37.515 -12.262 -16.593 1.00 59.34 365 GLY A CA 1
ATOM 2777 C C . GLY A 1 365 ? 36.135 -12.809 -16.235 1.00 59.34 365 GLY A C 1
ATOM 2778 O O . GLY A 1 365 ? 35.639 -13.734 -16.877 1.00 59.34 365 GLY A O 1
ATOM 2779 N N . GLU A 1 366 ? 35.496 -12.222 -15.226 1.00 70.19 366 GLU A N 1
ATOM 2780 C CA . GLU A 1 366 ? 34.089 -12.466 -14.904 1.00 70.19 366 GLU A CA 1
ATOM 2781 C C . GLU A 1 366 ? 33.398 -11.129 -14.607 1.00 70.19 366 GLU A C 1
ATOM 2783 O O . GLU A 1 366 ? 34.015 -10.068 -14.479 1.00 70.19 366 GLU A O 1
ATOM 2788 N N . PHE A 1 367 ? 32.076 -11.158 -14.499 1.00 71.88 367 PHE A N 1
ATOM 2789 C CA . PHE A 1 367 ? 31.323 -10.010 -14.035 1.00 71.88 367 PHE A CA 1
ATOM 2790 C C . PHE A 1 367 ? 31.313 -9.942 -12.511 1.00 71.88 367 PHE A C 1
ATOM 2792 O O . PHE A 1 367 ? 30.901 -10.889 -11.842 1.00 71.88 367 PHE A O 1
ATOM 2799 N N . TYR A 1 368 ? 31.679 -8.784 -11.976 1.00 83.50 368 TYR A N 1
ATOM 2800 C CA . TYR A 1 368 ? 31.665 -8.437 -10.562 1.00 83.50 368 TYR A CA 1
ATOM 2801 C C . TYR A 1 368 ? 30.656 -7.325 -10.273 1.00 83.50 368 TYR A C 1
ATOM 2803 O O . TYR A 1 368 ? 30.156 -6.639 -11.169 1.00 83.50 368 TYR A O 1
ATOM 2811 N N . CYS A 1 369 ? 30.314 -7.180 -8.998 1.00 87.00 369 CYS A N 1
ATOM 2812 C CA . CYS A 1 369 ? 29.519 -6.067 -8.507 1.00 87.00 369 CYS A CA 1
ATOM 2813 C C . CYS A 1 369 ? 30.379 -4.798 -8.428 1.00 87.00 369 CYS A C 1
ATOM 2815 O O . CYS A 1 369 ? 31.476 -4.833 -7.868 1.00 87.00 369 CYS A O 1
ATOM 2817 N N . LYS A 1 370 ? 29.849 -3.686 -8.939 1.00 87.25 370 LYS A N 1
ATOM 2818 C CA . LYS A 1 370 ? 30.298 -2.321 -8.654 1.00 87.25 370 LYS A CA 1
ATOM 2819 C C . LYS A 1 370 ? 29.242 -1.626 -7.805 1.00 87.25 370 LYS A C 1
ATOM 2821 O O . LYS A 1 370 ? 28.098 -1.507 -8.245 1.00 87.25 370 LYS A O 1
ATOM 2826 N N . PHE A 1 371 ? 29.629 -1.165 -6.625 1.00 88.38 371 PHE A N 1
ATOM 2827 C CA . PHE A 1 371 ? 28.741 -0.466 -5.698 1.00 88.38 371 PHE A CA 1
ATOM 2828 C C . PHE A 1 371 ? 28.889 1.047 -5.854 1.00 88.38 371 PHE A C 1
ATOM 2830 O O . PHE A 1 371 ? 29.968 1.536 -6.196 1.00 88.38 371 PHE A O 1
ATOM 2837 N N . ALA A 1 372 ? 27.789 1.779 -5.668 1.00 78.88 372 ALA A N 1
ATOM 2838 C CA . ALA A 1 372 ? 27.788 3.236 -5.776 1.00 78.88 372 ALA A CA 1
ATOM 2839 C C . ALA A 1 372 ? 28.277 3.911 -4.483 1.00 78.88 372 ALA A C 1
ATOM 2841 O O . ALA A 1 372 ? 28.781 5.031 -4.537 1.00 78.88 372 ALA A O 1
ATOM 2842 N N . SER A 1 373 ? 28.182 3.214 -3.348 1.00 87.62 373 SER A N 1
ATOM 2843 C CA . SER A 1 373 ? 28.594 3.687 -2.024 1.00 87.62 373 SER A CA 1
ATOM 2844 C C . SER A 1 373 ? 29.121 2.545 -1.137 1.00 87.62 373 SER A C 1
ATOM 2846 O O . SER A 1 373 ? 29.002 1.363 -1.481 1.00 87.62 373 SER A O 1
ATOM 2848 N N . LEU A 1 374 ? 29.724 2.889 0.009 1.00 87.94 374 LEU A N 1
ATOM 2849 C CA . LEU A 1 374 ? 30.155 1.909 1.019 1.00 87.94 374 LEU A CA 1
ATOM 2850 C C . LEU A 1 374 ? 28.941 1.239 1.679 1.00 87.94 374 LEU A C 1
ATOM 2852 O O . LEU A 1 374 ? 28.980 0.052 1.998 1.00 87.94 374 LEU A O 1
ATOM 2856 N N . GLU A 1 375 ? 27.847 1.981 1.818 1.00 90.19 375 GLU A N 1
ATOM 2857 C CA . GLU A 1 375 ? 26.556 1.523 2.316 1.00 90.19 375 GLU A CA 1
ATOM 2858 C C . GLU A 1 375 ? 25.943 0.475 1.377 1.00 90.19 375 GLU A C 1
ATOM 2860 O O . GLU A 1 375 ? 25.534 -0.592 1.840 1.00 90.19 375 GLU A O 1
ATOM 2865 N N . ASP A 1 376 ? 25.970 0.716 0.060 1.00 84.38 376 ASP A N 1
ATOM 2866 C CA . ASP A 1 376 ? 25.509 -0.255 -0.944 1.00 84.38 376 ASP A CA 1
ATOM 2867 C C . ASP A 1 376 ? 26.368 -1.520 -0.947 1.00 84.38 376 ASP A C 1
ATOM 2869 O O . ASP A 1 376 ? 25.849 -2.621 -1.134 1.00 84.38 376 ASP A O 1
ATOM 2873 N N . PHE A 1 377 ? 27.680 -1.392 -0.725 1.00 96.81 377 PHE A N 1
ATOM 2874 C CA . PHE A 1 377 ? 28.561 -2.550 -0.580 1.00 96.81 377 PHE A CA 1
ATOM 2875 C C . PHE A 1 377 ? 28.187 -3.394 0.643 1.00 96.81 377 PHE A C 1
ATOM 2877 O O . PHE A 1 377 ? 28.028 -4.612 0.518 1.00 96.81 377 PHE A O 1
ATOM 2884 N N . ILE A 1 378 ? 28.012 -2.758 1.807 1.00 95.88 378 ILE A N 1
ATOM 2885 C CA . ILE A 1 378 ? 27.636 -3.437 3.055 1.00 95.88 378 ILE A CA 1
ATOM 2886 C C . ILE A 1 378 ? 26.292 -4.148 2.873 1.00 95.88 378 ILE A C 1
ATOM 2888 O O . ILE A 1 378 ? 26.187 -5.349 3.125 1.00 95.88 378 ILE A O 1
ATOM 2892 N N . ALA A 1 379 ? 25.276 -3.438 2.386 1.00 91.88 379 ALA A N 1
ATOM 2893 C CA . ALA A 1 379 ? 23.956 -4.008 2.147 1.00 91.88 379 ALA A CA 1
ATOM 2894 C C . ALA A 1 379 ? 23.985 -5.089 1.049 1.00 91.88 379 ALA A C 1
ATOM 2896 O O . ALA A 1 379 ? 23.328 -6.123 1.173 1.00 91.88 379 ALA A O 1
ATOM 2897 N N . GLY A 1 380 ? 24.810 -4.917 0.015 1.00 91.62 380 GLY A N 1
ATOM 2898 C CA . GLY A 1 380 ? 25.004 -5.889 -1.054 1.00 91.62 380 GLY A CA 1
ATOM 2899 C C . GLY A 1 380 ? 25.657 -7.191 -0.589 1.00 91.62 380 GLY A C 1
ATOM 2900 O O . GLY A 1 380 ? 25.267 -8.266 -1.051 1.00 91.62 380 GLY A O 1
ATOM 2901 N N . TYR A 1 381 ? 26.611 -7.123 0.343 1.00 97.44 381 TYR A N 1
ATOM 2902 C CA . TYR A 1 381 ? 27.222 -8.310 0.945 1.00 97.44 381 TYR A CA 1
ATOM 2903 C C . TYR A 1 381 ? 26.175 -9.171 1.657 1.00 97.44 381 TYR A C 1
ATOM 2905 O O . TYR A 1 381 ? 26.077 -10.371 1.390 1.00 97.44 381 TYR A O 1
ATOM 2913 N N . TRP A 1 382 ? 25.336 -8.553 2.490 1.00 96.19 382 TRP A N 1
ATOM 2914 C CA . TRP A 1 382 ? 24.274 -9.257 3.209 1.00 96.19 382 TRP A CA 1
ATOM 2915 C C . TRP A 1 382 ? 23.164 -9.754 2.268 1.00 96.19 382 TRP A C 1
ATOM 2917 O O . TRP A 1 382 ? 22.760 -10.914 2.359 1.00 96.19 382 TRP A O 1
ATOM 2927 N N . LEU A 1 383 ? 22.769 -8.955 1.267 1.00 90.81 383 LEU A N 1
ATOM 2928 C CA . LEU A 1 383 ? 21.816 -9.366 0.226 1.00 90.81 383 LEU A CA 1
ATOM 2929 C C . LEU A 1 383 ? 22.286 -10.620 -0.528 1.00 90.81 383 LEU A C 1
ATOM 2931 O O . LEU A 1 383 ? 21.480 -11.484 -0.879 1.00 90.81 383 LEU A O 1
ATOM 2935 N N . ARG A 1 384 ? 23.593 -10.746 -0.783 1.00 91.88 384 ARG A N 1
ATOM 2936 C CA . ARG A 1 384 ? 24.159 -11.918 -1.460 1.00 91.88 384 ARG A CA 1
ATOM 2937 C C . ARG A 1 384 ? 24.011 -13.189 -0.634 1.00 91.88 384 ARG A C 1
ATOM 2939 O O . ARG A 1 384 ? 23.666 -14.221 -1.213 1.00 91.88 384 ARG A O 1
ATOM 2946 N N . LEU A 1 385 ? 24.259 -13.124 0.673 1.00 93.44 385 LEU A N 1
ATOM 2947 C CA . LEU A 1 385 ? 24.046 -14.265 1.567 1.00 93.44 385 LEU A CA 1
ATOM 2948 C C . LEU A 1 385 ? 22.562 -14.662 1.607 1.00 93.44 385 LEU A C 1
ATOM 2950 O O . LEU A 1 385 ? 22.242 -15.846 1.663 1.00 93.44 385 LEU A O 1
ATOM 2954 N N . ASP A 1 386 ? 21.655 -13.695 1.477 1.00 89.69 386 ASP A N 1
ATOM 2955 C CA . ASP A 1 386 ? 20.211 -13.945 1.488 1.00 89.69 386 ASP A CA 1
ATOM 2956 C C . ASP A 1 386 ? 19.653 -14.530 0.199 1.00 89.69 386 ASP A C 1
ATOM 2958 O O . ASP A 1 386 ? 18.759 -15.378 0.231 1.00 89.69 386 ASP A O 1
ATOM 2962 N N . ARG A 1 387 ? 20.148 -14.068 -0.949 1.00 79.94 387 ARG A N 1
ATOM 2963 C CA . ARG A 1 387 ? 19.533 -14.367 -2.247 1.00 79.94 387 ARG A CA 1
ATOM 2964 C C . ARG A 1 387 ? 20.264 -15.440 -3.038 1.00 79.94 387 ARG A C 1
ATOM 2966 O O . ARG A 1 387 ? 19.647 -16.064 -3.901 1.00 79.94 387 ARG A O 1
ATOM 2973 N N . HIS A 1 388 ? 21.552 -15.681 -2.787 1.00 85.50 388 HIS A N 1
ATOM 2974 C CA . HIS A 1 388 ? 22.268 -16.717 -3.525 1.00 85.50 388 HIS A CA 1
ATOM 2975 C C . HIS A 1 388 ? 21.905 -18.113 -2.981 1.00 85.50 388 HIS A C 1
ATOM 2977 O O . HIS A 1 388 ? 22.134 -18.376 -1.799 1.00 85.50 388 HIS A O 1
ATOM 2983 N N . PRO A 1 389 ? 21.430 -19.052 -3.824 1.00 80.00 389 PRO A N 1
ATOM 2984 C CA . PRO A 1 389 ? 20.970 -20.369 -3.370 1.00 80.00 389 PRO A CA 1
ATOM 2985 C C . PRO A 1 389 ? 22.003 -21.154 -2.554 1.00 80.00 389 PRO A C 1
ATOM 2987 O O . PRO A 1 389 ? 21.640 -21.866 -1.622 1.00 80.00 389 PRO A O 1
ATOM 2990 N N . SER A 1 390 ? 23.291 -20.997 -2.871 1.00 83.88 390 SER A N 1
ATOM 2991 C CA . SER A 1 390 ? 24.378 -21.688 -2.168 1.00 83.88 390 SER A CA 1
ATOM 2992 C C . SER A 1 390 ? 24.500 -21.316 -0.687 1.00 83.88 390 SER A C 1
ATOM 2994 O O . SER A 1 390 ? 25.017 -22.125 0.067 1.00 83.88 390 SER A O 1
ATOM 2996 N N . TYR A 1 391 ? 24.009 -20.146 -0.254 1.00 88.44 391 TYR A N 1
ATOM 2997 C CA . TYR A 1 391 ? 24.048 -19.721 1.154 1.00 88.44 391 TYR A CA 1
ATOM 2998 C C . TYR A 1 391 ? 22.753 -20.041 1.920 1.00 88.44 391 TYR A C 1
ATOM 3000 O O . TYR A 1 391 ? 22.589 -19.613 3.063 1.00 88.44 391 TYR A O 1
ATOM 3008 N N . ARG A 1 392 ? 21.809 -20.797 1.339 1.00 86.19 392 ARG A N 1
ATOM 3009 C CA . ARG A 1 392 ? 20.544 -21.142 2.007 1.00 86.19 392 ARG A CA 1
ATOM 3010 C C . ARG A 1 392 ? 20.810 -21.790 3.373 1.00 86.19 392 ARG A C 1
ATOM 3012 O O . ARG A 1 392 ? 21.469 -22.820 3.457 1.00 86.19 392 ARG A O 1
ATOM 3019 N N . GLY A 1 393 ? 20.271 -21.194 4.439 1.00 84.56 393 GLY A N 1
ATOM 3020 C CA . GLY A 1 393 ? 20.452 -21.668 5.817 1.00 84.56 393 GLY A CA 1
ATOM 3021 C C . GLY A 1 393 ? 21.594 -21.004 6.597 1.00 84.56 393 GLY A C 1
ATOM 3022 O O . GLY A 1 393 ? 21.772 -21.334 7.769 1.00 84.56 393 GLY A O 1
ATOM 3023 N N . TRP A 1 394 ? 22.313 -20.034 6.014 1.00 91.88 394 TRP A N 1
ATOM 3024 C CA . TRP A 1 394 ? 23.432 -19.348 6.679 1.00 91.88 394 TRP A CA 1
ATOM 3025 C C . TRP A 1 394 ? 23.052 -18.707 8.026 1.00 91.88 394 TRP A C 1
ATOM 3027 O O . TRP A 1 394 ? 23.864 -18.702 8.951 1.00 91.88 394 TRP A O 1
ATOM 3037 N N . ARG A 1 395 ? 21.797 -18.256 8.190 1.00 92.12 395 ARG A N 1
ATOM 3038 C CA . ARG A 1 395 ? 21.266 -17.728 9.463 1.00 92.12 395 ARG A CA 1
ATOM 3039 C C . ARG A 1 395 ? 21.348 -18.732 10.617 1.00 92.12 395 ARG A C 1
ATOM 3041 O O . ARG A 1 395 ? 21.613 -18.341 11.747 1.00 92.12 395 ARG A O 1
ATOM 3048 N N . GLY A 1 396 ? 21.231 -20.036 10.347 1.00 86.12 396 GLY A N 1
ATOM 3049 C CA . GLY A 1 396 ? 21.426 -21.083 11.361 1.00 86.12 396 GLY A CA 1
ATOM 3050 C C . GLY A 1 396 ? 22.875 -21.197 11.864 1.00 86.12 396 GLY A C 1
ATOM 3051 O O . GLY A 1 396 ? 23.133 -21.792 12.913 1.00 86.12 396 GLY A O 1
ATOM 3052 N N . ALA A 1 397 ? 23.829 -20.615 11.134 1.00 87.81 397 ALA A N 1
ATOM 3053 C CA . ALA A 1 397 ? 25.233 -20.519 11.516 1.00 87.81 397 ALA A CA 1
ATOM 3054 C C . ALA A 1 397 ? 25.612 -19.143 12.096 1.00 87.81 397 ALA A C 1
ATOM 3056 O O . ALA A 1 397 ? 26.702 -19.011 12.647 1.00 87.81 397 ALA A O 1
ATOM 3057 N N . ALA A 1 398 ? 24.717 -18.149 12.043 1.00 90.19 398 ALA A N 1
ATOM 3058 C CA . ALA A 1 398 ? 24.987 -16.775 12.469 1.00 90.19 398 ALA A CA 1
ATOM 3059 C C . ALA A 1 398 ? 25.164 -16.612 13.989 1.00 90.19 398 ALA A C 1
ATOM 3061 O O . ALA A 1 398 ? 25.645 -15.577 14.430 1.00 90.19 398 ALA A O 1
ATOM 3062 N N . ALA A 1 399 ? 24.827 -17.620 14.802 1.00 79.50 399 ALA A N 1
ATOM 3063 C CA . ALA A 1 399 ? 24.907 -17.555 16.266 1.00 79.50 399 ALA A CA 1
ATOM 3064 C C . ALA A 1 399 ? 26.324 -17.312 16.824 1.00 79.50 399 ALA A C 1
ATOM 3066 O O . ALA A 1 399 ? 26.454 -16.812 17.936 1.00 79.50 399 ALA A O 1
ATOM 3067 N N . ALA A 1 400 ? 27.378 -17.669 16.082 1.00 85.75 400 ALA A N 1
ATOM 3068 C CA . ALA A 1 400 ? 28.761 -17.417 16.484 1.00 85.75 400 ALA A CA 1
ATOM 3069 C C . ALA A 1 400 ? 29.635 -17.076 15.264 1.00 85.75 400 ALA A C 1
ATOM 3071 O O . ALA A 1 400 ? 29.463 -17.716 14.220 1.00 85.75 400 ALA A O 1
ATOM 3072 N N . PRO A 1 401 ? 30.593 -16.138 15.379 1.00 91.19 401 PRO A N 1
ATOM 3073 C CA . PRO A 1 401 ? 31.487 -15.747 14.286 1.00 91.19 401 PRO A CA 1
ATOM 3074 C C . PRO A 1 401 ? 32.203 -16.919 13.600 1.00 91.19 401 PRO A C 1
ATOM 3076 O O . PRO A 1 401 ? 32.243 -17.000 12.373 1.00 91.19 401 PRO A O 1
ATOM 3079 N N . GLU A 1 402 ? 32.697 -17.883 14.375 1.00 91.19 402 GLU A N 1
ATOM 3080 C CA . GLU A 1 402 ? 33.406 -19.061 13.872 1.00 91.19 402 GLU A CA 1
ATOM 3081 C C . GLU A 1 402 ? 32.469 -20.004 13.117 1.00 91.19 402 GLU A C 1
ATOM 3083 O O . GLU A 1 402 ? 32.844 -20.592 12.103 1.00 91.19 402 GLU A O 1
ATOM 3088 N N . ARG A 1 403 ? 31.229 -20.155 13.598 1.00 90.19 403 ARG A N 1
ATOM 3089 C CA . ARG A 1 403 ? 30.208 -20.973 12.929 1.00 90.19 403 ARG A CA 1
ATOM 3090 C C . ARG A 1 403 ? 29.784 -20.333 11.615 1.00 90.19 403 ARG A C 1
ATOM 3092 O O . ARG A 1 403 ? 29.694 -21.036 10.611 1.00 90.19 403 ARG A O 1
ATOM 3099 N N . PHE A 1 404 ? 29.582 -19.019 11.623 1.00 95.31 404 PHE A N 1
ATOM 3100 C CA . PHE A 1 404 ? 29.257 -18.239 10.440 1.00 95.31 404 PHE A CA 1
ATOM 3101 C C . PHE A 1 404 ? 30.351 -18.373 9.380 1.00 95.31 404 PHE A C 1
ATOM 3103 O O . PHE A 1 404 ? 30.057 -18.801 8.263 1.00 95.31 404 PHE A O 1
ATOM 3110 N N . LEU A 1 405 ? 31.615 -18.112 9.743 1.00 94.94 405 LEU A N 1
ATOM 3111 C CA . LEU A 1 405 ? 32.740 -18.258 8.820 1.00 94.94 405 LEU A CA 1
ATOM 3112 C C . LEU A 1 405 ? 32.824 -19.686 8.280 1.00 94.94 405 LEU A C 1
ATOM 3114 O O . LEU A 1 405 ? 32.977 -19.872 7.077 1.00 94.94 405 LEU A O 1
ATOM 3118 N N . ASN A 1 406 ? 32.699 -20.697 9.143 1.00 90.44 406 ASN A N 1
ATOM 3119 C CA . ASN A 1 406 ? 32.762 -22.092 8.714 1.00 90.44 406 ASN A CA 1
ATOM 3120 C C . ASN A 1 406 ? 31.688 -22.449 7.684 1.00 90.44 406 ASN A C 1
ATOM 3122 O O . ASN A 1 406 ? 31.975 -23.244 6.791 1.00 90.44 406 ASN A O 1
ATOM 3126 N N . PHE A 1 407 ? 30.498 -21.853 7.795 1.00 92.81 407 PHE A N 1
ATOM 3127 C CA . PHE A 1 407 ? 29.410 -22.048 6.843 1.00 92.81 407 PHE A CA 1
ATOM 3128 C C . PHE A 1 407 ? 29.692 -21.356 5.506 1.00 92.81 407 PHE A C 1
ATOM 3130 O O . PHE A 1 407 ? 29.606 -21.994 4.461 1.00 92.81 407 PHE A O 1
ATOM 3137 N N . ILE A 1 408 ? 30.039 -20.064 5.515 1.00 94.50 408 ILE A N 1
ATOM 3138 C CA . ILE A 1 408 ? 30.159 -19.296 4.265 1.00 94.50 408 ILE A CA 1
ATOM 3139 C C . ILE A 1 408 ? 31.465 -19.568 3.514 1.00 94.50 408 ILE A C 1
ATOM 3141 O O . ILE A 1 408 ? 31.483 -19.502 2.288 1.00 94.50 408 ILE A O 1
ATOM 3145 N N . ALA A 1 409 ? 32.554 -19.883 4.219 1.00 89.44 409 ALA A N 1
ATOM 3146 C CA . ALA A 1 409 ? 33.894 -19.925 3.644 1.00 89.44 409 ALA A CA 1
ATOM 3147 C C . ALA A 1 409 ? 34.071 -21.012 2.580 1.00 89.44 409 ALA A C 1
ATOM 3149 O O . ALA A 1 409 ? 34.699 -20.740 1.566 1.00 89.44 409 ALA A O 1
ATOM 3150 N N . ASP A 1 410 ? 33.497 -22.204 2.767 1.00 86.62 410 ASP A N 1
ATOM 3151 C CA . ASP A 1 410 ? 33.641 -23.294 1.785 1.00 86.62 410 ASP A CA 1
ATOM 3152 C C . ASP A 1 410 ? 32.843 -23.033 0.501 1.00 86.62 410 ASP A C 1
ATOM 3154 O O . ASP A 1 410 ? 33.163 -23.572 -0.555 1.00 86.62 410 ASP A O 1
ATOM 3158 N N . ILE A 1 411 ? 31.804 -22.198 0.591 1.00 89.50 411 ILE A N 1
ATOM 3159 C CA . ILE A 1 411 ? 31.004 -21.751 -0.553 1.00 89.50 411 ILE A CA 1
ATOM 3160 C C . ILE A 1 411 ? 31.703 -20.578 -1.253 1.00 89.50 411 ILE A C 1
ATOM 3162 O O . ILE A 1 411 ? 31.642 -20.456 -2.475 1.00 89.50 411 ILE A O 1
ATOM 3166 N N . TRP A 1 412 ? 32.346 -19.706 -0.471 1.00 89.69 412 TRP A N 1
ATOM 3167 C CA . TRP A 1 412 ? 33.010 -18.503 -0.966 1.00 89.69 412 TRP A CA 1
ATOM 3168 C C . TRP A 1 412 ? 34.351 -18.813 -1.636 1.00 89.69 412 TRP A C 1
ATOM 3170 O O . TRP A 1 412 ? 34.637 -18.285 -2.706 1.00 89.69 412 TRP A O 1
ATOM 3180 N N . ALA A 1 413 ? 35.148 -19.681 -1.013 1.00 87.31 413 ALA A N 1
ATOM 3181 C CA . ALA A 1 413 ? 36.461 -20.117 -1.464 1.00 87.31 413 ALA A CA 1
ATOM 3182 C C . ALA A 1 413 ? 36.605 -21.629 -1.193 1.00 87.31 413 ALA A C 1
ATOM 3184 O O . ALA A 1 413 ? 37.039 -22.025 -0.104 1.00 87.31 413 ALA A O 1
ATOM 3185 N N . PRO A 1 414 ? 36.221 -22.486 -2.160 1.00 84.12 414 PRO A N 1
ATOM 3186 C CA . PRO A 1 414 ? 36.215 -23.934 -1.988 1.00 84.12 414 PRO A CA 1
ATOM 3187 C C . PRO A 1 414 ? 37.563 -24.481 -1.485 1.00 84.12 414 PRO A C 1
ATOM 3189 O O . PRO A 1 414 ? 38.609 -24.116 -2.027 1.00 84.12 414 PRO A O 1
ATOM 3192 N N . PRO A 1 415 ? 37.590 -25.406 -0.504 1.00 77.25 415 PRO A N 1
ATOM 3193 C CA . PRO A 1 415 ? 38.840 -25.922 0.070 1.00 77.25 415 PRO A CA 1
ATOM 3194 C C . PRO A 1 415 ? 39.779 -26.597 -0.934 1.00 77.25 415 PRO A C 1
ATOM 3196 O O . PRO A 1 415 ? 40.986 -26.635 -0.709 1.00 77.25 415 PRO A O 1
ATOM 3199 N N . ALA A 1 416 ? 39.238 -27.123 -2.037 1.00 78.56 416 ALA A N 1
ATOM 3200 C CA . ALA A 1 416 ? 40.025 -27.698 -3.126 1.00 78.56 416 ALA A CA 1
ATOM 3201 C C . ALA A 1 416 ? 40.872 -26.644 -3.866 1.00 78.56 416 ALA A C 1
ATOM 3203 O O . ALA A 1 416 ? 41.934 -26.972 -4.388 1.00 78.56 416 ALA A O 1
ATOM 3204 N N . GLU A 1 417 ? 40.422 -25.388 -3.878 1.00 77.56 417 GLU A N 1
ATOM 3205 C CA . GLU A 1 417 ? 41.062 -24.262 -4.565 1.00 77.56 417 GLU A CA 1
ATOM 3206 C C . GLU A 1 417 ? 41.846 -23.377 -3.583 1.00 77.56 417 GLU A C 1
ATOM 3208 O O . GLU A 1 417 ? 42.918 -22.869 -3.910 1.00 77.56 417 GLU A O 1
ATOM 3213 N N . ASN A 1 418 ? 41.358 -23.225 -2.344 1.00 80.00 418 ASN A N 1
ATOM 3214 C CA . ASN A 1 418 ? 41.996 -22.406 -1.312 1.00 80.00 418 ASN A CA 1
ATOM 3215 C C . ASN A 1 418 ? 41.925 -23.066 0.082 1.00 80.00 418 ASN A C 1
ATOM 3217 O O . ASN A 1 418 ? 41.201 -22.596 0.966 1.00 80.00 418 ASN A O 1
ATOM 3221 N N . PRO A 1 419 ? 42.718 -24.126 0.343 1.00 82.12 419 PRO A N 1
ATOM 3222 C CA . PRO A 1 419 ? 42.637 -24.909 1.586 1.00 82.12 419 PRO A CA 1
ATOM 3223 C C . PRO A 1 419 ? 42.959 -24.099 2.851 1.00 82.12 419 PRO A C 1
ATOM 3225 O O . PRO A 1 419 ? 42.608 -24.490 3.960 1.00 82.12 419 PRO A O 1
ATOM 3228 N N . ASN A 1 420 ? 43.616 -22.946 2.695 1.00 86.50 420 ASN A N 1
ATOM 3229 C CA . ASN A 1 420 ? 44.047 -22.085 3.793 1.00 86.50 420 ASN A CA 1
ATOM 3230 C C . ASN A 1 420 ? 43.151 -20.853 3.993 1.00 86.50 420 ASN A C 1
ATOM 3232 O O . ASN A 1 420 ? 43.525 -19.961 4.757 1.00 86.50 420 ASN A O 1
ATOM 3236 N N . TYR A 1 421 ? 41.992 -20.775 3.335 1.00 89.75 421 TYR A N 1
ATOM 3237 C CA . TYR A 1 421 ? 41.113 -19.611 3.424 1.00 89.75 421 TYR A CA 1
ATOM 3238 C C . TYR A 1 421 ? 40.611 -19.348 4.854 1.00 89.75 421 TYR A C 1
ATOM 3240 O O . TYR A 1 421 ? 40.875 -18.285 5.417 1.00 89.75 421 TYR A O 1
ATOM 3248 N N . LYS A 1 422 ? 39.986 -20.344 5.499 1.00 91.19 422 LYS A N 1
ATOM 3249 C CA . LYS A 1 422 ? 39.462 -20.217 6.874 1.00 91.19 422 LYS A CA 1
ATOM 3250 C C . LYS A 1 422 ? 40.550 -19.828 7.893 1.00 91.19 422 LYS A C 1
ATOM 3252 O O . LYS A 1 422 ? 40.343 -18.849 8.609 1.00 91.19 422 LYS A O 1
ATOM 3257 N N . PRO A 1 423 ? 41.734 -20.480 7.937 1.00 91.06 423 PRO A N 1
ATOM 3258 C CA . PRO A 1 423 ? 42.819 -20.051 8.826 1.00 91.06 423 PRO A CA 1
ATOM 3259 C C . PRO A 1 423 ? 43.352 -18.637 8.552 1.00 91.06 423 PRO A C 1
ATOM 3261 O O . PRO A 1 423 ? 43.852 -17.980 9.464 1.00 91.06 423 PRO A O 1
ATOM 3264 N N . LYS A 1 424 ? 43.298 -18.147 7.304 1.00 91.19 424 LYS A N 1
ATOM 3265 C CA . LYS A 1 424 ? 43.693 -16.767 6.974 1.00 91.19 424 LYS A CA 1
ATOM 3266 C C . LYS A 1 424 ? 42.676 -15.755 7.506 1.00 91.19 424 LYS A C 1
ATOM 3268 O O . LYS A 1 424 ? 43.093 -14.801 8.155 1.00 91.19 424 LYS A O 1
ATOM 3273 N N . VAL A 1 425 ? 41.377 -15.996 7.306 1.00 94.00 425 VAL A N 1
ATOM 3274 C CA . VAL A 1 425 ? 40.321 -15.120 7.845 1.00 94.00 425 VAL A CA 1
ATOM 3275 C C . VAL A 1 425 ? 40.324 -15.138 9.375 1.00 94.00 425 VAL A C 1
ATOM 3277 O O . VAL A 1 425 ? 40.246 -14.080 9.983 1.00 94.00 425 VAL A O 1
ATOM 3280 N N . MET A 1 426 ? 40.506 -16.302 10.010 1.00 91.81 426 MET A N 1
ATOM 3281 C CA . MET A 1 426 ? 40.565 -16.401 11.477 1.00 91.81 426 MET A CA 1
ATOM 3282 C C . MET A 1 426 ? 41.753 -15.649 12.089 1.00 91.81 426 MET A C 1
ATOM 3284 O O . MET A 1 426 ? 41.595 -15.013 13.124 1.00 91.81 426 MET A O 1
ATOM 3288 N N . ARG A 1 427 ? 42.922 -15.641 11.432 1.00 92.00 427 ARG A N 1
ATOM 3289 C CA . ARG A 1 427 ? 44.059 -14.821 11.887 1.00 92.00 427 ARG A CA 1
ATOM 3290 C C . ARG A 1 427 ? 43.765 -13.323 11.829 1.00 92.00 427 ARG A C 1
ATOM 3292 O O . ARG A 1 427 ? 44.193 -12.598 12.718 1.00 92.00 427 ARG A O 1
ATOM 3299 N N . LEU A 1 428 ? 43.054 -12.864 10.798 1.00 90.94 428 LEU A N 1
ATOM 3300 C CA . LEU A 1 428 ? 42.608 -11.469 10.707 1.00 90.94 428 LEU A CA 1
ATOM 3301 C C . LEU A 1 428 ? 41.499 -11.177 11.722 1.00 90.94 428 LEU A C 1
ATOM 3303 O O . LEU A 1 428 ? 41.485 -10.106 12.313 1.00 90.94 428 LEU A O 1
ATOM 3307 N N . TYR A 1 429 ? 40.633 -12.150 11.999 1.00 92.88 429 TYR A N 1
ATOM 3308 C CA . TYR A 1 429 ? 39.620 -12.029 13.039 1.00 92.88 429 TYR A CA 1
ATOM 3309 C C . TYR A 1 429 ? 40.227 -11.839 14.420 1.00 92.88 429 TYR A C 1
ATOM 3311 O O . TYR A 1 429 ? 39.778 -10.963 15.145 1.00 92.88 429 TYR A O 1
ATOM 3319 N N . ASP A 1 430 ? 41.288 -12.564 14.770 1.00 89.12 430 ASP A N 1
ATOM 3320 C CA . ASP A 1 430 ? 41.990 -12.329 16.035 1.00 89.12 430 ASP A CA 1
ATOM 3321 C C . ASP A 1 430 ? 42.622 -10.922 16.111 1.00 89.12 430 ASP A C 1
ATOM 3323 O O . ASP A 1 430 ? 42.767 -10.384 17.205 1.00 89.12 430 ASP A O 1
ATOM 3327 N N . GLN A 1 431 ? 42.952 -10.301 14.970 1.00 87.00 431 GLN A N 1
ATOM 3328 C CA . GLN A 1 431 ? 43.458 -8.921 14.902 1.00 87.00 431 GLN A CA 1
ATOM 3329 C C . GLN A 1 431 ? 42.346 -7.866 14.988 1.00 87.00 431 GLN A C 1
ATOM 3331 O O . GLN A 1 431 ? 42.549 -6.826 15.609 1.00 87.00 431 GLN A O 1
ATOM 3336 N N . PHE A 1 432 ? 41.187 -8.118 14.372 1.00 86.12 432 PHE A N 1
ATOM 3337 C CA . PHE A 1 432 ? 40.065 -7.175 14.311 1.00 86.12 432 PHE A CA 1
ATOM 3338 C C . PHE A 1 432 ? 38.971 -7.440 15.355 1.00 86.12 432 PHE A C 1
ATOM 3340 O O . PHE A 1 432 ? 37.990 -6.697 15.407 1.00 86.12 432 PHE A O 1
ATOM 3347 N N . ARG A 1 433 ? 39.095 -8.464 16.206 1.00 85.50 433 ARG A N 1
ATOM 3348 C CA . ARG A 1 433 ? 38.110 -8.744 17.259 1.00 85.50 433 ARG A CA 1
ATOM 3349 C C . ARG A 1 433 ? 38.010 -7.556 18.220 1.00 85.50 433 ARG A C 1
ATOM 3351 O O . ARG A 1 433 ? 39.012 -7.099 18.763 1.00 85.50 433 ARG A O 1
ATOM 3358 N N . GLY A 1 434 ? 36.790 -7.082 18.456 1.00 80.62 434 GLY A N 1
ATOM 3359 C CA . GLY A 1 434 ? 36.508 -5.912 19.283 1.00 80.62 434 GLY A CA 1
ATOM 3360 C C . GLY A 1 434 ? 36.545 -4.578 18.532 1.00 80.62 434 GLY A C 1
ATOM 3361 O O . GLY A 1 434 ? 36.320 -3.547 19.163 1.00 80.62 434 GLY A O 1
ATOM 3362 N N . THR A 1 435 ? 36.769 -4.572 17.210 1.00 83.81 435 THR A N 1
ATOM 3363 C CA . THR A 1 435 ? 36.807 -3.341 16.394 1.00 83.81 435 THR A CA 1
ATOM 3364 C C . THR A 1 435 ? 35.468 -2.604 16.407 1.00 83.81 435 THR A C 1
ATOM 3366 O O . THR A 1 435 ? 35.448 -1.375 16.449 1.00 83.81 435 THR A O 1
ATOM 3369 N N . PHE A 1 436 ? 34.351 -3.337 16.403 1.00 86.44 436 PHE A N 1
ATOM 3370 C CA . PHE A 1 436 ? 33.004 -2.754 16.363 1.00 86.44 436 PHE A CA 1
ATOM 3371 C C . PHE A 1 436 ? 32.245 -2.822 17.702 1.00 86.44 436 PHE A C 1
ATOM 3373 O O . PHE A 1 436 ? 31.058 -2.505 17.747 1.00 86.44 436 PHE A O 1
ATOM 3380 N N . GLY A 1 437 ? 32.940 -3.167 18.796 1.00 63.50 437 GLY A N 1
ATOM 3381 C CA . GLY A 1 437 ? 32.381 -3.282 20.149 1.00 63.50 437 GLY A CA 1
ATOM 3382 C C . GLY A 1 437 ? 31.649 -4.606 20.415 1.00 63.50 437 GLY A C 1
ATOM 3383 O O . GLY A 1 437 ? 31.065 -5.211 19.520 1.00 63.50 437 GLY A O 1
ATOM 3384 N N . ALA A 1 438 ? 31.683 -5.074 21.667 1.00 44.22 438 ALA A N 1
ATOM 3385 C CA . ALA A 1 438 ? 30.893 -6.226 22.106 1.00 44.22 438 ALA A CA 1
ATOM 3386 C C . ALA A 1 438 ? 29.429 -5.809 22.373 1.00 44.22 438 ALA A C 1
ATOM 3388 O O . ALA A 1 438 ? 29.208 -4.694 22.856 1.00 44.22 438 ALA A O 1
ATOM 3389 N N . PRO A 1 439 ? 28.425 -6.671 22.117 1.00 39.31 439 PRO A N 1
ATOM 3390 C CA . PRO A 1 439 ? 27.042 -6.360 22.464 1.00 39.31 439 PRO A CA 1
ATOM 3391 C C . PRO A 1 439 ? 26.877 -6.265 23.994 1.00 39.31 439 PRO A C 1
ATOM 3393 O O . PRO A 1 439 ? 27.562 -6.994 24.720 1.00 39.31 439 PRO A O 1
ATOM 3396 N N . PRO A 1 440 ? 25.923 -5.467 24.516 1.00 35.91 440 PRO A N 1
ATOM 3397 C CA . PRO A 1 440 ? 25.287 -5.845 25.768 1.00 35.91 440 PRO A CA 1
ATOM 3398 C C . PRO A 1 440 ? 24.657 -7.226 25.564 1.00 35.91 440 PRO A C 1
ATOM 3400 O O . PRO A 1 440 ? 24.037 -7.481 24.530 1.00 35.91 440 PRO A O 1
ATOM 3403 N N . ALA A 1 441 ? 24.856 -8.124 26.526 1.00 37.97 441 ALA A N 1
ATOM 3404 C CA . ALA A 1 441 ? 24.207 -9.425 26.525 1.00 37.97 441 ALA A CA 1
ATOM 3405 C C . ALA A 1 441 ? 22.686 -9.266 26.305 1.00 37.97 441 ALA A C 1
ATOM 3407 O O . ALA A 1 441 ? 22.058 -8.402 26.915 1.00 37.97 441 ALA A O 1
ATOM 3408 N N . ASP A 1 442 ? 22.142 -10.113 25.427 1.00 40.41 442 ASP A N 1
ATOM 3409 C CA . ASP A 1 442 ? 20.713 -10.352 25.181 1.00 40.41 442 ASP A CA 1
ATOM 3410 C C . ASP A 1 442 ? 19.896 -9.278 24.429 1.00 40.41 442 ASP A C 1
ATOM 3412 O O . ASP A 1 442 ? 18.874 -8.795 24.916 1.00 40.41 442 ASP A O 1
ATOM 3416 N N . ALA A 1 443 ? 20.239 -9.003 23.164 1.00 31.83 443 ALA A N 1
ATOM 3417 C CA . ALA A 1 443 ? 19.247 -8.541 22.183 1.00 31.83 443 ALA A CA 1
ATOM 3418 C C . ALA A 1 443 ? 18.888 -9.705 21.230 1.00 31.83 443 ALA A C 1
ATOM 3420 O O . ALA A 1 443 ? 19.738 -10.116 20.437 1.00 31.83 443 ALA A O 1
ATOM 3421 N N . PRO A 1 444 ? 17.678 -10.291 21.308 1.00 33.97 444 PRO A N 1
ATOM 3422 C CA . PRO A 1 444 ? 17.278 -11.373 20.410 1.00 33.97 444 PRO A CA 1
ATOM 3423 C C . PRO A 1 444 ? 17.168 -10.873 18.962 1.00 33.97 444 PRO A C 1
ATOM 3425 O O . PRO A 1 444 ? 16.734 -9.746 18.729 1.00 33.97 444 PRO A O 1
ATOM 3428 N N . ALA A 1 445 ? 17.543 -11.726 18.001 1.00 34.09 445 ALA A N 1
ATOM 3429 C CA . ALA A 1 445 ? 17.391 -11.472 16.567 1.00 34.09 445 ALA A CA 1
ATOM 3430 C C . ALA A 1 445 ? 15.956 -11.015 16.243 1.00 34.09 445 ALA A C 1
ATOM 3432 O O . ALA A 1 445 ? 14.988 -11.623 16.711 1.00 34.09 445 ALA A O 1
ATOM 3433 N N . GLU A 1 446 ? 15.815 -9.934 15.471 1.00 41.50 446 GLU A N 1
ATOM 3434 C CA . GLU A 1 446 ? 14.508 -9.398 15.092 1.00 41.50 446 GLU A CA 1
ATOM 3435 C C . GLU A 1 446 ? 13.807 -10.413 14.176 1.00 41.50 446 GLU A C 1
ATOM 3437 O O . GLU A 1 446 ? 14.281 -10.729 13.087 1.00 41.50 446 GLU A O 1
ATOM 3442 N N . ILE A 1 447 ? 12.705 -10.993 14.657 1.00 46.19 447 ILE A N 1
ATOM 3443 C CA . ILE A 1 447 ? 11.904 -11.958 13.897 1.00 46.19 447 ILE A CA 1
ATOM 3444 C C . ILE A 1 447 ? 11.325 -11.219 12.677 1.00 46.19 447 ILE A C 1
ATOM 3446 O O . ILE A 1 447 ? 10.696 -10.175 12.884 1.00 46.19 447 ILE A O 1
ATOM 3450 N N . PRO A 1 448 ? 11.499 -11.732 11.440 1.00 52.81 448 PRO A N 1
ATOM 3451 C CA . PRO A 1 448 ? 10.867 -11.165 10.252 1.00 52.81 448 PRO A CA 1
ATOM 3452 C C . PRO A 1 448 ? 9.364 -10.954 10.472 1.00 52.81 448 PRO A C 1
ATOM 3454 O O . PRO A 1 448 ? 8.680 -11.820 11.019 1.00 52.81 448 PRO A O 1
ATOM 3457 N N . SER A 1 449 ? 8.859 -9.793 10.071 1.00 58.91 449 SER A N 1
ATOM 3458 C CA . SER A 1 449 ? 7.433 -9.459 10.129 1.00 58.91 449 SER A CA 1
ATOM 3459 C C . SER A 1 449 ? 6.707 -9.846 8.847 1.00 58.91 449 SER A C 1
ATOM 3461 O O . SER A 1 449 ? 7.340 -9.990 7.806 1.00 58.91 449 SER A O 1
ATOM 3463 N N . ASP A 1 450 ? 5.378 -9.937 8.891 1.00 59.72 450 ASP A N 1
ATOM 3464 C CA . ASP A 1 450 ? 4.545 -10.250 7.721 1.00 59.72 450 ASP A CA 1
ATOM 3465 C C . ASP A 1 450 ? 4.784 -9.298 6.542 1.00 59.72 450 ASP A C 1
ATOM 3467 O O . ASP A 1 450 ? 4.817 -9.744 5.395 1.00 59.72 450 ASP A O 1
ATOM 3471 N N . GLU A 1 451 ? 5.037 -8.013 6.816 1.00 59.62 451 GLU A N 1
ATOM 3472 C CA . GLU A 1 451 ? 5.440 -7.018 5.812 1.00 59.62 451 GLU A CA 1
ATOM 3473 C C . GLU A 1 451 ? 6.705 -7.422 5.031 1.00 59.62 451 GLU A C 1
ATOM 3475 O O . GLU A 1 451 ? 6.808 -7.109 3.850 1.00 59.62 451 GLU A O 1
ATOM 3480 N N . ASP A 1 452 ? 7.640 -8.159 5.641 1.00 61.00 452 ASP A N 1
ATOM 3481 C CA . ASP A 1 452 ? 8.905 -8.557 5.004 1.00 61.00 452 ASP A CA 1
ATOM 3482 C C . ASP A 1 452 ? 8.744 -9.765 4.055 1.00 61.00 452 ASP A C 1
ATOM 3484 O O . ASP A 1 452 ? 9.616 -10.031 3.224 1.00 61.00 452 ASP A O 1
ATOM 3488 N N . PHE A 1 453 ? 7.629 -10.497 4.159 1.00 57.31 453 PHE A N 1
ATOM 3489 C CA . PHE A 1 453 ? 7.304 -11.638 3.294 1.00 57.31 453 PHE A CA 1
ATOM 3490 C C . PHE A 1 453 ? 6.390 -11.263 2.123 1.00 57.31 453 PHE A C 1
ATOM 3492 O O . PHE A 1 453 ? 6.198 -12.066 1.206 1.00 57.31 453 PHE A O 1
ATOM 3499 N N . TRP A 1 454 ? 5.806 -10.065 2.153 1.00 64.88 454 TRP A N 1
ATOM 3500 C CA . TRP A 1 454 ? 4.752 -9.669 1.231 1.00 64.88 454 TRP A CA 1
ATOM 3501 C C . TRP A 1 454 ? 5.264 -8.900 0.009 1.00 64.88 454 TRP A C 1
ATOM 3503 O O . TRP A 1 454 ? 6.149 -8.054 0.103 1.00 64.88 454 TRP A O 1
ATOM 3513 N N . VAL A 1 455 ? 4.647 -9.158 -1.148 1.00 63.97 455 VAL A N 1
ATOM 3514 C CA . VAL A 1 455 ? 4.819 -8.364 -2.370 1.00 63.97 455 VAL A CA 1
ATOM 3515 C C . VAL A 1 455 ? 3.441 -7.946 -2.868 1.00 63.97 455 VAL A C 1
ATOM 3517 O O . VAL A 1 455 ? 2.601 -8.802 -3.153 1.00 63.97 455 VAL A O 1
ATOM 3520 N N . ASP A 1 456 ? 3.228 -6.634 -2.983 1.00 73.25 456 ASP A N 1
ATOM 3521 C CA . ASP A 1 456 ? 2.005 -6.046 -3.538 1.00 73.25 456 ASP A CA 1
ATOM 3522 C C . ASP A 1 456 ? 1.716 -6.585 -4.936 1.00 73.25 456 ASP A C 1
ATOM 3524 O O . ASP A 1 456 ? 2.612 -6.636 -5.782 1.00 73.25 456 ASP A O 1
ATOM 3528 N N . ARG A 1 457 ? 0.454 -6.932 -5.192 1.00 70.12 457 ARG A N 1
ATOM 3529 C CA . ARG A 1 457 ? 0.019 -7.481 -6.479 1.00 70.12 457 ARG A CA 1
ATOM 3530 C C . ARG A 1 457 ? -1.139 -6.693 -7.061 1.00 70.12 457 ARG A C 1
ATOM 3532 O O . ARG A 1 457 ? -2.022 -6.246 -6.335 1.00 70.12 457 ARG A O 1
ATOM 3539 N N . SER A 1 458 ? -1.128 -6.548 -8.376 1.00 66.88 458 SER A N 1
ATOM 3540 C CA . SER A 1 458 ? -2.247 -6.063 -9.180 1.00 66.88 458 SER A CA 1
ATOM 3541 C C . SER A 1 458 ? -3.105 -7.230 -9.700 1.00 66.88 458 SER A C 1
ATOM 3543 O O . SER A 1 458 ? -2.644 -8.378 -9.706 1.00 66.88 458 SER A O 1
ATOM 3545 N N . PRO A 1 459 ? -4.340 -6.975 -10.169 1.00 59.25 459 PRO A N 1
ATOM 3546 C CA . PRO A 1 459 ? -5.124 -7.960 -10.909 1.00 59.25 459 PRO A CA 1
ATOM 3547 C C . PRO A 1 459 ? -4.355 -8.573 -12.089 1.00 59.25 459 PRO A C 1
ATOM 3549 O O . PRO A 1 459 ? -4.462 -9.772 -12.335 1.00 59.25 459 PRO A O 1
ATOM 3552 N N . GLU A 1 460 ? -3.534 -7.785 -12.786 1.00 63.00 460 GLU A N 1
ATOM 3553 C CA . GLU A 1 460 ? -2.699 -8.251 -13.893 1.00 63.00 460 GLU A CA 1
ATOM 3554 C C . GLU A 1 460 ? -1.597 -9.213 -13.427 1.00 63.00 460 GLU A C 1
ATOM 3556 O O . GLU A 1 460 ? -1.362 -10.223 -14.090 1.00 63.00 460 GLU A O 1
ATOM 3561 N N . ASP A 1 461 ? -0.966 -8.955 -12.275 1.00 60.31 461 ASP A N 1
ATOM 3562 C CA . ASP A 1 461 ? 0.017 -9.871 -11.673 1.00 60.31 461 ASP A CA 1
ATOM 3563 C C . ASP A 1 461 ? -0.629 -11.208 -11.298 1.00 60.31 461 ASP A C 1
ATOM 3565 O O . ASP A 1 461 ? -0.024 -12.272 -11.446 1.00 60.31 461 ASP A O 1
ATOM 3569 N N . GLU A 1 462 ? -1.879 -11.167 -10.835 1.00 64.12 462 GLU A N 1
ATOM 3570 C CA . GLU A 1 462 ? -2.630 -12.360 -10.467 1.00 64.12 462 GLU A CA 1
ATOM 3571 C C . GLU A 1 462 ? -3.049 -13.169 -11.703 1.00 64.12 462 GLU A C 1
ATOM 3573 O O . GLU A 1 462 ? -2.901 -14.392 -11.713 1.00 64.12 462 GLU A O 1
ATOM 3578 N N . ILE A 1 463 ? -3.480 -12.502 -12.780 1.00 63.31 463 ILE A N 1
ATOM 3579 C CA . ILE A 1 463 ? -3.756 -13.135 -14.080 1.00 63.31 463 ILE A CA 1
ATOM 3580 C C . ILE A 1 463 ? -2.472 -13.733 -14.668 1.00 63.31 463 ILE A C 1
ATOM 3582 O O . ILE A 1 463 ? -2.468 -14.881 -15.117 1.00 63.31 463 ILE A O 1
ATOM 3586 N N . ALA A 1 464 ? -1.360 -12.994 -14.626 1.00 63.56 464 ALA A N 1
ATOM 3587 C CA . ALA A 1 464 ? -0.064 -13.477 -15.083 1.00 63.56 464 ALA A CA 1
ATOM 3588 C C . ALA A 1 464 ? 0.359 -14.717 -14.290 1.00 63.56 464 ALA A C 1
ATOM 3590 O O . ALA A 1 464 ? 0.699 -15.733 -14.893 1.00 63.56 464 ALA A O 1
ATOM 3591 N N . ARG A 1 465 ? 0.244 -14.695 -12.957 1.00 63.19 465 ARG A N 1
ATOM 3592 C CA . ARG A 1 465 ? 0.520 -15.853 -12.098 1.00 63.19 465 ARG A CA 1
ATOM 3593 C C . ARG A 1 465 ? -0.358 -17.053 -12.455 1.00 63.19 465 ARG A C 1
ATOM 3595 O O . ARG A 1 465 ? 0.171 -18.151 -12.594 1.00 63.19 465 ARG A O 1
ATOM 3602 N N . GLN A 1 466 ? -1.660 -16.846 -12.654 1.00 60.31 466 GLN A N 1
ATOM 3603 C CA . GLN A 1 466 ? -2.592 -17.900 -13.070 1.00 60.31 466 GLN A CA 1
ATOM 3604 C C . GLN A 1 466 ? -2.237 -18.499 -14.438 1.00 60.31 466 GLN A C 1
ATOM 3606 O O . GLN A 1 466 ? -2.478 -19.680 -14.657 1.00 60.31 466 GLN A O 1
ATOM 3611 N N . SER A 1 467 ? -1.637 -17.717 -15.341 1.00 59.03 467 SER A N 1
ATOM 3612 C CA . SER A 1 467 ? -1.262 -18.182 -16.683 1.00 59.03 467 SER A CA 1
ATOM 3613 C C . SER A 1 467 ? -0.017 -19.081 -16.723 1.00 59.03 467 SER A C 1
ATOM 3615 O O . SER A 1 467 ? 0.133 -19.869 -17.656 1.00 59.03 467 SER A O 1
ATOM 3617 N N . VAL A 1 468 ? 0.865 -18.986 -15.718 1.00 62.19 468 VAL A N 1
ATOM 3618 C CA . VAL A 1 468 ? 2.085 -19.816 -15.581 1.00 62.19 468 VAL A CA 1
ATOM 3619 C C . VAL A 1 468 ? 1.931 -20.943 -14.555 1.00 62.19 468 VAL A C 1
ATOM 3621 O O . VAL A 1 468 ? 2.776 -21.837 -14.487 1.00 62.19 468 VAL A O 1
ATOM 3624 N N . GLU A 1 469 ? 0.878 -20.902 -13.739 1.00 62.06 469 GLU A N 1
ATOM 3625 C CA . GLU A 1 469 ? 0.561 -21.920 -12.740 1.00 62.06 469 GLU A CA 1
ATOM 3626 C C . GLU A 1 469 ? -0.053 -23.162 -13.408 1.00 62.06 469 GLU A C 1
ATOM 3628 O O . GLU A 1 469 ? -0.808 -23.069 -14.376 1.00 62.06 469 GLU A O 1
ATOM 3633 N N . SER A 1 470 ? 0.292 -24.359 -12.921 1.00 72.25 470 SER A N 1
ATOM 3634 C CA . SER A 1 470 ? -0.303 -25.583 -13.462 1.00 72.25 470 SER A CA 1
ATOM 3635 C C . SER A 1 470 ? -1.797 -25.622 -13.144 1.00 72.25 470 SER A C 1
ATOM 3637 O O . SER A 1 470 ? -2.224 -25.206 -12.069 1.00 72.25 470 SER A O 1
ATOM 3639 N N . MET A 1 471 ? -2.597 -26.195 -14.043 1.00 67.62 471 MET A N 1
ATOM 3640 C CA . MET A 1 471 ? -4.052 -26.260 -13.866 1.00 67.62 471 MET A CA 1
ATOM 3641 C C . MET A 1 471 ? -4.462 -26.953 -12.552 1.00 67.62 471 MET A C 1
ATOM 3643 O O . MET A 1 471 ? -5.440 -26.559 -11.921 1.00 67.62 471 MET A O 1
ATOM 3647 N N . ASP A 1 472 ? -3.680 -27.933 -12.092 1.00 63.25 472 ASP A N 1
ATOM 3648 C CA . ASP A 1 472 ? -3.886 -28.615 -10.808 1.00 63.25 472 ASP A CA 1
ATOM 3649 C C . ASP A 1 472 ? -3.584 -27.708 -9.597 1.00 63.25 472 ASP A C 1
ATOM 3651 O O . ASP A 1 472 ? -4.355 -27.660 -8.631 1.00 63.25 472 ASP A O 1
ATOM 3655 N N . ALA A 1 473 ? -2.512 -26.911 -9.671 1.00 66.62 473 ALA A N 1
ATOM 3656 C CA . ALA A 1 473 ? -2.180 -25.923 -8.648 1.00 66.62 473 ALA A CA 1
ATOM 3657 C C . ALA A 1 473 ? -3.225 -24.794 -8.597 1.00 66.62 473 ALA A C 1
ATOM 3659 O O . ALA A 1 473 ? -3.704 -24.456 -7.510 1.00 66.62 473 ALA A O 1
ATOM 3660 N N . THR A 1 474 ? -3.681 -24.298 -9.753 1.00 66.06 474 THR A N 1
ATOM 3661 C CA . THR A 1 474 ? -4.745 -23.288 -9.853 1.00 66.06 474 THR A CA 1
ATOM 3662 C C . THR A 1 474 ? -6.054 -23.779 -9.231 1.00 66.06 474 THR A C 1
ATOM 3664 O O . THR A 1 474 ? -6.643 -23.079 -8.404 1.00 66.06 474 THR A O 1
ATOM 3667 N N . VAL A 1 475 ? -6.503 -24.997 -9.564 1.00 66.56 475 VAL A N 1
ATOM 3668 C CA . VAL A 1 475 ? -7.733 -25.586 -9.001 1.00 66.56 475 VAL A CA 1
ATOM 3669 C C . VAL A 1 475 ? -7.603 -25.792 -7.492 1.00 66.56 475 VAL A C 1
ATOM 3671 O O . VAL A 1 475 ? -8.528 -25.473 -6.742 1.00 66.56 475 VAL A O 1
ATOM 3674 N N . THR A 1 476 ? -6.455 -26.277 -7.020 1.00 72.06 476 THR A N 1
ATOM 3675 C CA . THR A 1 476 ? -6.197 -26.488 -5.588 1.00 72.06 476 THR A CA 1
ATOM 3676 C C . THR A 1 476 ? -6.206 -25.174 -4.806 1.00 72.06 476 THR A C 1
ATOM 3678 O O . THR A 1 476 ? -6.763 -25.100 -3.708 1.00 72.06 476 THR A O 1
ATOM 3681 N N . ARG A 1 477 ? -5.620 -24.114 -5.369 1.00 72.75 477 ARG A N 1
ATOM 3682 C CA . ARG A 1 477 ? -5.601 -22.774 -4.775 1.00 72.75 477 ARG A CA 1
ATOM 3683 C C . ARG A 1 477 ? -6.995 -22.152 -4.733 1.00 72.75 477 ARG A C 1
ATOM 3685 O O . ARG A 1 477 ? -7.414 -21.701 -3.669 1.00 72.75 477 ARG A O 1
ATOM 3692 N N . ALA A 1 478 ? -7.722 -22.181 -5.851 1.00 69.25 478 ALA A N 1
ATOM 3693 C CA . ALA A 1 478 ? -9.082 -21.653 -5.942 1.00 69.25 478 ALA A CA 1
ATOM 3694 C C . ALA A 1 478 ? -10.028 -22.360 -4.959 1.00 69.25 478 ALA A C 1
ATOM 3696 O O . ALA A 1 478 ? -10.783 -21.698 -4.248 1.00 69.25 478 ALA A O 1
ATOM 3697 N N . ARG A 1 479 ? -9.922 -23.692 -4.835 1.00 74.38 479 ARG A N 1
ATOM 3698 C CA . ARG A 1 479 ? -10.677 -24.465 -3.838 1.00 74.38 479 ARG A CA 1
ATOM 3699 C C . ARG A 1 479 ? -10.389 -23.989 -2.416 1.00 74.38 479 ARG A C 1
ATOM 3701 O O . ARG A 1 479 ? -11.331 -23.682 -1.698 1.00 74.38 479 ARG A O 1
ATOM 3708 N N . SER A 1 480 ? -9.123 -23.856 -2.019 1.00 76.44 480 SER A N 1
ATOM 3709 C CA . SER A 1 480 ? -8.799 -23.410 -0.655 1.00 76.44 480 SER A CA 1
ATOM 3710 C C . SER A 1 480 ? -9.155 -21.954 -0.363 1.00 76.44 480 SER A C 1
ATOM 3712 O O . SER A 1 480 ? -9.541 -21.652 0.759 1.00 76.44 480 SER A O 1
ATOM 3714 N N . GLN A 1 481 ? -9.070 -21.049 -1.338 1.00 81.50 481 GLN A N 1
ATOM 3715 C CA . GLN A 1 481 ? -9.514 -19.664 -1.138 1.00 81.50 481 GLN A CA 1
ATOM 3716 C C . GLN A 1 481 ? -11.043 -19.559 -1.049 1.00 81.50 481 GLN A C 1
ATOM 3718 O O . GLN A 1 481 ? -11.557 -18.757 -0.273 1.00 81.50 481 GLN A O 1
ATOM 3723 N N . SER A 1 482 ? -11.779 -20.392 -1.793 1.00 80.88 482 SER A N 1
ATOM 3724 C CA . SER A 1 482 ? -13.247 -20.422 -1.738 1.00 80.88 482 SER A CA 1
ATOM 3725 C C . SER A 1 482 ? -13.805 -20.941 -0.409 1.00 80.88 482 SER A C 1
ATOM 3727 O O . SER A 1 482 ? -14.949 -20.650 -0.077 1.00 80.88 482 SER A O 1
ATOM 3729 N N . THR A 1 483 ? -13.001 -21.689 0.356 1.00 85.94 483 THR A N 1
ATOM 3730 C CA . THR A 1 483 ? -13.370 -22.209 1.681 1.00 85.94 483 THR A CA 1
ATOM 3731 C C . THR A 1 483 ? -13.023 -21.267 2.830 1.00 85.94 483 THR A C 1
ATOM 3733 O O . THR A 1 483 ? -13.371 -21.572 3.964 1.00 85.94 483 THR A O 1
ATOM 3736 N N . VAL A 1 484 ? -12.330 -20.152 2.570 1.00 90.94 484 VAL A N 1
ATOM 3737 C CA . VAL A 1 484 ? -12.099 -19.123 3.593 1.00 90.94 484 VAL A CA 1
ATOM 3738 C C . VAL A 1 484 ? -13.434 -18.481 3.943 1.00 90.94 484 VAL A C 1
ATOM 3740 O O . VAL A 1 484 ? -14.166 -18.031 3.059 1.00 90.94 484 VAL A O 1
ATOM 3743 N N . SER A 1 485 ? -13.744 -18.426 5.234 1.00 91.12 485 SER A N 1
ATOM 3744 C CA . SER A 1 485 ? -15.012 -17.900 5.730 1.00 91.12 485 SER A CA 1
ATOM 3745 C C . SER A 1 485 ? -14.816 -16.898 6.854 1.00 91.12 485 SER A C 1
ATOM 3747 O O . SER A 1 485 ? -13.780 -16.843 7.510 1.00 91.12 485 SER A O 1
ATOM 3749 N N . TRP A 1 486 ? -15.844 -16.082 7.069 1.00 94.31 486 TRP A N 1
ATOM 3750 C CA . TRP A 1 486 ? -15.932 -15.235 8.248 1.00 94.31 486 TRP A CA 1
ATOM 3751 C C . TRP A 1 486 ? -16.615 -15.993 9.381 1.00 94.31 486 TRP A C 1
ATOM 3753 O O . TRP A 1 486 ? -17.610 -16.683 9.148 1.00 94.31 486 TRP A O 1
ATOM 3763 N N . ALA A 1 487 ? -16.090 -15.846 10.597 1.00 93.31 487 ALA A N 1
ATOM 3764 C CA . ALA A 1 487 ? -16.652 -16.487 11.776 1.00 93.31 487 ALA A CA 1
ATOM 3765 C C . ALA A 1 487 ? -18.088 -16.026 12.033 1.00 93.31 487 ALA A C 1
ATOM 3767 O O . ALA A 1 487 ? -18.474 -14.897 11.719 1.00 93.31 487 ALA A O 1
ATOM 3768 N N . ARG A 1 488 ? -18.874 -16.890 12.680 1.00 92.06 488 ARG A N 1
ATOM 3769 C CA . ARG A 1 488 ? -20.160 -16.476 13.249 1.00 92.06 488 ARG A CA 1
ATOM 3770 C C . ARG A 1 488 ? -19.919 -15.392 14.293 1.00 92.06 488 ARG A C 1
ATOM 3772 O O . ARG A 1 488 ? -18.921 -15.435 15.008 1.00 92.06 488 ARG A O 1
ATOM 3779 N N . ASP A 1 489 ? -20.864 -14.474 14.447 1.00 92.56 489 ASP A N 1
ATOM 3780 C CA . ASP A 1 489 ? -20.691 -13.330 15.348 1.00 92.56 489 ASP A CA 1
ATOM 3781 C C . ASP A 1 489 ? -20.378 -13.744 16.788 1.00 92.56 489 ASP A C 1
ATOM 3783 O O . ASP A 1 489 ? -19.514 -13.147 17.417 1.00 92.56 489 ASP A O 1
ATOM 3787 N N . ALA A 1 490 ? -20.998 -14.823 17.275 1.00 90.81 490 ALA A N 1
ATOM 3788 C CA . ALA A 1 490 ? -20.759 -15.371 18.612 1.00 90.81 490 ALA A CA 1
ATOM 3789 C C . ALA A 1 490 ? -19.345 -15.953 18.820 1.00 90.81 490 ALA A C 1
ATOM 3791 O O . ALA A 1 490 ? -18.899 -16.095 19.959 1.00 90.81 490 ALA A O 1
ATOM 3792 N N . ASP A 1 491 ? -18.646 -16.307 17.741 1.00 91.56 491 ASP A N 1
ATOM 3793 C CA . ASP A 1 491 ? -17.294 -16.869 17.782 1.00 91.56 491 ASP A CA 1
ATOM 3794 C C . ASP A 1 491 ? -16.227 -15.835 17.368 1.00 91.56 491 ASP A C 1
ATOM 3796 O O . ASP A 1 491 ? -15.047 -16.002 17.694 1.00 91.56 491 ASP A O 1
ATOM 3800 N N . CYS A 1 492 ? -16.635 -14.743 16.713 1.00 91.44 492 CYS A N 1
ATOM 3801 C CA . CYS A 1 492 ? -15.767 -13.696 16.185 1.00 91.44 492 CYS A CA 1
ATOM 3802 C C . CYS A 1 492 ? -15.334 -12.679 17.254 1.00 91.44 492 CYS A C 1
ATOM 3804 O O . CYS A 1 492 ? -16.169 -12.088 17.941 1.00 91.44 492 CYS A O 1
ATOM 3806 N N . CYS A 1 493 ? -14.030 -12.379 17.313 1.00 90.69 493 CYS A N 1
ATOM 3807 C CA . CYS A 1 493 ? -13.464 -11.381 18.233 1.00 90.69 493 CYS A CA 1
ATOM 3808 C C . CYS A 1 493 ? -14.069 -9.974 18.087 1.00 90.69 493 CYS A C 1
ATOM 3810 O O . CYS A 1 493 ? -14.038 -9.206 19.039 1.00 90.69 493 CYS A O 1
ATOM 3812 N N . ASP A 1 494 ? -14.584 -9.627 16.907 1.00 92.06 494 ASP A N 1
ATOM 3813 C CA . ASP A 1 494 ? -15.094 -8.284 16.611 1.00 92.06 494 ASP A CA 1
ATOM 3814 C C . ASP A 1 494 ? -16.587 -8.097 16.933 1.00 92.06 494 ASP A C 1
ATOM 3816 O O . ASP A 1 494 ? -17.064 -6.965 16.969 1.00 92.06 494 ASP A O 1
ATOM 3820 N N . TYR A 1 495 ? -17.342 -9.186 17.133 1.00 93.00 495 TYR A N 1
ATOM 3821 C CA . TYR A 1 495 ? -18.804 -9.122 17.292 1.00 93.00 495 TYR A CA 1
ATOM 3822 C C . TYR A 1 495 ? -19.309 -9.805 18.565 1.00 93.00 495 TYR A C 1
ATOM 3824 O O . TYR A 1 495 ? -20.288 -9.338 19.144 1.00 93.00 495 TYR A O 1
ATOM 3832 N N . ALA A 1 496 ? -18.638 -10.852 19.060 1.00 91.88 496 ALA A N 1
ATOM 3833 C CA . ALA A 1 496 ? -19.120 -11.633 20.204 1.00 91.88 496 ALA A CA 1
ATOM 3834 C C . ALA A 1 496 ? -19.346 -10.760 21.451 1.00 91.88 496 ALA A C 1
ATOM 3836 O O . ALA A 1 496 ? -20.341 -10.900 22.162 1.00 91.88 496 ALA A O 1
ATOM 3837 N N . HIS A 1 497 ? -18.457 -9.788 21.669 1.00 91.88 497 HIS A N 1
ATOM 3838 C CA . HIS A 1 497 ? -18.502 -8.852 22.792 1.00 91.88 497 HIS A CA 1
ATOM 3839 C C . HIS A 1 497 ? -19.643 -7.819 22.712 1.00 91.88 497 HIS A C 1
ATOM 3841 O O . HIS A 1 497 ? -19.857 -7.055 23.659 1.00 91.88 497 HIS A O 1
ATOM 3847 N N . LEU A 1 498 ? -20.354 -7.735 21.583 1.00 90.56 498 LEU A N 1
ATOM 3848 C CA . LEU A 1 498 ? -21.489 -6.832 21.410 1.00 90.56 498 LEU A CA 1
ATOM 3849 C C . LEU A 1 498 ? -22.769 -7.396 22.033 1.00 90.56 498 LEU A C 1
ATOM 3851 O O . LEU A 1 498 ? -23.668 -6.619 22.347 1.00 90.56 498 LEU A O 1
ATOM 3855 N N . GLY A 1 499 ? -22.845 -8.719 22.231 1.00 76.81 499 GLY A N 1
ATOM 3856 C CA . GLY A 1 499 ? -23.976 -9.393 22.879 1.00 76.81 499 GLY A CA 1
ATOM 3857 C C . GLY A 1 499 ? -25.320 -9.228 22.158 1.00 76.81 499 GLY A C 1
ATOM 3858 O O . GLY A 1 499 ? -26.357 -9.567 22.725 1.00 76.81 499 GLY A O 1
ATOM 3859 N N . ALA A 1 500 ? -25.314 -8.694 20.935 1.00 67.06 500 ALA A N 1
ATOM 3860 C CA . ALA A 1 500 ? -26.502 -8.437 20.141 1.00 67.06 500 ALA A CA 1
ATOM 3861 C C . ALA A 1 500 ? -26.442 -9.257 18.856 1.00 67.06 500 ALA A C 1
ATOM 3863 O O . ALA A 1 500 ? -25.488 -9.146 18.089 1.00 67.06 500 ALA A O 1
ATOM 3864 N N . ASP A 1 501 ? -27.491 -10.034 18.614 1.00 71.50 501 ASP A N 1
ATOM 3865 C CA . ASP A 1 501 ? -27.720 -10.711 17.340 1.00 71.50 501 ASP A CA 1
ATOM 3866 C C . ASP A 1 501 ? -28.342 -9.704 16.360 1.00 71.50 501 ASP A C 1
ATOM 3868 O O . ASP A 1 501 ? -29.542 -9.725 16.077 1.00 71.50 501 ASP A O 1
ATOM 3872 N N . LEU A 1 502 ? -27.549 -8.699 15.966 1.00 83.62 502 LEU A N 1
ATOM 3873 C CA . LEU A 1 502 ? -28.012 -7.671 15.040 1.00 83.62 502 LEU A CA 1
ATOM 3874 C C . LEU A 1 502 ? -28.187 -8.287 13.649 1.00 83.62 502 LEU A C 1
ATOM 3876 O O . LEU A 1 502 ? -27.233 -8.850 13.108 1.00 83.62 502 LEU A O 1
ATOM 3880 N N . PRO A 1 503 ? -29.367 -8.134 13.020 1.00 87.62 503 PRO A N 1
ATOM 3881 C CA . PRO A 1 503 ? -29.560 -8.596 11.660 1.00 87.62 503 PRO A CA 1
ATOM 3882 C C . PRO A 1 503 ? -28.522 -7.997 10.708 1.00 87.62 503 PRO A C 1
ATOM 3884 O O . PRO A 1 503 ? -28.262 -6.791 10.699 1.00 87.62 503 PRO A O 1
ATOM 3887 N N . VAL A 1 504 ? -27.955 -8.847 9.859 1.00 92.44 504 VAL A N 1
ATOM 3888 C CA . VAL A 1 504 ? -27.079 -8.414 8.771 1.00 92.44 504 VAL A CA 1
ATOM 3889 C C . VAL A 1 504 ? -27.917 -7.737 7.683 1.00 92.44 504 VAL A C 1
ATOM 3891 O O . VAL A 1 504 ? -28.967 -8.242 7.285 1.00 92.44 504 VAL A O 1
ATOM 3894 N N . GLY A 1 505 ? -27.433 -6.616 7.147 1.00 93.56 505 GLY A N 1
ATOM 3895 C CA . GLY A 1 505 ? -28.069 -5.893 6.045 1.00 93.56 505 GLY A CA 1
ATOM 3896 C C . GLY A 1 505 ? -28.923 -4.698 6.471 1.00 93.56 505 GLY A C 1
ATOM 3897 O O . GLY A 1 505 ? -29.569 -4.085 5.617 1.00 93.56 505 GLY A O 1
ATOM 3898 N N . MET A 1 506 ? -28.906 -4.333 7.752 1.00 96.56 506 MET A N 1
ATOM 3899 C CA . MET A 1 506 ? -29.537 -3.121 8.260 1.00 96.56 506 MET A CA 1
ATOM 3900 C C . MET A 1 506 ? -28.827 -1.878 7.727 1.00 96.56 506 MET A C 1
ATOM 3902 O O . MET A 1 506 ? -27.605 -1.754 7.810 1.00 96.56 506 MET A O 1
ATOM 3906 N N . GLN A 1 507 ? -29.613 -0.947 7.185 1.00 98.06 507 GLN A N 1
ATOM 3907 C CA . GLN A 1 507 ? -29.128 0.353 6.733 1.00 98.06 507 GLN A CA 1
ATOM 3908 C C . GLN A 1 507 ? -29.317 1.402 7.824 1.00 98.06 507 GLN A C 1
ATOM 3910 O O . GLN A 1 507 ? -30.363 1.443 8.474 1.00 98.06 507 GLN A O 1
ATOM 3915 N N . PHE A 1 508 ? -28.331 2.273 7.999 1.00 98.00 508 PHE A N 1
ATOM 3916 C CA . PHE A 1 508 ? -28.349 3.302 9.030 1.00 98.00 508 PHE A CA 1
ATOM 3917 C C . PHE A 1 508 ? -27.588 4.557 8.585 1.00 98.00 508 PHE A C 1
ATOM 3919 O O . PHE A 1 508 ? -26.613 4.453 7.835 1.00 98.00 508 PHE A O 1
ATOM 3926 N N . PRO A 1 509 ? -28.017 5.751 9.033 1.00 98.25 509 PRO A N 1
ATOM 3927 C CA . PRO A 1 509 ? -27.247 6.970 8.834 1.00 98.25 509 PRO A CA 1
ATOM 3928 C C . PRO A 1 509 ? -26.019 6.958 9.744 1.00 98.25 509 PRO A C 1
ATOM 3930 O O . PRO A 1 509 ? -26.110 6.605 10.918 1.00 98.25 509 PRO A O 1
ATOM 3933 N N . PHE A 1 510 ? -24.883 7.376 9.216 1.00 98.56 510 PHE A N 1
ATOM 3934 C CA . PHE A 1 510 ? -23.606 7.441 9.904 1.00 98.56 510 PHE A CA 1
ATOM 3935 C C . PHE A 1 510 ? -23.070 8.865 9.859 1.00 98.56 510 PHE A C 1
ATOM 3937 O O . PHE A 1 510 ? -22.957 9.451 8.781 1.00 98.56 510 PHE A O 1
ATOM 3944 N N . THR A 1 511 ? -22.721 9.404 11.024 1.00 98.50 511 THR A N 1
ATOM 3945 C CA . THR A 1 511 ? -22.186 10.762 11.167 1.00 98.50 511 THR A CA 1
ATOM 3946 C C . THR A 1 511 ? -20.956 10.792 12.074 1.00 98.50 511 THR A C 1
ATOM 3948 O O . THR A 1 511 ? -20.642 9.825 12.772 1.00 98.50 511 THR A O 1
ATOM 3951 N N . ALA A 1 512 ? -20.266 11.936 12.111 1.00 98.19 512 ALA A N 1
ATOM 3952 C CA . ALA A 1 512 ? -19.155 12.170 13.036 1.00 98.19 512 ALA A CA 1
ATOM 3953 C C . ALA A 1 512 ? -19.542 11.949 14.514 1.00 98.19 512 ALA A C 1
ATOM 3955 O O . ALA A 1 512 ? -18.748 11.409 15.280 1.00 98.19 512 ALA A O 1
ATOM 3956 N N . ALA A 1 513 ? -20.779 12.283 14.901 1.00 97.44 513 ALA A N 1
ATOM 3957 C CA . ALA A 1 513 ? -21.264 12.116 16.273 1.00 97.44 513 ALA A CA 1
ATOM 3958 C C . ALA A 1 513 ? -21.302 10.641 16.722 1.00 97.44 513 ALA A C 1
ATOM 3960 O O . ALA A 1 513 ? -21.121 10.349 17.905 1.00 97.44 513 ALA A O 1
ATOM 3961 N N . ASP A 1 514 ? -21.497 9.703 15.788 1.00 98.06 514 ASP A N 1
ATOM 3962 C CA . ASP A 1 514 ? -21.452 8.266 16.082 1.00 98.06 514 ASP A CA 1
ATOM 3963 C C . ASP A 1 514 ? -20.017 7.829 16.431 1.00 98.06 514 ASP A C 1
ATOM 3965 O O . ASP A 1 514 ? -19.801 7.081 17.388 1.00 98.06 514 ASP A O 1
ATOM 3969 N N . ILE A 1 515 ? -19.021 8.360 15.708 1.00 98.06 515 ILE A N 1
ATOM 3970 C CA . ILE A 1 515 ? -17.595 8.136 15.989 1.00 98.06 515 ILE A CA 1
ATOM 3971 C C . ILE A 1 515 ? -17.216 8.744 17.341 1.00 98.06 515 ILE A C 1
ATOM 3973 O O . ILE A 1 515 ? -16.547 8.088 18.137 1.00 98.06 515 ILE A O 1
ATOM 3977 N N . GLU A 1 516 ? -17.653 9.972 17.628 1.00 97.50 516 GLU A N 1
ATOM 3978 C CA . GLU A 1 516 ? -17.385 10.656 18.900 1.00 97.50 516 GLU A CA 1
ATOM 3979 C C . GLU A 1 516 ? -17.923 9.868 20.093 1.00 97.50 516 GLU A C 1
ATOM 3981 O O . GLU A 1 516 ? -17.201 9.642 21.069 1.00 97.50 516 GLU A O 1
ATOM 3986 N N . MET A 1 517 ? -19.168 9.396 19.989 1.00 97.00 517 MET A N 1
ATOM 3987 C CA . MET A 1 517 ? -19.791 8.564 21.011 1.00 97.00 517 MET A CA 1
ATOM 3988 C C . MET A 1 517 ? -18.985 7.284 21.244 1.00 97.00 517 MET A C 1
ATOM 3990 O O . MET A 1 517 ? -18.690 6.942 22.390 1.00 97.00 517 MET A O 1
ATOM 3994 N N . LEU A 1 518 ? -18.581 6.595 20.173 1.00 97.88 518 LEU A N 1
ATOM 3995 C CA . LEU A 1 518 ? -17.776 5.381 20.283 1.00 97.88 518 LEU A CA 1
ATOM 3996 C C . LEU A 1 518 ? -16.390 5.663 20.865 1.00 97.88 518 LEU A C 1
ATOM 3998 O O . LEU A 1 518 ? -15.953 4.908 21.729 1.00 97.88 518 LEU A O 1
ATOM 4002 N N . CYS A 1 519 ? -15.726 6.758 20.493 1.00 98.31 519 CYS A N 1
ATOM 4003 C CA . CYS A 1 519 ? -14.456 7.153 21.108 1.00 98.31 519 CYS A CA 1
ATOM 4004 C C . CYS A 1 519 ? -14.600 7.348 22.624 1.00 98.31 519 CYS A C 1
ATOM 4006 O O . CYS A 1 519 ? -13.777 6.844 23.384 1.00 98.31 519 CYS A O 1
ATOM 4008 N N . ALA A 1 520 ? -15.675 8.002 23.075 1.00 97.06 520 ALA A N 1
ATOM 4009 C CA . ALA A 1 520 ? -15.949 8.223 24.496 1.00 97.06 520 ALA A CA 1
ATOM 4010 C C . ALA A 1 520 ? -16.350 6.944 25.260 1.00 97.06 520 ALA A C 1
ATOM 4012 O O . ALA A 1 520 ? -16.071 6.811 26.454 1.00 97.06 520 ALA A O 1
ATOM 4013 N N . LEU A 1 521 ? -17.012 5.990 24.600 1.00 96.88 521 LEU A N 1
ATOM 4014 C CA . LEU A 1 521 ? -17.333 4.680 25.182 1.00 96.88 521 LEU A CA 1
ATOM 4015 C C . LEU A 1 521 ? -16.107 3.761 25.284 1.00 96.88 521 LEU A C 1
ATOM 4017 O O . LEU A 1 521 ? -16.122 2.821 26.080 1.00 96.88 521 LEU A O 1
ATOM 4021 N N . ASN A 1 522 ? -15.069 4.043 24.497 1.00 98.25 522 ASN A N 1
ATOM 4022 C CA . ASN A 1 522 ? -13.835 3.267 24.429 1.00 98.25 522 ASN A CA 1
ATOM 4023 C C . ASN A 1 522 ? -12.636 3.903 25.135 1.00 98.25 522 ASN A C 1
ATOM 4025 O O . ASN A 1 522 ? -11.550 3.330 25.124 1.00 98.25 522 ASN A O 1
ATOM 4029 N N . ASP A 1 523 ? -12.807 5.093 25.705 1.00 98.06 523 ASP A N 1
ATOM 4030 C CA . ASP A 1 523 ? -11.719 5.898 26.265 1.00 98.06 523 ASP A CA 1
ATOM 4031 C C . ASP A 1 523 ? -10.571 6.125 25.273 1.00 98.06 523 ASP A C 1
ATOM 4033 O O . ASP A 1 523 ? -9.393 6.082 25.621 1.00 98.06 523 ASP A O 1
ATOM 4037 N N . PHE A 1 524 ? -10.915 6.345 24.004 1.00 98.56 524 PHE A N 1
ATOM 4038 C CA . PHE A 1 524 ? -9.932 6.612 22.965 1.00 98.56 524 PHE A CA 1
ATOM 4039 C C . PHE A 1 524 ? -9.464 8.075 23.018 1.00 98.56 524 PHE A C 1
ATOM 4041 O O . PHE A 1 524 ? -10.294 8.983 22.887 1.00 98.56 524 PHE A O 1
ATOM 4048 N N . PRO A 1 525 ? -8.148 8.339 23.143 1.00 97.75 525 PRO A N 1
ATOM 4049 C CA . PRO A 1 525 ? -7.580 9.683 23.264 1.00 97.75 525 PRO A CA 1
ATOM 4050 C C . PRO A 1 525 ? -7.509 10.414 21.909 1.00 97.75 525 PRO A C 1
ATOM 4052 O O . PRO A 1 525 ? -6.471 10.926 21.498 1.00 97.75 525 PRO A O 1
ATOM 4055 N N . VAL A 1 526 ? -8.628 10.516 21.184 1.00 96.81 526 VAL A N 1
ATOM 4056 C CA . VAL A 1 526 ? -8.669 11.131 19.838 1.00 96.81 526 VAL A CA 1
ATOM 4057 C C . VAL A 1 526 ? -8.338 12.629 19.818 1.00 96.81 526 VAL A C 1
ATOM 4059 O O . VAL A 1 526 ? -8.114 13.204 18.753 1.00 96.81 526 VAL A O 1
ATOM 4062 N N . GLY A 1 527 ? -8.259 13.262 20.994 1.00 95.56 527 GLY A N 1
ATOM 4063 C CA . GLY A 1 527 ? -7.714 14.607 21.173 1.00 95.56 527 GLY A CA 1
ATOM 4064 C C . GLY A 1 527 ? -6.252 14.742 20.732 1.00 95.56 527 GLY A C 1
ATOM 4065 O O . GLY A 1 527 ? -5.882 15.803 20.234 1.00 95.56 527 GLY A O 1
ATOM 4066 N N . GLU A 1 528 ? -5.455 13.670 20.825 1.00 94.69 528 GLU A N 1
ATOM 4067 C CA . GLU A 1 528 ? -4.040 13.649 20.416 1.00 94.69 528 GLU A CA 1
ATOM 4068 C C . GLU A 1 528 ? -3.829 13.974 18.932 1.00 94.69 528 GLU A C 1
ATOM 4070 O O . GLU A 1 528 ? -2.757 14.435 18.550 1.00 94.69 528 GLU A O 1
ATOM 4075 N N . ALA A 1 529 ? -4.845 13.767 18.088 1.00 94.62 529 ALA A N 1
ATOM 4076 C CA . ALA A 1 529 ? -4.756 14.087 16.666 1.00 94.62 529 ALA A CA 1
ATOM 4077 C C . ALA A 1 529 ? -4.615 15.600 16.400 1.00 94.62 529 ALA A C 1
ATOM 4079 O O . ALA A 1 529 ? -4.146 15.999 15.332 1.00 94.62 529 ALA A O 1
ATOM 4080 N N . GLY A 1 530 ? -5.005 16.454 17.356 1.00 94.62 530 GLY A N 1
ATOM 4081 C CA . GLY A 1 530 ? -4.965 17.906 17.199 1.00 94.62 530 GLY A CA 1
ATOM 4082 C C . GLY A 1 530 ? -5.773 18.371 15.983 1.00 94.62 530 GLY A C 1
ATOM 4083 O O . GLY A 1 530 ? -6.985 18.167 15.921 1.00 94.62 530 GLY A O 1
ATOM 4084 N N . VAL A 1 531 ? -5.091 19.013 15.030 1.00 92.81 531 VAL A N 1
ATOM 4085 C CA . VAL A 1 531 ? -5.659 19.480 13.749 1.00 92.81 531 VAL A CA 1
ATOM 4086 C C . VAL A 1 531 ? -5.646 18.406 12.656 1.00 92.81 531 VAL A C 1
ATOM 4088 O O . VAL A 1 531 ? -6.293 18.574 11.626 1.00 92.81 531 VAL A O 1
ATOM 4091 N N . THR A 1 532 ? -4.888 17.323 12.839 1.00 96.44 532 THR A N 1
ATOM 4092 C CA . THR A 1 532 ? -4.791 16.255 11.843 1.00 96.44 532 THR A CA 1
ATOM 4093 C C . THR A 1 532 ? -6.085 15.439 11.854 1.00 96.44 532 THR A C 1
ATOM 4095 O O . THR A 1 532 ? -6.526 15.021 12.927 1.00 96.44 532 THR A O 1
ATOM 4098 N N . PRO A 1 533 ? -6.705 15.178 10.690 1.00 97.75 533 PRO A N 1
ATOM 4099 C CA . PRO A 1 533 ? -7.882 14.322 10.625 1.00 97.75 533 PRO A CA 1
ATOM 4100 C C . PRO A 1 533 ? -7.599 12.905 11.140 1.00 97.75 533 PRO A C 1
ATOM 4102 O O . PRO A 1 533 ? -6.514 12.356 10.933 1.00 97.75 533 PRO A O 1
ATOM 4105 N N . VAL A 1 534 ? -8.591 12.292 11.783 1.00 98.81 534 VAL A N 1
ATOM 4106 C CA . VAL A 1 534 ? -8.496 10.909 12.270 1.00 98.81 534 VAL A CA 1
ATOM 4107 C C . VAL A 1 534 ? -8.880 9.962 11.140 1.00 98.81 534 VAL A C 1
ATOM 4109 O O . VAL A 1 534 ? -9.937 10.110 10.530 1.00 98.81 534 VAL A O 1
ATOM 4112 N N . LEU A 1 535 ? -8.036 8.977 10.853 1.00 98.88 535 LEU A N 1
ATOM 4113 C CA . LEU A 1 535 ? -8.367 7.904 9.920 1.00 98.88 535 LEU A CA 1
ATOM 4114 C C . LEU A 1 535 ? -9.258 6.890 10.636 1.00 98.88 535 LEU A C 1
ATOM 4116 O O . LEU A 1 535 ? -9.084 6.647 11.829 1.00 98.88 535 LEU A O 1
ATOM 4120 N N . PHE A 1 536 ? -10.178 6.251 9.926 1.00 98.88 536 PHE A N 1
ATOM 4121 C CA . PHE A 1 536 ? -10.968 5.172 10.504 1.00 98.88 536 PHE A CA 1
ATOM 4122 C C . PHE A 1 536 ? -11.273 4.050 9.515 1.00 98.88 536 PHE A C 1
ATOM 4124 O O . PHE A 1 536 ? -11.278 4.242 8.300 1.00 98.88 536 PHE A O 1
ATOM 4131 N N . GLY A 1 537 ? -11.518 2.861 10.053 1.00 98.81 537 GLY A N 1
ATOM 4132 C CA . GLY A 1 537 ? -12.001 1.690 9.342 1.00 98.81 537 GLY A CA 1
ATOM 4133 C C . GLY A 1 537 ? -13.203 1.099 10.067 1.00 98.81 537 GLY A C 1
ATOM 4134 O O . GLY A 1 537 ? -13.172 0.932 11.283 1.00 98.81 537 GLY A O 1
ATOM 4135 N N . LEU A 1 538 ? -14.253 0.776 9.319 1.00 98.75 538 LEU A N 1
ATOM 4136 C CA . LEU A 1 538 ? -15.444 0.084 9.796 1.00 98.75 538 LEU A CA 1
ATOM 4137 C C . LEU A 1 538 ? -15.487 -1.298 9.149 1.00 98.75 538 LEU A C 1
ATOM 4139 O O . LEU A 1 538 ? -15.850 -1.452 7.977 1.00 98.75 538 LEU A O 1
ATOM 4143 N N . ARG A 1 539 ? -15.064 -2.304 9.908 1.00 98.50 539 ARG A N 1
ATOM 4144 C CA . ARG A 1 539 ? -15.074 -3.709 9.505 1.00 98.50 539 ARG A CA 1
ATOM 4145 C C . ARG A 1 539 ? -16.510 -4.204 9.351 1.00 98.50 539 ARG A C 1
ATOM 4147 O O . ARG A 1 539 ? -17.321 -4.001 10.247 1.00 98.50 539 ARG A O 1
ATOM 4154 N N . GLY A 1 540 ? -16.824 -4.865 8.236 1.00 97.44 540 GLY A N 1
ATOM 4155 C CA . GLY A 1 540 ? -18.176 -5.389 8.007 1.00 97.44 540 GLY A CA 1
ATOM 4156 C C . GLY A 1 540 ? -19.212 -4.287 7.771 1.00 97.44 540 GLY A C 1
ATOM 4157 O O . GLY A 1 540 ? -20.293 -4.282 8.353 1.00 97.44 540 GLY A O 1
ATOM 4158 N N . ALA A 1 541 ? -18.884 -3.324 6.917 1.00 97.62 541 ALA A N 1
ATOM 4159 C CA . ALA A 1 541 ? -19.792 -2.255 6.523 1.00 97.62 541 ALA A CA 1
ATOM 4160 C C . ALA A 1 541 ? -19.635 -1.954 5.032 1.00 97.62 541 ALA A C 1
ATOM 4162 O O . ALA A 1 541 ? -18.549 -2.085 4.471 1.00 97.62 541 ALA A O 1
ATOM 4163 N N . THR A 1 542 ? -20.712 -1.512 4.389 1.00 97.38 542 THR A N 1
ATOM 4164 C CA . THR A 1 542 ? -20.672 -1.004 3.013 1.00 97.38 542 THR A CA 1
ATOM 4165 C C . THR A 1 542 ? -21.435 0.308 2.891 1.00 97.38 542 THR A C 1
ATOM 4167 O O . THR A 1 542 ? -22.333 0.593 3.684 1.00 97.38 542 THR A O 1
ATOM 4170 N N . ILE A 1 543 ? -21.061 1.114 1.901 1.00 97.94 543 ILE A N 1
ATOM 4171 C CA . ILE A 1 543 ? -21.656 2.422 1.634 1.00 97.94 543 ILE A CA 1
ATOM 4172 C C . ILE A 1 543 ? -22.883 2.215 0.748 1.00 97.94 543 ILE A C 1
ATOM 4174 O O . ILE A 1 543 ? -22.772 1.676 -0.350 1.00 97.94 543 ILE A O 1
ATOM 4178 N N . VAL A 1 544 ? -24.047 2.661 1.212 1.00 97.56 544 VAL A N 1
ATOM 4179 C CA . VAL A 1 544 ? -25.283 2.692 0.417 1.00 97.56 544 VAL A CA 1
ATOM 4180 C C . VAL A 1 544 ? -25.383 4.013 -0.340 1.00 97.56 544 VAL A C 1
ATOM 4182 O O . VAL A 1 544 ? -25.657 4.025 -1.537 1.00 97.56 544 VAL A O 1
ATOM 4185 N N . SER A 1 545 ? -25.144 5.132 0.347 1.00 97.44 545 SER A N 1
ATOM 4186 C CA . SER A 1 545 ? -25.144 6.472 -0.244 1.00 97.44 545 SER A CA 1
ATOM 4187 C C . SER A 1 545 ? -24.263 7.432 0.563 1.00 97.44 545 SER A C 1
ATOM 4189 O O . SER A 1 545 ? -23.812 7.112 1.663 1.00 97.44 545 SER A O 1
ATOM 4191 N N . GLY A 1 546 ? -23.967 8.605 -0.003 1.00 93.94 546 GLY A N 1
ATOM 4192 C CA . GLY A 1 546 ? -23.088 9.589 0.640 1.00 93.94 546 GLY A CA 1
ATOM 4193 C C . GLY A 1 546 ? -21.599 9.231 0.580 1.00 93.94 546 GLY A C 1
ATOM 4194 O O . GLY A 1 546 ? -20.803 9.822 1.298 1.00 93.94 546 GLY A O 1
ATOM 4195 N N . GLY A 1 547 ? -21.196 8.300 -0.290 1.00 95.50 547 GLY A N 1
ATOM 4196 C CA . GLY A 1 547 ? -19.787 7.972 -0.517 1.00 95.50 547 GLY A CA 1
ATOM 4197 C C . GLY A 1 547 ? -18.957 9.160 -1.017 1.00 95.50 547 GLY A C 1
ATOM 4198 O O . GLY A 1 547 ? -19.444 9.990 -1.786 1.00 95.50 547 GLY A O 1
ATOM 4199 N N . SER A 1 548 ? -17.685 9.205 -0.619 1.00 96.56 548 SER A N 1
ATOM 4200 C CA . SER A 1 548 ? -16.680 10.163 -1.113 1.00 96.56 548 SER A CA 1
ATOM 4201 C C . SER A 1 548 ? -15.818 9.566 -2.233 1.00 96.56 548 SER A C 1
ATOM 4203 O O . SER A 1 548 ? -14.969 10.240 -2.808 1.00 96.56 548 SER A O 1
ATOM 4205 N N . GLY A 1 549 ? -16.014 8.291 -2.584 1.00 90.62 549 GLY A N 1
ATOM 4206 C CA . GLY A 1 549 ? -15.209 7.600 -3.596 1.00 90.62 549 GLY A CA 1
ATOM 4207 C C . GLY A 1 549 ? -15.281 8.207 -5.003 1.00 90.62 549 GLY A C 1
ATOM 4208 O O . GLY A 1 549 ? -14.307 8.121 -5.755 1.00 90.62 549 GLY A O 1
ATOM 4209 N N . SER A 1 550 ? -16.391 8.852 -5.370 1.00 87.12 550 SER A N 1
ATOM 4210 C CA . SER A 1 550 ? -16.588 9.469 -6.688 1.00 87.12 550 SER A CA 1
ATOM 4211 C C . SER A 1 550 ? -15.977 10.870 -6.787 1.00 87.12 550 SER A C 1
ATOM 4213 O O . SER A 1 550 ? -15.303 11.153 -7.777 1.00 87.12 550 SER A O 1
ATOM 4215 N N . ASP A 1 551 ? -16.105 11.704 -5.757 1.00 88.75 551 ASP A N 1
ATOM 4216 C CA . ASP A 1 551 ? -15.783 13.140 -5.802 1.00 88.75 551 ASP A CA 1
ATOM 4217 C C . ASP A 1 551 ? -14.735 13.597 -4.766 1.00 88.75 551 ASP A C 1
ATOM 4219 O O . ASP A 1 551 ? -14.137 14.659 -4.920 1.00 88.75 551 ASP A O 1
ATOM 4223 N N . GLY A 1 552 ? -14.444 12.783 -3.750 1.00 90.00 552 GLY A N 1
ATOM 4224 C CA . GLY A 1 552 ? -13.522 13.098 -2.655 1.00 90.00 552 GLY A CA 1
ATOM 4225 C C . GLY A 1 552 ? -14.057 14.135 -1.668 1.00 90.00 552 GLY A C 1
ATOM 4226 O O . GLY A 1 552 ? -13.273 14.737 -0.937 1.00 90.00 552 GLY A O 1
ATOM 4227 N N . LEU A 1 553 ? -15.366 14.385 -1.666 1.00 94.19 553 LEU A N 1
ATOM 4228 C CA . LEU A 1 553 ? -15.970 15.441 -0.864 1.00 94.19 553 LEU A CA 1
ATOM 4229 C C . LEU A 1 553 ? -16.306 14.974 0.560 1.00 94.19 553 LEU A C 1
ATOM 4231 O O . LEU A 1 553 ? -16.692 13.827 0.796 1.00 94.19 553 LEU A O 1
ATOM 4235 N N . TRP A 1 554 ? -16.208 15.914 1.499 1.00 97.69 554 TRP A N 1
ATOM 4236 C CA . TRP A 1 554 ? -16.655 15.760 2.881 1.00 97.69 554 TRP A CA 1
ATOM 4237 C C . TRP A 1 554 ? -18.184 15.721 2.984 1.00 97.69 554 TRP A C 1
ATOM 4239 O O . TRP A 1 554 ? -18.901 16.308 2.168 1.00 97.69 554 TRP A O 1
ATOM 4249 N N . ARG A 1 555 ? -18.678 15.037 4.013 1.00 97.12 555 ARG A N 1
ATOM 4250 C CA . ARG A 1 555 ? -20.092 14.778 4.280 1.00 97.12 555 ARG A CA 1
ATOM 4251 C C . ARG A 1 555 ? -20.402 15.016 5.748 1.00 97.12 555 ARG A C 1
ATOM 4253 O O . ARG A 1 555 ? -19.571 14.746 6.608 1.00 97.12 555 ARG A O 1
ATOM 4260 N N . GLU A 1 556 ? -21.613 15.470 6.026 1.00 97.81 556 GLU A N 1
ATOM 4261 C CA . GLU A 1 556 ? -22.168 15.464 7.387 1.00 97.81 556 GLU A CA 1
ATOM 4262 C C . GLU A 1 556 ? -22.732 14.080 7.738 1.00 97.81 556 GLU A C 1
ATOM 4264 O O . GLU A 1 556 ? -22.651 13.637 8.882 1.00 97.81 556 GLU A O 1
ATOM 4269 N N . GLU A 1 557 ? -23.244 13.376 6.725 1.00 98.06 557 GLU A N 1
ATOM 4270 C CA . GLU A 1 557 ? -23.854 12.059 6.853 1.00 98.06 557 GLU A CA 1
ATOM 4271 C C . GLU A 1 557 ? -23.550 11.183 5.628 1.00 98.06 557 GLU A C 1
ATOM 4273 O O . GLU A 1 557 ? -23.508 11.659 4.490 1.00 98.06 557 GLU A O 1
ATOM 4278 N N . ALA A 1 558 ? -23.378 9.885 5.869 1.00 98.25 558 ALA A N 1
ATOM 4279 C CA . ALA A 1 558 ? -23.435 8.835 4.856 1.00 98.25 558 ALA A CA 1
ATOM 4280 C C . ALA A 1 558 ? -24.427 7.751 5.296 1.00 98.25 558 ALA A C 1
ATOM 4282 O O . ALA A 1 558 ? -24.614 7.537 6.489 1.00 98.25 558 ALA A O 1
ATOM 4283 N N . VAL A 1 559 ? -25.039 7.027 4.358 1.00 98.62 559 VAL A N 1
ATOM 4284 C CA . VAL A 1 559 ? -25.866 5.860 4.699 1.00 98.62 559 VAL A CA 1
ATOM 4285 C C . VAL A 1 559 ? -25.025 4.610 4.520 1.00 98.62 559 VAL A C 1
ATOM 4287 O O . VAL A 1 559 ? -24.542 4.330 3.419 1.00 98.62 559 VAL A O 1
ATOM 4290 N N . LEU A 1 560 ? -24.854 3.857 5.601 1.00 98.62 560 LEU A N 1
ATOM 4291 C CA . LEU A 1 560 ? -24.108 2.606 5.617 1.00 98.62 560 LEU A CA 1
ATOM 4292 C C . LEU A 1 560 ? -25.048 1.418 5.786 1.00 98.62 56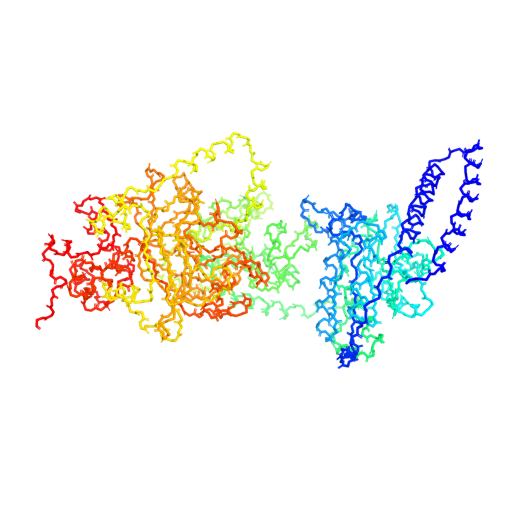0 LEU A C 1
ATOM 4294 O O . LEU A 1 560 ? -26.194 1.563 6.206 1.00 98.62 560 LEU A O 1
ATOM 4298 N N . LYS A 1 561 ? -24.545 0.231 5.459 1.00 98.06 561 LYS A N 1
ATOM 4299 C CA . LYS A 1 561 ? -25.208 -1.048 5.700 1.00 98.06 561 LYS A CA 1
ATOM 4300 C C . LYS A 1 561 ? -24.254 -1.991 6.415 1.00 98.06 561 LYS A C 1
ATOM 4302 O O . LYS A 1 561 ? -23.140 -2.187 5.920 1.00 98.06 561 LYS A O 1
ATOM 4307 N N . ASN A 1 562 ? -24.679 -2.585 7.530 1.00 97.00 562 ASN A N 1
ATOM 4308 C CA . ASN A 1 562 ? -23.862 -3.588 8.206 1.00 97.00 562 ASN A CA 1
ATOM 4309 C C . ASN A 1 562 ? -23.847 -4.885 7.386 1.00 97.00 562 ASN A C 1
ATOM 4311 O O . ASN A 1 562 ? -24.871 -5.374 6.908 1.00 97.00 562 ASN A O 1
ATOM 4315 N N . ILE A 1 563 ? -22.654 -5.417 7.168 1.00 95.81 563 ILE A N 1
ATOM 4316 C CA . ILE A 1 563 ? -22.419 -6.674 6.458 1.00 95.81 563 ILE A CA 1
ATOM 4317 C C . ILE A 1 563 ? -21.355 -7.473 7.213 1.00 95.81 563 ILE A C 1
ATOM 4319 O O . ILE A 1 563 ? -20.871 -7.052 8.262 1.00 95.81 563 ILE A O 1
ATOM 4323 N N . ARG A 1 564 ? -20.971 -8.639 6.697 1.00 94.69 564 ARG A N 1
ATOM 4324 C CA . ARG A 1 564 ? -19.802 -9.366 7.197 1.00 94.69 564 ARG A CA 1
ATOM 4325 C C . ARG A 1 564 ? -18.696 -9.357 6.148 1.00 94.69 564 ARG A C 1
ATOM 4327 O O . ARG A 1 564 ? -19.012 -9.490 4.955 1.00 94.69 564 ARG A O 1
ATOM 4334 N N . PRO A 1 565 ? -17.425 -9.183 6.556 1.00 96.00 565 PRO A N 1
ATOM 4335 C CA . PRO A 1 565 ? -16.304 -9.446 5.668 1.00 96.00 565 PRO A CA 1
ATOM 4336 C C . PRO A 1 565 ? -16.368 -10.882 5.138 1.00 96.00 565 PRO A C 1
ATOM 4338 O O . PRO A 1 565 ? -17.065 -11.729 5.687 1.00 96.00 565 PRO A O 1
ATOM 4341 N N . ASN A 1 566 ? -15.659 -11.158 4.051 1.00 93.00 566 ASN A N 1
ATOM 4342 C CA . ASN A 1 566 ? -15.536 -12.510 3.495 1.00 93.00 566 ASN A CA 1
ATOM 4343 C C . ASN A 1 566 ? -14.113 -12.817 3.009 1.00 93.00 566 ASN A C 1
ATOM 4345 O O . ASN A 1 566 ? -13.914 -13.805 2.317 1.00 93.00 566 ASN A O 1
ATOM 4349 N N . HIS A 1 567 ? -13.143 -11.948 3.318 1.00 94.62 567 HIS A N 1
ATOM 4350 C CA . HIS A 1 567 ? -11.754 -12.032 2.850 1.00 94.62 567 HIS A CA 1
ATOM 4351 C C . HIS A 1 567 ? -11.561 -12.005 1.320 1.00 94.62 567 HIS A C 1
ATOM 4353 O O . HIS A 1 567 ? -10.443 -12.162 0.850 1.00 94.62 567 HIS A O 1
ATOM 4359 N N . GLN A 1 568 ? -12.609 -11.779 0.530 1.00 90.06 568 GLN A N 1
ATOM 4360 C CA . GLN A 1 568 ? -12.553 -11.833 -0.937 1.00 90.06 568 GLN A CA 1
ATOM 4361 C C . GLN A 1 568 ? -12.843 -10.459 -1.543 1.00 90.06 568 GLN A C 1
ATOM 4363 O O . GLN A 1 568 ? -12.100 -9.963 -2.382 1.00 90.06 568 GLN A O 1
ATOM 4368 N N . GLU A 1 569 ? -13.892 -9.806 -1.050 1.00 91.31 569 GLU A N 1
ATOM 4369 C CA . GLU A 1 569 ? -14.364 -8.512 -1.530 1.00 91.31 569 GLU A CA 1
ATOM 4370 C C . GLU A 1 569 ? -14.069 -7.403 -0.513 1.00 91.31 569 GLU A C 1
ATOM 4372 O O . GLU A 1 569 ? -14.011 -7.630 0.702 1.00 91.31 569 GLU A O 1
ATOM 4377 N N . THR A 1 570 ? -13.978 -6.162 -0.991 1.00 93.69 570 THR A N 1
ATOM 4378 C CA . THR A 1 570 ? -13.879 -4.975 -0.132 1.00 93.69 570 THR A CA 1
ATOM 4379 C C . THR A 1 570 ? -15.213 -4.706 0.577 1.00 93.69 570 THR A C 1
ATOM 4381 O O . THR A 1 570 ? -16.049 -3.927 0.115 1.00 93.69 570 THR A O 1
ATOM 4384 N N . ARG A 1 571 ? -15.426 -5.393 1.704 1.00 96.69 571 ARG A N 1
ATOM 4385 C CA . ARG A 1 571 ? -16.658 -5.374 2.517 1.00 96.69 571 ARG A CA 1
ATOM 4386 C C . ARG A 1 571 ? -16.523 -4.578 3.816 1.00 96.69 571 ARG A C 1
ATOM 4388 O O . ARG A 1 571 ? -17.137 -4.901 4.835 1.00 96.69 571 ARG A O 1
ATOM 4395 N N . CYS A 1 572 ? -15.672 -3.562 3.783 1.00 98.38 572 CYS A N 1
ATOM 4396 C CA . CYS A 1 572 ? -15.461 -2.622 4.872 1.00 98.38 572 CYS A CA 1
ATOM 4397 C C . CYS A 1 572 ? -15.552 -1.184 4.343 1.00 98.38 572 CYS A C 1
ATOM 4399 O O . CYS A 1 572 ? -15.453 -0.922 3.139 1.00 98.38 572 CYS A O 1
ATOM 4401 N N . VAL A 1 573 ? -15.697 -0.234 5.261 1.00 98.69 573 VAL A N 1
ATOM 4402 C CA . VAL A 1 573 ? -15.589 1.196 4.956 1.00 98.69 573 VAL A CA 1
ATOM 4403 C C . VAL A 1 573 ? -14.279 1.717 5.516 1.00 98.69 573 VAL A C 1
ATOM 4405 O O . VAL A 1 573 ? -13.961 1.463 6.670 1.00 98.69 573 VAL A O 1
ATOM 4408 N N . MET A 1 574 ? -13.534 2.464 4.713 1.00 98.75 574 MET A N 1
ATOM 4409 C CA . MET A 1 574 ? -12.384 3.250 5.153 1.00 98.75 574 MET A CA 1
ATOM 4410 C C . MET A 1 574 ? -12.767 4.721 5.105 1.00 98.75 574 MET A C 1
ATOM 4412 O O . MET A 1 574 ? -13.507 5.134 4.216 1.00 98.75 574 MET A O 1
ATOM 4416 N N . GLY A 1 575 ? -12.281 5.538 6.026 1.00 98.44 575 GLY A N 1
ATOM 4417 C CA . GLY A 1 575 ? -12.677 6.934 6.049 1.00 98.44 575 GLY A CA 1
ATOM 4418 C C . GLY A 1 575 ? -11.739 7.853 6.798 1.00 98.44 575 GLY A C 1
ATOM 4419 O O . GLY A 1 575 ? -10.774 7.430 7.432 1.00 98.44 575 GLY A O 1
ATOM 4420 N N . VAL A 1 576 ? -12.031 9.138 6.665 1.00 98.75 576 VAL A N 1
ATOM 4421 C CA . VAL A 1 576 ? -11.326 10.227 7.329 1.00 98.75 576 VAL A CA 1
ATOM 4422 C C . VAL A 1 576 ? -12.356 11.073 8.063 1.00 98.75 576 VAL A C 1
ATOM 4424 O O . VAL A 1 576 ? -13.414 11.379 7.513 1.00 98.75 576 VAL A O 1
ATOM 4427 N N . TRP A 1 577 ? -12.063 11.422 9.308 1.00 98.62 577 TRP A N 1
ATOM 4428 C CA . TRP A 1 577 ? -12.912 12.213 10.184 1.00 98.62 577 TRP A CA 1
ATOM 4429 C C . TRP A 1 577 ? -12.222 13.536 10.526 1.00 98.62 577 TRP A C 1
ATOM 4431 O O . TRP A 1 577 ? -11.178 13.564 11.184 1.00 98.62 577 TRP A O 1
ATOM 4441 N N . ASP A 1 578 ? -12.825 14.636 10.079 1.00 97.75 578 ASP A N 1
ATOM 4442 C CA . ASP A 1 578 ? -12.471 15.983 10.509 1.00 97.75 578 ASP A CA 1
ATOM 4443 C C . ASP A 1 578 ? -13.245 16.303 11.790 1.00 97.75 578 ASP A C 1
ATOM 4445 O O . ASP A 1 578 ? -14.447 16.593 11.775 1.00 97.75 578 ASP A O 1
ATOM 4449 N N . ARG A 1 579 ? -12.525 16.239 12.910 1.00 96.06 579 ARG A N 1
ATOM 4450 C CA . ARG A 1 579 ? -13.060 16.490 14.251 1.00 96.06 579 ARG A CA 1
ATOM 4451 C C . ARG A 1 579 ? -13.496 17.936 14.459 1.00 96.06 579 ARG A C 1
ATOM 4453 O O . ARG A 1 579 ? -14.375 18.184 15.272 1.00 96.06 579 ARG A O 1
ATOM 4460 N N . GLN A 1 580 ? -12.868 18.889 13.773 1.00 94.12 580 GLN A N 1
ATOM 4461 C CA . GLN A 1 580 ? -13.147 20.311 13.971 1.00 94.12 580 GLN A CA 1
ATOM 4462 C C . GLN A 1 580 ? -14.413 20.726 13.236 1.00 94.12 580 GLN A C 1
ATOM 4464 O O . GLN A 1 580 ? -15.206 21.506 13.755 1.00 94.12 580 GLN A O 1
ATOM 4469 N N . GLN A 1 581 ? -14.605 20.185 12.034 1.00 95.75 581 GLN A N 1
ATOM 4470 C CA . GLN A 1 581 ? -15.780 20.470 11.216 1.00 95.75 581 GLN A CA 1
ATOM 4471 C C . GLN A 1 581 ? -16.947 19.512 11.477 1.00 95.75 581 GLN A C 1
ATOM 4473 O O . GLN A 1 581 ? -18.039 19.757 10.970 1.00 95.75 581 GLN A O 1
ATOM 4478 N N . GLY A 1 582 ? -16.731 18.416 12.213 1.00 96.81 582 GLY A N 1
ATOM 4479 C CA . GLY A 1 582 ? -17.749 17.388 12.435 1.00 96.81 582 GLY A CA 1
ATOM 4480 C C . GLY A 1 582 ? -18.142 16.660 11.146 1.00 96.81 582 GLY A C 1
ATOM 4481 O O . GLY A 1 582 ? -19.296 16.271 10.980 1.00 96.81 582 GLY A O 1
ATOM 4482 N N . LYS A 1 583 ? -17.197 16.502 10.209 1.00 98.06 583 LYS A N 1
ATOM 4483 C CA . LYS A 1 583 ? -17.441 15.923 8.879 1.00 98.06 583 LYS A CA 1
ATOM 4484 C C . LYS A 1 583 ? -16.650 14.646 8.658 1.00 98.06 583 LYS A C 1
ATOM 4486 O O . LYS A 1 583 ? -15.568 14.451 9.209 1.00 98.06 583 LYS A O 1
ATOM 4491 N N . ILE A 1 584 ? -17.181 13.791 7.796 1.00 98.62 584 ILE A N 1
ATOM 4492 C CA . ILE A 1 584 ? -16.583 12.516 7.407 1.00 98.62 584 ILE A CA 1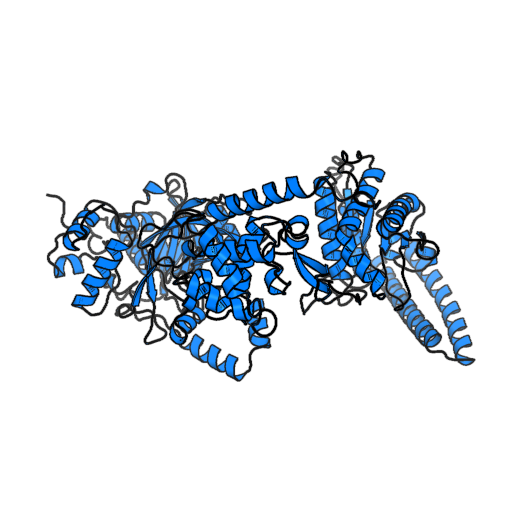
ATOM 4493 C C . ILE A 1 584 ? -16.380 12.448 5.894 1.00 98.62 584 ILE A C 1
ATOM 4495 O O . ILE A 1 584 ? -17.129 13.039 5.122 1.00 98.62 584 ILE A O 1
ATOM 4499 N N . ALA A 1 585 ? -15.373 11.702 5.463 1.00 98.62 585 ALA A N 1
ATOM 4500 C CA . ALA A 1 585 ? -15.225 11.243 4.090 1.00 98.62 585 ALA A CA 1
ATOM 4501 C C . ALA A 1 585 ? -15.099 9.718 4.113 1.00 98.62 585 ALA A C 1
ATOM 4503 O O . ALA A 1 585 ? -14.275 9.192 4.861 1.00 98.62 585 ALA A O 1
ATOM 4504 N N . VAL A 1 586 ? -15.919 9.007 3.334 1.00 98.50 586 VAL A N 1
ATOM 4505 C CA . VAL A 1 586 ? -16.009 7.536 3.381 1.00 98.50 586 VAL A CA 1
ATOM 4506 C C . VAL A 1 586 ? -15.758 6.899 2.019 1.00 98.50 586 VAL A C 1
ATOM 4508 O O . VAL A 1 586 ? -16.238 7.361 0.982 1.00 98.50 586 VAL A O 1
ATOM 4511 N N . TYR A 1 587 ? -15.012 5.804 2.039 1.00 98.31 587 TYR A N 1
ATOM 4512 C CA . TYR A 1 587 ? -14.451 5.113 0.889 1.00 98.31 587 TYR A CA 1
ATOM 4513 C C . TYR A 1 587 ? -14.637 3.604 1.040 1.00 98.31 587 TYR A C 1
ATOM 4515 O O . TYR A 1 587 ? -14.671 3.066 2.148 1.00 98.31 587 TYR A O 1
ATOM 4523 N N . SER A 1 588 ? -14.765 2.907 -0.083 1.00 96.94 588 SER A N 1
ATOM 4524 C CA . SER A 1 588 ? -14.834 1.445 -0.095 1.00 96.94 588 SER A CA 1
ATOM 4525 C C . SER A 1 588 ? -13.446 0.847 0.133 1.00 96.94 588 SER A C 1
ATOM 4527 O O . SER A 1 588 ? -12.464 1.298 -0.466 1.00 96.94 588 SER A O 1
ATOM 4529 N N . GLY A 1 589 ? -13.364 -0.173 0.985 1.00 97.31 589 GLY A N 1
ATOM 4530 C CA . GLY A 1 589 ? -12.096 -0.798 1.329 1.00 97.31 589 GLY A CA 1
ATOM 4531 C C . GLY A 1 589 ? -12.237 -2.130 2.056 1.00 97.31 589 GLY A C 1
ATOM 4532 O O . GLY A 1 589 ? -13.329 -2.684 2.191 1.00 97.31 589 GLY A O 1
ATOM 4533 N N . SER A 1 590 ? -11.115 -2.657 2.528 1.00 98.12 590 SER A N 1
ATOM 4534 C CA . SER A 1 590 ? -11.074 -3.840 3.386 1.00 98.12 590 SER A CA 1
ATOM 4535 C C . SER A 1 590 ? -10.184 -3.574 4.593 1.00 98.12 590 SER A C 1
ATOM 4537 O O . SER A 1 590 ? -9.107 -3.000 4.461 1.00 98.12 590 SER A O 1
ATOM 4539 N N . THR A 1 591 ? -10.638 -3.996 5.770 1.00 98.31 591 THR A N 1
ATOM 4540 C CA . THR A 1 591 ? -9.862 -3.986 7.023 1.00 98.31 591 THR A CA 1
ATOM 4541 C C . THR A 1 591 ? -9.473 -5.398 7.458 1.00 98.31 591 THR A C 1
ATOM 4543 O O . THR A 1 591 ? -9.070 -5.608 8.602 1.00 98.31 591 THR A O 1
ATOM 4546 N N . VAL A 1 592 ? -9.663 -6.380 6.575 1.00 97.44 592 VAL A N 1
ATOM 4547 C CA . VAL A 1 592 ? -9.351 -7.793 6.797 1.00 97.44 592 VAL A CA 1
ATOM 4548 C C . VAL A 1 592 ? -8.371 -8.257 5.719 1.00 97.44 592 VAL A C 1
ATOM 4550 O O . VAL A 1 592 ? -8.412 -7.716 4.608 1.00 97.44 592 VAL A O 1
ATOM 4553 N N . PRO A 1 593 ? -7.512 -9.250 6.002 1.00 95.38 593 PRO A N 1
ATOM 4554 C CA . PRO A 1 593 ? -6.600 -9.780 4.999 1.00 95.38 593 PRO A CA 1
ATOM 4555 C C . PRO A 1 593 ? -7.373 -10.463 3.862 1.00 95.38 593 PRO A C 1
ATOM 4557 O O . PRO A 1 593 ? -8.513 -10.901 4.048 1.00 95.38 593 PRO A O 1
ATOM 4560 N N . HIS A 1 594 ? -6.752 -10.574 2.690 1.00 94.31 594 HIS A N 1
ATOM 4561 C CA . HIS A 1 594 ? -7.316 -11.331 1.577 1.00 94.31 594 HIS A CA 1
ATOM 4562 C C . HIS A 1 594 ? -7.287 -12.840 1.882 1.00 94.31 594 HIS A C 1
ATOM 4564 O O . HIS A 1 594 ? -6.431 -13.316 2.629 1.00 94.31 594 HIS A O 1
ATOM 4570 N N . ALA A 1 595 ? -8.184 -13.618 1.274 1.00 91.81 595 ALA A N 1
ATOM 4571 C CA . ALA A 1 595 ? -8.333 -15.058 1.492 1.00 91.81 595 ALA A CA 1
ATOM 4572 C C . ALA A 1 595 ? -7.024 -15.822 1.251 1.00 91.81 595 ALA A C 1
ATOM 4574 O O . ALA A 1 595 ? -6.724 -16.804 1.924 1.00 91.81 595 ALA A O 1
ATOM 4575 N N . GLU A 1 596 ? -6.198 -15.335 0.327 1.00 87.81 596 GLU A N 1
ATOM 4576 C CA . GLU A 1 596 ? -4.868 -15.891 0.097 1.00 87.81 596 GLU A CA 1
ATOM 4577 C C . GLU A 1 596 ? -3.956 -15.808 1.322 1.00 87.81 596 GLU A C 1
ATOM 4579 O O . GLU A 1 596 ? -3.233 -16.761 1.590 1.00 87.81 596 GLU A O 1
ATOM 4584 N N . ALA A 1 597 ? -3.998 -14.713 2.075 1.00 88.50 597 ALA A N 1
ATOM 4585 C CA . ALA A 1 597 ? -3.186 -14.550 3.274 1.00 88.50 597 ALA A CA 1
ATOM 4586 C C . ALA A 1 597 ? -3.626 -15.510 4.384 1.00 88.50 597 ALA A C 1
ATOM 4588 O O . ALA A 1 597 ? -2.793 -16.089 5.077 1.00 88.50 597 ALA A O 1
ATOM 4589 N N . VAL A 1 598 ? -4.940 -15.729 4.507 1.00 90.31 598 VAL A N 1
ATOM 4590 C CA . VAL A 1 598 ? -5.506 -16.707 5.447 1.00 90.31 598 VAL A CA 1
ATOM 4591 C C . VAL A 1 598 ? -5.001 -18.109 5.103 1.00 90.31 598 VAL A C 1
ATOM 4593 O O . VAL A 1 598 ? -4.461 -18.807 5.958 1.00 90.31 598 VAL A O 1
ATOM 4596 N N . VAL A 1 599 ? -5.084 -18.491 3.823 1.00 86.31 599 VAL A N 1
ATOM 4597 C CA . VAL A 1 599 ? -4.577 -19.781 3.326 1.00 86.31 599 VAL A CA 1
ATOM 4598 C C . VAL A 1 599 ? -3.056 -19.895 3.472 1.00 86.31 599 VAL A C 1
ATOM 4600 O O . VAL A 1 599 ? -2.564 -20.968 3.819 1.00 86.31 599 VAL A O 1
ATOM 4603 N N . SER A 1 600 ? -2.317 -18.815 3.210 1.00 84.38 600 SER A N 1
ATOM 4604 C CA . SER A 1 600 ? -0.860 -18.733 3.361 1.00 84.38 600 SER A CA 1
ATOM 4605 C C . SER A 1 600 ? -0.463 -19.065 4.793 1.00 84.38 600 SER A C 1
ATOM 4607 O O . SER A 1 600 ? 0.204 -20.072 5.032 1.00 84.38 600 SER A O 1
ATOM 4609 N N . TRP A 1 601 ? -0.970 -18.308 5.767 1.00 85.00 601 TRP A N 1
ATOM 4610 C CA . TRP A 1 601 ? -0.671 -18.563 7.167 1.00 85.00 601 TRP A CA 1
ATOM 4611 C C . TRP A 1 601 ? -1.125 -19.958 7.618 1.00 85.00 601 TRP A C 1
ATOM 4613 O O . TRP A 1 601 ? -0.372 -20.648 8.309 1.00 85.00 601 TRP A O 1
ATOM 4623 N N . PHE A 1 602 ? -2.316 -20.407 7.210 1.00 84.88 602 PHE A N 1
ATOM 4624 C CA . PHE A 1 602 ? -2.826 -21.737 7.547 1.00 84.88 602 PHE A CA 1
ATOM 4625 C C . PHE A 1 602 ? -1.898 -22.864 7.067 1.00 84.88 602 PHE A C 1
ATOM 4627 O O . PHE A 1 602 ? -1.627 -23.806 7.812 1.00 84.88 602 PHE A O 1
ATOM 4634 N N . ARG A 1 603 ? -1.374 -22.760 5.839 1.00 79.31 603 ARG A N 1
ATOM 4635 C CA . ARG A 1 603 ? -0.547 -23.806 5.221 1.00 79.31 603 ARG A CA 1
ATOM 4636 C C . ARG A 1 603 ? 0.924 -23.734 5.609 1.00 79.31 603 ARG A C 1
ATOM 4638 O O . ARG A 1 603 ? 1.526 -24.776 5.856 1.00 79.31 603 ARG A O 1
ATOM 4645 N N . THR A 1 604 ? 1.515 -22.542 5.593 1.00 77.06 604 THR A N 1
ATOM 4646 C CA . THR A 1 604 ? 2.976 -22.375 5.671 1.00 77.06 604 THR A CA 1
ATOM 4647 C C . THR A 1 604 ? 3.442 -21.707 6.954 1.00 77.06 604 THR A C 1
ATOM 4649 O O . THR A 1 604 ? 4.616 -21.828 7.290 1.00 77.06 604 THR A O 1
ATOM 4652 N N . ARG A 1 605 ? 2.539 -21.050 7.700 1.00 80.25 605 ARG A N 1
ATOM 4653 C CA . ARG A 1 605 ? 2.873 -20.220 8.876 1.00 80.25 605 ARG A CA 1
ATOM 4654 C C . ARG A 1 605 ? 3.803 -19.049 8.563 1.00 80.25 605 ARG A C 1
ATOM 4656 O O . ARG A 1 605 ? 4.439 -18.529 9.471 1.00 80.25 605 ARG A O 1
ATOM 4663 N N . GLU A 1 606 ? 3.895 -18.643 7.299 1.00 70.19 606 GLU A N 1
ATOM 4664 C CA . GLU A 1 606 ? 4.825 -17.590 6.883 1.00 70.19 606 GLU A CA 1
ATOM 4665 C C . GLU A 1 606 ? 4.251 -16.197 7.146 1.00 70.19 606 GLU A C 1
ATOM 4667 O O . GLU A 1 606 ? 4.862 -15.413 7.863 1.00 70.19 606 GLU A O 1
ATOM 4672 N N . ALA A 1 607 ? 3.075 -15.890 6.592 1.00 79.88 607 ALA A N 1
ATOM 4673 C CA . ALA A 1 607 ? 2.462 -14.569 6.711 1.00 79.88 607 ALA A CA 1
ATOM 4674 C C . ALA A 1 607 ? 0.945 -14.619 6.488 1.00 79.88 607 ALA A C 1
ATOM 4676 O O . ALA A 1 607 ? 0.446 -15.475 5.749 1.00 79.88 607 ALA A O 1
ATOM 4677 N N . GLY A 1 608 ? 0.234 -13.691 7.129 1.00 87.38 608 GLY A N 1
ATOM 4678 C CA . GLY A 1 608 ? -1.220 -13.579 7.142 1.00 87.38 608 GLY A CA 1
ATOM 4679 C C . GLY A 1 608 ? -1.764 -13.375 8.555 1.00 87.38 608 GLY A C 1
ATOM 4680 O O . GLY A 1 608 ? -1.752 -14.302 9.371 1.00 87.38 608 GLY A O 1
ATOM 4681 N N . ASN A 1 609 ? -2.295 -12.189 8.845 1.00 94.75 609 ASN A N 1
ATOM 4682 C CA . ASN A 1 609 ? -2.932 -11.903 10.128 1.00 94.75 609 ASN A CA 1
ATOM 4683 C C . ASN A 1 609 ? -4.133 -10.964 10.021 1.00 94.75 609 ASN A C 1
ATOM 4685 O O . ASN A 1 609 ? -4.352 -10.288 9.020 1.00 94.75 609 ASN A O 1
ATOM 4689 N N . LEU A 1 610 ? -4.902 -10.900 11.105 1.00 96.88 610 LEU A N 1
ATOM 4690 C CA . LEU A 1 610 ? -6.000 -9.959 11.276 1.00 96.88 610 LEU A CA 1
ATOM 4691 C C . LEU A 1 610 ? -5.677 -8.991 12.422 1.00 96.88 610 LEU A C 1
ATOM 4693 O O . LEU A 1 610 ? -5.478 -9.415 13.564 1.00 96.88 610 LEU A O 1
ATOM 4697 N N . LEU A 1 611 ? -5.646 -7.691 12.118 1.00 97.69 611 LEU A N 1
ATOM 4698 C CA . LEU A 1 611 ? -5.520 -6.633 13.121 1.00 97.69 611 LEU A CA 1
ATOM 4699 C C . LEU A 1 611 ? -6.830 -6.527 13.935 1.00 97.69 611 LEU A C 1
ATOM 4701 O O . LEU A 1 611 ? -7.896 -6.405 13.327 1.00 97.69 611 LEU A O 1
ATOM 4705 N N . PRO A 1 612 ? -6.816 -6.582 15.276 1.00 97.00 612 PRO A N 1
ATOM 4706 C CA . PRO A 1 612 ? -8.019 -6.411 16.095 1.00 97.00 612 PRO A CA 1
ATOM 4707 C C . PRO A 1 612 ? -8.654 -5.018 15.958 1.00 97.00 612 PRO A C 1
ATOM 4709 O O . PRO A 1 612 ? -8.031 -4.082 15.462 1.00 97.00 612 PRO A O 1
ATOM 4712 N N . SER A 1 613 ? -9.902 -4.861 16.405 1.00 97.88 613 SER A N 1
ATOM 4713 C CA . SER A 1 613 ? -10.494 -3.527 16.571 1.00 97.88 613 SER A CA 1
ATOM 4714 C C . SER A 1 613 ? -9.813 -2.752 17.712 1.00 97.88 613 SER A C 1
ATOM 4716 O O . SER A 1 613 ? -9.393 -3.327 18.718 1.00 97.88 613 SER A O 1
ATOM 4718 N N . GLY A 1 614 ? -9.691 -1.433 17.564 1.00 98.31 614 GLY A N 1
ATOM 4719 C CA . GLY A 1 614 ? -8.963 -0.574 18.498 1.00 98.31 614 GLY A CA 1
ATOM 4720 C C . GLY A 1 614 ? -8.564 0.778 17.907 1.00 98.31 614 GLY A C 1
ATOM 4721 O O . GLY A 1 614 ? -8.938 1.124 16.786 1.00 98.31 614 GLY A O 1
ATOM 4722 N N . LEU A 1 615 ? -7.780 1.543 18.667 1.00 98.75 615 LEU A N 1
ATOM 4723 C CA . LEU A 1 615 ? -7.151 2.784 18.220 1.00 98.75 615 LEU A CA 1
ATOM 4724 C C . LEU A 1 615 ? -5.642 2.579 18.047 1.00 98.75 615 LEU A C 1
ATOM 4726 O O . LEU A 1 615 ? -4.931 2.161 18.959 1.00 98.75 615 LEU A O 1
ATOM 4730 N N . TYR A 1 616 ? -5.139 2.933 16.873 1.00 98.62 616 TYR A N 1
ATOM 4731 C CA . TYR A 1 616 ? -3.762 2.705 16.466 1.00 98.62 616 TYR A CA 1
ATOM 4732 C C . TYR A 1 616 ? -3.085 4.007 16.042 1.00 98.62 616 TYR A C 1
ATOM 4734 O O . TYR A 1 616 ? -3.730 4.965 15.619 1.00 98.62 616 TYR A O 1
ATOM 4742 N N . ARG A 1 617 ? -1.754 4.032 16.135 1.00 98.06 617 ARG A N 1
ATOM 4743 C CA . ARG A 1 617 ? -0.925 5.182 15.755 1.00 98.06 617 ARG A CA 1
ATOM 4744 C C . ARG A 1 617 ? -0.101 4.832 14.523 1.00 98.06 617 ARG A C 1
ATOM 4746 O O . ARG A 1 617 ? 0.722 3.915 14.574 1.00 98.06 617 ARG A O 1
ATOM 4753 N N . TYR A 1 618 ? -0.336 5.582 13.457 1.00 98.44 618 TYR A N 1
ATOM 4754 C CA . TYR A 1 618 ? 0.292 5.442 12.151 1.00 98.44 618 TYR A CA 1
ATOM 4755 C C . TYR A 1 618 ? 1.156 6.662 11.843 1.00 98.44 618 TYR A C 1
ATOM 4757 O O . TYR A 1 618 ? 1.025 7.710 12.475 1.00 98.44 618 TYR A O 1
ATOM 4765 N N . ILE A 1 619 ? 2.018 6.530 10.842 1.00 96.94 619 ILE A N 1
ATOM 4766 C CA . ILE A 1 619 ? 2.737 7.651 10.233 1.00 96.94 619 ILE A CA 1
ATOM 4767 C C . ILE A 1 619 ? 2.575 7.610 8.715 1.00 96.94 619 ILE A C 1
ATOM 4769 O O . ILE A 1 619 ? 2.458 6.530 8.152 1.00 96.94 619 ILE A O 1
ATOM 4773 N N . CYS A 1 620 ? 2.607 8.743 8.024 1.00 96.81 620 CYS A N 1
ATOM 4774 C CA . CYS A 1 620 ? 2.725 8.740 6.566 1.00 96.81 620 CYS A CA 1
ATOM 4775 C C . CYS A 1 620 ? 4.112 8.214 6.149 1.00 96.81 620 CYS A C 1
ATOM 4777 O O . CYS A 1 620 ? 5.111 8.497 6.812 1.00 96.81 620 CYS A O 1
ATOM 4779 N N . GLY A 1 621 ? 4.204 7.442 5.069 1.00 92.12 621 GLY A N 1
ATOM 4780 C CA . GLY A 1 621 ? 5.466 6.872 4.602 1.00 92.12 621 GLY A CA 1
ATOM 4781 C C . GLY A 1 621 ? 5.334 6.032 3.335 1.00 92.12 621 GLY A C 1
ATOM 4782 O O . GLY A 1 621 ? 4.318 6.073 2.643 1.00 92.12 621 GLY A O 1
ATOM 4783 N N . GLU A 1 622 ? 6.390 5.289 3.020 1.00 90.38 622 GLU A N 1
ATOM 4784 C CA . GLU A 1 622 ? 6.456 4.405 1.857 1.00 90.38 622 GLU A CA 1
ATOM 4785 C C . GLU A 1 622 ? 6.099 2.964 2.230 1.00 90.38 622 GLU A C 1
ATOM 4787 O O . GLU A 1 622 ? 6.615 2.430 3.209 1.00 90.38 622 GLU A O 1
ATOM 4792 N N . HIS A 1 623 ? 5.238 2.336 1.430 1.00 88.12 623 HIS A N 1
ATOM 4793 C CA . HIS A 1 623 ? 4.944 0.909 1.508 1.00 88.12 623 HIS A CA 1
ATOM 4794 C C . HIS A 1 623 ? 5.420 0.234 0.219 1.00 88.12 623 HIS A C 1
ATOM 4796 O O . HIS A 1 623 ? 4.943 0.588 -0.858 1.00 88.12 623 HIS A O 1
ATOM 4802 N N . ASN A 1 624 ? 6.369 -0.703 0.309 1.00 82.94 624 ASN A N 1
ATOM 4803 C CA . ASN A 1 624 ? 6.861 -1.489 -0.832 1.00 82.94 624 ASN A CA 1
ATOM 4804 C C . ASN A 1 624 ? 7.263 -0.641 -2.057 1.00 82.94 624 ASN A C 1
ATOM 4806 O O . ASN A 1 624 ? 6.873 -0.930 -3.191 1.00 82.94 624 ASN A O 1
ATOM 4810 N N . GLY A 1 625 ? 8.019 0.442 -1.841 1.00 79.81 625 GLY A N 1
ATOM 4811 C CA . GLY A 1 625 ? 8.435 1.338 -2.921 1.00 79.81 625 GLY A CA 1
ATOM 4812 C C . GLY A 1 625 ? 7.374 2.348 -3.354 1.00 79.81 625 GLY A C 1
ATOM 4813 O O . GLY A 1 625 ? 7.594 3.037 -4.343 1.00 79.81 625 GLY A O 1
ATOM 4814 N N . ARG A 1 626 ? 6.209 2.420 -2.691 1.00 86.56 626 ARG A N 1
ATOM 4815 C CA . ARG A 1 626 ? 5.096 3.318 -3.043 1.00 86.56 626 ARG A CA 1
ATOM 4816 C C . ARG A 1 626 ? 4.883 4.364 -1.946 1.00 86.56 626 ARG A C 1
ATOM 4818 O O . ARG A 1 626 ? 4.429 4.018 -0.848 1.00 86.56 626 ARG A O 1
ATOM 4825 N N . PRO A 1 627 ? 5.209 5.639 -2.205 1.00 89.31 627 PRO A N 1
ATOM 4826 C CA . PRO A 1 627 ? 5.193 6.671 -1.176 1.00 89.31 627 PRO A CA 1
ATOM 4827 C C . PRO A 1 627 ? 3.762 7.143 -0.876 1.00 89.31 627 PRO A C 1
ATOM 4829 O O . PRO A 1 627 ? 2.840 6.873 -1.640 1.00 89.31 627 PRO A O 1
ATOM 4832 N N . GLY A 1 628 ? 3.548 7.857 0.232 1.00 90.88 628 GLY A N 1
ATOM 4833 C CA . GLY A 1 628 ? 2.239 8.428 0.570 1.00 90.88 628 GLY A CA 1
ATOM 4834 C C . GLY A 1 628 ? 1.198 7.434 1.100 1.00 90.88 628 GLY A C 1
ATOM 4835 O O . GLY A 1 628 ? 0.003 7.708 0.970 1.00 90.88 628 GLY A O 1
ATOM 4836 N N . CYS A 1 629 ? 1.647 6.312 1.666 1.00 96.88 629 CYS A N 1
ATOM 4837 C CA . CYS A 1 629 ? 0.849 5.342 2.422 1.00 96.88 629 CYS A CA 1
ATOM 4838 C C . CYS A 1 629 ? 0.881 5.661 3.928 1.00 96.88 629 CYS A C 1
ATOM 4840 O O . CYS A 1 629 ? 1.606 6.560 4.355 1.00 96.88 629 CYS A O 1
ATOM 4842 N N . PHE A 1 630 ? 0.126 4.928 4.751 1.00 98.31 630 PHE A N 1
ATOM 4843 C CA . PHE A 1 630 ? 0.159 5.085 6.210 1.00 98.31 630 PHE A CA 1
ATOM 4844 C C . PHE A 1 630 ? 0.727 3.826 6.851 1.00 98.31 630 PHE A C 1
ATOM 4846 O O . PHE A 1 630 ? 0.179 2.742 6.693 1.00 98.31 630 PHE A O 1
ATOM 4853 N N . LEU A 1 631 ? 1.818 3.962 7.592 1.00 97.38 631 LEU A N 1
ATOM 4854 C CA . LEU A 1 631 ? 2.578 2.855 8.146 1.00 97.38 631 LEU A CA 1
ATOM 4855 C C . LEU A 1 631 ? 2.265 2.649 9.626 1.00 97.38 631 LEU A C 1
ATOM 4857 O O . LEU A 1 631 ? 2.303 3.611 10.401 1.00 97.38 631 LEU A O 1
ATOM 4861 N N . LEU A 1 632 ? 2.030 1.400 10.038 1.00 96.44 632 LEU A N 1
ATOM 4862 C CA . LEU A 1 632 ? 1.851 1.026 11.444 1.00 96.44 632 LEU A CA 1
ATOM 4863 C C . LEU A 1 632 ? 3.211 1.035 12.160 1.00 96.44 632 LEU A C 1
ATOM 4865 O O . LEU A 1 632 ? 3.827 0.006 12.449 1.00 96.44 632 LEU A O 1
ATOM 4869 N N . ARG A 1 633 ? 3.731 2.239 12.402 1.00 93.00 633 ARG A N 1
ATOM 4870 C CA . ARG A 1 633 ? 5.104 2.469 12.857 1.00 93.00 633 ARG A CA 1
ATOM 4871 C C . ARG A 1 633 ? 5.185 3.548 13.936 1.00 93.00 633 ARG A C 1
ATOM 4873 O O . ARG A 1 633 ? 4.253 4.321 14.169 1.00 93.00 633 ARG A O 1
ATOM 4880 N N . LYS A 1 634 ? 6.302 3.553 14.666 1.00 84.62 634 LYS A N 1
ATOM 4881 C CA . LYS A 1 634 ? 6.663 4.609 15.628 1.00 84.62 634 LYS A CA 1
ATOM 4882 C C . LYS A 1 634 ? 7.385 5.762 14.935 1.00 84.62 634 LYS A C 1
ATOM 4884 O O . LYS A 1 634 ? 7.177 6.914 15.287 1.00 84.62 634 LYS A O 1
ATOM 4889 N N . SER A 1 635 ? 8.210 5.429 13.950 1.00 83.44 635 SER A N 1
ATOM 4890 C CA . SER A 1 635 ? 8.916 6.341 13.050 1.00 83.44 635 SER A CA 1
ATOM 4891 C C . SER A 1 635 ? 9.193 5.599 11.739 1.00 83.44 635 SER A C 1
ATOM 4893 O O . SER A 1 635 ? 8.953 4.395 11.663 1.00 83.44 635 SER A O 1
ATOM 4895 N N . ILE A 1 636 ? 9.714 6.275 10.712 1.00 75.62 636 ILE A N 1
ATOM 4896 C CA . ILE A 1 636 ? 10.043 5.625 9.428 1.00 75.62 636 ILE A CA 1
ATOM 4897 C C . ILE A 1 636 ? 10.917 4.373 9.644 1.00 75.62 636 ILE A C 1
ATOM 4899 O O . ILE A 1 636 ? 10.631 3.306 9.099 1.00 75.62 636 ILE A O 1
ATOM 4903 N N . ALA A 1 637 ? 11.910 4.475 10.530 1.00 71.75 637 ALA A N 1
ATOM 4904 C CA . ALA A 1 637 ? 12.842 3.394 10.838 1.00 71.75 637 ALA A CA 1
ATOM 4905 C C . ALA A 1 637 ? 12.335 2.385 11.888 1.00 71.75 637 ALA A C 1
ATOM 4907 O O . ALA A 1 637 ? 12.898 1.303 11.999 1.00 71.75 637 ALA A O 1
ATOM 4908 N N . SER A 1 638 ? 11.304 2.709 12.678 1.00 80.50 638 SER A N 1
ATOM 4909 C CA . SER A 1 638 ? 10.912 1.899 13.841 1.00 80.50 638 SER A CA 1
ATOM 4910 C C . SER A 1 638 ? 9.509 1.319 13.698 1.00 80.50 638 SER A C 1
ATOM 4912 O O . SER A 1 638 ? 8.511 2.047 13.749 1.00 80.50 638 SER A O 1
ATOM 4914 N N . LYS A 1 639 ? 9.426 -0.011 13.571 1.00 84.00 639 LYS A N 1
ATOM 4915 C CA . LYS A 1 639 ? 8.155 -0.743 13.510 1.00 84.00 639 LYS A CA 1
ATOM 4916 C C . LYS A 1 639 ? 7.408 -0.685 14.852 1.00 84.00 639 LYS A C 1
ATOM 4918 O O . LYS A 1 639 ? 8.002 -0.574 15.929 1.00 84.00 639 LYS A O 1
ATOM 4923 N N . ARG A 1 640 ? 6.074 -0.735 14.803 1.00 90.12 640 ARG A N 1
ATOM 4924 C CA . ARG A 1 640 ? 5.222 -0.729 16.001 1.00 90.12 640 ARG A CA 1
ATOM 4925 C C . ARG A 1 640 ? 4.747 -2.143 16.308 1.00 90.12 640 ARG A C 1
ATOM 4927 O O . ARG A 1 640 ? 4.175 -2.793 15.443 1.00 90.12 640 ARG A O 1
ATOM 4934 N N . LYS A 1 641 ? 4.937 -2.584 17.555 1.00 93.19 641 LYS A N 1
ATOM 4935 C CA . LYS A 1 641 ? 4.325 -3.820 18.049 1.00 93.19 641 LYS A CA 1
ATOM 4936 C C . LYS A 1 641 ? 2.852 -3.604 18.387 1.00 93.19 641 LYS A C 1
ATOM 4938 O O . LYS A 1 641 ? 2.505 -2.568 18.955 1.00 93.19 641 LYS A O 1
ATOM 4943 N N . VAL A 1 642 ? 2.028 -4.587 18.054 1.00 96.19 642 VAL A N 1
ATOM 4944 C CA . VAL A 1 642 ? 0.599 -4.705 18.363 1.00 96.19 642 VAL A CA 1
ATOM 4945 C C . VAL A 1 642 ? 0.274 -6.181 18.618 1.00 96.19 642 VAL A C 1
ATOM 4947 O O . VAL A 1 642 ? 1.132 -7.047 18.439 1.00 96.19 642 VAL A O 1
ATOM 4950 N N . ILE A 1 643 ? -0.961 -6.474 19.026 1.00 95.38 643 ILE A N 1
ATOM 4951 C CA . ILE A 1 643 ? -1.471 -7.847 19.010 1.00 95.38 643 ILE A CA 1
ATOM 4952 C C . ILE A 1 643 ? -2.192 -8.095 17.692 1.00 95.38 643 ILE A C 1
ATOM 4954 O O . ILE A 1 643 ? -3.023 -7.280 17.298 1.00 95.38 643 ILE A O 1
ATOM 4958 N N . VAL A 1 644 ? -1.899 -9.217 17.040 1.00 96.19 644 VAL A N 1
ATOM 4959 C CA . VAL A 1 644 ? -2.619 -9.688 15.848 1.00 96.19 644 VAL A CA 1
ATOM 4960 C C . VAL A 1 644 ? -3.228 -11.064 16.071 1.00 96.19 644 VAL A C 1
ATOM 4962 O O . VAL A 1 644 ? -2.780 -11.812 16.940 1.00 96.19 644 VAL A O 1
ATOM 4965 N N . ARG A 1 645 ? -4.250 -11.399 15.281 1.00 95.31 645 ARG A N 1
ATOM 4966 C CA . ARG A 1 645 ? -4.928 -12.700 15.290 1.00 95.31 645 ARG A CA 1
ATOM 4967 C C . ARG A 1 645 ? -4.468 -13.572 14.122 1.00 95.31 645 ARG A C 1
ATOM 4969 O O . ARG A 1 645 ? -4.307 -13.074 13.006 1.00 95.31 645 ARG A O 1
ATOM 4976 N N . ARG A 1 646 ? -4.285 -14.868 14.382 1.00 92.69 646 ARG A N 1
ATOM 4977 C CA . ARG A 1 646 ? -3.779 -15.870 13.437 1.00 92.69 646 ARG A CA 1
ATOM 4978 C C . ARG A 1 646 ? -4.492 -17.215 13.624 1.00 92.69 646 ARG A C 1
ATOM 4980 O O . ARG A 1 646 ? -4.369 -17.815 14.688 1.00 92.69 646 ARG A O 1
ATOM 4987 N N . THR A 1 647 ? -5.182 -17.700 12.593 1.00 87.19 647 THR A N 1
ATOM 4988 C CA . THR A 1 647 ? -5.852 -19.017 12.617 1.00 87.19 647 THR A CA 1
ATOM 4989 C C . THR A 1 647 ? -4.877 -20.146 12.296 1.00 87.19 647 THR A C 1
ATOM 4991 O O . THR A 1 647 ? -4.036 -20.021 11.403 1.00 87.19 647 THR A O 1
ATOM 4994 N N . ALA A 1 648 ? -4.904 -21.245 13.050 1.00 84.62 648 ALA A N 1
ATOM 4995 C CA . ALA A 1 648 ? -3.969 -22.351 12.827 1.00 84.62 648 ALA A CA 1
ATOM 4996 C C . ALA A 1 648 ? -4.599 -23.719 12.617 1.00 84.62 648 ALA A C 1
ATOM 4998 O O . ALA A 1 648 ? -3.966 -24.624 12.081 1.00 84.62 648 ALA A O 1
ATOM 4999 N N . ASP A 1 649 ? -5.843 -23.860 12.974 1.00 84.50 649 ASP A N 1
ATOM 5000 C CA . ASP A 1 649 ? -6.618 -25.076 12.890 1.00 84.50 649 ASP A CA 1
ATOM 5001 C C . ASP A 1 649 ? -7.570 -25.066 11.696 1.00 84.50 649 ASP A C 1
ATOM 5003 O O . ASP A 1 649 ? -7.819 -26.134 11.134 1.00 84.50 649 ASP A O 1
ATOM 5007 N N . ASP A 1 650 ? -8.005 -23.892 11.232 1.00 88.25 650 ASP A N 1
ATOM 5008 C CA . ASP A 1 650 ? -8.871 -23.767 10.063 1.00 88.25 650 ASP A CA 1
ATOM 5009 C C . ASP A 1 650 ? -8.597 -22.507 9.203 1.00 88.25 650 ASP A C 1
ATOM 5011 O O . ASP A 1 650 ? -7.499 -21.948 9.189 1.00 88.25 650 ASP A O 1
ATOM 5015 N N . LEU A 1 651 ? -9.572 -22.128 8.370 1.00 91.44 651 LEU A N 1
ATOM 5016 C CA . LEU A 1 651 ? -9.517 -20.978 7.461 1.00 91.44 651 LEU A CA 1
ATOM 5017 C C . LEU A 1 651 ? -10.459 -19.843 7.898 1.00 91.44 651 LEU A C 1
ATOM 5019 O O . LEU A 1 651 ? -10.932 -19.074 7.056 1.00 91.44 651 LEU A O 1
ATOM 5023 N N . THR A 1 652 ? -10.738 -19.749 9.196 1.00 92.00 652 THR A N 1
ATOM 5024 C CA . THR A 1 652 ? -11.656 -18.779 9.794 1.00 92.00 652 THR A CA 1
ATOM 5025 C C . THR A 1 652 ? -10.973 -18.092 10.974 1.00 92.00 652 THR A C 1
ATOM 5027 O O . THR A 1 652 ? -10.303 -18.737 11.766 1.00 92.00 652 THR A O 1
ATOM 5030 N N . TYR A 1 653 ? -11.130 -16.770 11.111 1.00 93.44 653 TYR A N 1
ATOM 5031 C CA . TYR A 1 653 ? -10.618 -16.067 12.292 1.00 93.44 653 TYR A CA 1
ATOM 5032 C C . TYR A 1 653 ? -11.611 -16.103 13.456 1.00 93.44 653 TYR A C 1
ATOM 5034 O O . TYR A 1 653 ? -12.643 -15.429 13.412 1.00 93.44 653 TYR A O 1
ATOM 5042 N N . GLU A 1 654 ? -11.266 -16.802 14.531 1.00 93.62 654 GLU A N 1
ATOM 5043 C CA . GLU A 1 654 ? -12.117 -17.008 15.704 1.00 93.62 654 GLU A CA 1
ATOM 5044 C C . GLU A 1 654 ? -11.460 -16.552 17.016 1.00 93.62 654 GLU A C 1
ATOM 5046 O O . GLU A 1 654 ? -10.254 -16.344 17.137 1.00 93.62 654 GLU A O 1
ATOM 5051 N N . SER A 1 655 ? -12.262 -16.405 18.069 1.00 92.50 655 SER A N 1
ATOM 5052 C CA . SER A 1 655 ? -11.767 -16.092 19.420 1.00 92.50 655 SER A CA 1
ATOM 5053 C C . SER A 1 655 ? -10.907 -17.207 20.034 1.00 92.50 655 SER A C 1
ATOM 5055 O O . SER A 1 655 ? -10.156 -16.951 20.981 1.00 92.50 655 SER A O 1
ATOM 5057 N N . GLY A 1 656 ? -10.979 -18.423 19.482 1.00 91.19 656 GLY A N 1
ATOM 5058 C CA . GLY A 1 656 ? -10.131 -19.569 19.819 1.00 91.19 656 GLY A CA 1
ATOM 5059 C C . GLY A 1 656 ? -8.741 -19.556 19.171 1.00 91.19 656 GLY A C 1
ATOM 5060 O O . GLY A 1 656 ? -7.894 -20.362 19.560 1.00 91.19 656 GLY A O 1
ATOM 5061 N N . ASP A 1 657 ? -8.462 -18.613 18.270 1.00 93.56 657 ASP A N 1
ATOM 5062 C CA . ASP A 1 657 ? -7.216 -18.552 17.499 1.00 93.56 657 ASP A CA 1
ATOM 5063 C C . ASP A 1 657 ? -6.041 -17.928 18.241 1.00 93.56 657 ASP A C 1
ATOM 5065 O O . ASP A 1 657 ? -6.189 -17.189 19.225 1.00 93.56 657 ASP A O 1
ATOM 5069 N N . ILE A 1 658 ? -4.846 -18.157 17.708 1.00 92.00 658 ILE A N 1
ATOM 5070 C CA . ILE A 1 658 ? -3.594 -17.607 18.218 1.00 92.00 658 ILE A CA 1
ATOM 5071 C C . ILE A 1 658 ? -3.653 -16.075 18.180 1.00 92.00 658 ILE A C 1
ATOM 5073 O O . ILE A 1 658 ? -3.957 -15.470 17.152 1.00 92.00 658 ILE A O 1
ATOM 5077 N N . PHE A 1 659 ? -3.334 -15.443 19.307 1.00 92.94 659 PHE A N 1
ATOM 5078 C CA . PHE A 1 659 ? -2.987 -14.026 19.351 1.00 92.94 659 PHE A CA 1
ATOM 5079 C C . PHE A 1 659 ? -1.468 -13.908 19.495 1.00 92.94 659 PHE A C 1
ATOM 5081 O O . PHE A 1 659 ? -0.845 -14.720 20.180 1.00 92.94 659 PHE A O 1
ATOM 5088 N N . GLN A 1 660 ? -0.865 -12.922 18.839 1.00 91.69 660 GLN A N 1
ATOM 5089 C CA . GLN A 1 660 ? 0.587 -12.762 18.820 1.00 91.69 660 GLN A CA 1
ATOM 5090 C C . GLN A 1 660 ? 0.984 -11.301 19.005 1.00 91.69 660 GLN A C 1
ATOM 5092 O O . GLN A 1 660 ? 0.492 -10.430 18.292 1.00 91.69 660 GLN A O 1
ATOM 5097 N N . ASN A 1 661 ? 1.906 -11.048 19.938 1.00 91.75 661 ASN A N 1
ATOM 5098 C CA . ASN A 1 661 ? 2.555 -9.753 20.116 1.00 91.75 661 ASN A CA 1
ATOM 5099 C C . ASN A 1 661 ? 3.730 -9.617 19.147 1.00 91.75 661 ASN A C 1
ATOM 5101 O O . ASN A 1 661 ? 4.782 -10.232 19.326 1.00 91.75 661 ASN A O 1
ATOM 5105 N N . MET A 1 662 ? 3.548 -8.814 18.106 1.00 88.88 662 MET A N 1
ATOM 5106 C CA . MET A 1 662 ? 4.547 -8.641 17.059 1.00 88.88 662 MET A CA 1
ATOM 5107 C C . MET A 1 662 ? 4.409 -7.290 16.375 1.00 88.88 662 MET A C 1
ATOM 5109 O O . MET A 1 662 ? 3.461 -6.552 16.621 1.00 88.88 662 MET A O 1
ATOM 5113 N N . ALA A 1 663 ? 5.355 -6.963 15.501 1.00 89.94 663 ALA A N 1
ATOM 5114 C CA . ALA A 1 663 ? 5.243 -5.816 14.617 1.00 89.94 663 ALA A CA 1
ATOM 5115 C C . ALA A 1 663 ? 4.846 -6.300 13.215 1.00 89.94 663 ALA A C 1
ATOM 5117 O O . ALA A 1 663 ? 5.741 -6.652 12.462 1.00 89.94 663 ALA A O 1
ATOM 5118 N N . PRO A 1 664 ? 3.549 -6.376 12.865 1.00 88.88 664 PRO A N 1
ATOM 5119 C CA . PRO A 1 664 ? 3.095 -7.033 11.636 1.00 88.88 664 PRO A CA 1
ATOM 5120 C C . PRO A 1 664 ? 3.344 -6.205 10.370 1.00 88.88 664 PRO A C 1
ATOM 5122 O O . PRO A 1 664 ? 3.463 -6.765 9.288 1.00 88.88 664 PRO A O 1
ATOM 5125 N N . GLY A 1 665 ? 3.448 -4.877 10.503 1.00 87.94 665 GLY A N 1
ATOM 5126 C CA . GLY A 1 665 ? 3.496 -3.967 9.354 1.00 87.94 665 GLY A CA 1
ATOM 5127 C C . GLY A 1 665 ? 2.168 -3.898 8.591 1.00 87.94 665 GLY A C 1
ATOM 5128 O O . GLY A 1 665 ? 2.154 -3.660 7.388 1.00 87.94 665 GLY A O 1
ATOM 5129 N N . ASP A 1 666 ? 1.053 -4.088 9.303 1.00 95.31 666 ASP A N 1
ATOM 5130 C CA . ASP A 1 666 ? -0.313 -3.912 8.805 1.00 95.31 666 ASP A CA 1
ATOM 5131 C C . ASP A 1 666 ? -0.565 -2.439 8.439 1.00 95.31 666 ASP A C 1
ATOM 5133 O O . ASP A 1 666 ? -1.109 -1.675 9.230 1.00 95.31 666 ASP A O 1
ATOM 5137 N N . ASN A 1 667 ? -0.111 -2.018 7.263 1.00 97.19 667 ASN A N 1
ATOM 5138 C CA . ASN A 1 667 ? -0.166 -0.635 6.794 1.00 97.19 667 ASN A CA 1
ATOM 5139 C C . ASN A 1 667 ? -1.508 -0.308 6.111 1.00 97.19 667 ASN A C 1
ATOM 5141 O O . ASN A 1 667 ? -2.226 -1.204 5.672 1.00 97.19 667 ASN A O 1
ATOM 5145 N N . ILE A 1 668 ? -1.811 0.981 5.925 1.00 98.56 668 ILE A N 1
ATOM 5146 C CA . ILE A 1 668 ? -2.923 1.450 5.087 1.00 98.56 668 ILE A CA 1
ATOM 5147 C C . ILE A 1 668 ? -2.391 1.886 3.720 1.00 98.56 668 ILE A C 1
ATOM 5149 O O . ILE A 1 668 ? -1.595 2.828 3.631 1.00 98.56 668 ILE A O 1
ATOM 5153 N N . HIS A 1 669 ? -2.850 1.235 2.653 1.00 97.44 669 HIS A N 1
ATOM 5154 C CA . HIS A 1 669 ? -2.368 1.459 1.285 1.00 97.44 669 HIS A CA 1
ATOM 5155 C C . HIS A 1 669 ? -3.486 1.211 0.238 1.00 97.44 669 HIS A C 1
ATOM 5157 O O . HIS A 1 669 ? -4.609 0.852 0.607 1.00 97.44 669 HIS A O 1
ATOM 5163 N N . PRO A 1 670 ? -3.270 1.436 -1.074 1.00 96.44 670 PRO A N 1
ATOM 5164 C CA . PRO A 1 670 ? -4.285 1.113 -2.072 1.00 96.44 670 PRO A CA 1
ATOM 5165 C C . PRO A 1 670 ? -4.454 -0.401 -2.217 1.00 96.44 670 PRO A C 1
ATOM 5167 O O . PRO A 1 670 ? -3.496 -1.153 -2.113 1.00 96.44 670 PRO A O 1
ATOM 5170 N N . SER A 1 671 ? -5.657 -0.845 -2.566 1.00 93.44 671 SER A N 1
ATOM 5171 C CA . SER A 1 671 ? -5.962 -2.251 -2.883 1.00 93.44 671 SER A CA 1
ATOM 5172 C C . SER A 1 671 ? -5.221 -2.802 -4.105 1.00 93.44 671 SER A C 1
ATOM 5174 O O . SER A 1 671 ? -5.239 -4.013 -4.311 1.00 93.44 671 SER A O 1
ATOM 5176 N N . PHE A 1 672 ? -4.643 -1.910 -4.922 1.00 88.94 672 PHE A N 1
ATOM 5177 C CA . PHE A 1 672 ? -4.097 -2.163 -6.259 1.00 88.94 672 PHE A CA 1
ATOM 5178 C C . PHE A 1 672 ? -5.126 -2.674 -7.270 1.00 88.94 672 PHE A C 1
ATOM 5180 O O . PHE A 1 672 ? -4.765 -3.144 -8.341 1.00 88.94 672 PHE A O 1
ATOM 5187 N N . SER A 1 673 ? -6.408 -2.498 -6.954 1.00 83.94 673 SER A N 1
ATOM 5188 C CA . SER A 1 673 ? -7.552 -2.810 -7.798 1.00 83.94 673 SER A CA 1
ATOM 5189 C C . SER A 1 673 ? -8.385 -1.554 -8.039 1.00 83.94 673 SER A C 1
ATOM 5191 O O . SER A 1 673 ? -8.482 -0.670 -7.182 1.00 83.94 673 SER A O 1
ATOM 5193 N N . SER A 1 674 ? -9.011 -1.471 -9.211 1.00 80.25 674 SER A N 1
ATOM 5194 C CA . SER A 1 674 ? -10.045 -0.466 -9.489 1.00 80.25 674 SER A CA 1
ATOM 5195 C C . SER A 1 674 ? -11.449 -0.927 -9.071 1.00 80.25 674 SER A C 1
ATOM 5197 O O . SER A 1 674 ? -12.362 -0.105 -8.987 1.00 80.25 674 SER A O 1
ATOM 5199 N N . GLU A 1 675 ? -11.605 -2.211 -8.742 1.00 78.38 675 GLU A N 1
ATOM 5200 C CA . GLU A 1 675 ? -12.874 -2.866 -8.431 1.00 78.38 675 GLU A CA 1
ATOM 5201 C C . GLU A 1 675 ? -12.914 -3.400 -6.994 1.00 78.38 675 GLU A C 1
ATOM 5203 O O . GLU A 1 675 ? -11.885 -3.659 -6.371 1.00 78.38 675 GLU A O 1
ATOM 5208 N N . SER A 1 676 ? -14.124 -3.616 -6.472 1.00 80.88 676 SER A N 1
ATOM 5209 C CA . SER A 1 676 ? -14.356 -4.152 -5.124 1.00 80.88 676 SER A CA 1
ATOM 5210 C C . SER A 1 676 ? -14.217 -5.672 -5.011 1.00 80.88 676 SER A C 1
ATOM 5212 O O . SER A 1 676 ? -14.243 -6.201 -3.900 1.00 80.88 676 SER A O 1
ATOM 5214 N N . GLY A 1 677 ? -14.132 -6.379 -6.143 1.00 81.56 677 GLY A N 1
ATOM 5215 C CA . GLY A 1 677 ? -14.144 -7.844 -6.203 1.00 81.56 677 GLY A CA 1
ATOM 5216 C C . GLY A 1 677 ? -12.842 -8.517 -5.767 1.00 81.56 677 GLY A C 1
ATOM 5217 O O . GLY A 1 677 ? -12.818 -9.734 -5.619 1.00 81.56 677 GLY A O 1
ATOM 5218 N N . TRP A 1 678 ? -11.768 -7.746 -5.581 1.00 85.94 678 TRP A N 1
ATOM 5219 C CA . TRP A 1 678 ? -10.459 -8.260 -5.192 1.00 85.94 678 TRP A CA 1
ATOM 5220 C C . TRP A 1 678 ? -9.591 -7.166 -4.558 1.00 85.94 678 TRP A C 1
ATOM 5222 O O . TRP A 1 678 ? -9.740 -5.985 -4.883 1.00 85.94 678 TRP A O 1
ATOM 5232 N N . PHE A 1 679 ? -8.666 -7.552 -3.673 1.00 89.94 679 PHE A N 1
ATOM 5233 C CA . PHE A 1 679 ? -7.679 -6.644 -3.091 1.00 89.94 679 PHE A CA 1
ATOM 5234 C C . PHE A 1 679 ? -6.403 -7.360 -2.616 1.00 89.94 679 PHE A C 1
ATOM 5236 O O . PHE A 1 679 ? -6.429 -8.511 -2.185 1.00 89.94 679 PHE A O 1
ATOM 5243 N N . SER A 1 680 ? -5.288 -6.631 -2.621 1.00 87.94 680 SER A N 1
ATOM 5244 C CA . SER A 1 680 ? -3.970 -7.092 -2.171 1.00 87.94 680 SER A CA 1
ATOM 5245 C C . SER A 1 680 ? -3.734 -6.758 -0.691 1.00 87.94 680 SER A C 1
ATOM 5247 O O . SER A 1 680 ? -3.421 -5.615 -0.373 1.00 87.94 680 SER A O 1
ATOM 5249 N N . SER A 1 681 ? -3.874 -7.725 0.224 1.00 92.25 681 SER A N 1
ATOM 5250 C CA . SER A 1 681 ? -3.536 -7.534 1.648 1.00 92.25 681 SER A CA 1
ATOM 5251 C C . SER A 1 681 ? -3.231 -8.843 2.380 1.00 92.25 681 SER A C 1
ATOM 5253 O O . SER A 1 681 ? -4.004 -9.799 2.289 1.00 92.25 681 SER A O 1
ATOM 5255 N N . PHE A 1 682 ? -2.148 -8.849 3.168 1.00 90.94 682 PHE A N 1
ATOM 5256 C CA . PHE A 1 682 ? -1.798 -9.913 4.125 1.00 90.94 682 PHE A CA 1
ATOM 5257 C C . PHE A 1 682 ? -2.099 -9.563 5.597 1.00 90.94 682 PHE A C 1
ATOM 5259 O O . PHE A 1 682 ? -1.832 -10.357 6.495 1.00 90.94 682 PHE A O 1
ATOM 5266 N N . GLY A 1 683 ? -2.724 -8.409 5.831 1.00 91.94 683 GLY A N 1
ATOM 5267 C CA . GLY A 1 683 ? -3.048 -7.867 7.159 1.00 91.94 683 GLY A CA 1
ATOM 5268 C C . GLY A 1 683 ? -3.263 -6.349 7.128 1.00 91.94 683 GLY A C 1
ATOM 5269 O O . GLY A 1 683 ? -4.039 -5.797 7.913 1.00 91.94 683 GLY A O 1
ATOM 5270 N N . CYS A 1 684 ? -2.670 -5.696 6.125 1.00 96.25 684 CYS A N 1
ATOM 5271 C CA . CYS A 1 684 ? -2.897 -4.309 5.738 1.00 96.25 684 CYS A CA 1
ATOM 5272 C C . CYS A 1 684 ? -4.375 -3.948 5.518 1.00 96.25 684 CYS A C 1
ATOM 5274 O O . CYS A 1 684 ? -5.218 -4.781 5.170 1.00 96.25 684 CYS A O 1
ATOM 5276 N N . GLN A 1 685 ? -4.676 -2.661 5.636 1.00 98.12 685 GLN A N 1
ATOM 5277 C CA . GLN A 1 685 ? -5.994 -2.099 5.370 1.00 98.12 685 GLN A CA 1
ATOM 5278 C C . GLN A 1 685 ? -5.944 -1.374 4.036 1.00 98.12 685 GLN A C 1
ATOM 5280 O O . GLN A 1 685 ? -5.019 -0.621 3.742 1.00 98.12 685 GLN A O 1
ATOM 5285 N N . VAL A 1 686 ? -6.944 -1.610 3.201 1.00 98.00 686 VAL A N 1
ATOM 5286 C CA . VAL A 1 686 ? -6.869 -1.218 1.796 1.00 98.00 686 VAL A CA 1
ATOM 5287 C C . VAL A 1 686 ? -8.055 -0.387 1.369 1.00 98.00 686 VAL A C 1
ATOM 5289 O O . VAL A 1 686 ? -9.184 -0.625 1.795 1.00 98.00 686 VAL A O 1
ATOM 5292 N N . ILE A 1 687 ? -7.794 0.580 0.495 1.00 98.00 687 ILE A N 1
ATOM 5293 C CA . ILE A 1 687 ? -8.806 1.416 -0.157 1.00 98.00 687 ILE A CA 1
ATOM 5294 C C . ILE A 1 687 ? -8.759 1.144 -1.661 1.00 98.00 687 ILE A C 1
ATOM 5296 O O . ILE A 1 687 ? -7.673 1.031 -2.230 1.00 98.00 687 ILE A O 1
ATOM 5300 N N . ILE A 1 688 ? -9.914 1.084 -2.330 1.00 94.75 688 ILE A N 1
ATOM 5301 C CA . ILE A 1 688 ? -9.971 0.890 -3.791 1.00 94.75 688 ILE A CA 1
ATOM 5302 C C . ILE A 1 688 ? -9.139 1.958 -4.526 1.00 94.75 688 ILE A C 1
ATOM 5304 O O . ILE A 1 688 ? -9.286 3.159 -4.293 1.00 94.75 688 ILE A O 1
ATOM 5308 N N . GLY A 1 689 ? -8.274 1.543 -5.447 1.00 92.62 689 GLY A N 1
ATOM 5309 C CA . GLY A 1 689 ? -7.353 2.415 -6.175 1.00 92.62 689 GLY A CA 1
ATOM 5310 C C . GLY A 1 689 ? -5.955 1.819 -6.303 1.00 92.62 689 GLY A C 1
ATOM 5311 O O . GLY A 1 689 ? -5.713 0.683 -5.899 1.00 92.62 689 GLY A O 1
ATOM 5312 N N . SER A 1 690 ? -5.031 2.605 -6.857 1.00 91.00 690 SER A N 1
ATOM 5313 C CA . SER A 1 690 ? -3.650 2.181 -7.109 1.00 91.00 690 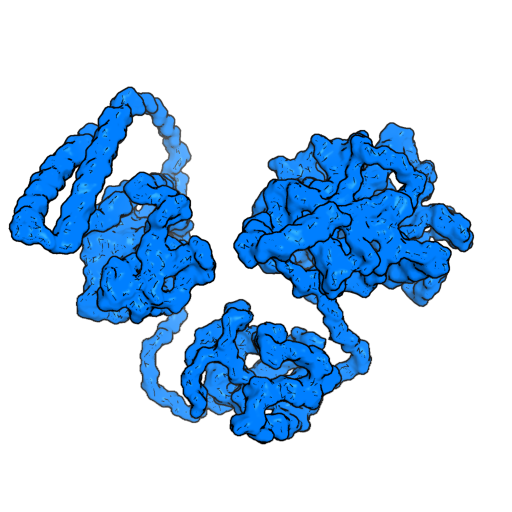SER A CA 1
ATOM 5314 C C . SER A 1 690 ? -2.636 3.266 -6.738 1.00 91.00 690 SER A C 1
ATOM 5316 O O . SER A 1 690 ? -2.976 4.452 -6.647 1.00 91.00 690 SER A O 1
ATOM 5318 N N . ALA A 1 691 ? -1.392 2.838 -6.530 1.00 86.38 691 ALA A N 1
ATOM 5319 C CA . ALA A 1 691 ? -0.222 3.691 -6.393 1.00 86.38 691 ALA A CA 1
ATOM 5320 C C . ALA A 1 691 ? 0.968 3.087 -7.149 1.00 86.38 691 ALA A C 1
ATOM 5322 O O . ALA A 1 691 ? 1.179 1.872 -7.149 1.00 86.38 691 ALA A O 1
ATOM 5323 N N . THR A 1 692 ? 1.759 3.951 -7.776 1.00 82.69 692 THR A N 1
ATOM 5324 C CA . THR A 1 692 ? 3.002 3.588 -8.471 1.00 82.69 692 THR A CA 1
ATOM 5325 C C . THR A 1 692 ? 4.215 3.970 -7.633 1.00 82.69 692 THR A C 1
ATOM 5327 O O . THR A 1 692 ? 4.134 4.861 -6.786 1.00 82.69 692 THR A O 1
ATOM 5330 N N . SER A 1 693 ? 5.366 3.360 -7.913 1.00 75.25 693 SER A N 1
ATOM 5331 C CA . SER A 1 693 ? 6.616 3.718 -7.232 1.00 75.25 693 SER A CA 1
ATOM 5332 C C . SER A 1 693 ? 7.108 5.130 -7.557 1.00 75.25 693 SER A C 1
ATOM 5334 O O . SER A 1 693 ? 7.811 5.741 -6.766 1.00 75.25 693 SER A O 1
ATOM 5336 N N . SER A 1 694 ? 6.668 5.703 -8.681 1.00 69.75 694 SER A N 1
ATOM 5337 C CA . SER A 1 694 ? 6.868 7.124 -8.998 1.00 69.75 694 SER A CA 1
ATOM 5338 C C . SER A 1 694 ? 5.949 8.068 -8.207 1.00 69.75 694 SER A C 1
ATOM 5340 O O . SER A 1 694 ? 5.950 9.270 -8.455 1.00 69.75 694 SER A O 1
ATOM 5342 N N . GLY A 1 695 ? 5.116 7.542 -7.303 1.00 74.12 695 GLY A N 1
ATOM 5343 C CA . GLY A 1 695 ? 4.220 8.333 -6.464 1.00 74.12 695 GLY A CA 1
ATOM 5344 C C . GLY A 1 695 ? 2.979 8.869 -7.183 1.00 74.12 695 GLY A C 1
ATOM 5345 O O . GLY A 1 695 ? 2.364 9.831 -6.726 1.00 74.12 695 GLY A O 1
ATOM 5346 N N . GLN A 1 696 ? 2.576 8.254 -8.301 1.00 87.25 696 GLN A N 1
ATOM 5347 C CA . GLN A 1 696 ? 1.261 8.512 -8.898 1.00 87.25 696 GLN A CA 1
ATOM 5348 C C . GLN A 1 696 ? 0.198 7.692 -8.172 1.00 87.25 696 GLN A C 1
ATOM 5350 O O . GLN A 1 696 ? 0.363 6.483 -8.015 1.00 87.25 696 GLN A O 1
ATOM 5355 N N . HIS A 1 697 ? -0.901 8.343 -7.791 1.00 90.38 697 HIS A N 1
ATOM 5356 C CA . HIS A 1 697 ? -2.013 7.760 -7.039 1.00 90.38 697 HIS A CA 1
ATOM 5357 C C . HIS A 1 697 ? -3.313 7.893 -7.828 1.00 90.38 697 HIS A C 1
ATOM 5359 O O . HIS A 1 697 ? -3.585 8.959 -8.381 1.00 90.38 697 HIS A O 1
ATOM 5365 N N . SER A 1 698 ? -4.152 6.858 -7.841 1.00 92.50 698 SER A N 1
ATOM 5366 C CA . SER A 1 698 ? -5.415 6.854 -8.594 1.00 92.50 698 SER A CA 1
ATOM 5367 C C . SER A 1 698 ? -6.599 6.296 -7.792 1.00 92.50 698 SER A C 1
ATOM 5369 O O . SER A 1 698 ? -6.442 5.729 -6.710 1.00 92.50 698 SER A O 1
ATOM 5371 N N . GLY A 1 699 ? -7.815 6.479 -8.315 1.00 93.88 699 GLY A N 1
ATOM 5372 C CA . GLY A 1 699 ? -9.039 5.910 -7.742 1.00 93.88 699 GLY A CA 1
ATOM 5373 C C . GLY A 1 699 ? -9.500 6.564 -6.434 1.00 93.88 699 GLY A C 1
ATOM 5374 O O . GLY A 1 699 ? -9.275 7.756 -6.198 1.00 93.88 699 GLY A O 1
ATOM 5375 N N . GLN A 1 700 ? -10.188 5.784 -5.592 1.00 96.81 700 GLN A N 1
ATOM 5376 C CA . GLN A 1 700 ? -10.650 6.250 -4.279 1.00 96.81 700 GLN A CA 1
ATOM 5377 C C . GLN A 1 700 ? -9.470 6.507 -3.336 1.00 96.81 700 GLN A C 1
ATOM 5379 O O . GLN A 1 700 ? -9.512 7.457 -2.561 1.00 96.81 700 GLN A O 1
ATOM 5384 N N . TRP A 1 701 ? -8.385 5.742 -3.467 1.00 97.19 701 TRP A N 1
ATOM 5385 C CA . TRP A 1 701 ? -7.142 5.930 -2.723 1.00 97.19 701 TRP A CA 1
ATOM 5386 C C . TRP A 1 701 ? -6.579 7.353 -2.845 1.00 97.19 701 TRP A C 1
ATOM 5388 O O . TRP A 1 701 ? -6.321 8.008 -1.836 1.00 97.19 701 TRP A O 1
ATOM 5398 N N . ALA A 1 702 ? -6.474 7.893 -4.064 1.00 95.75 702 ALA A N 1
ATOM 5399 C CA . ALA A 1 702 ? -6.008 9.267 -4.263 1.00 95.75 702 ALA A CA 1
ATOM 5400 C C . ALA A 1 702 ? -6.906 10.313 -3.572 1.00 95.75 702 ALA A C 1
ATOM 5402 O O . ALA A 1 702 ? -6.420 11.349 -3.120 1.00 95.75 702 ALA A O 1
ATOM 5403 N N . LYS A 1 703 ? -8.218 10.056 -3.489 1.00 97.25 703 LYS A N 1
ATOM 5404 C CA . LYS A 1 703 ? -9.192 10.933 -2.815 1.00 97.25 703 LYS A CA 1
ATOM 5405 C C . LYS A 1 703 ? -9.083 10.816 -1.294 1.00 97.25 703 LYS A C 1
ATOM 5407 O O . LYS A 1 703 ? -9.010 11.841 -0.626 1.00 97.25 703 LYS A O 1
ATOM 5412 N N . PHE A 1 704 ? -8.961 9.596 -0.771 1.00 98.38 704 PHE A N 1
ATOM 5413 C CA . PHE A 1 704 ? -8.708 9.323 0.645 1.00 98.38 704 PHE A CA 1
ATOM 5414 C C . PHE A 1 704 ? -7.454 10.046 1.145 1.00 98.38 704 PHE A C 1
ATOM 5416 O O . PHE A 1 704 ? -7.514 10.742 2.157 1.00 98.38 704 PHE A O 1
ATOM 5423 N N . ARG A 1 705 ? -6.350 9.976 0.385 1.00 96.94 705 ARG A N 1
ATOM 5424 C CA . ARG A 1 705 ? -5.110 10.715 0.673 1.00 96.94 705 ARG A CA 1
ATOM 5425 C C . ARG A 1 705 ? -5.355 12.217 0.806 1.00 96.94 705 ARG A C 1
ATOM 5427 O O . ARG A 1 705 ? -4.949 12.809 1.803 1.00 96.94 705 ARG A O 1
ATOM 5434 N N . ARG A 1 706 ? -6.085 12.819 -0.139 1.00 96.44 706 ARG A N 1
ATOM 5435 C CA . ARG A 1 706 ? -6.439 14.246 -0.072 1.00 96.44 706 ARG A CA 1
ATOM 5436 C C . ARG A 1 706 ? -7.306 14.578 1.140 1.00 96.44 706 ARG A C 1
ATOM 5438 O O . ARG A 1 706 ? -7.034 15.576 1.797 1.00 96.44 706 ARG A O 1
ATOM 5445 N N . SER A 1 707 ? -8.294 13.746 1.481 1.00 97.19 707 SER A N 1
ATOM 5446 C CA . SER A 1 707 ? -9.085 13.925 2.710 1.00 97.19 707 SER A CA 1
ATOM 5447 C C . SER A 1 707 ? -8.219 13.848 3.971 1.00 97.19 707 SER A C 1
ATOM 5449 O O . SER A 1 707 ? -8.449 14.596 4.912 1.00 97.19 707 SER A O 1
ATOM 5451 N N . ALA A 1 708 ? -7.187 13.001 3.982 1.00 96.94 708 ALA A N 1
ATOM 5452 C CA . ALA A 1 708 ? -6.210 12.909 5.069 1.00 96.94 708 ALA A CA 1
ATOM 5453 C C . ALA A 1 708 ? -5.168 14.052 5.074 1.00 96.94 708 ALA A C 1
ATOM 5455 O O . ALA A 1 708 ? -4.291 14.084 5.941 1.00 96.94 708 ALA A O 1
ATOM 5456 N N . GLY A 1 709 ? -5.241 14.987 4.121 1.00 94.75 709 GLY A N 1
ATOM 5457 C CA . GLY A 1 709 ? -4.322 16.121 4.001 1.00 94.75 709 GLY A CA 1
ATOM 5458 C C . GLY A 1 709 ? -3.027 15.827 3.238 1.00 94.75 709 GLY A C 1
ATOM 5459 O O . GLY A 1 709 ? -2.125 16.656 3.260 1.00 94.75 709 GLY A O 1
ATOM 5460 N N . LEU A 1 710 ? -2.921 14.682 2.554 1.00 94.25 710 LEU A N 1
ATOM 5461 C CA . LEU A 1 710 ? -1.778 14.344 1.701 1.00 94.25 710 LEU A CA 1
ATOM 5462 C C . LEU A 1 710 ? -2.053 14.807 0.262 1.00 94.25 710 LEU A C 1
ATOM 5464 O O . LEU A 1 710 ? -2.853 14.195 -0.452 1.00 94.25 710 LEU A O 1
ATOM 5468 N N . LEU A 1 711 ? -1.417 15.907 -0.151 1.00 87.94 711 LEU A N 1
ATOM 5469 C CA . LEU A 1 711 ? -1.714 16.582 -1.424 1.00 87.94 711 LEU A CA 1
ATOM 5470 C C . LEU A 1 711 ? -0.742 16.249 -2.564 1.00 87.94 711 LEU A C 1
ATOM 5472 O O . LEU A 1 711 ? -1.133 16.338 -3.726 1.00 87.94 711 LEU A O 1
ATOM 5476 N N . ASP A 1 712 ? 0.489 15.847 -2.256 1.00 84.50 712 ASP A N 1
ATOM 5477 C CA . ASP A 1 712 ? 1.507 15.496 -3.250 1.00 84.50 712 ASP A CA 1
ATOM 5478 C C . ASP A 1 712 ? 1.728 13.972 -3.352 1.00 84.50 712 ASP A C 1
ATOM 5480 O O . ASP A 1 712 ? 0.969 13.167 -2.804 1.00 84.50 712 ASP A O 1
ATOM 5484 N N . ALA A 1 713 ? 2.746 13.553 -4.104 1.00 77.00 713 ALA A N 1
ATOM 5485 C CA . ALA A 1 713 ? 3.102 12.151 -4.313 1.00 77.00 713 ALA A CA 1
ATOM 5486 C C . ALA A 1 713 ? 3.533 11.428 -3.023 1.00 77.00 713 ALA A C 1
ATOM 5488 O O . ALA A 1 713 ? 3.162 10.271 -2.814 1.00 77.00 713 ALA A O 1
ATOM 5489 N N . ASN A 1 714 ? 4.263 12.117 -2.144 1.00 79.06 714 ASN A N 1
ATOM 5490 C CA . ASN A 1 714 ? 4.898 11.530 -0.965 1.00 79.06 714 ASN A CA 1
ATOM 5491 C C . ASN A 1 714 ? 4.056 11.666 0.302 1.00 79.06 714 ASN A C 1
ATOM 5493 O O . ASN A 1 714 ? 4.247 10.912 1.258 1.00 79.06 714 ASN A O 1
ATOM 5497 N N . GLY A 1 715 ? 3.114 12.607 0.302 1.00 86.62 715 GLY A N 1
ATOM 5498 C CA . GLY A 1 715 ? 2.574 13.148 1.533 1.00 86.62 715 GLY A CA 1
ATOM 5499 C C . GLY A 1 715 ? 3.679 13.828 2.343 1.00 86.62 715 GLY A C 1
ATOM 5500 O O . GLY A 1 715 ? 4.628 14.385 1.802 1.00 86.62 715 GLY A O 1
ATOM 5501 N N . GLU A 1 716 ? 3.588 13.710 3.662 1.00 87.69 716 GLU A N 1
ATOM 5502 C CA . GLU A 1 716 ? 4.624 14.173 4.585 1.00 87.69 716 GLU A CA 1
ATOM 5503 C C . GLU A 1 716 ? 5.193 12.963 5.341 1.00 87.69 716 GLU A C 1
ATOM 5505 O O . GLU A 1 716 ? 4.612 12.549 6.347 1.00 87.69 716 GLU A O 1
ATOM 5510 N N . PRO A 1 717 ? 6.289 12.336 4.872 1.00 89.12 717 PRO A N 1
ATOM 5511 C CA . PRO A 1 717 ? 6.876 11.179 5.542 1.00 89.12 717 PRO A CA 1
ATOM 5512 C C . PRO A 1 717 ? 7.135 11.432 7.034 1.00 89.12 717 PRO A C 1
ATOM 5514 O O . PRO A 1 717 ? 7.725 12.435 7.423 1.00 89.12 717 PRO A O 1
ATOM 5517 N N . GLY A 1 718 ? 6.682 10.511 7.882 1.00 90.06 718 GLY A N 1
ATOM 5518 C CA . GLY A 1 718 ? 6.755 10.611 9.338 1.00 90.06 718 GLY A CA 1
ATOM 5519 C C . GLY A 1 718 ? 5.583 11.347 9.992 1.00 90.06 718 GLY A C 1
ATOM 5520 O O . GLY A 1 718 ? 5.436 11.242 11.210 1.00 90.06 718 GLY A O 1
ATOM 5521 N N . ARG A 1 719 ? 4.721 12.037 9.230 1.00 95.31 719 ARG A N 1
ATOM 5522 C CA . ARG A 1 719 ? 3.554 12.743 9.783 1.00 95.31 719 ARG A CA 1
ATOM 5523 C C . ARG A 1 719 ? 2.634 11.769 10.528 1.00 95.31 719 ARG A C 1
ATOM 5525 O O . ARG A 1 719 ? 2.211 10.789 9.915 1.00 95.31 719 ARG A O 1
ATOM 5532 N N . PRO A 1 720 ? 2.303 12.013 11.808 1.00 97.00 720 PRO A N 1
ATOM 5533 C CA . PRO A 1 720 ? 1.519 11.083 12.610 1.00 97.00 720 PRO A CA 1
ATOM 5534 C C . PRO A 1 720 ? 0.024 11.147 12.282 1.00 97.00 720 PRO A C 1
ATOM 5536 O O . PRO A 1 720 ? -0.525 12.217 12.025 1.00 97.00 720 PRO A O 1
ATOM 5539 N N . TYR A 1 721 ? -0.635 9.994 12.370 1.00 98.56 721 TYR A N 1
ATOM 5540 C CA . TYR A 1 721 ? -2.078 9.825 12.221 1.00 98.56 721 TYR A CA 1
ATOM 5541 C C . TYR A 1 721 ? -2.616 8.888 13.304 1.00 98.56 721 TYR A C 1
ATOM 5543 O O . TYR A 1 721 ? -1.983 7.888 13.654 1.00 98.56 721 TYR A O 1
ATOM 5551 N N . LEU A 1 722 ? -3.817 9.180 13.801 1.00 98.69 722 LEU A N 1
ATOM 5552 C CA . LEU A 1 722 ? -4.608 8.198 14.539 1.00 98.69 722 LEU A CA 1
ATOM 5553 C C . LEU A 1 722 ? -5.454 7.393 13.552 1.00 98.69 722 LEU A C 1
ATOM 5555 O O . LEU A 1 722 ? -6.042 7.971 12.637 1.00 98.69 722 LEU A O 1
ATOM 5559 N N . TYR A 1 723 ? -5.528 6.081 13.759 1.00 98.81 723 TYR A N 1
ATOM 5560 C CA . TYR A 1 723 ? -6.383 5.167 13.010 1.00 98.81 723 TYR A CA 1
ATOM 5561 C C . TYR A 1 723 ? -7.324 4.424 13.957 1.00 98.81 723 TYR A C 1
ATOM 5563 O O . TYR A 1 723 ? -6.884 3.632 14.789 1.00 98.81 723 TYR A O 1
ATOM 5571 N N . LEU A 1 724 ? -8.619 4.689 13.827 1.00 98.75 724 LEU A N 1
ATOM 5572 C CA . LEU A 1 724 ? -9.684 4.048 14.586 1.00 98.75 724 LEU A CA 1
ATOM 5573 C C . LEU A 1 724 ? -10.275 2.880 13.791 1.00 98.75 724 LEU A C 1
ATOM 5575 O O . LEU A 1 724 ? -10.917 3.094 12.768 1.00 98.75 724 LEU A O 1
ATOM 5579 N N . LEU A 1 725 ? -10.122 1.653 14.272 1.00 98.81 725 LEU A N 1
ATOM 5580 C CA . LEU A 1 725 ? -10.707 0.464 13.660 1.00 98.81 725 LEU A CA 1
ATOM 5581 C C . LEU A 1 725 ? -11.833 -0.081 14.541 1.00 98.81 725 LEU A C 1
ATOM 5583 O O . LEU A 1 725 ? -11.579 -0.561 15.641 1.00 98.81 725 LEU A O 1
ATOM 5587 N N . LEU A 1 726 ? -13.067 -0.017 14.047 1.00 98.44 726 LEU A N 1
ATOM 5588 C CA . LEU A 1 726 ? -14.290 -0.492 14.707 1.00 98.44 726 LEU A CA 1
ATOM 5589 C C . LEU A 1 726 ? -15.114 -1.347 13.737 1.00 98.44 726 LEU A C 1
ATOM 5591 O O . LEU A 1 726 ? -14.720 -1.528 12.583 1.00 98.44 726 LEU A O 1
ATOM 5595 N N . THR A 1 727 ? -16.261 -1.871 14.169 1.00 98.00 727 THR A N 1
ATOM 5596 C CA . THR A 1 727 ? -17.174 -2.612 13.279 1.00 98.00 727 THR A CA 1
ATOM 5597 C C . THR A 1 727 ? -18.357 -1.780 12.787 1.00 98.00 727 THR A C 1
ATOM 5599 O O . THR A 1 727 ? -18.746 -0.779 13.390 1.00 98.00 727 THR A O 1
ATOM 5602 N N . GLY A 1 728 ? -18.968 -2.220 11.684 1.00 97.31 728 GLY A N 1
ATOM 5603 C CA . GLY A 1 728 ? -20.236 -1.674 11.203 1.00 97.31 728 GLY A CA 1
ATOM 5604 C C . GLY A 1 728 ? -21.368 -1.812 12.223 1.00 97.31 72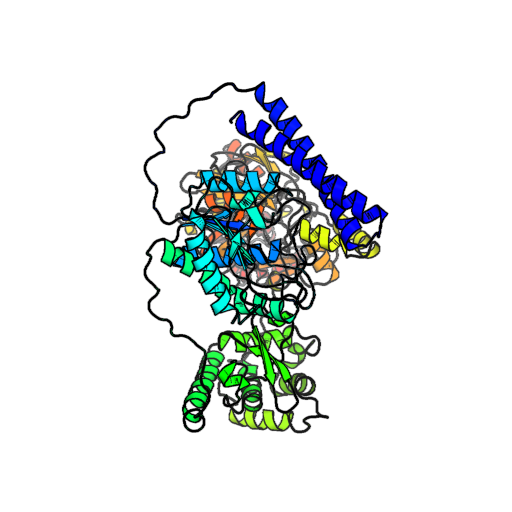8 GLY A C 1
ATOM 5605 O O . GLY A 1 728 ? -22.196 -0.912 12.323 1.00 97.31 728 GLY A O 1
ATOM 5606 N N . ASP A 1 729 ? -21.372 -2.886 13.013 1.00 96.75 729 ASP A N 1
ATOM 5607 C CA . ASP A 1 729 ? -22.379 -3.129 14.051 1.00 96.75 729 ASP A CA 1
ATOM 5608 C C . ASP A 1 729 ? -22.220 -2.170 15.238 1.00 96.75 729 ASP A C 1
ATOM 5610 O O . ASP A 1 729 ? -23.211 -1.658 15.752 1.00 96.75 729 ASP A O 1
ATOM 5614 N N . GLU A 1 730 ? -20.988 -1.848 15.641 1.00 96.75 730 GLU A N 1
ATOM 5615 C CA . GLU A 1 730 ? -20.744 -0.842 16.683 1.00 96.75 730 GLU A CA 1
ATOM 5616 C C . GLU A 1 730 ? -21.274 0.534 16.284 1.00 96.75 730 GLU A C 1
ATOM 5618 O O . GLU A 1 730 ? -21.914 1.221 17.085 1.00 96.75 730 GLU A O 1
ATOM 5623 N N . VAL A 1 731 ? -21.047 0.923 15.029 1.00 97.00 731 VAL A N 1
ATOM 5624 C CA . VAL A 1 731 ? -21.552 2.190 14.494 1.00 97.00 731 VAL A CA 1
ATOM 5625 C C . VAL A 1 731 ? -23.065 2.158 14.302 1.00 97.00 731 VAL A C 1
ATOM 5627 O O . VAL A 1 731 ? -23.723 3.151 14.602 1.00 97.00 731 VAL A O 1
ATOM 5630 N N . LEU A 1 732 ? -23.638 1.031 13.875 1.00 97.12 732 LEU A N 1
ATOM 5631 C CA . LEU A 1 732 ? -25.088 0.842 13.825 1.00 97.12 732 LEU A CA 1
ATOM 5632 C C . LEU A 1 732 ? -25.712 1.065 15.210 1.00 97.12 732 LEU A C 1
ATOM 5634 O O . LEU A 1 732 ? -26.636 1.866 15.340 1.00 97.12 732 LEU A O 1
ATOM 5638 N N . MET A 1 733 ? -25.165 0.441 16.258 1.00 95.12 733 MET A N 1
ATOM 5639 C CA . MET A 1 733 ? -25.637 0.635 17.633 1.00 95.12 733 MET A CA 1
ATOM 5640 C C . MET A 1 733 ? -25.515 2.091 18.101 1.00 95.12 733 MET A C 1
ATOM 5642 O O . MET A 1 733 ? -26.432 2.606 18.743 1.00 95.12 733 MET A O 1
ATOM 5646 N N . ALA A 1 734 ? -24.403 2.763 17.787 1.00 95.56 734 ALA A N 1
ATOM 5647 C CA . ALA A 1 734 ? -24.201 4.172 18.130 1.00 95.56 734 ALA A CA 1
ATOM 5648 C C . ALA A 1 734 ? -25.196 5.089 17.397 1.00 95.56 734 ALA A C 1
ATOM 5650 O O . ALA A 1 734 ? -25.826 5.942 18.024 1.00 95.56 734 ALA A O 1
ATOM 5651 N N . SER A 1 735 ? -25.417 4.847 16.102 1.00 96.62 735 SER A N 1
ATOM 5652 C CA . SER A 1 735 ? -26.401 5.563 15.286 1.00 96.62 735 SER A CA 1
ATOM 5653 C C . SER A 1 735 ? -27.818 5.390 15.825 1.00 96.62 735 SER A C 1
ATOM 5655 O O . SER A 1 735 ? -28.550 6.368 15.999 1.00 96.62 735 SER A O 1
ATOM 5657 N N . GLU A 1 736 ? -28.215 4.163 16.168 1.00 94.88 736 GLU A N 1
ATOM 5658 C CA . GLU A 1 736 ? -29.517 3.902 16.780 1.00 94.88 736 GLU A CA 1
ATOM 5659 C C . GLU A 1 736 ? -29.676 4.600 18.132 1.00 94.88 736 GLU A C 1
ATOM 5661 O O . GLU A 1 736 ? -30.729 5.186 18.402 1.00 94.88 736 GLU A O 1
ATOM 5666 N N . ALA A 1 737 ? -28.641 4.571 18.973 1.00 93.44 737 ALA A N 1
ATOM 5667 C CA . ALA A 1 737 ? -28.639 5.251 20.261 1.00 93.44 737 ALA A CA 1
ATOM 5668 C C . ALA A 1 737 ? -28.809 6.764 20.100 1.00 93.44 737 ALA A C 1
ATOM 5670 O O . ALA A 1 737 ? -29.721 7.344 20.696 1.00 93.44 737 ALA A O 1
ATOM 5671 N N . ARG A 1 738 ? -28.005 7.384 19.227 1.00 94.06 738 ARG A N 1
ATOM 5672 C CA . ARG A 1 738 ? -28.094 8.810 18.900 1.00 94.06 738 ARG A CA 1
ATOM 5673 C C . ARG A 1 738 ? -29.481 9.177 18.383 1.00 94.06 738 ARG A C 1
ATOM 5675 O O . ARG A 1 738 ? -30.077 10.139 18.859 1.00 94.06 738 ARG A O 1
ATOM 5682 N N . ARG A 1 739 ? -30.033 8.402 17.445 1.00 94.69 739 ARG A N 1
ATOM 5683 C CA . ARG A 1 739 ? -31.373 8.644 16.879 1.00 94.69 739 ARG A CA 1
ATOM 5684 C C . ARG A 1 739 ? -32.494 8.517 17.907 1.00 94.69 739 ARG A C 1
ATOM 5686 O O . ARG A 1 739 ? -33.526 9.161 17.755 1.00 94.69 739 ARG A O 1
ATOM 5693 N N . ARG A 1 740 ? -32.299 7.699 18.944 1.00 94.94 740 ARG A N 1
ATOM 5694 C CA . ARG A 1 740 ? -33.218 7.570 20.085 1.00 94.94 740 ARG A CA 1
ATOM 5695 C C . ARG A 1 740 ? -32.956 8.601 21.189 1.00 94.94 740 ARG A C 1
ATOM 5697 O O . ARG A 1 740 ? -33.634 8.552 22.208 1.00 94.94 740 ARG A O 1
ATOM 5704 N N . GLY A 1 741 ? -31.996 9.509 21.003 1.00 92.38 741 GLY A N 1
ATOM 5705 C CA . GLY A 1 741 ? -31.637 10.532 21.985 1.00 92.38 741 GLY A CA 1
ATOM 5706 C C . GLY A 1 741 ? -30.960 9.980 23.242 1.00 92.38 741 GLY A C 1
ATOM 5707 O O . GLY A 1 741 ? -30.990 10.646 24.271 1.00 92.38 741 GLY A O 1
ATOM 5708 N N . ARG A 1 742 ? -30.378 8.774 23.181 1.00 90.75 742 ARG A N 1
ATOM 5709 C CA . ARG A 1 742 ? -29.715 8.142 24.328 1.00 90.75 742 ARG A CA 1
ATOM 5710 C C . ARG A 1 742 ? -28.326 8.724 24.558 1.00 90.75 742 ARG A C 1
ATOM 5712 O O . ARG A 1 742 ? -27.513 8.786 23.635 1.00 90.75 742 ARG A O 1
ATOM 5719 N N . GLY A 1 743 ? -28.049 9.110 25.801 1.00 85.38 743 GLY A N 1
ATOM 5720 C CA . GLY A 1 743 ? -26.747 9.631 26.221 1.00 85.38 743 GLY A CA 1
ATOM 5721 C C . GLY A 1 743 ? -25.718 8.541 26.550 1.00 85.38 743 GLY A C 1
ATOM 5722 O O . GLY A 1 743 ? -26.036 7.356 26.646 1.00 85.38 743 GLY A O 1
ATOM 5723 N N . LEU A 1 744 ? -24.465 8.943 26.800 1.00 86.50 744 LEU A N 1
ATOM 5724 C CA . LEU A 1 744 ? -23.353 8.028 27.123 1.00 86.50 744 LEU A CA 1
ATOM 5725 C C . LEU A 1 744 ? -23.624 7.133 28.345 1.00 86.50 744 LEU A C 1
ATOM 5727 O O . LEU A 1 744 ? -23.185 5.986 28.382 1.00 86.50 744 LEU A O 1
ATOM 5731 N N . GLN A 1 745 ? -24.332 7.649 29.349 1.00 83.56 745 GLN A N 1
ATOM 5732 C CA . GLN A 1 745 ? -24.674 6.933 30.579 1.00 83.56 745 GLN A CA 1
ATOM 5733 C C . GLN A 1 745 ? -25.646 5.779 30.304 1.00 83.56 745 GLN A C 1
ATOM 5735 O O . GLN A 1 745 ? -25.438 4.666 30.789 1.00 83.56 745 GLN A O 1
ATOM 5740 N N . GLU A 1 746 ? -26.665 6.020 29.477 1.00 84.38 746 GLU A N 1
ATOM 5741 C CA . GLU A 1 746 ? -27.626 4.996 29.043 1.00 84.38 746 GLU A CA 1
ATOM 5742 C C . GLU A 1 746 ? -26.973 3.940 28.144 1.00 84.38 746 GLU A C 1
ATOM 5744 O O . GLU A 1 746 ? -27.433 2.803 28.078 1.00 84.38 746 GLU A O 1
ATOM 5749 N N . MET A 1 747 ? -25.867 4.303 27.491 1.00 85.88 747 MET A N 1
ATOM 5750 C CA . MET A 1 747 ? -25.056 3.421 26.652 1.00 85.88 747 MET A CA 1
ATOM 5751 C C . MET A 1 747 ? -23.872 2.795 27.407 1.00 85.88 747 MET A C 1
ATOM 5753 O O . MET A 1 747 ? -22.958 2.261 26.785 1.00 85.88 747 MET A O 1
ATOM 5757 N N . SER A 1 748 ? -23.875 2.811 28.745 1.00 86.31 748 SER A N 1
ATOM 5758 C CA . SER A 1 748 ? -22.796 2.251 29.576 1.00 86.31 748 SER A CA 1
ATOM 5759 C C . SER A 1 748 ? -22.499 0.772 29.298 1.00 86.31 748 SER A C 1
ATOM 5761 O O . SER A 1 748 ? -21.337 0.375 29.344 1.00 86.31 748 SER A O 1
ATOM 5763 N N . GLY A 1 749 ? -23.506 -0.026 28.924 1.00 87.56 749 GLY A N 1
ATOM 5764 C CA . GLY A 1 749 ? -23.324 -1.424 28.504 1.00 87.56 749 GLY A CA 1
ATOM 5765 C C . GLY A 1 749 ? -22.506 -1.594 27.214 1.00 87.56 749 GLY A C 1
ATOM 5766 O O . GLY A 1 749 ? -21.959 -2.665 26.970 1.00 87.56 749 GLY A O 1
ATOM 5767 N N . LEU A 1 750 ? -22.370 -0.530 26.414 1.00 90.00 750 LEU A N 1
ATOM 5768 C CA . LEU A 1 750 ? -21.527 -0.476 25.218 1.00 90.00 750 LEU A CA 1
ATOM 5769 C C . LEU A 1 750 ? -20.114 0.068 25.495 1.00 90.00 750 LEU A C 1
ATOM 5771 O O . LEU A 1 750 ? -19.395 0.419 24.557 1.00 90.00 750 LEU A O 1
ATOM 5775 N N . ARG A 1 751 ? -19.680 0.170 26.753 1.00 95.31 751 ARG A N 1
ATOM 5776 C CA . ARG A 1 751 ? -18.285 0.518 27.051 1.00 95.31 751 ARG A CA 1
ATOM 5777 C C . ARG A 1 751 ? -17.346 -0.639 26.739 1.00 95.31 751 ARG A C 1
ATOM 5779 O O . ARG A 1 751 ? -17.722 -1.804 26.859 1.00 95.31 751 ARG A O 1
ATOM 5786 N N . ARG A 1 752 ? -16.124 -0.314 26.323 1.00 96.81 752 ARG A N 1
ATOM 5787 C CA . ARG A 1 752 ? -15.046 -1.285 26.096 1.00 96.81 752 ARG A CA 1
ATOM 5788 C C . ARG A 1 752 ? -13.708 -0.655 26.460 1.00 96.81 752 ARG A C 1
ATOM 5790 O O . ARG A 1 752 ? -13.501 0.517 26.182 1.00 96.81 752 ARG A O 1
ATOM 5797 N N . LEU A 1 753 ? -12.796 -1.430 27.033 1.00 98.62 753 LEU A N 1
ATOM 5798 C CA . LEU A 1 753 ? -11.370 -1.103 27.014 1.00 98.62 753 LEU A CA 1
ATOM 5799 C C . LEU A 1 753 ? -10.683 -2.103 26.091 1.00 98.62 753 LEU A C 1
ATOM 5801 O O . LEU A 1 753 ? -10.864 -3.310 26.246 1.00 98.62 753 LEU A O 1
ATOM 5805 N N . ARG A 1 754 ? -9.934 -1.601 25.115 1.00 98.38 754 ARG A N 1
ATOM 5806 C CA . ARG A 1 754 ? -9.204 -2.402 24.124 1.00 98.38 754 ARG A CA 1
ATOM 5807 C C . ARG A 1 754 ? -7.961 -1.647 23.674 1.00 98.38 754 ARG A C 1
ATOM 5809 O O . ARG A 1 754 ? -7.675 -0.570 24.189 1.00 98.38 754 ARG A O 1
ATOM 5816 N N . PHE A 1 755 ? -7.223 -2.204 22.717 1.00 98.50 755 PHE A N 1
ATOM 5817 C CA . PHE A 1 755 ? -5.986 -1.597 22.231 1.00 98.50 755 PHE A CA 1
ATOM 5818 C C . PHE A 1 755 ? -6.178 -0.106 21.890 1.00 98.50 755 PHE A C 1
ATOM 5820 O O . PHE A 1 755 ? -7.078 0.252 21.127 1.00 98.50 755 PHE A O 1
ATOM 5827 N N . GLY A 1 756 ? -5.345 0.753 22.481 1.00 98.19 756 GLY A N 1
ATOM 5828 C CA . GLY A 1 756 ? -5.379 2.207 22.317 1.00 98.19 756 GLY A CA 1
ATOM 5829 C C . GLY A 1 756 ? -6.339 2.976 23.235 1.00 98.19 756 GLY A C 1
ATOM 5830 O O . GLY A 1 756 ? -6.329 4.205 23.190 1.00 98.19 756 GLY A O 1
ATOM 5831 N N . SER A 1 757 ? -7.144 2.308 24.071 1.00 98.75 757 SER A N 1
ATOM 5832 C CA . SER A 1 757 ? -7.844 2.961 25.190 1.00 98.75 757 SER A CA 1
ATOM 5833 C C . SER A 1 757 ? -6.837 3.585 26.160 1.00 98.75 757 SER A C 1
ATOM 5835 O O . SER A 1 757 ? -5.758 3.025 26.363 1.00 98.75 757 SER A O 1
ATOM 5837 N N . GLN A 1 758 ? -7.190 4.704 26.799 1.00 98.31 758 GLN A N 1
ATOM 5838 C CA . GLN A 1 758 ? -6.324 5.369 27.777 1.00 98.31 758 GLN A CA 1
ATOM 5839 C C . GLN A 1 758 ? -7.058 5.935 29.000 1.00 98.31 758 GLN A C 1
ATOM 5841 O O . GLN A 1 758 ? -8.259 6.190 28.975 1.00 98.31 758 GLN A O 1
ATOM 5846 N N . GLY A 1 759 ? -6.310 6.182 30.077 1.00 96.88 759 GLY A N 1
ATOM 5847 C CA . GLY A 1 759 ? -6.767 6.911 31.263 1.00 96.88 759 GLY A CA 1
ATOM 5848 C C . GLY A 1 759 ? -7.028 6.030 32.487 1.00 96.88 759 GLY A C 1
ATOM 5849 O O . GLY A 1 759 ? -6.638 4.866 32.539 1.00 96.88 759 GLY A O 1
ATOM 5850 N N . ALA A 1 760 ? -7.710 6.588 33.492 1.00 96.38 760 ALA A N 1
ATOM 5851 C CA . ALA A 1 760 ? -7.823 5.986 34.827 1.00 96.38 760 ALA A CA 1
ATOM 5852 C C . ALA A 1 760 ? -8.446 4.578 34.836 1.00 96.38 760 ALA A C 1
ATOM 5854 O O . ALA A 1 760 ? -8.039 3.718 35.616 1.00 96.38 760 ALA A O 1
ATOM 5855 N N . ARG A 1 761 ? -9.406 4.305 33.942 1.00 97.12 761 ARG A N 1
ATOM 5856 C CA . ARG A 1 761 ? -9.984 2.961 33.778 1.00 97.12 761 ARG A CA 1
ATOM 5857 C C . ARG A 1 761 ? -8.959 1.940 33.287 1.00 97.12 761 ARG A C 1
ATOM 5859 O O . ARG A 1 761 ? -8.965 0.806 33.759 1.00 97.12 761 ARG A O 1
ATOM 5866 N N . VAL A 1 762 ? -8.059 2.342 32.391 1.00 98.44 762 VAL A N 1
ATOM 5867 C CA . VAL A 1 762 ? -6.968 1.486 31.911 1.00 98.44 762 VAL A CA 1
ATOM 5868 C C . VAL A 1 762 ? -5.946 1.252 33.014 1.00 98.44 762 VAL A C 1
ATOM 5870 O O . VAL A 1 762 ? -5.552 0.109 33.208 1.00 98.44 762 VAL A O 1
ATOM 5873 N N . THR A 1 763 ? -5.595 2.277 33.796 1.00 97.94 763 THR A N 1
ATOM 5874 C CA . THR A 1 763 ? -4.724 2.126 34.975 1.00 97.94 763 THR A CA 1
ATOM 5875 C C . THR A 1 763 ? -5.284 1.077 35.942 1.00 97.94 763 THR A C 1
ATOM 5877 O O . THR A 1 763 ? -4.596 0.114 36.268 1.00 97.94 763 THR A O 1
ATOM 5880 N N . ARG A 1 764 ? -6.575 1.175 36.300 1.00 97.62 764 ARG A N 1
ATOM 5881 C CA . ARG A 1 764 ? -7.240 0.175 37.158 1.00 97.62 764 ARG A CA 1
ATOM 5882 C C . ARG A 1 764 ? -7.236 -1.226 36.544 1.00 97.62 764 ARG A C 1
ATOM 5884 O O . ARG A 1 764 ? -7.071 -2.214 37.258 1.00 97.62 764 ARG A O 1
ATOM 5891 N N . LEU A 1 765 ? -7.439 -1.337 35.230 1.00 98.31 765 LEU A N 1
ATOM 5892 C CA . LEU A 1 765 ? -7.389 -2.625 34.539 1.00 98.31 765 LEU A CA 1
ATOM 5893 C C . LEU A 1 765 ? -5.973 -3.222 34.579 1.00 98.31 765 LEU A C 1
ATOM 5895 O O . LEU A 1 765 ? -5.820 -4.407 34.865 1.00 98.31 765 LEU A O 1
ATOM 5899 N N . GLN A 1 766 ? -4.945 -2.414 34.326 1.00 98.50 766 GLN A N 1
ATOM 5900 C CA . GLN A 1 766 ? -3.539 -2.813 34.385 1.00 98.50 766 GLN A CA 1
ATOM 5901 C C . GLN A 1 766 ? -3.148 -3.311 35.783 1.00 98.50 766 GLN A C 1
ATOM 5903 O O . GLN A 1 766 ? -2.509 -4.361 35.881 1.00 98.50 766 GLN A O 1
ATOM 5908 N N . ASP A 1 767 ? -3.613 -2.641 36.845 1.00 97.38 767 ASP A N 1
ATOM 5909 C CA . ASP A 1 767 ? -3.444 -3.095 38.232 1.00 97.38 767 ASP A CA 1
ATOM 5910 C C . ASP A 1 767 ? -4.018 -4.505 38.437 1.00 97.38 767 ASP A C 1
ATOM 5912 O O . ASP A 1 767 ? -3.344 -5.402 38.946 1.00 97.38 767 ASP A O 1
ATOM 5916 N N . ARG A 1 768 ? -5.259 -4.743 37.985 1.00 97.62 768 ARG A N 1
ATOM 5917 C CA . ARG A 1 768 ? -5.926 -6.055 38.104 1.00 97.62 768 ARG A CA 1
ATOM 5918 C C . ARG A 1 768 ? -5.289 -7.142 37.233 1.00 97.62 768 ARG A C 1
ATOM 5920 O O . ARG A 1 768 ? -5.366 -8.329 37.568 1.00 97.62 768 ARG A O 1
ATOM 5927 N N . LEU A 1 769 ? -4.660 -6.754 36.126 1.00 97.25 769 LEU A N 1
ATOM 5928 C CA . LEU A 1 769 ? -3.884 -7.644 35.263 1.00 97.25 769 LEU A CA 1
ATOM 5929 C C . LEU A 1 769 ? -2.473 -7.925 35.804 1.00 97.25 769 LEU A C 1
ATOM 5931 O O . LEU A 1 769 ? -1.821 -8.836 35.298 1.00 97.25 769 LEU A O 1
ATOM 5935 N N . GLY A 1 770 ? -2.020 -7.207 36.838 1.00 95.81 770 GLY A N 1
ATOM 5936 C CA . GLY A 1 770 ? -0.696 -7.386 37.437 1.00 95.81 770 GLY A CA 1
ATOM 5937 C C . GLY A 1 770 ? 0.442 -6.769 36.620 1.00 95.81 770 GLY A C 1
ATOM 5938 O O . GLY A 1 770 ? 1.570 -7.256 36.675 1.00 95.81 770 GLY A O 1
ATOM 5939 N N . ILE A 1 771 ? 0.163 -5.720 35.841 1.00 94.75 771 ILE A N 1
ATOM 5940 C CA . ILE A 1 771 ? 1.199 -4.960 35.132 1.00 94.75 771 ILE A CA 1
ATOM 5941 C C . ILE A 1 771 ? 2.009 -4.159 36.159 1.00 94.75 771 ILE A C 1
ATOM 5943 O O . ILE A 1 771 ? 1.451 -3.365 36.908 1.00 94.75 771 ILE A O 1
ATOM 5947 N N . ALA A 1 772 ? 3.330 -4.359 36.194 1.00 88.56 772 ALA A N 1
ATOM 5948 C CA . ALA A 1 772 ? 4.197 -3.819 37.250 1.00 88.56 772 ALA A CA 1
ATOM 5949 C C . ALA A 1 772 ? 4.259 -2.279 37.305 1.00 88.56 772 ALA A C 1
ATOM 5951 O O . ALA A 1 772 ? 4.487 -1.716 38.372 1.00 88.56 772 ALA A O 1
ATOM 5952 N N . ALA A 1 773 ? 4.072 -1.610 36.166 1.00 91.62 773 ALA A N 1
ATOM 5953 C CA . ALA A 1 773 ? 4.042 -0.155 36.057 1.00 91.62 773 ALA A CA 1
ATOM 5954 C C . ALA A 1 773 ? 2.829 0.270 35.211 1.00 91.62 773 ALA A C 1
ATOM 5956 O O . ALA A 1 773 ? 2.956 0.387 33.992 1.00 91.62 773 ALA A O 1
ATOM 5957 N N . PRO A 1 774 ? 1.650 0.444 35.832 1.00 94.44 774 PRO A N 1
ATOM 5958 C CA . PRO A 1 774 ? 0.467 0.965 35.161 1.00 94.44 774 PRO A CA 1
ATOM 5959 C C . PRO A 1 774 ? 0.734 2.376 34.626 1.00 94.44 774 PRO A C 1
ATOM 5961 O O . PRO A 1 774 ? 1.018 3.300 35.388 1.00 94.44 774 PRO A O 1
ATOM 5964 N N . ASP A 1 775 ? 0.645 2.543 33.314 1.00 95.88 775 ASP A N 1
ATOM 5965 C CA . ASP A 1 775 ? 0.861 3.810 32.609 1.00 95.88 775 ASP A CA 1
ATOM 5966 C C . ASP A 1 775 ? -0.450 4.426 32.098 1.00 95.88 775 ASP A C 1
ATOM 5968 O O . ASP A 1 775 ? -0.464 5.553 31.605 1.00 95.88 775 ASP A O 1
ATOM 5972 N N . GLY A 1 776 ? -1.568 3.706 32.242 1.00 97.38 776 GLY A N 1
ATOM 5973 C CA . GLY A 1 776 ? -2.860 4.121 31.714 1.00 97.38 776 GLY A CA 1
ATOM 5974 C C . GLY A 1 776 ? -2.947 4.065 30.188 1.00 97.38 776 GLY A C 1
ATOM 5975 O O . GLY A 1 776 ? -3.906 4.616 29.654 1.00 97.38 776 GLY A O 1
ATOM 5976 N N . ASP A 1 777 ? -2.007 3.416 29.490 1.00 97.12 777 ASP A N 1
ATOM 5977 C CA . ASP A 1 777 ? -2.041 3.175 28.044 1.00 97.12 777 ASP A CA 1
ATOM 5978 C C . ASP A 1 777 ? -2.321 1.702 27.739 1.00 97.12 777 ASP A C 1
ATOM 5980 O O . ASP A 1 777 ? -1.563 0.800 28.102 1.00 97.12 777 ASP A O 1
ATOM 5984 N N . PHE A 1 778 ? -3.413 1.423 27.028 1.00 98.44 778 PHE A N 1
ATOM 5985 C CA . PHE A 1 778 ? -3.752 0.061 26.632 1.00 98.44 778 PHE A CA 1
ATOM 5986 C C . PHE A 1 778 ? -2.928 -0.333 25.397 1.00 98.44 778 PHE A C 1
ATOM 5988 O O . PHE A 1 778 ? -3.427 -0.426 24.273 1.00 98.44 778 PHE A O 1
ATOM 5995 N N . GLY A 1 779 ? -1.633 -0.554 25.619 1.00 96.75 779 GLY A N 1
ATOM 5996 C CA . GLY A 1 779 ? -0.666 -0.976 24.612 1.00 96.75 779 GLY A CA 1
ATOM 5997 C C . GLY A 1 779 ? -0.518 -2.502 24.488 1.00 96.75 779 GLY A C 1
ATOM 5998 O O . GLY A 1 779 ? -1.303 -3.269 25.052 1.00 96.75 779 GLY A O 1
ATOM 5999 N N . PRO A 1 780 ? 0.523 -2.979 23.772 1.00 95.06 780 PRO A N 1
ATOM 6000 C CA . PRO A 1 780 ? 0.736 -4.406 23.508 1.00 95.06 780 PRO A CA 1
ATOM 6001 C C . PRO A 1 780 ? 0.837 -5.267 24.767 1.00 95.06 780 PRO A C 1
ATOM 6003 O O . PRO A 1 780 ? 0.258 -6.345 24.806 1.00 95.06 780 PRO A O 1
ATOM 6006 N N . ALA A 1 781 ? 1.516 -4.779 25.810 1.00 93.75 781 ALA A N 1
ATOM 6007 C CA . ALA A 1 781 ? 1.669 -5.515 27.064 1.00 93.75 781 ALA A CA 1
ATOM 6008 C C . ALA A 1 781 ? 0.325 -5.711 27.787 1.00 93.75 781 ALA A C 1
ATOM 6010 O O . ALA A 1 781 ? 0.016 -6.811 28.240 1.00 93.75 781 ALA A O 1
ATOM 6011 N N . THR A 1 782 ? -0.506 -4.665 27.853 1.00 97.81 782 THR A N 1
ATOM 6012 C CA . THR A 1 782 ? -1.849 -4.746 28.449 1.00 97.81 782 THR A CA 1
ATOM 6013 C C . THR A 1 782 ? -2.762 -5.660 27.639 1.00 97.81 782 THR A C 1
ATOM 6015 O O . THR A 1 782 ? -3.460 -6.492 28.218 1.00 97.81 782 THR A O 1
ATOM 6018 N N . ALA A 1 783 ? -2.718 -5.561 26.308 1.00 97.62 783 ALA A N 1
ATOM 6019 C CA . ALA A 1 783 ? -3.486 -6.428 25.423 1.00 97.62 783 ALA A CA 1
ATOM 6020 C C . ALA A 1 783 ? -3.095 -7.901 25.573 1.00 97.62 783 ALA A C 1
ATOM 6022 O O . ALA A 1 783 ? -3.966 -8.747 25.757 1.00 97.62 783 ALA A O 1
ATOM 6023 N N . GLU A 1 784 ? -1.800 -8.212 25.575 1.00 96.94 784 GLU A N 1
ATOM 6024 C CA . GLU A 1 784 ? -1.295 -9.568 25.798 1.00 96.94 784 GLU A CA 1
ATOM 6025 C C . GLU A 1 784 ? -1.716 -10.123 27.166 1.00 96.94 784 GLU A C 1
ATOM 6027 O O . GLU A 1 784 ? -2.195 -11.256 27.259 1.00 96.94 784 GLU A O 1
ATOM 6032 N N . ALA A 1 785 ? -1.607 -9.321 28.229 1.00 97.06 785 ALA A N 1
ATOM 6033 C CA . ALA A 1 785 ? -2.038 -9.719 29.567 1.00 97.06 785 ALA A CA 1
ATOM 6034 C C . ALA A 1 785 ? -3.548 -10.001 29.630 1.00 97.06 785 ALA A C 1
ATOM 6036 O O . ALA A 1 785 ? -3.962 -11.008 30.215 1.00 97.06 785 ALA A O 1
ATOM 6037 N N . LEU A 1 786 ? -4.376 -9.164 28.993 1.00 98.00 786 LEU A N 1
ATOM 6038 C CA . LEU A 1 786 ? -5.815 -9.406 28.920 1.00 98.00 786 LEU A CA 1
ATOM 6039 C C . LEU A 1 786 ? -6.132 -10.663 28.104 1.00 98.00 786 LEU A C 1
ATOM 6041 O O . LEU A 1 786 ? -6.956 -11.470 28.538 1.00 98.00 786 LEU A O 1
ATOM 6045 N N . HIS A 1 787 ? -5.458 -10.871 26.971 1.00 97.31 787 HIS A N 1
ATOM 6046 C CA . HIS A 1 787 ? -5.658 -12.067 26.160 1.00 97.31 787 HIS A CA 1
ATOM 6047 C C . HIS A 1 787 ? -5.357 -13.347 26.948 1.00 97.31 787 HIS A C 1
ATOM 6049 O O . HIS A 1 787 ? -6.171 -14.274 26.986 1.00 97.31 787 HIS A O 1
ATOM 6055 N N . ASN A 1 788 ? -4.225 -13.373 27.655 1.00 96.19 788 ASN A N 1
ATOM 6056 C CA . ASN A 1 788 ? -3.853 -14.469 28.549 1.00 96.19 788 ASN A CA 1
ATOM 6057 C C . ASN A 1 788 ? -4.896 -14.682 29.659 1.00 96.19 788 ASN A C 1
ATOM 6059 O O . ASN A 1 788 ? -5.315 -15.814 29.932 1.00 96.19 788 ASN A O 1
ATOM 6063 N N . ARG A 1 789 ? -5.382 -13.595 30.273 1.00 95.62 789 ARG A N 1
ATOM 6064 C CA . ARG A 1 789 ? -6.426 -13.662 31.304 1.00 95.62 789 ARG A CA 1
ATOM 6065 C C . ARG A 1 789 ? -7.733 -14.249 30.770 1.00 95.62 789 ARG A C 1
ATOM 6067 O O . ARG A 1 789 ? -8.346 -15.057 31.457 1.00 95.62 789 ARG A O 1
ATOM 6074 N N . GLN A 1 790 ? -8.171 -13.872 29.574 1.00 95.75 790 GLN A N 1
ATOM 6075 C CA . GLN A 1 790 ? -9.383 -14.432 28.970 1.00 95.75 790 GLN A CA 1
ATOM 6076 C C . GLN A 1 790 ? -9.190 -15.908 28.581 1.00 95.75 790 GLN A C 1
ATOM 6078 O O . GLN A 1 790 ? -10.009 -16.753 28.948 1.00 95.75 790 GLN A O 1
ATOM 6083 N N . ARG A 1 791 ? -8.058 -16.253 27.945 1.00 92.75 791 ARG A N 1
ATOM 6084 C CA . ARG A 1 791 ? -7.740 -17.635 27.540 1.00 92.75 791 ARG A CA 1
ATOM 6085 C C . ARG A 1 791 ? -7.748 -18.616 28.701 1.00 92.75 791 ARG A C 1
ATOM 6087 O O . ARG A 1 791 ? -8.270 -19.717 28.560 1.00 92.75 791 ARG A O 1
ATOM 6094 N N . THR A 1 792 ? -7.190 -18.224 29.843 1.00 91.38 792 THR A N 1
ATOM 6095 C CA . THR A 1 792 ? -7.167 -19.074 31.046 1.00 91.38 792 THR A CA 1
ATOM 6096 C C . THR A 1 792 ? -8.560 -19.366 31.611 1.00 91.38 792 THR A C 1
ATOM 6098 O O . THR A 1 792 ? -8.711 -20.337 32.347 1.00 91.38 792 THR A O 1
ATOM 6101 N N . ARG A 1 793 ? -9.582 -18.575 31.253 1.00 90.56 793 ARG A N 1
ATOM 6102 C CA . ARG A 1 793 ? -10.969 -18.769 31.702 1.00 90.56 793 ARG A CA 1
ATOM 6103 C C . ARG A 1 793 ? -11.791 -19.621 30.745 1.00 90.56 793 ARG A C 1
ATOM 6105 O O . ARG A 1 793 ? -12.442 -20.561 31.183 1.00 90.56 793 ARG A O 1
ATOM 6112 N N . THR A 1 794 ? -11.796 -19.275 29.459 1.00 87.62 794 THR A N 1
ATOM 6113 C CA . THR A 1 794 ? -12.758 -19.833 28.488 1.00 87.62 794 THR A CA 1
ATOM 6114 C C . THR A 1 794 ? -12.095 -20.489 27.282 1.00 87.62 794 THR A C 1
ATOM 6116 O O . THR A 1 794 ? -12.788 -20.872 26.344 1.00 87.62 794 THR A O 1
ATOM 6119 N N . GLN A 1 795 ? -10.758 -20.575 27.260 1.00 87.50 795 GLN A N 1
ATOM 6120 C CA . GLN A 1 795 ? -9.959 -20.907 26.072 1.00 87.50 795 GLN A CA 1
ATOM 6121 C C . GLN A 1 795 ? -10.231 -19.999 24.863 1.00 87.50 795 GLN A C 1
ATOM 6123 O O . GLN A 1 795 ? -9.655 -20.216 23.804 1.00 87.50 795 GLN A O 1
ATOM 6128 N N . ARG A 1 796 ? -11.034 -18.945 25.010 1.00 91.50 796 ARG A N 1
ATOM 6129 C CA . ARG A 1 796 ? -11.330 -17.941 23.992 1.00 91.50 796 ARG A CA 1
ATOM 6130 C C . ARG A 1 796 ? -10.838 -16.591 24.478 1.00 91.50 796 ARG A C 1
ATOM 6132 O O . ARG A 1 796 ? -10.709 -16.354 25.678 1.00 91.50 796 ARG A O 1
ATOM 6139 N N . SER A 1 797 ? -10.522 -15.708 23.547 1.00 95.06 797 SER A N 1
ATOM 6140 C CA . SER A 1 797 ? -10.100 -14.360 23.884 1.00 95.06 797 SER A CA 1
ATOM 6141 C C . SER A 1 797 ? -10.257 -13.426 22.698 1.00 95.06 797 SER A C 1
ATOM 6143 O O . SER A 1 797 ? -9.794 -13.748 21.607 1.00 95.06 797 SER A O 1
ATOM 6145 N N . ASP A 1 798 ? -10.837 -12.255 22.934 1.00 94.56 798 ASP A N 1
ATOM 6146 C CA . ASP A 1 798 ? -10.985 -11.159 21.972 1.00 94.56 798 ASP A CA 1
ATOM 6147 C C . ASP A 1 798 ? -10.061 -9.966 22.283 1.00 94.56 798 ASP A C 1
ATOM 6149 O O . ASP A 1 798 ? -9.793 -9.164 21.394 1.00 94.56 798 ASP A O 1
ATOM 6153 N N . GLY A 1 799 ? -9.498 -9.890 23.495 1.00 96.12 799 GLY A N 1
ATOM 6154 C CA . GLY A 1 799 ? -8.657 -8.774 23.935 1.00 96.12 799 GLY A CA 1
ATOM 6155 C C . GLY A 1 799 ? -9.453 -7.516 24.284 1.00 96.12 799 GLY A C 1
ATOM 6156 O O . GLY A 1 799 ? -8.881 -6.427 24.332 1.00 96.12 799 GLY A O 1
ATOM 6157 N N . ILE A 1 800 ? -10.761 -7.653 24.523 1.00 97.75 800 ILE A N 1
ATOM 6158 C CA . ILE A 1 800 ? -11.682 -6.555 24.809 1.00 97.75 800 ILE A CA 1
ATOM 6159 C C . ILE A 1 800 ? -12.262 -6.734 26.213 1.00 97.75 800 ILE A C 1
ATOM 6161 O O . ILE A 1 800 ? -12.885 -7.741 26.546 1.00 97.75 800 ILE A O 1
ATOM 6165 N N . PHE A 1 801 ? -12.078 -5.725 27.060 1.00 98.06 801 PHE A N 1
ATOM 6166 C CA . PHE A 1 801 ? -12.637 -5.702 28.405 1.00 98.06 801 PHE A CA 1
ATOM 6167 C C . PHE A 1 801 ? -13.996 -4.995 28.397 1.00 98.06 801 PHE A C 1
ATOM 6169 O O . PHE A 1 801 ? -14.080 -3.795 28.124 1.00 98.06 801 PHE A O 1
ATOM 6176 N N . THR A 1 802 ? -15.066 -5.735 28.680 1.00 96.88 802 THR A N 1
ATOM 6177 C CA . THR A 1 802 ? -16.456 -5.247 28.650 1.00 96.88 802 THR A CA 1
ATOM 6178 C C . THR A 1 802 ? -17.041 -5.104 30.060 1.00 96.88 802 THR A C 1
ATOM 6180 O O . THR A 1 802 ? -16.552 -5.750 30.985 1.00 96.88 802 THR A O 1
ATOM 6183 N N . PRO A 1 803 ? -18.124 -4.326 30.255 1.00 95.50 803 PRO A N 1
ATOM 6184 C CA . PRO A 1 803 ? -18.865 -4.291 31.519 1.00 95.50 803 PRO A CA 1
ATOM 6185 C C . PRO A 1 803 ? -19.362 -5.665 31.990 1.00 95.50 803 PRO A C 1
ATOM 6187 O O . PRO A 1 803 ? -19.415 -5.925 33.192 1.00 95.50 803 PRO A O 1
ATOM 6190 N N . ALA A 1 804 ? -19.702 -6.559 31.055 1.00 93.69 804 ALA A N 1
ATOM 6191 C CA . ALA A 1 804 ? -20.076 -7.933 31.378 1.00 93.69 804 ALA A CA 1
ATOM 6192 C C . ALA A 1 804 ? -18.894 -8.698 31.995 1.00 93.69 804 ALA A C 1
ATOM 6194 O O . ALA A 1 804 ? -19.049 -9.296 33.056 1.00 93.69 804 ALA A O 1
ATOM 6195 N N . LEU A 1 805 ? -17.705 -8.602 31.386 1.00 95.06 805 LEU A N 1
ATOM 6196 C CA . LEU A 1 805 ? -16.491 -9.219 31.921 1.00 95.06 805 LEU A CA 1
ATOM 6197 C C . LEU A 1 805 ? -16.055 -8.578 33.250 1.00 95.06 805 LEU A C 1
ATOM 6199 O O . LEU A 1 805 ? -15.601 -9.278 34.148 1.00 95.06 805 LEU A O 1
ATOM 6203 N N . ASP A 1 806 ? -16.231 -7.264 33.400 1.00 96.75 806 ASP A N 1
ATOM 6204 C CA . ASP A 1 806 ? -15.961 -6.542 34.650 1.00 96.75 806 ASP A CA 1
ATOM 6205 C C . ASP A 1 806 ? -16.824 -7.053 35.811 1.00 96.75 806 ASP A C 1
ATOM 6207 O O . ASP A 1 806 ? -16.324 -7.287 36.912 1.00 96.75 806 ASP A O 1
ATOM 6211 N N . THR A 1 807 ? -18.111 -7.289 35.536 1.00 95.31 807 THR A N 1
ATOM 6212 C CA . THR A 1 807 ? -19.068 -7.863 36.494 1.00 95.31 807 THR A CA 1
ATOM 6213 C C . THR A 1 807 ? -18.730 -9.321 36.806 1.00 95.31 807 THR A C 1
ATOM 6215 O O . THR A 1 807 ? -18.730 -9.721 37.964 1.00 95.31 807 THR A O 1
ATOM 6218 N N . GLU A 1 808 ? -18.405 -10.118 35.785 1.00 94.44 808 GLU A N 1
ATOM 6219 C CA . GLU A 1 808 ? -18.034 -11.532 35.933 1.00 94.44 808 GLU A CA 1
ATOM 6220 C C . GLU A 1 808 ? -16.762 -11.724 36.776 1.00 94.44 808 GLU A C 1
ATOM 6222 O O . GLU A 1 808 ? -16.621 -12.718 37.490 1.00 94.44 808 GLU A O 1
ATOM 6227 N N . LEU A 1 809 ? -15.820 -10.785 36.677 1.00 95.06 809 LEU A N 1
ATOM 6228 C CA . LEU A 1 809 ? -14.555 -10.816 37.405 1.00 95.06 809 LEU A CA 1
ATOM 6229 C C . LEU A 1 809 ? -14.603 -10.115 38.765 1.00 95.06 809 LEU A C 1
ATOM 6231 O O . LEU A 1 809 ? -13.649 -10.264 39.530 1.00 95.06 809 LEU A O 1
ATOM 6235 N N . ASP A 1 810 ? -15.670 -9.369 39.054 1.00 96.12 810 ASP A N 1
ATOM 6236 C CA . ASP A 1 810 ? -15.799 -8.507 40.234 1.00 96.12 810 ASP A CA 1
ATOM 6237 C C . ASP A 1 810 ? -14.619 -7.520 40.375 1.00 96.12 810 ASP A C 1
ATOM 6239 O O . ASP A 1 810 ? -13.928 -7.422 41.397 1.00 96.12 810 ASP A O 1
ATOM 6243 N N . TRP A 1 811 ? -14.295 -6.825 39.278 1.00 96.19 811 TRP A N 1
ATOM 6244 C CA . TRP A 1 811 ? -13.144 -5.911 39.230 1.00 96.19 811 TRP A CA 1
ATOM 6245 C C . TRP A 1 811 ? -13.507 -4.443 39.417 1.00 96.19 811 TRP A C 1
ATOM 6247 O O . TRP A 1 811 ? -12.652 -3.672 39.864 1.00 96.19 811 TRP A O 1
ATOM 6257 N N . SER A 1 812 ? -14.768 -4.078 39.173 1.00 95.56 812 SER A N 1
ATOM 6258 C CA . SER A 1 812 ? -15.286 -2.713 39.326 1.00 95.56 812 SER A CA 1
ATOM 6259 C C . SER A 1 812 ? -14.485 -1.668 38.535 1.00 95.56 812 SER A C 1
ATOM 6261 O O . SER A 1 812 ? -14.344 -0.521 38.957 1.00 95.56 812 SER A O 1
ATOM 6263 N N . ILE A 1 813 ? -13.942 -2.038 37.374 1.00 96.69 813 ILE A N 1
ATOM 6264 C CA . ILE A 1 813 ? -13.173 -1.131 36.516 1.00 96.69 813 ILE A CA 1
ATOM 6265 C C . ILE A 1 813 ? -14.055 0.010 36.004 1.00 96.69 813 ILE A C 1
ATOM 6267 O O . ILE A 1 813 ? -13.629 1.169 36.024 1.00 96.69 813 ILE A O 1
ATOM 6271 N N . PHE A 1 814 ? -15.286 -0.289 35.579 1.00 94.44 814 PHE A N 1
ATOM 6272 C CA . PHE A 1 814 ? -16.231 0.698 35.047 1.00 94.44 814 PHE A CA 1
ATOM 6273 C C . PHE A 1 814 ? -17.055 1.419 36.120 1.00 94.44 814 PHE A C 1
ATOM 6275 O O . PHE A 1 814 ? -17.876 2.269 35.768 1.00 94.44 814 PHE A O 1
ATOM 6282 N N . ALA A 1 815 ? -16.838 1.122 37.404 1.00 88.00 815 ALA A N 1
ATOM 6283 C CA . ALA A 1 815 ? -17.505 1.837 38.483 1.00 88.00 815 ALA A CA 1
ATOM 6284 C C . ALA A 1 815 ? -17.173 3.347 38.431 1.00 88.00 815 ALA A C 1
ATOM 6286 O O . ALA A 1 815 ? -16.060 3.721 38.029 1.00 88.00 815 ALA A O 1
ATOM 6287 N N . PRO A 1 816 ? -18.123 4.226 38.809 1.00 76.31 816 PRO A N 1
ATOM 6288 C CA . PRO A 1 816 ? -17.838 5.642 39.014 1.00 76.31 816 PRO A CA 1
ATOM 6289 C C . PRO A 1 816 ? -16.704 5.811 40.030 1.00 76.31 816 PRO A C 1
ATOM 6291 O O . PRO A 1 816 ? -16.608 5.036 40.981 1.00 76.31 816 PRO A O 1
ATOM 6294 N N . GLU A 1 817 ? -15.850 6.812 39.832 1.00 63.59 817 GLU A N 1
ATOM 6295 C CA . GLU A 1 817 ? -14.883 7.195 40.865 1.00 63.59 817 GLU A CA 1
ATOM 6296 C C . GLU A 1 817 ? -15.648 7.728 42.084 1.00 63.59 817 GLU A C 1
ATOM 6298 O O . GLU A 1 817 ? -16.638 8.446 41.921 1.00 63.59 817 GLU A O 1
ATOM 6303 N N . ALA A 1 818 ? -15.244 7.271 43.273 1.00 47.62 818 ALA A N 1
ATOM 6304 C CA . ALA A 1 818 ? -15.896 7.585 44.543 1.00 47.62 818 ALA A CA 1
ATOM 6305 C C . ALA A 1 818 ? -15.653 9.031 44.985 1.00 47.62 818 ALA A C 1
ATOM 6307 O O . ALA A 1 818 ? -14.537 9.542 44.728 1.00 47.62 818 ALA A O 1
#

pLDDT: mean 83.55, std 17.31, range [26.42, 98.88]

InterPro domains:
  IPR002508 N-acetylmuramoyl-L-alanine amidase, catalytic domain [PF01520] (83-248)
  IPR002508 N-acetylmuramoyl-L-alanine amidase, catalytic domain [SM00646] (152-265)
  IPR002508 N-acetylmuramoyl-L-alanine amidase, catalytic domain [cd02696] (83-263)
  IPR002901 Mannosyl-glycoprotein endo-beta-N-acetylglucosamidase-like domain [PF01832] (307-432)
  IPR036365 PGBD-like superfamily [SSF47090] (749-811)
  IPR036366 PGBD superfamily [G3DSA:1.10.101.10] (750-810)

Organism: NCBI:txid280332

Sequence (818 aa):
MSSNDVDDNRRLIGKLRQELAAREAAARVEMTQELEIEIDQRRRYIDELMGDLQELEMVGEASGTVEFDAAEEASANPNGLAIVIGHSSEGTDKGALGVSPPFPAAASAGRAEYYWNEDLARRIEEKANARGIRVATFRRRQNGTAGVRDAYRLVARWRPQASVELHFNSATASARGSETLYGRSGSIPWARALQDKLVSLYGRVGLQDRGLKDANETGRGIASLTNEVQPSALIEPFFGSNQQDAELGIARKDGLARAVVDAFAALVGLPAPASLETADAVAADVESAEAATSAALWNSLQQAYATATIEFPHLKDISFSQWALESGTGTSQLATRHLNFAGMKWRPFMSGIATKVWYEAHDGGEFYCKFASLEDFIAGYWLRLDRHPSYRGWRGAAAAPERFLNFIADIWAPPAENPNYKPKVMRLYDQFRGTFGAPPADAPAEIPSDEDFWVDRSPEDEIARQSVESMDATVTRARSQSTVSWARDADCCDYAHLGADLPVGMQFPFTAADIEMLCALNDFPVGEAGVTPVLFGLRGATIVSGGSGSDGLWREEAVLKNIRPNHQETRCVMGVWDRQQGKIAVYSGSTVPHAEAVVSWFRTREAGNLLPSGLYRYICGEHNGRPGCFLLRKSIASKRKVIVRRTADDLTYESGDIFQNMAPGDNIHPSFSSESGWFSSFGCQVIIGSATSSGQHSGQWAKFRRSAGLLDANGEPGRPYLYLLLTGDEVLMASEARRRGRGLQEMSGLRRLRFGSQGARVTRLQDRLGIAAPDGDFGPATAEALHNRQRTRTQRSDGIFTPALDTELDWSIFAPEA

Secondary structure (DSSP, 8-state):
--THHHHHHHHHHHHHHHHHHHHHHHHTT---HHHHHHHHHHHHHHHHHHHHHHHHHHHTT--------TTS-S---S-EEEEEEEEESSSS---PBPSSS-S---TTTTTBHHHHHHHHHHHHHHHHHHTT-EEEEEEE-SSHHHHHHHHHHHHHHH--SEEEEE--B-S-SS---EEEEESSGGGHHHHHHHHHHHHHHHT--GGGEEEEEEHHHH-TTHHHHSSSSSSEEEEE-SBTTSHHHHHHHHHTHHHHHHHHHHHHHHHTTPPPPP------------SSSHHHHHHHHHHHHHHHHHH---S-GGGHHHHHHHHHHHHTTTTSHHHHHH--TT--B--GGGTTT-EEEEEEETTEEEEEEE-SSHHHHHHHHHHHHHHSGGGTTGGGGTTSHHHHHHHHHHHHS-TTT-TTHHHHHHHHHHHHTTTT-PPPS-----PPPHHHH-----HHHHHHHHHHS-HHHHHHHHHHHHT-BPPPTTT-TTTGGG---PPTT-EEEEEHHHHHHHHHHTT--GGGGTTSPEEEEEETEEEEE--STTT---BSEEEEEE----SSS--EEEEEEETTTTEEEEEEEESS--HHHHHHHHHHSSS--BPPSEEEEEEEEEETTEEEEEESEEETTEEPPEEEEE-SSSSB--TTSEEEEE-----EEE-SBSSTT----SS-EEESEEE-TT--EEHHHHHHHHHTT--SSS--TT-EEEEEEEEHHHHHHHHHHHHTT--TTTTGGG--B-TT-BSHHHHHHHHHHT-SS--SB--HHHHHHHHHHHHHHHS---S-B-HHHHHHHT--TTSPP-

Radius of gyration: 34.27 Å; chains: 1; bounding box: 87×64×112 Å